Protein AF-A0A9Q9ZXE5-F1 (afdb_monomer)

pLDDT: mean 82.43, std 14.47, range [31.45, 98.19]

Solvent-accessible surface area (backbone atoms only — not comparable to full-atom values): 49680 Å² total; per-residue (Å²): 136,68,81,73,70,70,70,54,80,76,42,79,86,39,72,67,42,60,56,42,68,78,73,46,86,81,64,57,69,62,52,56,58,57,71,48,59,97,58,80,92,69,72,46,73,45,86,45,77,58,86,71,57,56,64,58,52,36,75,72,71,39,88,89,54,56,67,43,55,41,29,36,82,100,36,43,68,63,29,39,52,48,44,54,52,50,42,42,75,73,67,47,88,72,63,61,68,69,73,52,61,86,56,96,65,78,87,74,87,69,78,90,69,78,78,80,84,70,82,73,69,74,68,62,62,74,75,66,59,88,74,74,93,48,87,41,88,39,51,43,72,55,58,92,89,50,54,37,29,41,45,55,81,84,42,77,90,53,57,68,48,67,30,36,24,49,75,91,40,27,30,60,56,73,37,45,57,54,33,53,52,52,53,51,48,65,57,64,47,81,74,82,74,62,64,39,24,35,37,36,27,41,37,52,70,43,84,47,66,62,54,100,82,49,73,67,39,34,38,40,53,45,72,61,97,52,94,67,90,41,48,35,34,37,38,33,29,39,96,85,48,64,32,34,38,35,38,41,36,60,40,85,85,55,71,66,98,54,65,50,42,47,60,67,65,47,53,71,55,23,68,49,79,43,49,41,69,57,52,53,51,52,41,43,73,46,33,38,46,67,31,80,86,61,48,64,83,43,48,38,24,32,16,80,91,61,20,24,34,41,32,54,41,63,60,53,78,89,47,58,88,54,46,78,55,38,96,52,38,35,60,66,51,37,50,54,63,68,48,54,71,60,35,47,60,96,68,68,66,94,44,35,72,40,78,37,29,36,57,33,39,34,44,66,45,82,88,62,64,57,31,30,39,39,39,30,50,23,41,82,58,96,51,36,33,25,28,33,34,35,38,17,39,93,81,18,39,53,23,32,44,38,36,50,36,27,34,36,44,50,82,74,96,52,95,64,63,79,83,76,44,69,41,75,44,77,44,83,59,86,79,86,76,72,87,85,79,66,52,34,30,43,32,34,29,40,74,87,45,56,54,67,69,45,55,85,66,39,30,88,87,37,46,79,43,59,62,92,48,48,64,52,43,72,73,66,30,66,67,57,52,34,52,78,66,73,53,90,48,67,71,82,66,34,52,34,35,38,40,27,64,36,65,68,80,37,68,87,53,58,71,68,60,42,48,52,50,35,52,50,48,52,50,53,51,50,54,50,52,53,54,40,56,75,66,58,36,89,41,47,38,37,37,43,32,64,56,60,84,58,97,69,83,88,64,41,51,40,29,59,61,47,60,60,51,50,53,51,48,44,72,75,38,75,82,47,49,43,24,42,36,32,28,62,56,81,45,74,51,24,51,53,36,48,54,46,42,77,67,60,53,55,37,95,82,44,44,50,38,34,31,44,95,44,37,46,27,36,71,40,86,38,73,54,80,73,79,69,87,67,76,75,87,68,86,72,90,76,93,70,97,72,47,37,33,42,29,14,59,37,48,64,47,94,35,77,75,44,75,45,84,47,82,89,76,79,67,84,88,47,46,53,27,30,31,28,38,52,75,47,72,31,75,54,57,78,51,74,56,39,34,65,79,66,78,46,54,63,71,41,73,52,72,68,57,94,64,35,76,62,61,38,38,51,53,30,37,16,32,21,25,35,28,70,41,71,21,87,70,46,83,92,65,54,69,68,41,49,36,30,31,49,54,92,46,58,49,31,48,64,41,77,42,57,50,86,57,50,42,65,26,87,84,47,58,67,35,70,79,54,24,58,51,49,56,56,51,51,42,43,46,50,58,64,69,71,33,76,79,56,56,84,77,40,30,32,37,40,35,29,77,53,71,88,36,72,58,44,54,52,41,48,54,51,40,45,75,55,28,32,43,77,45,77,44,76,58,67,87,67,51,90,71,81,47,62,75,20,42,32,37,38,40,30,30,68,48,50,71,66,50,54,54,50,60,70,65,41,87,38,46,77,43,78,45,75,59,56,73,135

Organism: Cyprinus carpio (NCBI:txid7962)

Foldseek 3Di:
DDPPVVVPPPPPVDPVNVVCVVVPDDPVLVVLVVVCPPDDQDAAEAPDADPDCVVVSCVSPNPPYHYAYCHYPPCNPVSVVVVLVVCVVSPHDDPVCVVCPPPPDDPDDDPPDDDPPPPDPVPPVVVPPPDDPALFQFWTDDDDLAQKIWGDPVGPLNVQQQQKFFQNFRWGAPLVVQLRVLRSCQSNDPPHDDLQQKKKKKFFDDIFTDDPPGFIKMKGKDQPPDPPRFKIKIWIDGPPGTGMIIMMGGGPPDDPLDFFADPVLLQVQQADKAALVNLQVLLVLLGIGGDPQLRFHWIKTAHPQFLKIKTKGAHDPVCVVCQPSIPHPSSSVVNLVSCVVVSCVVPDDSFRKGFGIFRIKGFNARDDRMWMKMKTWFADDQFKTFMWIATGHPRGGGGMTTGGRMMGTDDHPDPDDLQPAKDWDKDFDDDDFDDDDAFAEAEADEPQCLVVLCCVRHDVLHHYHYPVCLVVCVPVNDVVVCVVVVNPDPQVRGQEYEAAYKDDFCVPPDPVVLVVQLVSSLVSVVRVLVVCLVVLRQHAYEYEAEPQRDPDPPTRISRVSVVVSQVVCVVVPVSHFAAYEYEDHSDPLQSVLVSRCVRPPGCVRQRYWYGDPNTIIGIDIDRDDDDDPPDPPPPDPDDDDFKWFWWAQALADRHPIDIDGDDPPPPPPDQQKFKWQFDDFAAFDSQQDTSDDADEDVCRSDPPSVSHRDTRFFGGQKTWGFTCGHGNNDDPDDGGFIKIFGHGDGHMSMDMGGPVRIDGCVVVVVCNVPVPVRLVVVLCCVAPPQDPQDDAEAEEEEEDCCCVTPSNVSNCVSCVVSRYDYDYDDDLVVCPPDCLRHAAYEYTPPDHPVSVVSLVVRPNYDGYHYDHDD

Secondary structure (DSSP, 8-state):
--HHHHSSTTTTTSHHHHHHHHHS---HHHHHHHHHTT-SS-EEEE-SSS--SHHHHHHHH-TTSEEEES--TT-HHHHHHHHHHHHHHTT----HHHHSTT-SS------S---------TTTSTTT----S---SSEEESSTT-SEEEE-SSSGGGGGGGGEEETTEEB--HHHHHHHHHHHHHHH-SS---GGGEEEEEEE-SPPB--TTPPPEEEEEEE--SS-TTEEEEEEE-SS-EEEEEEEEE-TT---S-SB--HHHHHHH--EEE-HHHHHHHHHHTTEEE-GGG---S-EEEETTTTEEEEEEE--TTTGGGTTTSSS-HHHHHHHHHHGGGGGGGG--SS-EEEEEEEEEEE-S---SEEEEEEEEEEE-SSEEEEEEEEE-TT-BEEEEEEEEEEEE-S-S-SS-GGG-EEEEEEE--PPPP------EEEE--SSSHHHHHTTTS-TT-EEE-GGGHHHHHHH-HHHHHHHTT-S-HHHH-SEEEE----S--TTS-HHHHHHHHHHHHHHHHHHHHHHHHHT--SEEEEEEES-S-SS-----THHHHHHHHHHHHHH-TTSEEEEEEES---HHHHHHHHHHHHH--TTT-SEEEEETTEEEEEEEEE-PPPP-S---------S---EEEEBS-SSS--S-EEEE--S-----STTEEEEEEEEEEPPPTTT--SS--SSSGGGTSTTGGG--PPB----SEEEEEEEEE-TT--S--TT-EEEEE-----BSEEEEEGGGEEEGGGSGGGGTS--HHHHHHHHIIIIIISPPPPTTEEEEEE-S-TTSHHHHHHHHHHHHTTEEEEEES-GGGHHHHTTTEEEEEEPSS--HHHHHHHHH-TT--EEEE----

Mean predicted aligned error: 19.28 Å

Sequence (870 aa):
MDPIVSKVKENFITGEYWARNIREPVEFEQAVKSAVKNKRNVIFVEIGPRRSLQRYITETLGNDFTVIPSVQPDKDHETMLAVVSKLFEFGLRVDWEMLYKGFETEPIPYPRYQFDDVKSDVFASHLQSNGPTSNHPVVTQIGTGSSMFSCDLSSESVAFLQDHKHGGVAIIPGAFYAELGLAAYMAYAKPKVPLSSLQLSVTFQSPYIFTQKAPEINIQLDHSDHLDDNTCNFKIQSTSAVYAFGTVETKPGRMPEEQFISLDCISKRCTFHVTTEELYKHLSQTGFEYGSVFRNKADIFCGEEFREVISVVKVPKELLPQLHDYHVHPVVLDYVMQIVPVTIVNDVSSRPQFPAQIGSLTVFEPLQEEMVVYLRAVHVGEDDFDICGCLANKQGRVLVELSYVKIRMLGSRSQVVKEYFFHNNLSIISEVAQFDTQMKALVFSDQVGISKALQQYLDPKSRYVSPSKANTLLEDGVELLLSKLNISSVKKNFQEILFIWSDADLTSLESEKVLDSMAGCCEVFRKIVRYLKTLRFPGDIRVITYRCSETLVDCINPGFVLSGMTRACAAELPQLSFQMIDMGSASFEDIRALVQVLRSYPCHKYPELVVKEGKILKPEITHTPLPTMAISSTNIHMLHDQVFMLQTSDPHIMTNLSATQVDNSVELKQGKNIELHLKKICVHSSDYFPVSISDLNYGQTLYWNKHTNENHKLLALDFSGTVTAVGKDVSKFKVGDHVVSCYPVAATTKVVLPAAVCCKAKRLSFLNEIPCVSYMVLAWEILHEALPRAKQQRKLGIFSTVPDSALMTVLIAIANRSGWNVRVSMQADQLSGDFSEVVGAVLLPPYNVKTAEIASSVTGIKYIVFVCDN

Nearest PDB structures (foldseek):
  7zmf-assembly1_B  TM=8.431E-01  e=5.296E-20  Brevibacillus brevis NBRC 100599
  3kg6-assembly4_B  TM=8.398E-01  e=8.004E-19  Lyngbya majuscula
  4kc5-assembly1_B  TM=6.260E-01  e=1.371E-12  Mycetohabitans rhizoxinica
  8oii-assembly1_B  TM=6.246E-01  e=2.818E-12  Mycetohabitans rhizoxinica
  4kc5-assembly2_C  TM=6.304E-01  e=7.641E-12  Mycetohabitans rhizoxinica

Radius of gyration: 43.32 Å; Cα contacts (8 Å, |Δi|>4): 1562; chains: 1; bounding box: 127×80×112 Å

Structure (mmCIF, N/CA/C/O backbone):
data_AF-A0A9Q9ZXE5-F1
#
_entry.id   AF-A0A9Q9ZXE5-F1
#
loop_
_atom_site.group_PDB
_atom_site.id
_atom_site.type_symbol
_atom_site.label_atom_id
_atom_site.label_alt_id
_atom_site.label_comp_id
_atom_site.label_asym_id
_atom_site.label_entity_id
_atom_site.label_seq_id
_atom_site.pdbx_PDB_ins_code
_atom_site.Cartn_x
_atom_site.Cartn_y
_atom_site.Cartn_z
_atom_site.occupancy
_atom_site.B_iso_or_equiv
_atom_site.auth_seq_id
_atom_site.auth_comp_id
_atom_site.auth_asym_id
_atom_site.auth_atom_id
_atom_site.pdbx_PDB_model_num
ATOM 1 N N . MET A 1 1 ? -46.598 -31.508 -22.654 1.00 33.09 1 MET A N 1
ATOM 2 C CA . MET A 1 1 ? -47.988 -31.000 -22.610 1.00 33.09 1 MET A CA 1
ATOM 3 C C . MET A 1 1 ? -48.581 -31.420 -21.273 1.00 33.09 1 MET A C 1
ATOM 5 O O . MET A 1 1 ? -48.660 -32.614 -21.028 1.00 33.09 1 MET A O 1
ATOM 9 N N . ASP A 1 2 ? -48.876 -30.463 -20.386 1.00 31.45 2 ASP A N 1
ATOM 10 C CA . ASP A 1 2 ? -49.414 -30.707 -19.035 1.00 31.45 2 ASP A CA 1
ATOM 11 C C . ASP A 1 2 ? -50.923 -31.075 -19.084 1.00 31.45 2 ASP A C 1
ATOM 13 O O . ASP A 1 2 ? -51.650 -30.513 -19.911 1.00 31.45 2 ASP A O 1
ATOM 17 N N . PRO A 1 3 ? -51.439 -31.945 -18.188 1.00 33.94 3 PRO A N 1
ATOM 18 C CA . PRO A 1 3 ? -52.787 -32.537 -18.281 1.00 33.94 3 PRO A CA 1
ATOM 19 C C . PRO A 1 3 ? -53.953 -31.582 -17.969 1.00 33.94 3 PRO A C 1
ATOM 21 O O . PRO A 1 3 ? -55.114 -31.952 -18.130 1.00 33.94 3 PRO A O 1
ATOM 24 N N . ILE A 1 4 ? -53.667 -30.363 -17.499 1.00 42.75 4 ILE A N 1
ATOM 25 C CA . ILE A 1 4 ? -54.690 -29.395 -17.067 1.00 42.75 4 ILE A CA 1
ATOM 26 C C . ILE A 1 4 ? -55.242 -28.604 -18.264 1.00 42.75 4 ILE A C 1
ATOM 28 O O . ILE A 1 4 ? -56.433 -28.318 -18.326 1.00 42.75 4 ILE A O 1
ATOM 32 N N . VAL A 1 5 ? -54.415 -28.321 -19.277 1.00 42.66 5 VAL A N 1
ATOM 33 C CA . VAL A 1 5 ? -54.831 -27.511 -20.438 1.00 42.66 5 VAL A CA 1
ATOM 34 C C . VAL A 1 5 ? -55.571 -28.347 -21.495 1.00 42.66 5 VAL A C 1
ATOM 36 O O . VAL A 1 5 ? -56.360 -27.803 -22.266 1.00 42.66 5 VAL A O 1
ATOM 39 N N . SER A 1 6 ? -55.389 -29.675 -21.526 1.00 36.38 6 SER A N 1
ATOM 40 C CA . SER A 1 6 ? -56.103 -30.549 -22.473 1.00 36.38 6 SER A CA 1
ATOM 41 C C . SER A 1 6 ? -57.541 -30.882 -22.052 1.00 36.38 6 SER A C 1
ATOM 43 O O . SER A 1 6 ? -58.350 -31.187 -22.922 1.00 36.38 6 SER A O 1
ATOM 45 N N . LYS A 1 7 ? -57.901 -30.762 -20.764 1.00 42.56 7 LYS A N 1
ATOM 46 C CA . LYS A 1 7 ? -59.265 -31.042 -20.263 1.00 42.56 7 LYS A CA 1
ATOM 47 C C . LYS A 1 7 ? -60.269 -29.892 -20.431 1.00 42.56 7 LYS A C 1
ATOM 49 O O . LYS A 1 7 ? -61.467 -30.117 -20.290 1.00 42.56 7 LYS A O 1
ATOM 54 N N . VAL A 1 8 ? -59.814 -28.672 -20.732 1.00 50.28 8 VAL A N 1
ATOM 55 C CA . VAL A 1 8 ? -60.687 -27.480 -20.824 1.00 50.28 8 VAL A CA 1
ATOM 56 C C . VAL A 1 8 ? -61.149 -27.193 -22.258 1.00 50.28 8 VAL A C 1
ATOM 58 O O . VAL A 1 8 ? -62.149 -26.507 -22.449 1.00 50.28 8 VAL A O 1
ATOM 61 N N . LYS A 1 9 ? -60.486 -27.751 -23.282 1.00 48.44 9 LYS A N 1
ATOM 62 C CA . LYS A 1 9 ? -60.757 -27.396 -24.687 1.00 48.44 9 LYS A CA 1
ATOM 63 C C . LYS A 1 9 ? -62.158 -27.760 -25.209 1.00 48.44 9 LYS A C 1
ATOM 65 O O . LYS A 1 9 ? -62.557 -27.177 -26.207 1.00 48.44 9 LYS A O 1
ATOM 70 N N . GLU A 1 10 ? -62.914 -28.631 -24.537 1.00 49.69 10 GLU A N 1
ATOM 71 C CA . GLU A 1 10 ? -64.262 -29.040 -24.981 1.00 49.69 10 GLU A CA 1
ATOM 72 C C . GLU A 1 10 ? -65.414 -28.545 -24.085 1.00 49.69 10 GLU A C 1
ATOM 74 O O . GLU A 1 10 ? -66.576 -28.719 -24.438 1.00 49.69 10 GLU A O 1
ATOM 79 N N . ASN A 1 11 ? -65.144 -27.905 -22.939 1.00 60.75 11 ASN A N 1
ATOM 80 C CA . ASN A 1 11 ? -66.183 -27.722 -21.911 1.00 60.75 11 ASN A CA 1
ATOM 81 C C . ASN A 1 11 ? -66.853 -26.331 -21.909 1.00 60.75 11 ASN A C 1
ATOM 83 O O . ASN A 1 11 ? -68.005 -26.230 -21.506 1.00 60.75 11 ASN A O 1
ATOM 87 N N . PHE A 1 12 ? -66.207 -25.263 -22.397 1.00 72.75 12 PHE A N 1
ATOM 88 C CA . PHE A 1 12 ? -66.756 -23.889 -22.328 1.00 72.75 12 PHE A CA 1
ATOM 89 C C . PHE A 1 12 ? -67.887 -23.587 -23.328 1.00 72.75 12 PHE A C 1
ATOM 91 O O . PHE A 1 12 ? -68.557 -22.561 -23.216 1.00 72.75 12 PHE A O 1
ATOM 98 N N . ILE A 1 13 ? -68.115 -24.474 -24.301 1.00 80.62 13 ILE A N 1
ATOM 99 C CA . ILE A 1 13 ? -69.221 -24.371 -25.267 1.00 80.62 13 ILE A CA 1
ATOM 100 C C . ILE A 1 13 ? -70.521 -25.020 -24.762 1.00 80.62 13 ILE A C 1
ATOM 102 O O . ILE A 1 13 ? -71.544 -24.938 -25.436 1.00 80.62 13 ILE A O 1
ATOM 106 N N . THR A 1 14 ? -70.497 -25.664 -23.589 1.00 84.31 14 THR A N 1
ATOM 107 C CA . THR A 1 14 ? -71.657 -26.363 -23.013 1.00 84.31 14 THR A CA 1
ATOM 108 C C . THR A 1 14 ? -72.406 -25.491 -22.008 1.00 84.31 14 THR A C 1
ATOM 110 O O . THR A 1 14 ? -71.808 -24.693 -21.283 1.00 84.31 14 THR A O 1
ATOM 113 N N . GLY A 1 15 ? -73.727 -25.671 -21.919 1.00 87.44 15 GLY A N 1
ATOM 114 C CA . GLY A 1 15 ? -74.544 -25.007 -20.900 1.00 87.44 15 GLY A CA 1
ATOM 115 C C . GLY A 1 15 ? -74.170 -25.426 -19.473 1.00 87.44 15 GLY A C 1
ATOM 116 O O . GLY A 1 15 ? -74.233 -24.599 -18.561 1.00 87.44 15 GLY A O 1
ATOM 117 N N . GLU A 1 16 ? -73.715 -26.671 -19.266 1.00 85.81 16 GLU A N 1
ATOM 118 C CA . GLU A 1 16 ? -73.320 -27.139 -17.934 1.00 85.81 16 GLU A CA 1
ATOM 119 C C . GLU A 1 16 ? -72.096 -26.399 -17.384 1.00 85.81 16 GLU A C 1
ATOM 121 O O . GLU A 1 16 ? -72.039 -26.135 -16.183 1.00 85.81 16 GLU A O 1
ATOM 126 N N . TYR A 1 17 ? -71.125 -26.034 -18.227 1.00 84.62 17 TYR A N 1
ATOM 127 C CA . TYR A 1 17 ? -69.967 -25.259 -17.775 1.00 84.62 17 TYR A CA 1
ATOM 128 C C . TYR A 1 17 ? -70.365 -23.874 -17.268 1.00 84.62 17 TYR A C 1
ATOM 130 O O . TYR A 1 17 ? -69.945 -23.490 -16.180 1.00 84.62 17 TYR A O 1
ATOM 138 N N . TRP A 1 18 ? -71.212 -23.148 -18.003 1.00 87.25 18 TRP A N 1
ATOM 139 C CA . TRP A 1 18 ? -71.676 -21.824 -17.575 1.00 87.25 18 TRP A CA 1
ATOM 140 C C . TRP A 1 18 ? -72.516 -21.900 -16.297 1.00 87.25 18 TRP A C 1
ATOM 142 O O . TRP A 1 18 ? -72.371 -21.048 -15.419 1.00 87.25 18 TRP A O 1
ATOM 152 N N . ALA A 1 19 ? -73.327 -22.954 -16.146 1.00 88.06 19 ALA A N 1
ATOM 153 C CA . ALA A 1 19 ? -74.060 -23.213 -14.911 1.00 88.06 19 ALA A CA 1
ATOM 154 C C . ALA A 1 19 ? -73.120 -23.474 -13.719 1.00 88.06 19 ALA A C 1
ATOM 156 O O . ALA A 1 19 ? -73.366 -22.947 -12.634 1.00 88.06 19 ALA A O 1
ATOM 157 N N . ARG A 1 20 ? -72.031 -24.236 -13.908 1.00 86.56 20 ARG A N 1
ATOM 158 C CA . ARG A 1 20 ? -71.006 -24.449 -12.869 1.00 86.56 20 ARG A CA 1
ATOM 159 C C . ARG A 1 20 ? -70.218 -23.179 -12.565 1.00 86.56 20 ARG A C 1
ATOM 161 O O . ARG A 1 20 ? -70.077 -22.843 -11.400 1.00 86.56 20 ARG A O 1
ATOM 168 N N . ASN A 1 21 ? -69.798 -22.420 -13.575 1.00 84.62 21 ASN A N 1
ATOM 169 C CA . ASN A 1 21 ? -68.997 -21.202 -13.406 1.00 84.62 21 ASN A CA 1
ATOM 170 C C . ASN A 1 21 ? -69.673 -20.137 -12.516 1.00 84.62 21 ASN A C 1
ATOM 172 O O . ASN A 1 21 ? -68.991 -19.351 -11.871 1.00 84.62 21 ASN A O 1
ATOM 176 N N . ILE A 1 22 ? -71.011 -20.112 -12.471 1.00 89.31 22 ILE A N 1
ATOM 177 C CA . ILE A 1 22 ? -71.782 -19.189 -11.617 1.00 89.31 22 ILE A CA 1
ATOM 178 C C . ILE A 1 22 ? -72.084 -19.799 -10.229 1.00 89.31 22 ILE A C 1
ATOM 180 O O . ILE A 1 22 ? -72.371 -19.064 -9.286 1.00 89.31 22 ILE A O 1
ATOM 184 N N . ARG A 1 23 ? -72.052 -21.133 -10.087 1.00 88.50 23 ARG A N 1
ATOM 185 C CA . ARG A 1 23 ? -72.486 -21.858 -8.873 1.00 88.50 23 ARG A CA 1
ATOM 186 C C . ARG A 1 23 ? -71.346 -22.423 -8.027 1.00 88.50 23 ARG A C 1
ATOM 188 O O . ARG A 1 23 ? -71.547 -22.652 -6.838 1.00 88.50 23 ARG A O 1
ATOM 195 N N . GLU A 1 24 ? -70.199 -22.693 -8.630 1.00 87.81 24 GLU A N 1
ATOM 196 C CA . GLU A 1 24 ? -69.025 -23.289 -7.993 1.00 87.81 24 GLU A CA 1
ATOM 197 C C . GLU A 1 24 ? -67.961 -22.214 -7.708 1.00 87.81 24 GLU A C 1
ATOM 199 O O . GLU A 1 24 ? -67.920 -21.188 -8.393 1.00 87.81 24 GLU A O 1
ATOM 204 N N . PRO A 1 25 ? -67.104 -22.403 -6.686 1.00 88.62 25 PRO A N 1
ATOM 205 C CA . PRO A 1 25 ? -66.042 -21.451 -6.378 1.00 88.62 25 PRO A CA 1
ATOM 206 C C . PRO A 1 25 ? -65.030 -21.350 -7.528 1.00 88.62 25 PRO A C 1
ATOM 208 O O . PRO A 1 25 ? -64.554 -22.355 -8.051 1.00 88.62 25 PRO A O 1
ATOM 211 N N . VAL A 1 26 ? -64.663 -20.119 -7.897 1.00 86.69 26 VAL A N 1
ATOM 212 C CA . VAL A 1 26 ? -63.671 -19.857 -8.949 1.00 86.69 26 VAL A CA 1
ATOM 213 C C . VAL A 1 26 ? -62.266 -20.134 -8.411 1.00 86.69 26 VAL A C 1
ATOM 215 O O . VAL A 1 26 ? -61.751 -19.393 -7.574 1.00 86.69 26 VAL A O 1
ATOM 218 N N . GLU A 1 27 ? -61.608 -21.171 -8.929 1.00 87.81 27 GLU A N 1
ATOM 219 C CA . GLU A 1 27 ? -60.242 -21.568 -8.546 1.00 87.81 27 GLU A CA 1
ATOM 220 C C . GLU A 1 27 ? -59.155 -20.681 -9.200 1.00 87.81 27 GLU A C 1
ATOM 222 O O . GLU A 1 27 ? -58.258 -21.152 -9.905 1.00 87.81 27 GLU A O 1
ATOM 227 N N . PHE A 1 28 ? -59.231 -19.364 -8.982 1.00 89.31 28 PHE A N 1
ATOM 228 C CA . PHE A 1 28 ? -58.381 -18.370 -9.654 1.00 89.31 28 PHE A CA 1
ATOM 229 C C . PHE A 1 28 ? -56.881 -18.556 -9.368 1.00 89.31 28 PHE A C 1
ATOM 231 O O . PHE A 1 28 ? -56.061 -18.500 -10.284 1.00 89.31 28 PHE A O 1
ATOM 238 N N . GLU A 1 29 ? -56.511 -18.842 -8.118 1.00 90.69 29 GLU A N 1
ATOM 239 C CA . GLU A 1 29 ? -55.112 -19.036 -7.712 1.00 90.69 29 GLU A CA 1
ATOM 240 C C . GLU A 1 29 ? -54.445 -20.194 -8.476 1.00 90.69 29 GLU A C 1
ATOM 242 O O . GLU A 1 29 ? -53.336 -20.059 -9.004 1.00 90.69 29 GLU A O 1
ATOM 247 N N . GLN A 1 30 ? -55.140 -21.333 -8.587 1.00 87.44 30 GLN A N 1
ATOM 248 C CA . GLN A 1 30 ? -54.637 -22.502 -9.310 1.00 87.44 30 GLN A CA 1
ATOM 249 C C . GLN A 1 30 ? -54.483 -22.212 -10.807 1.00 87.44 30 GLN A C 1
ATOM 251 O O . GLN A 1 30 ? -53.506 -22.652 -11.426 1.00 87.44 30 GLN A O 1
ATOM 256 N N . ALA A 1 31 ? -55.408 -21.438 -11.383 1.00 87.56 31 ALA A N 1
ATOM 257 C CA . ALA A 1 31 ? -55.345 -21.022 -12.779 1.00 87.56 31 ALA A CA 1
ATOM 258 C C . ALA A 1 31 ? -54.115 -20.138 -13.056 1.00 87.56 31 ALA A C 1
ATOM 260 O O . ALA A 1 31 ? -53.375 -20.397 -14.008 1.00 87.56 31 ALA A O 1
ATOM 261 N N . VAL A 1 32 ? -53.842 -19.153 -12.192 1.00 90.00 32 VAL A N 1
ATOM 262 C CA . VAL A 1 32 ? -52.690 -18.241 -12.320 1.00 90.00 32 VAL A CA 1
ATOM 263 C C . VAL A 1 32 ? -51.359 -18.989 -12.166 1.00 90.00 32 VAL A C 1
ATOM 265 O O . VAL A 1 32 ? -50.478 -18.845 -13.017 1.00 90.00 32 VAL A O 1
ATOM 268 N N . LYS A 1 33 ? -51.224 -19.867 -11.160 1.00 89.19 33 LYS A N 1
ATOM 269 C CA . LYS A 1 33 ? -50.019 -20.710 -10.987 1.00 89.19 33 LYS A CA 1
ATOM 270 C C . LYS A 1 33 ? -49.794 -21.648 -12.175 1.00 89.19 33 LYS A C 1
ATOM 272 O O . LYS A 1 33 ? -48.662 -21.843 -12.618 1.00 89.19 33 LYS A O 1
ATOM 277 N N . SER A 1 34 ? -50.870 -22.200 -12.733 1.00 87.25 34 SER A N 1
ATOM 278 C CA . SER A 1 34 ? -50.792 -23.058 -13.920 1.00 87.25 34 SER A CA 1
ATOM 279 C C . SER A 1 34 ? -50.385 -22.285 -15.178 1.00 87.25 34 SER A C 1
ATOM 281 O O . SER A 1 34 ? -49.695 -22.839 -16.032 1.00 87.25 34 SER A O 1
ATOM 283 N N . ALA A 1 35 ? -50.768 -21.008 -15.295 1.00 85.50 35 ALA A N 1
ATOM 284 C CA . ALA A 1 35 ? -50.476 -20.180 -16.465 1.00 85.50 35 ALA A CA 1
ATOM 285 C C . ALA A 1 35 ? -48.979 -19.865 -16.639 1.00 85.50 35 ALA A C 1
ATOM 287 O O . ALA A 1 35 ? -48.522 -19.740 -17.783 1.00 85.50 35 ALA A O 1
ATOM 288 N N . VAL A 1 36 ? -48.232 -19.774 -15.530 1.00 89.62 36 VAL A N 1
ATOM 289 C CA . VAL A 1 36 ? -46.780 -19.493 -15.509 1.00 89.62 36 VAL A CA 1
ATOM 290 C C . VAL A 1 36 ? -45.910 -20.745 -15.493 1.00 89.62 36 VAL A C 1
ATOM 292 O O . VAL A 1 36 ? -44.723 -20.677 -15.816 1.00 89.62 36 VAL A O 1
ATOM 295 N N . LYS A 1 37 ? -46.482 -21.903 -15.146 1.00 86.38 37 LYS A N 1
ATOM 296 C CA . LYS A 1 37 ? -45.751 -23.169 -15.071 1.00 86.38 37 LYS A CA 1
ATOM 297 C C . LYS A 1 37 ? -45.037 -23.450 -16.402 1.00 86.38 37 LYS A C 1
ATOM 299 O O . LYS A 1 37 ? -45.661 -23.474 -17.461 1.00 86.38 37 LYS A O 1
ATOM 304 N N . ASN A 1 38 ? -43.725 -23.682 -16.338 1.00 81.69 38 ASN A N 1
ATOM 305 C CA . ASN A 1 38 ? -42.853 -23.973 -17.487 1.00 81.69 38 ASN A CA 1
ATOM 306 C C . ASN A 1 38 ? -42.732 -22.850 -18.545 1.00 81.69 38 ASN A C 1
ATOM 308 O O . ASN A 1 38 ? -42.303 -23.126 -19.667 1.00 81.69 38 ASN A O 1
ATOM 312 N N . LYS A 1 39 ? -43.066 -21.591 -18.218 1.00 80.75 39 LYS A N 1
ATOM 313 C CA . LYS A 1 39 ? -42.867 -20.426 -19.103 1.00 80.75 39 LYS A CA 1
ATOM 314 C C . LYS A 1 39 ? -41.925 -19.405 -18.459 1.00 80.75 39 LYS A C 1
ATOM 316 O O . LYS A 1 39 ? -42.026 -19.138 -17.268 1.00 80.75 39 LYS A O 1
ATOM 321 N N . ARG A 1 40 ? -41.016 -18.824 -19.248 1.00 74.25 40 ARG A N 1
ATOM 322 C CA . ARG A 1 40 ? -40.158 -17.693 -18.841 1.00 74.25 40 ARG A CA 1
ATOM 323 C C . ARG A 1 40 ? -40.720 -16.395 -19.435 1.00 74.25 40 ARG A C 1
ATOM 325 O O . ARG A 1 40 ? -41.280 -16.444 -20.525 1.00 74.25 40 ARG A O 1
ATOM 332 N N . ASN A 1 41 ? -40.563 -15.272 -18.729 1.00 78.19 41 ASN A N 1
ATOM 333 C CA . ASN A 1 41 ? -40.989 -13.926 -19.150 1.00 78.19 41 ASN A CA 1
ATOM 334 C C . ASN A 1 41 ? -42.498 -13.813 -19.446 1.00 78.19 41 ASN A C 1
ATOM 336 O O . ASN A 1 41 ? -42.910 -13.446 -20.545 1.00 78.19 41 ASN A O 1
ATOM 340 N N . VAL A 1 42 ? -43.336 -14.164 -18.464 1.00 86.75 42 VAL A N 1
ATOM 341 C CA . VAL A 1 42 ? -44.799 -14.055 -18.579 1.00 86.75 42 VAL A CA 1
ATOM 342 C C . VAL A 1 42 ? -45.257 -12.663 -18.149 1.00 86.75 42 VAL A C 1
ATOM 344 O O . VAL A 1 42 ? -44.939 -12.221 -17.049 1.00 86.75 42 VAL A O 1
ATOM 347 N N . ILE A 1 43 ? -46.042 -12.004 -19.001 1.00 88.69 43 ILE A N 1
ATOM 348 C CA . ILE A 1 43 ? -46.709 -10.733 -18.701 1.00 88.69 43 ILE A CA 1
ATOM 349 C C . ILE A 1 43 ? -48.210 -10.989 -18.623 1.00 88.69 43 ILE A C 1
ATOM 351 O O . ILE A 1 43 ? -48.778 -11.653 -19.493 1.00 88.69 43 ILE A O 1
ATOM 355 N N . PHE A 1 44 ? -48.852 -10.459 -17.585 1.00 91.00 44 PHE A N 1
ATOM 356 C CA . PHE A 1 44 ? -50.298 -10.541 -17.419 1.00 91.00 44 PHE A CA 1
ATOM 357 C C . PHE A 1 44 ? -50.958 -9.260 -17.915 1.00 91.00 44 PHE A C 1
ATOM 359 O O . PHE A 1 44 ? -50.585 -8.166 -17.500 1.00 91.00 44 PHE A O 1
ATOM 366 N N . VAL A 1 45 ? -51.973 -9.400 -18.766 1.00 91.12 45 VAL A N 1
ATOM 367 C CA . VAL A 1 45 ? -52.846 -8.292 -19.163 1.00 91.12 45 VAL A CA 1
ATOM 368 C C . VAL A 1 45 ? -54.219 -8.529 -18.550 1.00 91.12 45 VAL A C 1
ATOM 370 O O . VAL A 1 45 ? -54.883 -9.517 -18.860 1.00 91.12 45 VAL A O 1
ATOM 373 N N . GLU A 1 46 ? -54.637 -7.640 -17.654 1.00 91.44 46 GLU A N 1
ATOM 374 C CA . GLU A 1 46 ? -55.954 -7.697 -17.027 1.00 91.44 46 GLU A CA 1
ATOM 375 C C . GLU A 1 46 ? -57.000 -7.097 -17.973 1.00 91.44 46 GLU A C 1
ATOM 377 O O . GLU A 1 46 ? -57.020 -5.888 -18.226 1.00 91.44 46 GLU A O 1
ATOM 382 N N . ILE A 1 47 ? -57.868 -7.957 -18.510 1.00 90.19 47 ILE A N 1
ATOM 383 C CA . ILE A 1 47 ? -58.944 -7.577 -19.429 1.00 90.19 47 ILE A CA 1
ATOM 384 C C . ILE A 1 47 ? -60.220 -7.303 -18.637 1.00 90.19 47 ILE A C 1
ATOM 386 O O . ILE A 1 47 ? -60.899 -8.232 -18.206 1.00 90.19 47 ILE A O 1
ATOM 390 N N . GLY A 1 48 ? -60.550 -6.027 -18.445 1.00 85.06 48 GLY A N 1
ATOM 391 C CA . GLY A 1 48 ? -61.760 -5.628 -17.733 1.00 85.06 48 GLY A CA 1
ATOM 392 C C . GLY A 1 48 ? -61.789 -4.141 -17.371 1.00 85.06 48 GLY A C 1
ATOM 393 O O . GLY A 1 48 ? -60.744 -3.500 -17.335 1.00 85.06 48 GLY A O 1
ATOM 394 N N . PRO A 1 49 ? -62.976 -3.584 -17.066 1.00 78.06 49 PRO A N 1
ATOM 395 C CA . PRO A 1 49 ? -63.175 -2.147 -16.840 1.00 78.06 49 PRO A CA 1
ATOM 396 C C . PRO A 1 49 ? -62.617 -1.636 -15.498 1.00 78.06 49 PRO A C 1
ATOM 398 O O . PRO A 1 49 ? -62.760 -0.459 -15.175 1.00 78.06 49 PRO A O 1
ATOM 401 N N . ARG A 1 50 ? -62.047 -2.511 -14.661 1.00 76.00 50 ARG A N 1
ATOM 402 C CA . ARG A 1 50 ? -61.497 -2.189 -13.337 1.00 76.00 50 ARG A CA 1
ATOM 403 C C . ARG A 1 50 ? -60.224 -2.996 -13.105 1.00 76.00 50 ARG A C 1
ATOM 405 O O . ARG A 1 50 ? -60.087 -4.080 -13.653 1.00 76.00 50 ARG A O 1
ATOM 412 N N . ARG A 1 51 ? -59.334 -2.472 -12.257 1.00 80.62 51 ARG A N 1
ATOM 413 C CA . ARG A 1 51 ? -58.069 -3.106 -11.843 1.00 80.62 51 ARG A CA 1
ATOM 414 C C . ARG A 1 51 ? -58.288 -3.947 -10.588 1.00 80.62 51 ARG A C 1
ATOM 416 O O . ARG A 1 51 ? -57.928 -3.539 -9.484 1.00 80.62 51 ARG A O 1
ATOM 423 N N . SER A 1 52 ? -58.997 -5.054 -10.733 1.00 83.31 52 SER A N 1
ATOM 424 C CA . SER A 1 52 ? -59.414 -5.901 -9.615 1.00 83.31 52 SER A CA 1
ATOM 425 C C . SER A 1 52 ? -58.530 -7.134 -9.442 1.00 83.31 52 SER A C 1
ATOM 427 O O . SER A 1 52 ? -58.425 -7.629 -8.325 1.00 83.31 52 SER A O 1
ATOM 429 N N . LEU A 1 53 ? -57.872 -7.616 -10.499 1.00 88.50 53 LEU A N 1
ATOM 430 C CA . LEU A 1 53 ? -57.099 -8.862 -10.500 1.00 88.50 53 LEU A CA 1
ATOM 431 C C . LEU A 1 53 ? -55.609 -8.657 -10.243 1.00 88.50 53 LEU A C 1
ATOM 433 O O . LEU A 1 53 ? -54.969 -9.568 -9.721 1.00 88.50 53 LEU A O 1
ATOM 437 N N . GLN A 1 54 ? -55.068 -7.474 -10.549 1.00 87.88 54 GLN A N 1
ATOM 438 C CA . GLN A 1 54 ? -53.654 -7.154 -10.337 1.00 87.88 54 GLN A CA 1
ATOM 439 C C . GLN A 1 54 ? -53.160 -7.543 -8.942 1.00 87.88 54 GLN A C 1
ATOM 441 O O . GLN A 1 54 ? -52.186 -8.282 -8.820 1.00 87.88 54 GLN A O 1
ATOM 446 N N . ARG A 1 55 ? -53.868 -7.108 -7.894 1.00 88.12 55 ARG A N 1
ATOM 447 C CA . ARG A 1 55 ? -53.504 -7.418 -6.508 1.00 88.12 55 ARG A CA 1
ATOM 448 C C . ARG A 1 55 ? -53.448 -8.927 -6.252 1.00 88.12 55 ARG A C 1
ATOM 450 O O . ARG A 1 55 ? -52.476 -9.398 -5.677 1.00 88.12 55 ARG A O 1
ATOM 457 N N . TYR A 1 56 ? -54.455 -9.677 -6.699 1.00 90.00 56 TYR A N 1
ATOM 458 C CA . TYR A 1 56 ? -54.524 -11.124 -6.477 1.00 90.00 56 TYR A CA 1
ATOM 459 C C . TYR A 1 56 ? -53.427 -11.883 -7.231 1.00 90.00 56 TYR A C 1
ATOM 461 O O . TYR A 1 56 ? -52.887 -12.858 -6.712 1.00 90.00 56 TYR A O 1
ATOM 469 N N . ILE A 1 57 ? -53.061 -11.431 -8.436 1.00 89.50 57 ILE A N 1
ATOM 470 C CA . ILE A 1 57 ? -51.955 -12.015 -9.207 1.00 89.50 57 ILE A CA 1
ATOM 471 C C . ILE A 1 57 ? -50.622 -11.758 -8.493 1.00 89.50 57 ILE A C 1
ATOM 473 O O . ILE A 1 57 ? -49.841 -12.694 -8.321 1.00 89.50 57 ILE A O 1
ATOM 477 N N . THR A 1 58 ? -50.391 -10.531 -8.016 1.00 87.94 58 THR A N 1
ATOM 478 C CA . THR A 1 58 ? -49.186 -10.172 -7.253 1.00 87.94 58 THR A CA 1
ATOM 479 C C . THR A 1 58 ? -49.097 -10.927 -5.923 1.00 87.94 58 THR A C 1
ATOM 481 O O . THR A 1 58 ? -48.035 -11.446 -5.596 1.00 87.94 58 THR A O 1
ATOM 484 N N . GLU A 1 59 ? -50.199 -11.069 -5.180 1.00 89.31 59 GLU A N 1
ATOM 485 C CA . GLU A 1 59 ? -50.238 -11.875 -3.947 1.00 89.31 59 GLU A CA 1
ATOM 486 C C . GLU A 1 59 ? -49.974 -13.370 -4.224 1.00 89.31 59 GLU A C 1
ATOM 488 O O . GLU A 1 59 ? -49.355 -14.048 -3.407 1.00 89.31 59 GLU A O 1
ATOM 493 N N . THR A 1 60 ? -50.394 -13.885 -5.387 1.00 89.31 60 THR A N 1
ATOM 494 C CA . THR A 1 60 ? -50.225 -15.303 -5.758 1.00 89.31 60 THR A CA 1
ATOM 495 C C . THR A 1 60 ? -48.817 -15.636 -6.263 1.00 89.31 60 THR A C 1
ATOM 497 O O . THR A 1 60 ? -48.332 -16.745 -6.027 1.00 89.31 60 THR A O 1
ATOM 500 N N . LEU A 1 61 ? -48.181 -14.722 -7.007 1.00 87.44 61 LEU A N 1
ATOM 501 C CA . LEU A 1 61 ? -46.934 -14.981 -7.744 1.00 87.44 61 LEU A CA 1
ATOM 502 C C . LEU A 1 61 ? -45.721 -14.155 -7.282 1.00 87.44 61 LEU A C 1
ATOM 504 O O . LEU A 1 61 ? -44.606 -14.474 -7.686 1.00 87.44 61 LEU A O 1
ATOM 508 N N . GLY A 1 62 ? -45.912 -13.122 -6.456 1.00 83.19 62 GLY A N 1
ATOM 509 C CA . GLY A 1 62 ? -44.868 -12.177 -6.045 1.00 83.19 62 GLY A CA 1
ATOM 510 C C . GLY A 1 62 ? -44.726 -10.957 -6.969 1.00 83.19 62 GLY A C 1
ATOM 511 O O . GLY A 1 62 ? -45.412 -10.832 -7.985 1.00 83.19 62 GLY A O 1
ATOM 512 N N . ASN A 1 63 ? -43.820 -10.040 -6.609 1.00 78.56 63 ASN A N 1
ATOM 513 C CA . ASN A 1 63 ? -43.587 -8.771 -7.325 1.00 78.56 63 ASN A CA 1
ATOM 514 C C . ASN A 1 63 ? -42.755 -8.917 -8.613 1.00 78.56 63 ASN A C 1
ATOM 516 O O . ASN A 1 63 ? -42.575 -7.940 -9.336 1.00 78.56 63 ASN A O 1
ATOM 520 N N . ASP A 1 64 ? -42.270 -10.121 -8.914 1.00 79.50 64 ASP A N 1
ATOM 521 C CA . ASP A 1 64 ? -41.382 -10.383 -10.053 1.00 79.50 64 ASP A CA 1
ATOM 522 C C . ASP A 1 64 ? -42.129 -10.461 -11.400 1.00 79.50 64 ASP A C 1
ATOM 524 O O . ASP A 1 64 ? -41.509 -10.524 -12.462 1.00 79.50 64 ASP A O 1
ATOM 528 N N . PHE A 1 65 ? -43.468 -10.447 -11.381 1.00 83.94 65 PHE A N 1
ATOM 529 C CA . PHE A 1 65 ? -44.311 -10.501 -12.577 1.00 83.94 65 PHE A CA 1
ATOM 530 C C . PHE A 1 65 ? -44.970 -9.153 -12.870 1.00 83.94 65 PHE A C 1
ATOM 532 O O . PHE A 1 65 ? -45.573 -8.523 -12.002 1.00 83.94 65 PHE A O 1
ATOM 539 N N . THR A 1 66 ? -44.923 -8.738 -14.138 1.00 87.75 66 THR A N 1
ATOM 540 C CA . THR A 1 66 ? -45.596 -7.516 -14.592 1.00 87.75 66 THR A CA 1
ATOM 541 C C . THR A 1 66 ? -47.068 -7.796 -14.895 1.00 87.75 66 THR A C 1
ATOM 543 O O . THR A 1 66 ? -47.388 -8.687 -15.687 1.00 87.75 66 THR A O 1
ATOM 546 N N . VAL A 1 67 ? -47.960 -6.999 -14.298 1.00 89.69 67 VAL A N 1
ATOM 547 C CA . VAL A 1 67 ? -49.406 -7.032 -14.552 1.00 89.69 67 VAL A CA 1
ATOM 548 C C . VAL A 1 67 ? -49.867 -5.667 -15.055 1.00 89.69 67 VAL A C 1
ATOM 550 O O . VAL A 1 67 ? -49.653 -4.655 -14.387 1.00 89.69 67 VAL A O 1
ATOM 553 N N . ILE A 1 68 ? -50.493 -5.639 -16.230 1.00 90.56 68 ILE A N 1
ATOM 554 C CA . ILE A 1 68 ? -50.893 -4.415 -16.931 1.00 90.56 68 ILE A CA 1
ATOM 555 C C . ILE A 1 68 ? -52.419 -4.399 -17.091 1.00 90.56 68 ILE A C 1
ATOM 557 O O . ILE A 1 68 ? -52.981 -5.349 -17.635 1.00 90.56 68 ILE A O 1
ATOM 561 N N . PRO A 1 69 ? -53.116 -3.340 -16.659 1.00 89.69 69 PRO A N 1
ATOM 562 C CA . PRO A 1 69 ? -54.543 -3.196 -16.905 1.00 89.69 69 PRO A CA 1
ATOM 563 C C . PRO A 1 69 ? -54.799 -2.761 -18.349 1.00 89.69 69 PRO A C 1
ATOM 565 O O . PRO A 1 69 ? -54.138 -1.855 -18.844 1.00 89.69 69 PRO A O 1
ATOM 568 N N . SER A 1 70 ? -55.775 -3.377 -19.012 1.00 88.50 70 SER A N 1
ATOM 569 C CA . SER A 1 70 ? -56.153 -3.018 -20.391 1.00 88.50 70 SER A CA 1
ATOM 570 C C . SER A 1 70 ? -57.058 -1.788 -20.489 1.00 88.50 70 SER A C 1
ATOM 572 O O . SER A 1 70 ? -57.082 -1.135 -21.529 1.00 88.50 70 SER A O 1
ATOM 574 N N . VAL A 1 71 ? -57.802 -1.473 -19.423 1.00 87.00 71 VAL A N 1
ATOM 575 C CA . VAL A 1 71 ? -58.817 -0.414 -19.397 1.00 87.00 71 VAL A CA 1
ATOM 576 C C . VAL A 1 71 ? -58.761 0.318 -18.055 1.00 87.00 71 VAL A C 1
ATOM 578 O O . VAL A 1 71 ? -58.522 -0.280 -17.000 1.00 87.00 71 VAL A O 1
ATOM 581 N N . GLN A 1 72 ? -58.971 1.630 -18.088 1.00 83.94 72 GLN A N 1
ATOM 582 C CA . GLN A 1 72 ? -59.150 2.464 -16.907 1.00 83.94 72 GLN A CA 1
ATOM 583 C C . GLN A 1 72 ? -60.302 3.427 -17.193 1.00 83.94 72 GLN A C 1
ATOM 585 O O . GLN A 1 72 ? -60.173 4.182 -18.155 1.00 83.94 72 GLN A O 1
ATOM 590 N N . PRO A 1 73 ? -61.349 3.468 -16.343 1.00 82.69 73 PRO A N 1
ATOM 591 C CA . PRO A 1 73 ? -62.468 4.381 -16.532 1.00 82.69 73 PRO A CA 1
ATOM 592 C C . PRO A 1 73 ? -61.992 5.811 -16.794 1.00 82.69 73 PRO A C 1
ATOM 594 O O . PRO A 1 73 ? -61.034 6.271 -16.166 1.00 82.69 73 PRO A O 1
ATOM 597 N N . ASP A 1 74 ? -62.644 6.472 -17.748 1.00 84.12 74 ASP A N 1
ATOM 598 C CA . ASP A 1 74 ? -62.341 7.826 -18.233 1.00 84.12 74 ASP A CA 1
ATOM 599 C C . ASP A 1 74 ? -61.005 7.969 -18.994 1.00 84.12 74 ASP A C 1
ATOM 601 O O . ASP A 1 74 ? -60.681 9.057 -19.469 1.00 84.12 74 ASP A O 1
ATOM 605 N N . LYS A 1 75 ? -60.234 6.881 -19.149 1.00 86.56 75 LYS A N 1
ATOM 606 C CA . LYS A 1 75 ? -58.927 6.834 -19.836 1.00 86.56 75 LYS A CA 1
ATOM 607 C C . LYS A 1 75 ? -58.740 5.568 -20.675 1.00 86.56 75 LYS A C 1
ATOM 609 O O . LYS A 1 75 ? -57.616 5.088 -20.849 1.00 86.56 75 LYS A O 1
ATOM 614 N N . ASP A 1 76 ? -59.832 5.008 -21.186 1.00 84.44 76 ASP A N 1
ATOM 615 C CA . ASP A 1 76 ? -59.838 3.700 -21.850 1.00 84.44 76 ASP A CA 1
ATOM 616 C C . ASP A 1 76 ? -58.866 3.658 -23.042 1.00 84.44 76 ASP A C 1
ATOM 618 O O . ASP A 1 76 ? -58.041 2.751 -23.146 1.00 84.44 76 ASP A O 1
ATOM 622 N N . HIS A 1 77 ? -58.903 4.687 -23.893 1.00 84.19 77 HIS A N 1
ATOM 623 C CA . HIS A 1 77 ? -58.036 4.812 -25.067 1.00 84.19 77 HIS A CA 1
ATOM 624 C C . HIS A 1 77 ? -56.548 4.956 -24.698 1.00 84.19 77 HIS A C 1
ATOM 626 O O . HIS A 1 77 ? -55.701 4.244 -25.235 1.00 84.19 77 HIS A O 1
ATOM 632 N N . GLU A 1 78 ? -56.223 5.838 -23.747 1.00 88.94 78 GLU A N 1
ATOM 633 C CA . GLU A 1 78 ? -54.845 6.043 -23.271 1.00 88.94 78 GLU A CA 1
ATOM 634 C C . GLU A 1 78 ? -54.271 4.764 -22.658 1.00 88.94 78 GLU A C 1
ATOM 636 O O . GLU A 1 78 ? -53.126 4.396 -22.916 1.00 88.94 78 GLU A O 1
ATOM 641 N N . THR A 1 79 ? -55.083 4.065 -21.866 1.00 88.38 79 THR A N 1
ATOM 642 C CA . THR A 1 79 ? -54.672 2.843 -21.171 1.00 88.38 79 THR A CA 1
ATOM 643 C C . THR A 1 79 ? -54.425 1.712 -22.160 1.00 88.38 79 THR A C 1
ATOM 645 O O . THR A 1 79 ? -53.415 1.019 -22.053 1.00 88.38 79 THR A O 1
ATOM 648 N N . MET A 1 80 ? -55.291 1.569 -23.167 1.00 88.06 80 MET A N 1
ATOM 649 C CA . MET A 1 80 ? -55.124 0.570 -24.220 1.00 88.06 80 MET A CA 1
ATOM 650 C C . MET A 1 80 ? -53.841 0.806 -25.029 1.00 88.06 80 MET A C 1
ATOM 652 O O . MET A 1 80 ? -53.077 -0.135 -25.249 1.00 88.06 80 MET A O 1
ATOM 656 N N . LEU A 1 81 ? -53.547 2.055 -25.409 1.00 89.12 81 LEU A N 1
ATOM 657 C CA . LEU A 1 81 ? -52.293 2.397 -26.094 1.00 89.12 81 LEU A CA 1
ATOM 658 C C . LEU A 1 81 ? -51.064 2.200 -25.196 1.00 89.12 81 LEU A C 1
ATOM 660 O O . LEU A 1 81 ? -50.037 1.699 -25.659 1.00 89.12 81 LEU A O 1
ATOM 664 N N . ALA A 1 82 ? -51.169 2.521 -23.904 1.00 89.19 82 ALA A N 1
ATOM 665 C CA . ALA A 1 82 ? -50.100 2.282 -22.938 1.00 89.19 82 ALA A CA 1
ATOM 666 C C . ALA A 1 82 ? -49.784 0.785 -22.786 1.00 89.19 82 ALA A C 1
ATOM 668 O O . ALA A 1 82 ? -48.613 0.423 -22.660 1.00 89.19 82 ALA A O 1
ATOM 669 N N . VAL A 1 83 ? -50.793 -0.094 -22.855 1.00 91.44 83 VAL A N 1
ATOM 670 C CA . VAL A 1 83 ? -50.581 -1.552 -22.870 1.00 91.44 83 VAL A CA 1
ATOM 671 C C . VAL A 1 83 ? -49.760 -1.957 -24.089 1.00 91.44 83 VAL A C 1
ATOM 673 O O . VAL A 1 83 ? -48.773 -2.673 -23.936 1.00 91.44 83 VAL A O 1
ATOM 676 N N . VAL A 1 84 ? -50.110 -1.465 -25.280 1.00 91.06 84 VAL A N 1
ATOM 677 C CA . VAL A 1 84 ? -49.368 -1.764 -26.518 1.00 91.06 84 VAL A CA 1
ATOM 678 C C . VAL A 1 84 ? -47.917 -1.277 -26.428 1.00 91.06 84 VAL A C 1
ATOM 680 O O . VAL A 1 84 ? -47.002 -2.041 -26.735 1.00 91.06 84 VAL A O 1
ATOM 683 N N . SER A 1 85 ? -47.695 -0.055 -25.926 1.00 88.81 85 SER A N 1
ATOM 684 C CA . SER A 1 85 ? -46.349 0.498 -25.696 1.00 88.81 85 SER A CA 1
ATOM 685 C C . SER A 1 85 ? -45.533 -0.374 -24.745 1.00 88.81 85 SER A C 1
ATOM 687 O O . SER A 1 85 ? -44.400 -0.740 -25.048 1.00 88.81 85 SER A O 1
ATOM 689 N N . LYS A 1 86 ? -46.117 -0.763 -23.606 1.00 89.25 86 LYS A N 1
ATOM 690 C CA . LYS A 1 86 ? -45.427 -1.588 -22.610 1.00 89.25 86 LYS A CA 1
ATOM 691 C C . LYS A 1 86 ? -45.101 -2.974 -23.149 1.00 89.25 86 LYS A C 1
ATOM 693 O O . LYS A 1 86 ? -43.992 -3.453 -22.947 1.00 89.25 86 LYS A O 1
ATOM 698 N N . LEU A 1 87 ? -46.024 -3.609 -23.871 1.00 89.81 87 LEU A N 1
ATOM 699 C CA . LEU A 1 87 ? -45.761 -4.902 -24.507 1.00 89.81 87 LEU A CA 1
ATOM 700 C C . LEU A 1 87 ? -44.613 -4.803 -25.528 1.00 89.81 87 LEU A C 1
ATOM 702 O O . LEU A 1 87 ? -43.764 -5.694 -25.560 1.00 89.81 87 LEU A O 1
ATOM 706 N N . PHE A 1 88 ? -44.541 -3.713 -26.299 1.00 89.12 88 PHE A N 1
ATOM 707 C CA . PHE A 1 88 ? -43.418 -3.449 -27.202 1.00 89.12 88 PHE A CA 1
ATOM 708 C C . PHE A 1 88 ? -42.088 -3.248 -26.454 1.00 89.12 88 PHE A C 1
ATOM 710 O O . PHE A 1 88 ? -41.091 -3.862 -26.828 1.00 89.12 88 PHE A O 1
ATOM 717 N N . GLU A 1 89 ? -42.070 -2.463 -25.368 1.00 89.25 89 GLU A N 1
ATOM 718 C CA . GLU A 1 89 ? -40.887 -2.267 -24.506 1.00 89.25 89 GLU A CA 1
ATOM 719 C C . GLU A 1 89 ? -40.370 -3.589 -23.913 1.00 89.25 89 GLU A C 1
ATOM 721 O O . GLU A 1 89 ? -39.162 -3.792 -23.801 1.00 89.25 89 GLU A O 1
ATOM 726 N N . PHE A 1 90 ? -41.273 -4.519 -23.587 1.00 85.94 90 PHE A N 1
ATOM 727 C CA . PHE A 1 90 ? -40.922 -5.864 -23.120 1.00 85.94 90 PHE A CA 1
ATOM 728 C C . PHE A 1 90 ? -40.523 -6.837 -24.245 1.00 85.94 90 PHE A C 1
ATOM 730 O O . PHE A 1 90 ? -40.282 -8.019 -23.985 1.00 85.94 90 PHE A O 1
ATOM 737 N N . GLY A 1 91 ? -40.435 -6.365 -25.491 1.00 86.19 91 GLY A N 1
ATOM 738 C CA . GLY A 1 91 ? -39.965 -7.141 -26.636 1.00 86.19 91 GLY A CA 1
ATOM 739 C C . GLY A 1 91 ? -41.024 -8.030 -27.291 1.00 86.19 91 GLY A C 1
ATOM 740 O O . GLY A 1 91 ? -40.667 -8.895 -28.095 1.00 86.19 91 GLY A O 1
ATOM 741 N N . LEU A 1 92 ? -42.319 -7.847 -26.990 1.00 86.38 92 LEU A N 1
ATOM 742 C CA . LEU A 1 92 ? -43.370 -8.514 -27.759 1.00 86.38 92 LEU A CA 1
ATOM 743 C C . LEU A 1 92 ? -43.511 -7.871 -29.138 1.00 86.38 92 LEU A C 1
ATOM 745 O O . LEU A 1 92 ? -43.530 -6.650 -29.297 1.00 86.38 92 LEU A O 1
ATOM 749 N N . ARG A 1 93 ? -43.664 -8.720 -30.156 1.00 86.81 93 ARG A N 1
ATOM 750 C CA . ARG A 1 93 ? -43.900 -8.277 -31.528 1.00 86.81 93 ARG A CA 1
ATOM 751 C C . ARG A 1 93 ? -45.326 -7.740 -31.658 1.00 86.81 93 ARG A C 1
ATOM 753 O O . ARG A 1 93 ? -46.270 -8.518 -31.768 1.00 86.81 93 ARG A O 1
ATOM 760 N N . VAL A 1 94 ? -45.460 -6.417 -31.654 1.00 86.94 94 VAL A N 1
ATOM 761 C CA . VAL A 1 94 ? -46.715 -5.719 -31.951 1.00 86.94 94 VAL A CA 1
ATOM 762 C C . VAL A 1 94 ? -46.953 -5.721 -33.461 1.00 86.94 94 VAL A C 1
ATOM 764 O O . VAL A 1 94 ? -46.049 -5.418 -34.243 1.00 86.94 94 VAL A O 1
ATOM 767 N N . ASP A 1 95 ? -48.171 -6.074 -33.867 1.00 88.44 95 ASP A N 1
ATOM 768 C CA . ASP A 1 95 ? -48.639 -5.903 -35.240 1.00 88.44 95 ASP A CA 1
ATOM 769 C C . ASP A 1 95 ? -49.103 -4.453 -35.433 1.00 88.44 95 ASP A C 1
ATOM 771 O O . ASP A 1 95 ? -50.233 -4.078 -35.110 1.00 88.44 95 ASP A O 1
ATOM 775 N N . TRP A 1 96 ? -48.179 -3.616 -35.902 1.00 85.75 96 TRP A N 1
ATOM 776 C CA . TRP A 1 96 ? -48.439 -2.198 -36.128 1.00 85.75 96 TRP A CA 1
ATOM 777 C C . TRP A 1 96 ? -49.437 -1.966 -37.267 1.00 85.75 96 TRP A C 1
ATOM 779 O O . TRP A 1 96 ? -50.224 -1.027 -37.187 1.00 85.75 96 TRP A O 1
ATOM 789 N N . GLU A 1 97 ? -49.472 -2.830 -38.287 1.00 84.25 97 GLU A N 1
ATOM 790 C CA . GLU A 1 97 ? -50.441 -2.712 -39.386 1.00 84.25 97 GLU A CA 1
ATOM 791 C C . GLU A 1 97 ? -51.870 -2.897 -38.873 1.00 84.25 97 GLU A C 1
ATOM 793 O O . GLU A 1 97 ? -52.768 -2.138 -39.240 1.00 84.25 97 GLU A O 1
ATOM 798 N N . MET A 1 98 ? -52.082 -3.862 -37.973 1.00 86.38 98 MET A N 1
ATOM 799 C CA . MET A 1 98 ? -53.381 -4.073 -37.337 1.00 86.38 98 MET A CA 1
ATOM 800 C C . MET A 1 98 ? -53.770 -2.920 -36.400 1.00 86.38 98 MET A C 1
ATOM 802 O O . MET A 1 98 ? -54.944 -2.552 -36.372 1.00 86.38 98 MET A O 1
ATOM 806 N N . LEU A 1 99 ? -52.814 -2.337 -35.665 1.00 84.81 99 LEU A N 1
ATOM 807 C CA . LEU A 1 99 ? -53.065 -1.196 -34.774 1.00 84.81 99 LEU A CA 1
ATOM 808 C C . LEU A 1 99 ? -53.494 0.059 -35.548 1.00 84.81 99 LEU A C 1
ATOM 810 O O . LEU A 1 99 ? -54.410 0.759 -35.123 1.00 84.81 99 LEU A O 1
ATOM 814 N N . TYR A 1 100 ? -52.847 0.330 -36.684 1.00 82.06 100 TYR A N 1
ATOM 815 C CA . TYR A 1 100 ? -53.140 1.495 -37.524 1.00 82.06 100 TYR A CA 1
ATOM 816 C C . TYR A 1 100 ? -54.263 1.248 -38.547 1.00 82.06 100 TYR A C 1
ATOM 818 O O . TYR A 1 100 ? -54.636 2.153 -39.296 1.00 82.06 100 TYR A O 1
ATOM 826 N N . LYS A 1 101 ? -54.856 0.048 -38.577 1.00 83.94 101 LYS A N 1
ATOM 827 C CA . LYS A 1 101 ? -55.937 -0.298 -39.504 1.00 83.94 101 LYS A CA 1
ATOM 828 C C . LYS A 1 101 ? -57.184 0.555 -39.240 1.00 83.94 101 LYS A C 1
ATOM 830 O O . LYS A 1 101 ? -57.863 0.379 -38.234 1.00 83.94 101 LYS A O 1
ATOM 835 N N . GLY A 1 102 ? -57.524 1.425 -40.191 1.00 75.81 102 GLY A N 1
ATOM 836 C CA . GLY A 1 102 ? -58.689 2.315 -40.112 1.00 75.81 102 GLY A CA 1
ATOM 837 C C . GLY A 1 102 ? -58.371 3.748 -39.679 1.00 75.81 102 GLY A C 1
ATOM 838 O O . GLY A 1 102 ? -59.283 4.569 -39.652 1.00 75.81 102 GLY A O 1
ATOM 839 N N . PHE A 1 103 ? -57.106 4.072 -39.392 1.00 77.69 103 PHE A N 1
ATOM 840 C CA . PHE A 1 103 ? -56.664 5.465 -39.332 1.00 77.69 103 PHE A CA 1
ATOM 841 C C . PHE A 1 103 ? -56.589 6.040 -40.754 1.00 77.69 103 PHE A C 1
ATOM 843 O O . PHE A 1 103 ? -56.096 5.384 -41.669 1.00 77.69 103 PHE A O 1
ATOM 850 N N . GLU A 1 104 ? -57.086 7.265 -40.948 1.00 75.00 104 GLU A N 1
ATOM 851 C CA . GLU A 1 104 ? -57.081 7.945 -42.257 1.00 75.00 104 GLU A CA 1
ATOM 852 C C . GLU A 1 104 ? -55.683 8.443 -42.673 1.00 75.00 104 GLU A C 1
ATOM 854 O O . GLU A 1 104 ? -55.476 8.819 -43.825 1.00 75.00 104 GLU A O 1
ATOM 859 N N . THR A 1 105 ? -54.714 8.437 -41.753 1.00 69.19 105 THR A N 1
ATOM 860 C CA . THR A 1 105 ? -53.348 8.933 -41.954 1.00 69.19 105 THR A CA 1
ATOM 861 C C . THR A 1 105 ? -52.307 7.837 -41.740 1.00 69.19 105 THR A C 1
ATOM 863 O O . THR A 1 105 ? -52.321 7.129 -40.734 1.00 69.19 105 THR A O 1
ATOM 866 N N . GLU A 1 106 ? -51.361 7.720 -42.676 1.00 64.19 106 GLU A N 1
ATOM 867 C CA . GLU A 1 106 ? -50.202 6.838 -42.516 1.00 64.19 106 GLU A CA 1
ATOM 868 C C . GLU A 1 106 ? -49.250 7.367 -41.422 1.00 64.19 106 GLU A C 1
ATOM 870 O O . GLU A 1 106 ? -49.078 8.587 -41.299 1.00 64.19 106 GLU A O 1
ATOM 875 N N . PRO A 1 107 ? -48.595 6.487 -40.635 1.00 67.25 107 PRO A N 1
ATOM 876 C CA . PRO A 1 107 ? -47.566 6.896 -39.684 1.00 67.25 107 PRO A CA 1
ATOM 877 C C . PRO A 1 107 ? -46.425 7.622 -40.406 1.00 67.25 107 PRO A C 1
ATOM 879 O O . PRO A 1 107 ? -45.656 7.022 -41.156 1.00 67.25 107 PRO A O 1
ATOM 882 N N . ILE A 1 108 ? -46.299 8.928 -40.179 1.00 73.94 108 ILE A N 1
ATOM 883 C CA . ILE A 1 108 ? -45.214 9.724 -40.756 1.00 73.94 108 ILE A CA 1
ATOM 884 C C . ILE A 1 108 ? -43.903 9.304 -40.073 1.00 73.94 108 ILE A C 1
ATOM 886 O O . ILE A 1 108 ? -43.853 9.277 -38.838 1.00 73.94 108 ILE A O 1
ATOM 890 N N . PRO A 1 109 ? -42.826 8.993 -40.820 1.00 67.50 109 PRO A N 1
ATOM 891 C CA . PRO A 1 109 ? -41.532 8.711 -40.219 1.00 67.50 109 PRO A CA 1
ATOM 892 C C . PRO A 1 109 ? -41.024 9.971 -39.512 1.00 67.50 109 PRO A C 1
ATOM 894 O O . PRO A 1 109 ? -40.548 10.911 -40.146 1.00 67.50 109 PRO A O 1
ATOM 897 N N . TYR A 1 110 ? -41.130 9.999 -38.185 1.00 64.25 110 TYR A N 1
ATOM 898 C CA . TYR A 1 110 ? -40.484 11.035 -37.392 1.00 64.25 110 TYR A CA 1
ATOM 899 C C . TYR A 1 110 ? -38.974 10.758 -37.382 1.00 64.25 110 TYR A C 1
ATOM 901 O O . TYR A 1 110 ? -38.574 9.603 -37.170 1.00 64.25 110 TYR A O 1
ATOM 909 N N . PRO A 1 111 ? -38.110 11.763 -37.605 1.00 66.62 111 PRO A N 1
ATOM 910 C CA . PRO A 1 111 ? -36.679 11.591 -37.422 1.00 66.62 111 PRO A CA 1
ATOM 911 C C . PRO A 1 111 ? -36.424 11.098 -35.995 1.00 66.62 111 PRO A C 1
ATOM 913 O O . PRO A 1 111 ? -36.708 11.792 -35.025 1.00 66.62 111 PRO A O 1
ATOM 916 N N . ARG A 1 112 ? -35.889 9.881 -35.852 1.00 62.22 112 ARG A N 1
ATOM 917 C CA . ARG A 1 112 ? -35.487 9.321 -34.545 1.00 62.22 112 ARG A CA 1
ATOM 918 C C . ARG A 1 112 ? -34.219 9.977 -33.986 1.00 62.22 112 ARG A C 1
ATOM 920 O O . ARG A 1 112 ? -33.733 9.576 -32.936 1.00 62.22 112 ARG A O 1
ATOM 927 N N . TYR A 1 113 ? -33.677 10.948 -34.715 1.00 56.72 113 TYR A N 1
ATOM 928 C CA . TYR A 1 113 ? -32.470 11.678 -34.388 1.00 56.72 113 TYR A CA 1
ATOM 929 C C . TYR A 1 113 ? -32.852 13.044 -33.820 1.00 56.72 113 TYR A C 1
ATOM 931 O O . TYR A 1 113 ? -33.423 13.875 -34.526 1.00 56.72 113 TYR A O 1
ATOM 939 N N . GLN A 1 114 ? -32.542 13.267 -32.547 1.00 56.62 114 GLN A N 1
ATOM 940 C CA . GLN A 1 114 ? -32.589 14.585 -31.932 1.00 56.62 114 GLN A CA 1
ATOM 941 C C . GLN A 1 114 ? -31.181 15.172 -32.065 1.00 56.62 114 GLN A C 1
ATOM 943 O O . GLN A 1 114 ? -30.236 14.611 -31.516 1.00 56.62 114 GLN A O 1
ATOM 948 N N . PHE A 1 115 ? -31.018 16.246 -32.844 1.00 62.19 115 PHE A N 1
ATOM 949 C CA . PHE A 1 115 ? -29.784 17.028 -32.780 1.00 62.19 115 PHE A CA 1
ATOM 950 C C . PHE A 1 115 ? -29.708 17.614 -31.370 1.00 62.19 115 PHE A C 1
ATOM 952 O O . PHE A 1 115 ? -30.662 18.255 -30.925 1.00 62.19 115 PHE A O 1
ATOM 959 N N . ASP A 1 116 ? -28.616 17.348 -30.658 1.00 54.25 116 ASP A N 1
ATOM 960 C CA . ASP A 1 116 ? -28.326 18.043 -29.411 1.00 54.25 116 ASP A CA 1
ATOM 961 C C . ASP A 1 116 ? -27.986 19.485 -29.804 1.00 54.25 116 ASP A C 1
ATOM 963 O O . ASP A 1 116 ? -26.922 19.756 -30.360 1.00 54.25 116 ASP A O 1
ATOM 967 N N . ASP A 1 117 ? -28.957 20.388 -29.659 1.00 47.25 117 ASP A N 1
ATOM 968 C CA . ASP A 1 117 ? -28.911 21.770 -30.157 1.00 47.25 117 ASP A CA 1
ATOM 969 C C . ASP A 1 117 ? -28.056 22.650 -29.225 1.00 47.25 117 ASP A C 1
ATOM 971 O O . ASP A 1 117 ? -28.432 23.746 -28.798 1.00 47.25 117 ASP A O 1
ATOM 975 N N . VAL A 1 118 ? -26.879 22.136 -28.859 1.00 50.72 118 VAL A N 1
ATOM 976 C CA . VAL A 1 118 ? -25.830 22.917 -28.224 1.00 50.72 118 VAL A CA 1
ATOM 977 C C . VAL A 1 118 ? -25.281 23.821 -29.316 1.00 50.72 118 VAL A C 1
ATOM 979 O O . VAL A 1 118 ? -24.491 23.399 -30.159 1.00 50.72 118 VAL A O 1
ATOM 982 N N . LYS A 1 119 ? -25.725 25.081 -29.320 1.00 48.19 119 LYS A N 1
ATOM 983 C CA . LYS A 1 119 ? -25.058 26.145 -30.073 1.00 48.19 119 LYS A CA 1
ATOM 984 C C . LYS A 1 119 ? -23.593 26.155 -29.655 1.00 48.19 119 LYS A C 1
ATOM 986 O O . LYS A 1 119 ? -23.255 26.666 -28.591 1.00 48.19 119 LYS A O 1
ATOM 991 N N . SER A 1 120 ? -22.735 25.555 -30.467 1.00 42.19 120 SER A N 1
ATOM 992 C CA . SER A 1 120 ? -21.306 25.662 -30.265 1.00 42.19 120 SER A CA 1
ATOM 993 C C . SER A 1 120 ? -20.898 27.020 -30.839 1.00 42.19 120 SER A C 1
ATOM 995 O O . SER A 1 120 ? -20.913 27.256 -32.047 1.00 42.19 120 SER A O 1
ATOM 997 N N . ASP A 1 121 ? -20.571 27.962 -29.954 1.00 45.03 121 ASP A N 1
ATOM 998 C CA . ASP A 1 121 ? -19.933 29.240 -30.299 1.00 45.03 121 ASP A CA 1
ATOM 999 C C . ASP A 1 121 ? -18.473 29.014 -30.769 1.00 45.03 121 ASP A C 1
ATOM 1001 O O . ASP A 1 121 ? -17.572 29.810 -30.504 1.00 45.03 121 ASP A O 1
ATOM 1005 N N . VAL A 1 122 ? -18.208 27.912 -31.481 1.00 48.03 122 VAL A N 1
ATOM 1006 C CA . VAL A 1 122 ? -16.866 27.377 -31.780 1.00 48.03 122 VAL A CA 1
ATOM 1007 C C . VAL A 1 122 ? -16.098 28.219 -32.803 1.00 48.03 122 VAL A C 1
ATOM 1009 O O . VAL A 1 122 ? -14.917 27.992 -33.032 1.00 48.03 122 VAL A O 1
ATOM 1012 N N . PHE A 1 123 ? -16.693 29.274 -33.364 1.00 43.09 123 PHE A N 1
ATOM 1013 C CA . PHE A 1 123 ? -15.989 30.139 -34.319 1.00 43.09 123 PHE A CA 1
ATOM 1014 C C . PHE A 1 123 ? -15.809 31.594 -33.874 1.00 43.09 123 PHE A C 1
ATOM 1016 O O . PHE A 1 123 ? -15.066 32.322 -34.529 1.00 43.09 123 PHE A O 1
ATOM 1023 N N . ALA A 1 124 ? -16.408 32.034 -32.761 1.00 40.66 124 ALA A N 1
ATOM 1024 C CA . ALA A 1 124 ? -16.239 33.414 -32.292 1.00 40.66 124 ALA A CA 1
ATOM 1025 C C . ALA A 1 124 ? -15.047 33.579 -31.330 1.00 40.66 124 ALA A C 1
ATOM 1027 O O . ALA A 1 124 ? -14.329 34.577 -31.413 1.00 40.66 124 ALA A O 1
ATOM 1028 N N . SER A 1 125 ? -14.782 32.593 -30.466 1.00 43.56 125 SER A N 1
ATOM 1029 C CA . SER A 1 125 ? -13.679 32.639 -29.492 1.00 43.56 125 SER A CA 1
ATOM 1030 C C . SER A 1 125 ? -12.303 32.405 -30.132 1.00 43.56 125 SER A C 1
ATOM 1032 O O . SER A 1 125 ? -11.349 33.103 -29.791 1.00 43.56 125 SER A O 1
ATOM 1034 N N . HIS A 1 126 ? -12.203 31.521 -31.134 1.00 42.62 126 HIS A N 1
ATOM 1035 C CA . HIS A 1 126 ? -10.940 31.244 -31.837 1.00 42.62 126 HIS A CA 1
ATOM 1036 C C . HIS A 1 126 ? -10.426 32.405 -32.707 1.00 42.62 126 HIS A C 1
ATOM 1038 O O . HIS A 1 126 ? -9.232 32.468 -32.988 1.00 42.62 126 HIS A O 1
ATOM 1044 N N . LEU A 1 127 ? -11.291 33.341 -33.116 1.00 42.47 127 LEU A N 1
ATOM 1045 C CA . LEU A 1 127 ? -10.904 34.496 -33.941 1.00 42.47 127 LEU A CA 1
ATOM 1046 C C . LEU A 1 127 ? -10.647 35.779 -33.130 1.00 42.47 127 LEU A C 1
ATOM 1048 O O . LEU A 1 127 ? -10.193 36.769 -33.703 1.00 42.47 127 LEU A O 1
ATOM 1052 N N . GLN A 1 128 ? -10.901 35.778 -31.814 1.00 42.47 128 GLN A N 1
ATOM 1053 C CA . GLN A 1 128 ? -10.685 36.949 -30.948 1.00 42.47 128 GLN A CA 1
ATOM 1054 C C . GLN A 1 128 ? -9.498 36.823 -29.982 1.00 42.47 128 GLN A C 1
ATOM 1056 O O . GLN A 1 128 ? -9.062 37.841 -29.441 1.00 42.47 128 GLN A O 1
ATOM 1061 N N . SER A 1 129 ? -8.885 35.644 -29.823 1.00 40.78 129 SER A N 1
ATOM 1062 C CA . SER A 1 129 ? -7.589 35.538 -29.144 1.00 40.78 129 SER A CA 1
ATOM 1063 C C . SER A 1 129 ? -6.448 35.758 -30.139 1.00 40.78 129 SER A C 1
ATOM 1065 O O . SER A 1 129 ? -5.858 34.813 -30.667 1.00 40.78 129 SER A O 1
ATOM 1067 N N . ASN A 1 130 ? -6.098 37.020 -30.380 1.00 38.16 130 ASN A N 1
ATOM 1068 C CA . ASN A 1 130 ? -4.750 37.344 -30.837 1.00 38.16 130 ASN A CA 1
ATOM 1069 C C . ASN A 1 130 ? -3.751 36.945 -29.730 1.00 38.16 130 ASN A C 1
ATOM 1071 O O . ASN A 1 130 ? -3.404 37.753 -28.872 1.00 38.16 130 ASN A O 1
ATOM 1075 N N . GLY A 1 131 ? -3.335 35.671 -29.800 1.00 47.69 131 GLY A N 1
ATOM 1076 C CA . GLY A 1 131 ? -2.176 35.026 -29.177 1.00 47.69 131 GLY A CA 1
ATOM 1077 C C . GLY A 1 131 ? -2.418 34.281 -27.856 1.00 47.69 131 GLY A C 1
ATOM 1078 O O . GLY A 1 131 ? -2.718 34.918 -26.849 1.00 47.69 131 GLY A O 1
ATOM 1079 N N . PRO A 1 132 ? -2.101 32.972 -27.800 1.00 44.50 132 PRO A N 1
ATOM 1080 C CA . PRO A 1 132 ? -1.514 32.394 -26.598 1.00 44.50 132 PRO A CA 1
ATOM 1081 C C . PRO A 1 132 ? -0.145 31.764 -26.893 1.00 44.50 132 PRO A C 1
ATOM 1083 O O . PRO A 1 132 ? 0.043 30.982 -27.818 1.00 44.50 132 PRO A O 1
ATOM 1086 N N . THR A 1 133 ? 0.834 32.096 -26.058 1.00 51.28 133 THR A N 1
ATOM 1087 C CA . THR A 1 133 ? 2.199 31.546 -26.037 1.00 51.28 133 THR A CA 1
ATOM 1088 C C . THR A 1 133 ? 2.285 30.165 -25.361 1.00 51.28 133 THR A C 1
ATOM 1090 O O . THR A 1 133 ? 3.286 29.865 -24.709 1.00 51.28 133 THR A O 1
ATOM 1093 N N . SER A 1 134 ? 1.252 29.324 -25.476 1.00 53.22 134 SER A N 1
ATOM 1094 C CA . SER A 1 134 ? 1.236 27.957 -24.932 1.00 53.22 134 SER A CA 1
ATOM 1095 C C . SER A 1 134 ? 0.654 26.994 -25.965 1.00 53.22 134 SER A C 1
ATOM 1097 O O . SER A 1 134 ? -0.503 27.134 -26.344 1.00 53.22 134 SER A O 1
ATOM 1099 N N . ASN A 1 135 ? 1.460 26.026 -26.412 1.00 69.75 135 ASN A N 1
ATOM 1100 C CA . ASN A 1 135 ? 1.059 24.954 -27.334 1.00 69.75 135 ASN A CA 1
ATOM 1101 C C . ASN A 1 135 ? 0.368 23.773 -26.613 1.00 69.75 135 ASN A C 1
ATOM 1103 O O . ASN A 1 135 ? 0.162 22.735 -27.231 1.00 69.75 135 ASN A O 1
ATOM 1107 N N . HIS A 1 136 ? 0.067 23.880 -25.312 1.00 89.19 136 HIS A N 1
ATOM 1108 C CA . HIS A 1 136 ? -0.479 22.764 -24.533 1.00 89.19 136 HIS A CA 1
ATOM 1109 C C . HIS A 1 136 ? -2.001 22.599 -24.751 1.00 89.19 136 HIS A C 1
ATOM 1111 O O . HIS A 1 136 ? -2.708 23.605 -24.662 1.00 89.19 136 HIS A O 1
ATOM 1117 N N . PRO A 1 137 ? -2.538 21.370 -24.934 1.00 88.44 137 PRO A N 1
ATOM 1118 C CA . PRO A 1 137 ? -3.942 21.131 -25.308 1.00 88.44 137 PRO A CA 1
ATOM 1119 C C . PRO A 1 137 ? -5.000 21.728 -24.382 1.00 88.44 137 PRO A C 1
ATOM 1121 O O . PRO A 1 137 ? -6.096 22.051 -24.832 1.00 88.44 137 PRO A O 1
ATOM 1124 N N . VAL A 1 138 ? -4.687 21.845 -23.087 1.00 90.94 138 VAL A N 1
ATOM 1125 C CA . VAL A 1 138 ? -5.665 22.258 -22.067 1.00 90.94 138 VAL A CA 1
ATOM 1126 C C . VAL A 1 138 ? -5.187 23.349 -21.121 1.00 90.94 138 VAL A C 1
ATOM 1128 O O . VAL A 1 138 ? -5.971 23.759 -20.280 1.00 90.94 138 VAL A O 1
ATOM 1131 N N . VAL A 1 139 ? -3.940 23.832 -21.209 1.00 92.81 139 VAL A N 1
ATOM 1132 C CA . VAL A 1 139 ? -3.408 24.827 -20.249 1.00 92.81 139 VAL A CA 1
ATOM 1133 C C . VAL A 1 139 ? -3.152 26.154 -20.945 1.00 92.81 139 VAL A C 1
ATOM 1135 O O . VAL A 1 139 ? -2.281 26.255 -21.815 1.00 92.81 139 VAL A O 1
ATOM 1138 N N . THR A 1 140 ? -3.867 27.187 -20.497 1.00 91.19 140 THR A N 1
ATOM 1139 C CA . THR A 1 140 ? -3.756 28.553 -21.024 1.00 91.19 140 THR A CA 1
ATOM 1140 C C . THR A 1 140 ? -3.390 29.531 -19.914 1.00 91.19 140 THR A C 1
ATOM 1142 O O . THR A 1 140 ? -3.964 29.506 -18.830 1.00 91.19 140 THR A O 1
ATOM 1145 N N . GLN A 1 141 ? -2.425 30.414 -20.173 1.00 89.94 141 GLN A N 1
ATOM 1146 C CA . GLN A 1 141 ? -2.026 31.452 -19.220 1.00 89.94 141 GLN A CA 1
ATOM 1147 C C . GLN A 1 141 ? -3.068 32.579 -19.175 1.00 89.94 141 GLN A C 1
ATOM 1149 O O . GLN A 1 141 ? -3.408 33.157 -20.210 1.00 89.94 141 GLN A O 1
ATOM 1154 N N . ILE A 1 142 ? -3.547 32.927 -17.978 1.00 88.81 142 ILE A N 1
ATOM 1155 C CA . ILE A 1 142 ? -4.558 33.971 -17.773 1.00 88.81 142 ILE A CA 1
ATOM 1156 C C . ILE A 1 142 ? -3.855 35.323 -17.634 1.00 88.81 142 ILE A C 1
ATOM 1158 O O . ILE A 1 142 ? -3.462 35.732 -16.543 1.00 88.81 142 ILE A O 1
ATOM 1162 N N . GLY A 1 143 ? -3.695 36.031 -18.749 1.00 79.81 143 GLY A N 1
ATOM 1163 C CA . GLY A 1 143 ? -3.010 37.324 -18.790 1.00 79.81 143 GLY A CA 1
ATOM 1164 C C . GLY A 1 143 ? -1.492 37.200 -18.952 1.00 79.81 143 GLY A C 1
ATOM 1165 O O . GLY A 1 143 ? -0.853 36.235 -18.542 1.00 79.81 143 GLY A O 1
ATOM 1166 N N . THR A 1 144 ? -0.882 38.193 -19.592 1.00 75.19 144 THR A N 1
ATOM 1167 C CA . THR A 1 144 ? 0.543 38.158 -19.943 1.00 75.19 144 THR A CA 1
ATOM 1168 C C . THR A 1 144 ? 1.437 38.285 -18.711 1.00 75.19 144 THR A C 1
ATOM 1170 O O . THR A 1 144 ? 1.431 39.322 -18.051 1.00 75.19 144 THR A O 1
ATOM 1173 N N . GLY A 1 145 ? 2.254 37.263 -18.436 1.00 70.50 145 GLY A N 1
ATOM 1174 C CA . GLY A 1 145 ? 3.216 37.275 -17.326 1.00 70.50 145 GLY A CA 1
ATOM 1175 C C . GLY A 1 145 ? 2.609 36.990 -15.951 1.00 70.50 145 GLY A C 1
ATOM 1176 O O . GLY A 1 145 ? 3.317 37.108 -14.955 1.00 70.50 145 GLY A O 1
ATOM 1177 N N . SER A 1 146 ? 1.331 36.608 -15.885 1.00 83.75 146 SER A N 1
ATOM 1178 C CA . SER A 1 146 ? 0.708 36.160 -14.641 1.00 83.75 146 SER A CA 1
ATOM 1179 C C . SER A 1 146 ? 1.220 34.775 -14.232 1.00 83.75 146 SER A C 1
ATOM 1181 O O . SER A 1 146 ? 1.679 33.988 -15.064 1.00 83.75 146 SER A O 1
ATOM 1183 N N . SER A 1 147 ? 1.100 34.450 -12.949 1.00 90.75 147 SER A N 1
ATOM 1184 C CA . SER A 1 147 ? 1.328 33.099 -12.433 1.00 90.75 147 SER A CA 1
ATOM 1185 C C . SER A 1 147 ? 0.046 32.250 -12.400 1.00 90.75 147 SER A C 1
ATOM 1187 O O . SER A 1 147 ? 0.009 31.213 -11.745 1.00 90.75 147 SER A O 1
ATOM 1189 N N . MET A 1 148 ? -1.011 32.685 -13.095 1.00 93.94 148 MET A N 1
ATOM 1190 C CA . MET A 1 148 ? -2.327 32.041 -13.105 1.00 93.94 148 MET A CA 1
ATOM 1191 C C . MET A 1 148 ? -2.625 31.419 -14.467 1.00 93.94 148 MET A C 1
ATOM 1193 O O . MET A 1 148 ? -2.432 32.051 -15.507 1.00 93.94 148 MET A O 1
ATOM 1197 N N . PHE A 1 149 ? -3.154 30.201 -14.453 1.00 94.81 149 PHE A N 1
ATOM 1198 C CA . PHE A 1 149 ? -3.484 29.424 -15.643 1.00 94.81 149 PHE A CA 1
ATOM 1199 C C . PHE A 1 149 ? -4.876 28.808 -15.505 1.00 94.81 149 PHE A C 1
ATOM 1201 O O . PHE A 1 149 ? -5.244 28.386 -14.409 1.00 94.81 149 PHE A O 1
ATOM 1208 N N . SER A 1 150 ? -5.624 28.728 -16.603 1.00 93.69 150 SER A N 1
ATOM 1209 C CA . SER A 1 150 ? -6.883 27.983 -16.680 1.00 93.69 150 SER A CA 1
ATOM 1210 C C . SER A 1 150 ? -6.658 26.625 -17.338 1.00 93.69 150 SER A C 1
ATOM 1212 O O . SER A 1 150 ? -5.765 26.462 -18.181 1.00 93.69 150 SER A O 1
ATOM 1214 N N . CYS A 1 151 ? -7.471 25.649 -16.936 1.00 93.19 151 CYS A N 1
ATOM 1215 C CA . CYS A 1 151 ? -7.541 24.335 -17.555 1.00 93.19 151 CYS A CA 1
ATOM 1216 C C . CYS A 1 151 ? -8.870 24.159 -18.301 1.00 93.19 151 CYS A C 1
ATOM 1218 O O . CYS A 1 151 ? -9.936 24.174 -17.685 1.00 93.19 151 CYS A O 1
ATOM 1220 N N . ASP A 1 152 ? -8.798 23.964 -19.619 1.00 89.25 152 ASP A N 1
ATOM 1221 C CA . ASP A 1 152 ? -9.968 23.704 -20.456 1.00 89.25 152 ASP A CA 1
ATOM 1222 C C . ASP A 1 152 ? -10.320 22.210 -20.466 1.00 89.25 152 ASP A C 1
ATOM 1224 O O . ASP A 1 152 ? -9.723 21.406 -21.182 1.00 89.25 152 ASP A O 1
ATOM 1228 N N . LEU A 1 153 ? -11.323 21.846 -19.668 1.00 87.50 153 LEU A N 1
ATOM 1229 C CA . LEU A 1 153 ? -11.871 20.490 -19.623 1.00 87.50 153 LEU A CA 1
ATOM 1230 C C . LEU A 1 153 ? -12.973 20.227 -20.666 1.00 87.50 153 LEU A C 1
ATOM 1232 O O . LEU A 1 153 ? -13.496 19.114 -20.723 1.00 87.50 153 LEU A O 1
ATOM 1236 N N . SER A 1 154 ? -13.355 21.234 -21.459 1.00 81.88 154 SER A N 1
ATOM 1237 C CA . SER A 1 154 ? -14.346 21.095 -22.539 1.00 81.88 154 SER A CA 1
ATOM 1238 C C . SER A 1 154 ? -13.730 20.630 -23.863 1.00 81.88 154 SER A C 1
ATOM 1240 O O . SER A 1 154 ? -14.452 20.238 -24.779 1.00 81.88 154 SER A O 1
ATOM 1242 N N . SER A 1 155 ? -12.397 20.628 -23.945 1.00 77.81 155 SER A N 1
ATOM 1243 C CA . SER A 1 155 ? -11.624 20.181 -25.100 1.00 77.81 155 SER A CA 1
ATOM 1244 C C . SER A 1 155 ? -11.828 18.691 -25.409 1.00 77.81 155 SER A C 1
ATOM 1246 O O . SER A 1 155 ? -11.781 17.840 -24.519 1.00 77.81 155 SER A O 1
ATOM 1248 N N . GLU A 1 156 ? -11.951 18.344 -26.695 1.00 78.81 156 GLU A N 1
ATOM 1249 C CA . GLU A 1 156 ? -11.976 16.941 -27.144 1.00 78.81 156 GLU A CA 1
ATOM 1250 C C . GLU A 1 156 ? -10.682 16.188 -26.783 1.00 78.81 156 GLU A C 1
ATOM 1252 O O . GLU A 1 156 ? -10.710 14.968 -26.610 1.00 78.81 156 GLU A O 1
ATOM 1257 N N . SER A 1 157 ? -9.566 16.905 -26.584 1.00 80.69 157 SER A N 1
ATOM 1258 C CA . SER A 1 157 ? -8.273 16.322 -26.184 1.00 80.69 157 SER A CA 1
ATOM 1259 C C . SER A 1 157 ? -8.320 15.582 -24.843 1.00 80.69 157 SER A C 1
ATOM 1261 O O . SER A 1 157 ? -7.523 14.678 -24.612 1.00 80.69 157 SER A O 1
ATOM 1263 N N . VAL A 1 158 ? -9.294 15.889 -23.976 1.00 87.31 158 VAL A N 1
ATOM 1264 C CA . VAL A 1 158 ? -9.483 15.228 -22.672 1.00 87.31 158 VAL A CA 1
ATOM 1265 C C . VAL A 1 158 ? -10.715 14.327 -22.611 1.00 87.31 158 VAL A C 1
ATOM 1267 O O . VAL A 1 158 ? -11.119 13.905 -21.527 1.00 87.31 158 VAL A O 1
ATOM 1270 N N . ALA A 1 159 ? -11.295 13.957 -23.759 1.00 88.38 159 ALA A N 1
ATOM 1271 C CA . ALA A 1 159 ? -12.451 13.057 -23.817 1.00 88.38 159 ALA A CA 1
ATOM 1272 C C . ALA A 1 159 ? -12.205 11.719 -23.092 1.00 88.38 159 ALA A C 1
ATOM 1274 O O . ALA A 1 159 ? -13.130 11.150 -22.507 1.00 88.38 159 ALA A O 1
ATOM 1275 N N . PHE A 1 160 ? -10.948 11.255 -23.053 1.00 91.38 160 PHE A N 1
ATOM 1276 C CA . PHE A 1 160 ? -10.558 10.052 -22.319 1.00 91.38 160 PHE A CA 1
ATOM 1277 C C . PHE A 1 160 ? -10.887 10.128 -20.821 1.00 91.38 160 PHE A C 1
ATOM 1279 O O . PHE A 1 160 ? -11.143 9.092 -20.224 1.00 91.38 160 PHE A O 1
ATOM 1286 N N . LEU A 1 161 ? -10.947 11.311 -20.195 1.00 93.00 161 LEU A N 1
ATOM 1287 C CA . LEU A 1 161 ? -11.207 11.445 -18.752 1.00 93.00 161 LEU A CA 1
ATOM 1288 C C . LEU A 1 161 ? -12.556 10.847 -18.310 1.00 93.00 161 LEU A C 1
ATOM 1290 O O . LEU A 1 161 ? -12.701 10.481 -17.146 1.00 93.00 161 LEU A O 1
ATOM 1294 N N . GLN A 1 162 ? -13.525 10.691 -19.222 1.00 92.19 162 GLN A N 1
ATOM 1295 C CA . GLN A 1 162 ? -14.794 10.002 -18.935 1.00 92.19 162 GLN A CA 1
ATOM 1296 C C . GLN A 1 162 ? -14.617 8.511 -18.613 1.00 92.19 162 GLN A C 1
ATOM 1298 O O . GLN A 1 162 ? -15.464 7.919 -17.940 1.00 92.19 162 GLN A O 1
ATOM 1303 N N . ASP A 1 163 ? -13.528 7.906 -19.085 1.00 93.75 163 ASP A N 1
ATOM 1304 C CA . ASP A 1 163 ? -13.221 6.488 -18.914 1.00 93.75 163 ASP A CA 1
ATOM 1305 C C . ASP A 1 163 ? -12.511 6.187 -17.587 1.00 93.75 163 ASP A C 1
ATOM 1307 O O . ASP A 1 163 ? -12.274 5.020 -17.288 1.00 93.75 163 ASP A O 1
ATOM 1311 N N . HIS A 1 164 ? -12.185 7.196 -16.778 1.00 95.75 164 HIS A N 1
ATOM 1312 C CA . HIS A 1 164 ? -11.592 7.013 -15.455 1.00 95.75 164 HIS A CA 1
ATOM 1313 C C . HIS A 1 164 ? -12.657 7.227 -14.368 1.00 95.75 164 HIS A C 1
ATOM 1315 O O . HIS A 1 164 ? -13.018 8.362 -14.040 1.00 95.75 164 HIS A O 1
ATOM 1321 N N . LYS A 1 165 ? -13.201 6.134 -13.817 1.00 95.50 165 LYS A N 1
ATOM 1322 C CA . LYS A 1 165 ? -14.334 6.179 -12.882 1.00 95.50 165 LYS A CA 1
ATOM 1323 C C . LYS A 1 165 ? -14.026 5.509 -11.551 1.00 95.50 165 LYS A C 1
ATOM 1325 O O . LYS A 1 165 ? -13.260 4.553 -11.475 1.00 95.50 165 LYS A O 1
ATOM 1330 N N . HIS A 1 166 ? -14.699 5.982 -10.509 1.00 93.06 166 HIS A N 1
ATOM 1331 C CA . HIS A 1 166 ? -14.752 5.320 -9.215 1.00 93.06 166 HIS A CA 1
ATOM 1332 C C . HIS A 1 166 ? -16.201 5.267 -8.711 1.00 93.06 166 HIS A C 1
ATOM 1334 O O . HIS A 1 166 ? -16.855 6.304 -8.587 1.00 93.06 166 HIS A O 1
ATOM 1340 N N . GLY A 1 167 ? -16.716 4.069 -8.426 1.00 90.62 167 GLY A N 1
ATOM 1341 C CA . GLY A 1 167 ? -18.104 3.850 -8.006 1.00 90.62 167 GLY A CA 1
ATOM 1342 C C . GLY A 1 167 ? -19.124 4.362 -9.030 1.00 90.62 167 GLY A C 1
ATOM 1343 O O . GLY A 1 167 ? -20.082 5.039 -8.658 1.00 90.62 167 GLY A O 1
ATOM 1344 N N . GLY A 1 168 ? -18.879 4.115 -10.320 1.00 91.56 168 GLY A N 1
ATOM 1345 C CA . GLY A 1 168 ? -19.701 4.584 -11.440 1.00 91.56 168 GLY A CA 1
ATOM 1346 C C . GLY A 1 168 ? -19.578 6.074 -11.795 1.00 91.56 168 GLY A C 1
ATOM 1347 O O . GLY A 1 168 ? -20.198 6.514 -12.765 1.00 91.56 168 GLY A O 1
ATOM 1348 N N . VAL A 1 169 ? -18.785 6.860 -11.059 1.00 93.75 169 VAL A N 1
ATOM 1349 C CA . VAL A 1 169 ? -18.652 8.315 -11.251 1.00 93.75 169 VAL A CA 1
ATOM 1350 C C . VAL A 1 169 ? -17.303 8.660 -11.880 1.00 93.75 169 VAL A C 1
ATOM 1352 O O . VAL A 1 169 ? -16.268 8.238 -11.371 1.00 93.75 169 VAL A O 1
ATOM 1355 N N . ALA A 1 170 ? -17.301 9.448 -12.961 1.00 94.81 170 ALA A N 1
ATOM 1356 C CA . ALA A 1 170 ? -16.070 9.915 -13.601 1.00 94.81 170 ALA A CA 1
ATOM 1357 C C . ALA A 1 170 ? -15.315 10.890 -12.690 1.00 94.81 170 ALA A C 1
ATOM 1359 O O . ALA A 1 170 ? -15.877 11.882 -12.215 1.00 94.81 170 ALA A O 1
ATOM 1360 N N . ILE A 1 171 ? -14.038 10.602 -12.447 1.00 94.38 171 ILE A N 1
ATOM 1361 C CA . ILE A 1 171 ? -13.147 11.423 -11.625 1.00 94.38 171 ILE A CA 1
ATOM 1362 C C . ILE A 1 171 ? -11.835 11.667 -12.366 1.00 94.38 171 ILE A C 1
ATOM 1364 O O . ILE A 1 171 ? -11.346 10.789 -13.071 1.00 94.38 171 ILE A O 1
ATOM 1368 N N . ILE A 1 172 ? -11.236 12.843 -12.192 1.00 94.06 172 ILE A N 1
ATOM 1369 C CA . ILE A 1 172 ? -9.935 13.146 -12.804 1.00 94.06 172 ILE A CA 1
ATOM 1370 C C . ILE A 1 172 ? -8.828 12.340 -12.094 1.00 94.06 172 ILE A C 1
ATOM 1372 O O . ILE A 1 172 ? -8.759 12.383 -10.860 1.00 94.06 172 ILE A O 1
ATOM 1376 N N . PRO A 1 173 ? -7.954 11.624 -12.832 1.00 95.31 173 PRO A N 1
ATOM 1377 C CA . PRO A 1 173 ? -6.860 10.855 -12.247 1.00 95.31 173 PRO A CA 1
ATOM 1378 C C . PRO A 1 173 ? -5.771 11.768 -11.677 1.00 95.31 173 PRO A C 1
ATOM 1380 O O . PRO A 1 173 ? -5.498 12.845 -12.210 1.00 95.31 173 PRO A O 1
ATOM 1383 N N . GLY A 1 174 ? -5.066 11.296 -10.643 1.00 94.69 174 GLY A N 1
ATOM 1384 C CA . GLY A 1 174 ? -3.931 12.019 -10.053 1.00 94.69 174 GLY A CA 1
ATOM 1385 C C . GLY A 1 174 ? -2.838 12.363 -11.076 1.00 94.69 174 GLY A C 1
ATOM 1386 O O . GLY A 1 174 ? -2.258 13.448 -11.038 1.00 94.69 174 GLY A O 1
ATOM 1387 N N . ALA A 1 175 ? -2.632 11.479 -12.056 1.00 96.31 175 ALA A N 1
ATOM 1388 C CA . ALA A 1 175 ? -1.720 11.677 -13.179 1.00 96.31 175 ALA A CA 1
ATOM 1389 C C . ALA A 1 175 ? -2.009 12.951 -13.997 1.00 96.31 175 ALA A C 1
ATOM 1391 O O . ALA A 1 175 ? -1.080 13.591 -14.487 1.00 96.31 175 ALA A O 1
ATOM 1392 N N . PHE A 1 176 ? -3.277 13.362 -14.112 1.00 97.06 176 PHE A N 1
ATOM 1393 C CA . PHE A 1 176 ? -3.645 14.589 -14.822 1.00 97.06 176 PHE A CA 1
ATOM 1394 C C . PHE A 1 176 ? -3.173 15.837 -14.070 1.00 97.06 176 PHE A C 1
ATOM 1396 O O . PHE A 1 176 ? -2.664 16.768 -14.684 1.00 97.06 176 PHE A O 1
ATOM 1403 N N . TYR A 1 177 ? -3.258 15.850 -12.736 1.00 97.56 177 TYR A N 1
ATOM 1404 C CA . TYR A 1 177 ? -2.748 16.969 -11.938 1.00 97.56 177 TYR A CA 1
ATOM 1405 C C . TYR A 1 177 ? -1.227 17.119 -12.042 1.00 97.56 177 TYR A C 1
ATOM 1407 O O . TYR A 1 177 ? -0.728 18.243 -12.020 1.00 97.56 177 TYR A O 1
ATOM 1415 N N . ALA A 1 178 ? -0.497 16.007 -12.176 1.00 97.69 178 ALA A N 1
ATOM 1416 C CA . ALA A 1 178 ? 0.944 16.044 -12.398 1.00 97.69 178 ALA A CA 1
ATOM 1417 C C . ALA A 1 178 ? 1.295 16.730 -13.731 1.00 97.69 178 ALA A C 1
ATOM 1419 O O . ALA A 1 178 ? 2.154 17.612 -13.760 1.00 97.69 178 ALA A O 1
ATOM 1420 N N . GLU A 1 179 ? 0.569 16.396 -14.804 1.00 97.00 179 GLU A N 1
ATOM 1421 C CA . GLU A 1 179 ? 0.711 17.061 -16.105 1.00 97.00 179 GLU A CA 1
ATOM 1422 C C . GLU A 1 179 ? 0.363 18.551 -16.031 1.00 97.00 179 GLU A C 1
ATOM 1424 O O . GLU A 1 179 ? 1.122 19.378 -16.526 1.00 97.00 179 GLU A O 1
ATOM 1429 N N . LEU A 1 180 ? -0.736 18.925 -15.362 1.00 97.12 180 LEU A N 1
ATOM 1430 C CA . LEU A 1 180 ? -1.115 20.336 -15.217 1.00 97.12 180 LEU A CA 1
ATOM 1431 C C . LEU A 1 180 ? -0.035 21.163 -14.503 1.00 97.12 180 LEU A C 1
ATOM 1433 O O . LEU A 1 180 ? 0.227 22.298 -14.906 1.00 97.12 180 LEU A O 1
ATOM 1437 N N . GLY A 1 181 ? 0.601 20.604 -13.467 1.00 96.50 181 GLY A N 1
ATOM 1438 C CA . GLY A 1 181 ? 1.711 21.253 -12.763 1.00 96.50 181 GLY A CA 1
ATOM 1439 C C . GLY A 1 181 ? 2.925 21.480 -13.670 1.00 96.50 181 GLY A C 1
ATOM 1440 O O . GLY A 1 181 ? 3.447 22.597 -13.733 1.00 96.50 181 GLY A O 1
ATOM 1441 N N . LEU A 1 182 ? 3.332 20.451 -14.425 1.00 96.06 182 LEU A N 1
ATOM 1442 C CA . LEU A 1 182 ? 4.434 20.541 -15.392 1.00 96.06 182 LEU A CA 1
ATOM 1443 C C . LEU A 1 182 ? 4.127 21.533 -16.520 1.00 96.06 182 LEU A C 1
ATOM 1445 O O . LEU A 1 182 ? 4.942 22.414 -16.797 1.00 96.06 182 LEU A O 1
ATOM 1449 N N . ALA A 1 183 ? 2.948 21.432 -17.135 1.00 95.69 183 ALA A N 1
ATOM 1450 C CA . ALA A 1 183 ? 2.528 22.284 -18.242 1.00 95.69 183 ALA A CA 1
ATOM 1451 C C . ALA A 1 183 ? 2.438 23.763 -17.831 1.00 95.69 183 ALA A C 1
ATOM 1453 O O . ALA A 1 183 ? 2.927 24.634 -18.557 1.00 95.69 183 ALA A O 1
ATOM 1454 N N . ALA A 1 184 ? 1.877 24.058 -16.651 1.00 95.00 184 ALA A N 1
ATOM 1455 C CA . ALA A 1 184 ? 1.820 25.422 -16.126 1.00 95.00 184 ALA A CA 1
ATOM 1456 C C . ALA A 1 184 ? 3.229 25.994 -15.897 1.00 95.00 184 ALA A C 1
ATOM 1458 O O . ALA A 1 184 ? 3.521 27.104 -16.349 1.00 95.00 184 ALA A O 1
ATOM 1459 N N . TYR A 1 185 ? 4.130 25.230 -15.267 1.00 94.25 185 TYR A N 1
ATOM 1460 C CA . TYR A 1 185 ? 5.508 25.675 -15.046 1.00 94.25 185 TYR A CA 1
ATOM 1461 C C . TYR A 1 185 ? 6.274 25.876 -16.361 1.00 94.25 185 TYR A C 1
ATOM 1463 O O . TYR A 1 185 ? 6.929 26.901 -16.551 1.00 94.25 185 TYR A O 1
ATOM 1471 N N . MET A 1 186 ? 6.149 24.950 -17.312 1.00 92.81 186 MET A N 1
ATOM 1472 C CA . MET A 1 186 ? 6.790 25.038 -18.629 1.00 92.81 186 MET A CA 1
ATOM 1473 C C . MET A 1 186 ? 6.293 26.236 -19.444 1.00 92.81 186 MET A C 1
ATOM 1475 O O . MET A 1 186 ? 7.075 26.875 -20.161 1.00 92.81 186 MET A O 1
ATOM 1479 N N . ALA A 1 187 ? 5.012 26.591 -19.321 1.00 90.94 187 ALA A N 1
ATOM 1480 C CA . ALA A 1 187 ? 4.462 27.809 -19.906 1.00 90.94 187 ALA A CA 1
ATOM 1481 C C . ALA A 1 187 ? 5.016 29.070 -19.213 1.00 90.94 187 ALA A C 1
ATOM 1483 O O . ALA A 1 187 ? 5.417 30.014 -19.905 1.00 90.94 187 ALA A O 1
ATOM 1484 N N . TYR A 1 188 ? 5.119 29.050 -17.880 1.00 90.19 188 TYR A N 1
ATOM 1485 C CA . TYR A 1 188 ? 5.587 30.157 -17.040 1.00 90.19 188 TYR A CA 1
ATOM 1486 C C . TYR A 1 188 ? 7.088 30.472 -17.176 1.00 90.19 188 TYR A C 1
ATOM 1488 O O . TYR A 1 188 ? 7.452 31.644 -17.299 1.00 90.19 188 TYR A O 1
ATOM 1496 N N . ALA A 1 189 ? 7.953 29.452 -17.173 1.00 88.19 189 ALA A N 1
ATOM 1497 C CA . ALA A 1 189 ? 9.401 29.595 -17.028 1.00 88.19 189 ALA A CA 1
ATOM 1498 C C . ALA A 1 189 ? 10.042 30.478 -18.118 1.00 88.19 189 ALA A C 1
ATOM 1500 O O . ALA A 1 189 ? 9.806 30.305 -19.324 1.00 88.19 189 ALA A O 1
ATOM 1501 N N . LYS A 1 190 ? 10.881 31.426 -17.675 1.00 85.50 190 LYS A N 1
ATOM 1502 C CA . LYS A 1 190 ? 11.686 32.328 -18.513 1.00 85.50 190 LYS A CA 1
ATOM 1503 C C . LYS A 1 190 ? 13.089 32.478 -17.895 1.00 85.50 190 LYS A C 1
ATOM 1505 O O . LYS A 1 190 ? 13.175 33.015 -16.796 1.00 85.50 190 LYS A O 1
ATOM 1510 N N . PRO A 1 191 ? 14.181 32.079 -18.580 1.00 85.81 191 PRO A N 1
ATOM 1511 C CA . PRO A 1 191 ? 14.230 31.461 -19.908 1.00 85.81 191 PRO A CA 1
ATOM 1512 C C . PRO A 1 191 ? 13.566 30.077 -19.945 1.00 85.81 191 PRO A C 1
ATOM 1514 O O . PRO A 1 191 ? 13.312 29.470 -18.908 1.00 85.81 191 PRO A O 1
ATOM 1517 N N . LYS A 1 192 ? 13.266 29.581 -21.152 1.00 87.88 192 LYS A N 1
ATOM 1518 C CA . LYS A 1 192 ? 12.752 28.216 -21.320 1.00 87.88 192 LYS A CA 1
ATOM 1519 C C . LYS A 1 192 ? 13.801 27.206 -20.855 1.00 87.88 192 LYS A C 1
ATOM 1521 O O . LYS A 1 192 ? 14.977 27.335 -21.193 1.00 87.88 192 LYS A O 1
ATOM 1526 N N . VAL A 1 193 ? 13.348 26.206 -20.109 1.00 89.62 193 VAL A N 1
ATOM 1527 C CA . VAL A 1 193 ? 14.159 25.114 -19.562 1.00 89.62 193 VAL A CA 1
ATOM 1528 C C . VAL A 1 193 ? 13.706 23.784 -20.168 1.00 89.62 193 VAL A C 1
ATOM 1530 O O . VAL A 1 193 ? 12.531 23.646 -20.512 1.00 89.62 193 VAL A O 1
ATOM 1533 N N . PRO A 1 194 ? 14.609 22.808 -20.362 1.00 92.69 194 PRO A N 1
ATOM 1534 C CA . PRO A 1 194 ? 14.222 21.494 -20.859 1.00 92.69 194 PRO A CA 1
ATOM 1535 C C . PRO A 1 194 ? 13.435 20.722 -19.793 1.00 92.69 194 PRO A C 1
ATOM 1537 O O . PRO A 1 194 ? 13.783 20.773 -18.612 1.00 92.69 194 PRO A O 1
ATOM 1540 N N . LEU A 1 195 ? 12.432 19.947 -20.214 1.00 94.06 195 LEU A N 1
ATOM 1541 C CA . LEU A 1 195 ? 11.618 19.112 -19.321 1.00 94.06 195 LEU A CA 1
ATOM 1542 C C . LEU A 1 195 ? 12.472 18.161 -18.462 1.00 94.06 195 LEU A C 1
ATOM 1544 O O . LEU A 1 195 ? 12.205 17.996 -17.278 1.00 94.06 195 LEU A O 1
ATOM 1548 N N . SER A 1 196 ? 13.564 17.632 -19.020 1.00 95.00 196 SER A N 1
ATOM 1549 C CA . SER A 1 196 ? 14.507 16.747 -18.321 1.00 95.00 196 SER A CA 1
ATOM 1550 C C . SER A 1 196 ? 15.282 17.398 -17.174 1.00 95.00 196 SER A C 1
ATOM 1552 O O . SER A 1 196 ? 15.936 16.701 -16.403 1.00 95.00 196 SER A O 1
ATOM 1554 N N . SER A 1 197 ? 15.213 18.725 -17.028 1.00 94.56 197 SER A N 1
ATOM 1555 C CA . SER A 1 197 ? 15.769 19.433 -15.868 1.00 94.56 197 SER A CA 1
ATOM 1556 C C . SER A 1 197 ? 14.783 19.577 -14.705 1.00 94.56 197 SER A C 1
ATOM 1558 O O . SER A 1 197 ? 15.195 19.990 -13.620 1.00 94.56 197 SER A O 1
ATOM 1560 N N . LEU A 1 198 ? 13.508 19.236 -14.908 1.00 95.81 198 LEU A N 1
ATOM 1561 C CA . LEU A 1 198 ? 12.439 19.448 -13.936 1.00 95.81 198 LEU A CA 1
ATOM 1562 C C . LEU A 1 198 ? 12.185 18.199 -13.097 1.00 95.81 198 LEU A C 1
ATOM 1564 O O . LEU A 1 198 ? 12.094 17.097 -13.630 1.00 95.81 198 LEU A O 1
ATOM 1568 N N . GLN A 1 199 ? 12.000 18.390 -11.795 1.00 96.94 199 GLN A N 1
ATOM 1569 C CA . GLN A 1 199 ? 11.450 17.382 -10.893 1.00 96.94 199 GLN A CA 1
ATOM 1570 C C . GLN A 1 199 ? 10.167 17.922 -10.270 1.00 96.94 199 GLN A C 1
ATOM 1572 O O . GLN A 1 199 ? 10.176 18.969 -9.626 1.00 96.94 199 GLN A O 1
ATOM 1577 N N . LEU A 1 200 ? 9.066 17.204 -10.466 1.00 97.94 200 LEU A N 1
ATOM 1578 C CA . LEU A 1 200 ? 7.763 17.539 -9.904 1.00 97.94 200 LEU A CA 1
ATOM 1579 C C . LEU A 1 200 ? 7.509 16.720 -8.634 1.00 97.94 200 LEU A C 1
ATOM 1581 O O . LEU A 1 200 ? 7.665 15.501 -8.645 1.00 97.94 200 LEU A O 1
ATOM 1585 N N . SER A 1 201 ? 7.031 17.370 -7.579 1.00 98.00 201 SER A N 1
ATOM 1586 C CA . SER A 1 201 ? 6.367 16.730 -6.441 1.00 98.00 201 SER A CA 1
ATOM 1587 C C . SER A 1 201 ? 4.903 17.154 -6.419 1.00 98.00 201 SER A C 1
ATOM 1589 O O . SER A 1 201 ? 4.614 18.332 -6.622 1.00 98.00 201 SER A O 1
ATOM 1591 N N . VAL A 1 202 ? 3.963 16.238 -6.179 1.00 98.06 202 VAL A N 1
ATOM 1592 C CA . VAL A 1 202 ? 2.528 16.562 -6.108 1.00 98.06 202 VAL A CA 1
ATOM 1593 C C . VAL A 1 202 ? 1.822 15.754 -5.027 1.00 98.06 202 VAL A C 1
ATOM 1595 O O . VAL A 1 202 ? 2.019 14.550 -4.906 1.00 98.06 202 VAL A O 1
ATOM 1598 N N . THR A 1 203 ? 0.976 16.420 -4.245 1.00 98.12 203 THR A N 1
ATOM 1599 C CA . THR A 1 203 ? 0.089 15.821 -3.240 1.00 98.12 203 THR A CA 1
ATOM 1600 C C . THR A 1 203 ? -1.361 15.984 -3.681 1.00 98.12 203 THR A C 1
ATOM 1602 O O . THR A 1 203 ? -1.780 17.077 -4.070 1.00 98.12 203 THR A O 1
ATOM 1605 N N . PHE A 1 204 ? -2.135 14.903 -3.600 1.00 96.12 204 PHE A N 1
ATOM 1606 C CA . PHE A 1 204 ? -3.547 14.865 -3.972 1.00 96.12 204 PHE A CA 1
ATOM 1607 C C . PHE A 1 204 ? -4.416 15.052 -2.727 1.00 9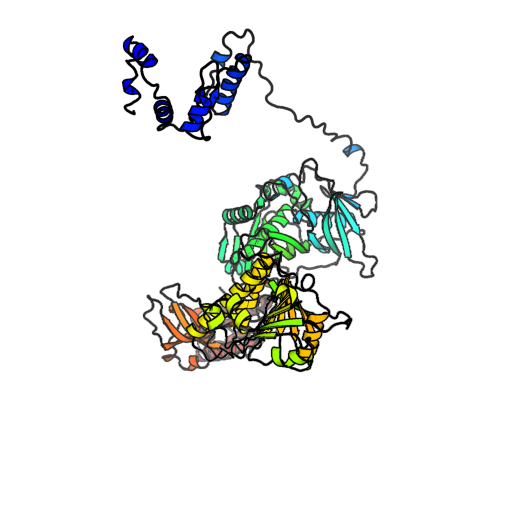6.12 204 PHE A C 1
ATOM 1609 O O . PHE A 1 204 ? -4.304 14.310 -1.752 1.00 96.12 204 PHE A O 1
ATOM 1616 N N . GLN A 1 205 ? -5.279 16.066 -2.748 1.00 91.69 205 GLN A N 1
ATOM 1617 C CA . GLN A 1 205 ? -6.074 16.474 -1.590 1.00 91.69 205 GLN A CA 1
ATOM 1618 C C . GLN A 1 205 ? -7.538 16.052 -1.702 1.00 91.69 205 GLN A C 1
ATOM 1620 O O . GLN A 1 205 ? -8.131 15.625 -0.711 1.00 91.69 205 GLN A O 1
ATOM 1625 N N . SER A 1 206 ? -8.135 16.175 -2.887 1.00 89.81 206 SER A N 1
ATOM 1626 C CA . SER A 1 206 ? -9.525 15.782 -3.116 1.00 89.81 206 SER A CA 1
ATOM 1627 C C . SER A 1 206 ? -9.754 15.332 -4.565 1.00 89.81 206 SER A C 1
ATOM 1629 O O . SER A 1 206 ? -9.110 15.858 -5.478 1.00 89.81 206 SER A O 1
ATOM 1631 N N . PRO A 1 207 ? -10.647 14.354 -4.808 1.00 90.69 207 PRO A N 1
ATOM 1632 C CA . PRO A 1 207 ? -11.006 13.960 -6.163 1.00 90.69 207 PRO A CA 1
ATOM 1633 C C . PRO A 1 207 ? -11.849 15.053 -6.832 1.00 90.69 207 PRO A C 1
ATOM 1635 O O . PRO A 1 207 ? -12.762 15.615 -6.224 1.00 90.69 207 PRO A O 1
ATOM 1638 N N . TYR A 1 208 ? -11.577 15.325 -8.107 1.00 93.50 208 TYR A N 1
ATOM 1639 C CA . TYR A 1 208 ? -12.420 16.183 -8.935 1.00 93.50 208 TYR A CA 1
ATOM 1640 C C . TYR A 1 208 ? -13.423 15.314 -9.684 1.00 93.50 208 TYR A C 1
ATOM 1642 O O . TYR A 1 208 ? -13.025 14.409 -10.416 1.00 93.50 208 TYR A O 1
ATOM 1650 N N . ILE A 1 209 ? -14.714 15.600 -9.523 1.00 93.06 209 ILE A N 1
ATOM 1651 C CA . ILE A 1 209 ? -15.786 14.885 -10.218 1.00 93.06 209 ILE A CA 1
ATOM 1652 C C . ILE A 1 209 ? -15.965 15.489 -11.611 1.00 93.06 209 ILE A C 1
ATOM 1654 O O . ILE A 1 209 ? -16.353 16.651 -11.751 1.00 93.06 209 ILE A O 1
ATOM 1658 N N . PHE A 1 210 ? -15.712 14.688 -12.641 1.00 89.31 210 PHE A N 1
ATOM 1659 C CA . PHE A 1 210 ? -15.804 15.120 -14.026 1.00 89.31 210 PHE A CA 1
ATOM 1660 C C . PHE A 1 210 ? -17.247 15.002 -14.533 1.00 89.31 210 PHE A C 1
ATOM 1662 O O . PHE A 1 210 ? -17.776 13.913 -14.738 1.00 89.31 210 PHE A O 1
ATOM 1669 N N . THR A 1 211 ? -17.911 16.147 -14.708 1.00 84.38 211 THR A N 1
ATOM 1670 C CA . THR A 1 211 ? -19.295 16.248 -15.203 1.00 84.38 211 THR A CA 1
ATOM 1671 C C . THR A 1 211 ? -19.434 17.413 -16.181 1.00 84.38 211 THR A C 1
ATOM 1673 O O . THR A 1 211 ? -18.598 18.309 -16.210 1.00 84.38 211 THR A O 1
ATOM 1676 N N . GLN A 1 212 ? -20.537 17.461 -16.932 1.00 72.25 212 GLN A N 1
ATOM 1677 C CA . GLN A 1 212 ? -20.825 18.559 -17.869 1.00 72.25 212 GLN A CA 1
ATOM 1678 C C . GLN A 1 212 ? -20.959 19.945 -17.202 1.00 72.25 212 GLN A C 1
ATOM 1680 O O . GLN A 1 212 ? -20.870 20.958 -17.883 1.00 72.25 212 GLN A O 1
ATOM 1685 N N . LYS A 1 213 ? -21.194 20.009 -15.882 1.00 73.69 213 LYS A N 1
ATOM 1686 C CA . LYS A 1 213 ? -21.311 21.259 -15.102 1.00 73.69 213 LYS A CA 1
ATOM 1687 C C . LYS A 1 213 ? -20.170 21.425 -14.096 1.00 73.69 213 LYS A C 1
ATOM 1689 O O . LYS A 1 213 ? -20.350 22.063 -13.059 1.00 73.69 213 LYS A O 1
ATOM 1694 N N . ALA A 1 214 ? -19.037 20.778 -14.343 1.00 76.62 214 ALA A N 1
ATOM 1695 C CA . ALA A 1 214 ? -17.939 20.784 -13.396 1.00 76.62 214 ALA A CA 1
ATOM 1696 C C . ALA A 1 214 ? -17.281 22.182 -13.316 1.00 76.62 214 ALA A C 1
ATOM 1698 O O . ALA A 1 214 ? -17.253 22.911 -14.310 1.00 76.62 214 ALA A O 1
ATOM 1699 N N . PRO A 1 215 ? -16.813 22.603 -12.127 1.00 81.31 215 PRO A N 1
ATOM 1700 C CA . PRO A 1 215 ? -16.283 23.947 -11.920 1.00 81.31 215 PRO A CA 1
ATOM 1701 C C . PRO A 1 215 ? -14.930 24.126 -12.618 1.00 81.31 215 PRO A C 1
ATOM 1703 O O . PRO A 1 215 ? -14.101 23.220 -12.598 1.00 81.31 215 PRO A O 1
ATOM 1706 N N . GLU A 1 216 ? -14.678 25.304 -13.187 1.00 87.50 216 GLU A N 1
ATOM 1707 C CA . GLU A 1 216 ? -13.417 25.593 -13.882 1.00 87.50 216 GLU A CA 1
ATOM 1708 C C . GLU A 1 216 ? -12.199 25.357 -12.971 1.00 87.50 216 GLU A C 1
ATOM 1710 O O . GLU A 1 216 ? -12.178 25.772 -11.804 1.00 87.50 216 GLU A O 1
ATOM 1715 N N . ILE A 1 217 ? -11.191 24.666 -13.508 1.00 94.06 217 ILE A N 1
ATOM 1716 C CA . ILE A 1 217 ? -9.932 24.401 -12.814 1.00 94.06 217 ILE A CA 1
ATOM 1717 C C . ILE A 1 217 ? -8.942 25.513 -13.152 1.00 94.06 217 ILE A C 1
ATOM 1719 O O . ILE A 1 217 ? -8.674 25.789 -14.319 1.00 94.06 217 ILE A O 1
ATOM 1723 N N . ASN A 1 218 ? -8.341 26.087 -12.115 1.00 95.12 218 ASN A N 1
ATOM 1724 C CA . ASN A 1 218 ? -7.250 27.040 -12.220 1.00 95.12 218 ASN A CA 1
ATOM 1725 C C . ASN A 1 218 ? -5.986 26.487 -11.556 1.00 95.12 218 ASN A C 1
ATOM 1727 O O . ASN A 1 218 ? -6.044 25.848 -10.500 1.00 95.12 218 ASN A O 1
ATOM 1731 N N . ILE A 1 219 ? -4.838 26.780 -12.160 1.00 97.25 219 ILE A N 1
ATOM 1732 C CA . ILE A 1 219 ? -3.510 26.483 -11.632 1.00 97.25 219 ILE A CA 1
ATOM 1733 C C . ILE A 1 219 ? -2.848 27.802 -11.249 1.00 97.25 219 ILE A C 1
ATOM 1735 O O . ILE A 1 219 ? -2.684 28.694 -12.081 1.00 97.25 219 ILE A O 1
ATOM 1739 N N . GLN A 1 220 ? -2.476 27.923 -9.982 1.00 96.06 220 GLN A N 1
ATOM 1740 C CA . GLN A 1 220 ? -1.724 29.052 -9.451 1.00 96.06 220 GLN A CA 1
ATOM 1741 C C . GLN A 1 220 ? -0.286 28.614 -9.205 1.00 96.06 220 GLN A C 1
ATOM 1743 O O . GLN A 1 220 ? -0.070 27.641 -8.485 1.00 96.06 220 GLN A O 1
ATOM 1748 N N . LEU A 1 221 ? 0.674 29.349 -9.757 1.00 94.81 221 LEU A N 1
ATOM 1749 C CA . LEU A 1 221 ? 2.088 29.227 -9.426 1.00 94.81 221 LEU A CA 1
ATOM 1750 C C . LEU A 1 221 ? 2.476 30.295 -8.400 1.00 94.81 221 LEU A C 1
ATOM 1752 O O . LEU A 1 221 ? 2.026 31.443 -8.478 1.00 94.81 221 LEU A O 1
ATOM 1756 N N . ASP A 1 222 ? 3.314 29.909 -7.448 1.00 90.06 222 ASP A N 1
ATOM 1757 C CA . ASP A 1 222 ? 3.848 30.783 -6.410 1.00 90.06 222 ASP A CA 1
ATOM 1758 C C . ASP A 1 222 ? 5.354 30.534 -6.275 1.00 90.06 222 ASP A C 1
ATOM 1760 O O . ASP A 1 222 ? 5.796 29.424 -5.960 1.00 90.06 222 ASP A O 1
ATOM 1764 N N . HIS A 1 223 ? 6.154 31.549 -6.588 1.00 79.38 223 HIS A N 1
ATOM 1765 C CA . HIS A 1 223 ? 7.604 31.465 -6.454 1.00 79.38 223 HIS A CA 1
ATOM 1766 C C . HIS A 1 223 ? 7.965 31.727 -4.996 1.00 79.38 223 HIS A C 1
ATOM 1768 O O . HIS A 1 223 ? 7.548 32.730 -4.427 1.00 79.38 223 HIS A O 1
ATOM 1774 N N . SER A 1 224 ? 8.739 30.838 -4.373 1.00 63.41 224 SER A N 1
ATOM 1775 C CA . SER A 1 224 ? 9.209 31.102 -3.016 1.00 63.41 224 SER A CA 1
ATOM 1776 C C . SER A 1 224 ? 10.196 32.270 -3.029 1.00 63.41 224 SER A C 1
ATOM 1778 O O . SER A 1 224 ? 11.262 32.148 -3.621 1.00 63.41 224 SER A O 1
ATOM 1780 N N . ASP A 1 225 ? 9.893 33.350 -2.304 1.00 51.19 225 ASP A N 1
ATOM 1781 C CA . ASP A 1 225 ? 10.785 34.507 -2.075 1.00 51.19 225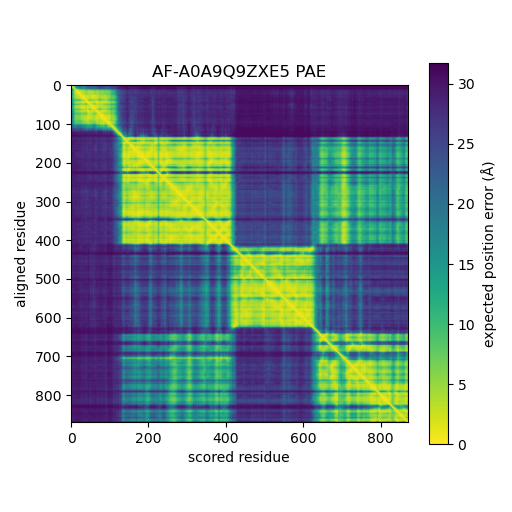 ASP A CA 1
ATOM 1782 C C . ASP A 1 225 ? 12.036 34.170 -1.215 1.00 51.19 225 ASP A C 1
ATOM 1784 O O . ASP A 1 225 ? 12.743 35.055 -0.726 1.00 51.19 225 ASP A O 1
ATOM 1788 N N . HIS A 1 226 ? 12.308 32.884 -0.967 1.00 50.41 226 HIS A N 1
ATOM 1789 C CA . HIS A 1 226 ? 13.441 32.401 -0.178 1.00 50.41 226 HIS A CA 1
ATOM 1790 C C . HIS A 1 226 ? 14.607 31.993 -1.092 1.00 50.41 226 HIS A C 1
ATOM 1792 O O . HIS A 1 226 ? 14.391 31.446 -2.164 1.00 50.41 226 HIS A O 1
ATOM 1798 N N . LEU A 1 227 ? 15.838 32.247 -0.633 1.00 42.75 227 LEU A N 1
ATOM 1799 C CA . LEU A 1 227 ? 17.112 32.266 -1.380 1.00 42.75 227 LEU A CA 1
ATOM 1800 C C . LEU A 1 227 ? 17.538 30.991 -2.158 1.00 42.75 227 LEU A C 1
ATOM 1802 O O . LEU A 1 227 ? 18.611 31.009 -2.758 1.00 42.75 227 LEU A O 1
ATOM 1806 N N . ASP A 1 228 ? 16.738 29.922 -2.194 1.00 51.44 228 ASP A N 1
ATOM 1807 C CA . ASP A 1 228 ? 16.984 28.750 -3.048 1.00 51.44 228 ASP A CA 1
ATOM 1808 C C . ASP A 1 228 ? 16.183 28.888 -4.361 1.00 51.44 228 ASP A C 1
ATOM 1810 O O . ASP A 1 228 ? 15.095 28.335 -4.524 1.00 51.44 228 ASP A O 1
ATOM 1814 N N . ASP A 1 229 ? 16.751 29.651 -5.302 1.00 66.31 229 ASP A N 1
ATOM 1815 C CA . ASP A 1 229 ? 16.177 30.210 -6.552 1.00 66.31 229 ASP A CA 1
ATOM 1816 C C . ASP A 1 229 ? 15.523 29.222 -7.558 1.00 66.31 229 ASP A C 1
ATOM 1818 O O . ASP A 1 229 ? 15.065 29.627 -8.628 1.00 66.31 229 ASP A O 1
ATOM 1822 N N . ASN A 1 230 ? 15.455 27.921 -7.257 1.00 83.94 230 ASN A N 1
ATOM 1823 C CA . ASN A 1 230 ? 15.134 26.876 -8.238 1.00 83.94 230 ASN A CA 1
ATOM 1824 C C . ASN A 1 230 ? 13.810 26.136 -8.009 1.00 83.94 230 ASN A C 1
ATOM 1826 O O . ASN A 1 230 ? 13.508 25.214 -8.770 1.00 83.94 230 ASN A O 1
ATOM 1830 N N . THR A 1 231 ? 13.017 26.511 -7.002 1.00 89.88 231 THR A N 1
ATOM 1831 C CA . THR A 1 231 ? 11.746 25.831 -6.691 1.00 89.88 231 THR A CA 1
ATOM 1832 C C . THR A 1 231 ? 10.546 26.749 -6.907 1.00 89.88 231 THR A C 1
ATOM 1834 O O . THR A 1 231 ? 10.543 27.907 -6.492 1.00 89.88 231 THR A O 1
ATOM 1837 N N . CYS A 1 232 ? 9.498 26.223 -7.538 1.00 92.44 232 CYS A N 1
ATOM 1838 C CA . CYS A 1 232 ? 8.221 26.907 -7.717 1.00 92.44 232 CYS A CA 1
ATOM 1839 C C . CYS A 1 232 ? 7.086 26.044 -7.167 1.00 92.44 232 CYS A C 1
ATOM 1841 O O . CYS A 1 232 ? 6.963 24.871 -7.522 1.00 92.44 232 CYS A O 1
ATOM 1843 N N . ASN A 1 233 ? 6.252 26.618 -6.304 1.00 95.50 233 ASN A N 1
ATOM 1844 C CA . ASN A 1 233 ? 5.069 25.946 -5.787 1.00 95.50 233 ASN A CA 1
ATOM 1845 C C . ASN A 1 233 ? 3.922 26.085 -6.789 1.00 95.50 233 ASN A C 1
ATOM 1847 O O . ASN A 1 233 ? 3.778 27.118 -7.442 1.00 95.50 233 ASN A O 1
ATOM 1851 N N . PHE A 1 234 ? 3.057 25.081 -6.866 1.00 96.38 234 PHE A N 1
ATOM 1852 C CA . PHE A 1 234 ? 1.816 25.168 -7.624 1.00 96.38 234 PHE A CA 1
ATOM 1853 C C . PHE A 1 234 ? 0.628 24.651 -6.819 1.00 96.38 234 PHE A C 1
ATOM 1855 O O . PHE A 1 234 ? 0.748 23.770 -5.964 1.00 96.38 234 PHE A O 1
ATOM 1862 N N . LYS A 1 235 ? -0.549 25.196 -7.117 1.00 97.69 235 LYS A N 1
ATOM 1863 C CA . LYS A 1 235 ? -1.826 24.790 -6.531 1.00 97.69 235 LYS A CA 1
ATOM 1864 C C . LYS A 1 235 ? -2.886 24.685 -7.618 1.00 97.69 235 LYS A C 1
ATOM 1866 O O . LYS A 1 235 ? -3.090 25.632 -8.372 1.00 97.69 235 LYS A O 1
ATOM 1871 N N . ILE A 1 236 ? -3.568 23.546 -7.667 1.00 97.75 236 ILE A N 1
ATOM 1872 C CA . ILE A 1 236 ? -4.650 23.238 -8.604 1.00 97.75 236 ILE A CA 1
ATOM 1873 C C . ILE A 1 236 ? -5.961 23.258 -7.827 1.00 97.75 236 ILE A C 1
ATOM 1875 O O . ILE A 1 236 ? -6.175 22.461 -6.907 1.00 97.75 236 ILE A O 1
ATOM 1879 N N . GLN A 1 237 ? -6.837 24.188 -8.184 1.00 95.81 237 GLN A N 1
ATOM 1880 C CA . GLN A 1 237 ? -8.050 24.477 -7.427 1.00 95.81 237 GLN A CA 1
ATOM 1881 C C . GLN A 1 237 ? -9.187 24.938 -8.335 1.00 95.81 237 GLN A C 1
ATOM 1883 O O . GLN A 1 237 ? -8.968 25.411 -9.447 1.00 95.81 237 GLN A O 1
ATOM 1888 N N . SER A 1 238 ? -10.409 24.835 -7.832 1.00 93.25 238 SER A N 1
ATOM 1889 C CA . SER A 1 238 ? -11.576 25.524 -8.382 1.00 93.25 238 SER A CA 1
ATOM 1890 C C . SER A 1 238 ? -12.176 26.437 -7.316 1.00 93.25 238 SER A C 1
ATOM 1892 O O . SER A 1 238 ? -11.657 26.561 -6.206 1.00 93.25 238 SER A O 1
ATOM 1894 N N . THR A 1 239 ? -13.324 27.035 -7.618 1.00 88.44 239 THR A N 1
ATOM 1895 C CA . THR A 1 239 ? -14.146 27.731 -6.619 1.00 88.44 239 THR A CA 1
ATOM 1896 C C . THR A 1 239 ? -14.632 26.823 -5.486 1.00 88.44 239 THR A C 1
ATOM 1898 O O . THR A 1 239 ? -15.050 27.329 -4.448 1.00 88.44 239 THR A O 1
ATOM 1901 N N . SER A 1 240 ? -14.607 25.499 -5.673 1.00 87.19 240 SER A N 1
ATOM 1902 C CA . SER A 1 240 ? -15.187 24.533 -4.732 1.00 87.19 240 SER A CA 1
ATOM 1903 C C . SER A 1 240 ? -14.164 23.900 -3.789 1.00 87.19 240 SER A C 1
ATOM 1905 O O . SER A 1 240 ? -14.504 23.596 -2.649 1.00 87.19 240 SER A O 1
ATOM 1907 N N . ALA A 1 241 ? -12.934 23.660 -4.250 1.00 92.81 241 ALA A N 1
ATOM 1908 C CA . ALA A 1 241 ? -11.915 22.962 -3.469 1.00 92.81 241 ALA A CA 1
ATOM 1909 C C . ALA A 1 241 ? -10.508 23.130 -4.060 1.00 92.81 241 ALA A C 1
ATOM 1911 O O . ALA A 1 241 ? -10.339 23.497 -5.224 1.00 92.81 241 ALA A O 1
ATOM 1912 N N . VAL A 1 242 ? -9.504 22.778 -3.254 1.00 95.19 242 VAL A N 1
ATOM 1913 C CA . VAL A 1 242 ? -8.144 22.477 -3.717 1.00 95.19 242 VAL A CA 1
ATOM 1914 C C . VAL A 1 242 ? -8.057 20.976 -3.994 1.00 95.19 242 VAL A C 1
ATOM 1916 O O . VAL A 1 242 ? -8.389 20.157 -3.131 1.00 95.19 242 VAL A O 1
ATOM 1919 N N . TYR A 1 243 ? -7.623 20.615 -5.199 1.00 96.56 243 TYR A N 1
ATOM 1920 C CA . TYR A 1 243 ? -7.556 19.222 -5.650 1.00 96.56 243 TYR A CA 1
ATOM 1921 C C . TYR A 1 243 ? -6.156 18.645 -5.503 1.00 96.56 243 TYR A C 1
ATOM 1923 O O . TYR A 1 243 ? -5.998 17.514 -5.046 1.00 96.56 243 TYR A O 1
ATOM 1931 N N . ALA A 1 244 ? -5.143 19.439 -5.842 1.00 97.81 244 ALA A N 1
ATOM 1932 C CA . ALA A 1 244 ? -3.748 19.055 -5.720 1.00 97.81 244 ALA A CA 1
ATOM 1933 C C . ALA A 1 244 ? -2.861 20.284 -5.509 1.00 97.81 244 ALA A C 1
ATOM 1935 O O . ALA A 1 244 ? -3.202 21.400 -5.904 1.00 97.81 244 ALA A O 1
ATOM 1936 N N . PHE A 1 245 ? -1.706 20.075 -4.899 1.00 97.88 245 PHE A N 1
ATOM 1937 C CA . PHE A 1 245 ? -0.661 21.085 -4.775 1.00 97.88 245 PHE A CA 1
ATOM 1938 C C . PHE A 1 245 ? 0.700 20.402 -4.771 1.00 97.88 245 PHE A C 1
ATOM 1940 O O . PHE A 1 245 ? 0.801 19.205 -4.495 1.00 97.88 245 PHE A O 1
ATOM 1947 N N . GLY A 1 246 ? 1.747 21.149 -5.079 1.00 96.62 246 GLY A N 1
ATOM 1948 C CA . GLY A 1 246 ? 3.062 20.561 -5.239 1.00 96.62 246 GLY A CA 1
ATOM 1949 C C . GLY A 1 246 ? 4.142 21.576 -5.543 1.00 96.62 246 GLY A C 1
ATOM 1950 O O . GLY A 1 246 ? 3.924 22.784 -5.441 1.00 96.62 246 GLY A O 1
ATOM 1951 N N . THR A 1 247 ? 5.304 21.066 -5.926 1.00 96.62 247 THR A N 1
ATOM 1952 C CA . THR A 1 247 ? 6.471 21.864 -6.292 1.00 96.62 247 THR A CA 1
ATOM 1953 C C . THR A 1 247 ? 7.074 21.377 -7.603 1.00 96.62 247 THR A C 1
ATOM 1955 O O . THR A 1 247 ? 6.981 20.199 -7.947 1.00 96.62 247 THR A O 1
ATOM 1958 N N . VAL A 1 248 ? 7.692 22.293 -8.341 1.00 96.19 248 VAL A N 1
ATOM 1959 C CA . VAL A 1 248 ? 8.573 22.000 -9.472 1.00 96.19 248 VAL A CA 1
ATOM 1960 C C . VAL A 1 248 ? 9.953 22.547 -9.132 1.00 96.19 248 VAL A C 1
ATOM 1962 O O . VAL A 1 248 ? 10.105 23.750 -8.919 1.00 96.19 248 VAL A O 1
ATOM 1965 N N . GLU A 1 249 ? 10.945 21.665 -9.070 1.00 94.62 249 GLU A N 1
ATOM 1966 C CA . GLU A 1 249 ? 12.353 22.011 -8.872 1.00 94.62 249 GLU A CA 1
ATOM 1967 C C . GLU A 1 249 ? 13.106 21.941 -10.208 1.00 94.62 249 GLU A C 1
ATOM 1969 O O . GLU A 1 249 ? 13.061 20.925 -10.909 1.00 94.62 249 GLU A O 1
ATOM 1974 N N . THR A 1 250 ? 13.864 22.988 -10.532 1.00 93.31 250 THR A N 1
ATOM 1975 C CA . THR A 1 250 ? 14.700 23.055 -11.737 1.00 93.31 250 THR A CA 1
ATOM 1976 C C . THR A 1 250 ? 16.165 22.777 -11.414 1.00 93.31 250 THR A C 1
ATOM 1978 O O . THR A 1 250 ? 16.811 23.502 -10.659 1.00 93.31 250 THR A O 1
ATOM 1981 N N . LYS A 1 251 ? 16.735 21.748 -12.047 1.00 92.19 251 LYS A N 1
ATOM 1982 C CA . LYS A 1 251 ? 18.153 21.387 -11.936 1.00 92.19 251 LYS A CA 1
ATOM 1983 C C . LYS A 1 251 ? 18.729 21.001 -13.305 1.00 92.19 251 LYS A C 1
ATOM 1985 O O . LYS A 1 251 ? 18.419 19.924 -13.819 1.00 92.19 251 LYS A O 1
ATOM 1990 N N . PRO A 1 252 ? 19.595 21.835 -13.909 1.00 87.25 252 PRO A N 1
ATOM 1991 C CA . PRO A 1 252 ? 20.255 21.503 -15.170 1.00 87.25 252 PRO A CA 1
ATOM 1992 C C . PRO A 1 252 ? 21.090 20.220 -15.067 1.00 87.25 252 PRO A C 1
ATOM 1994 O O . PRO A 1 252 ? 21.759 19.988 -14.062 1.00 87.25 252 PRO A O 1
ATOM 1997 N N . GLY A 1 253 ? 21.074 19.398 -16.121 1.00 85.25 253 GLY A N 1
ATOM 1998 C CA . GLY A 1 253 ? 21.868 18.164 -16.180 1.00 85.25 253 GLY A CA 1
ATOM 1999 C C . GLY A 1 253 ? 21.422 17.074 -15.201 1.00 85.25 253 GLY A C 1
ATOM 2000 O O . GLY A 1 253 ? 22.228 16.213 -14.853 1.00 85.25 253 GLY A O 1
ATOM 2001 N N . ARG A 1 254 ? 20.164 17.107 -14.735 1.00 90.19 254 ARG A N 1
ATOM 2002 C CA . ARG A 1 254 ? 19.578 16.030 -13.928 1.00 90.19 254 ARG A CA 1
ATOM 2003 C C . ARG A 1 254 ? 19.635 14.720 -14.716 1.00 90.19 254 ARG A C 1
ATOM 2005 O O . ARG A 1 254 ? 19.222 14.675 -15.870 1.00 90.19 254 ARG A O 1
ATOM 2012 N N . MET A 1 255 ? 20.156 13.677 -14.083 1.00 89.06 255 MET A N 1
ATOM 2013 C CA . MET A 1 255 ? 20.214 12.315 -14.613 1.00 89.06 255 MET A CA 1
ATOM 2014 C C . MET A 1 255 ? 19.286 11.424 -13.779 1.00 89.06 255 MET A C 1
ATOM 2016 O O . MET A 1 255 ? 19.095 11.740 -12.598 1.00 89.06 255 MET A O 1
ATOM 2020 N N . PRO A 1 256 ? 18.721 10.349 -14.360 1.00 89.06 256 PRO A N 1
ATOM 2021 C CA . PRO A 1 256 ? 18.011 9.343 -13.575 1.00 89.06 256 PRO A CA 1
ATOM 2022 C C . PRO A 1 256 ? 18.953 8.730 -12.544 1.00 89.06 256 PRO A C 1
ATOM 2024 O O . PRO A 1 256 ? 20.176 8.764 -12.724 1.00 89.06 256 PRO A O 1
ATOM 2027 N N . GLU A 1 257 ? 18.389 8.147 -11.485 1.00 86.25 257 GLU A N 1
ATOM 2028 C CA . GLU A 1 257 ? 19.178 7.374 -10.524 1.00 86.25 257 GLU A CA 1
ATOM 2029 C C . GLU A 1 257 ? 19.993 6.299 -11.237 1.00 86.25 257 GLU A C 1
ATOM 2031 O O . GLU A 1 257 ? 21.180 6.136 -10.966 1.00 86.25 257 GLU A O 1
ATOM 2036 N N . GLU A 1 258 ? 19.361 5.644 -12.208 1.00 85.00 258 GLU A N 1
ATOM 2037 C CA . GLU A 1 258 ? 20.003 4.689 -13.088 1.00 85.00 258 GLU A CA 1
ATOM 2038 C C . GLU A 1 258 ? 19.549 4.887 -14.530 1.00 85.00 258 GLU A C 1
ATOM 2040 O O . GLU A 1 258 ? 18.365 5.024 -14.834 1.00 85.00 258 GLU A O 1
ATOM 2045 N N . GLN A 1 259 ? 20.505 4.869 -15.455 1.00 86.56 259 GLN A N 1
ATOM 2046 C CA . GLN A 1 259 ? 20.221 5.166 -16.858 1.00 86.56 259 GLN A CA 1
ATOM 2047 C C . GLN A 1 259 ? 19.566 3.992 -17.604 1.00 86.56 259 GLN A C 1
ATOM 2049 O O . GLN A 1 259 ? 18.797 4.210 -18.544 1.00 86.56 259 GLN A O 1
ATOM 2054 N N . PHE A 1 260 ? 19.869 2.757 -17.199 1.00 85.69 260 PHE A N 1
ATOM 2055 C CA . PHE A 1 260 ? 19.390 1.530 -17.836 1.00 85.69 260 PHE A CA 1
ATOM 2056 C C . PHE A 1 260 ? 18.938 0.520 -16.791 1.00 85.69 260 PHE A C 1
ATOM 2058 O O . PHE A 1 260 ? 19.634 0.367 -15.792 1.00 85.69 260 PHE A O 1
ATOM 2065 N N . ILE A 1 261 ? 17.826 -0.172 -17.072 1.00 84.94 261 ILE A N 1
ATOM 2066 C CA . ILE A 1 261 ? 17.249 -1.308 -16.349 1.00 84.94 261 ILE A CA 1
ATOM 2067 C C . ILE A 1 261 ? 17.493 -2.655 -17.027 1.00 84.94 261 ILE A C 1
ATOM 2069 O O . ILE A 1 261 ? 17.224 -2.808 -18.216 1.00 84.94 261 ILE A O 1
ATOM 2073 N N . SER A 1 262 ? 17.990 -3.652 -16.282 1.00 82.75 262 SER A N 1
ATOM 2074 C CA . SER A 1 262 ? 18.149 -5.013 -16.811 1.00 82.75 262 SER A CA 1
ATOM 2075 C C . SER A 1 262 ? 16.809 -5.753 -16.839 1.00 82.75 262 SER A C 1
ATOM 2077 O O . SER A 1 262 ? 16.404 -6.399 -15.870 1.00 82.75 262 SER A O 1
ATOM 2079 N N . LEU A 1 263 ? 16.110 -5.654 -17.972 1.00 85.19 263 LEU A N 1
ATOM 2080 C CA . LEU A 1 263 ? 14.801 -6.285 -18.169 1.00 85.19 263 LEU A CA 1
ATOM 2081 C C . LEU A 1 263 ? 14.849 -7.816 -18.051 1.00 85.19 263 LEU A C 1
ATOM 2083 O O . LEU A 1 263 ? 13.903 -8.405 -17.535 1.00 85.19 263 LEU A O 1
ATOM 2087 N N . ASP A 1 264 ? 15.940 -8.452 -18.489 1.00 80.38 264 ASP A N 1
ATOM 2088 C CA . ASP A 1 264 ? 16.131 -9.908 -18.384 1.00 80.38 264 ASP A CA 1
ATOM 2089 C C . ASP A 1 264 ? 16.195 -10.354 -16.916 1.00 80.38 264 ASP A C 1
ATOM 2091 O O . ASP A 1 264 ? 15.414 -11.204 -16.487 1.00 80.38 264 ASP A O 1
ATOM 2095 N N . CYS A 1 265 ? 17.040 -9.694 -16.115 1.00 75.50 265 CYS A N 1
ATOM 2096 C CA . CYS A 1 265 ? 17.179 -9.992 -14.690 1.00 75.50 265 CYS A CA 1
ATOM 2097 C C . CYS A 1 265 ? 15.865 -9.769 -13.929 1.00 75.50 265 CYS A C 1
ATOM 2099 O O . CYS A 1 265 ? 15.496 -10.592 -13.096 1.00 75.50 265 CYS A O 1
ATOM 2101 N N . ILE A 1 266 ? 15.150 -8.673 -14.209 1.00 83.00 266 ILE A N 1
ATOM 2102 C CA . ILE A 1 266 ? 13.854 -8.389 -13.572 1.00 83.00 266 ILE A CA 1
ATOM 2103 C C . ILE A 1 266 ? 12.827 -9.465 -13.950 1.00 83.00 266 ILE A C 1
ATOM 2105 O O . ILE A 1 266 ? 12.143 -9.999 -13.081 1.00 83.00 266 ILE A O 1
ATOM 2109 N N . SER A 1 267 ? 12.748 -9.836 -15.231 1.00 84.00 267 SER A N 1
ATOM 2110 C CA . SER A 1 267 ? 11.777 -10.829 -15.718 1.00 84.00 267 SER A CA 1
ATOM 2111 C C . SER A 1 267 ? 11.990 -12.217 -15.106 1.00 84.00 267 SER A C 1
ATOM 2113 O O . SER A 1 267 ? 11.022 -12.934 -14.869 1.00 84.00 267 SER A O 1
ATOM 2115 N N . LYS A 1 268 ? 13.239 -12.592 -14.806 1.00 80.94 268 LYS A N 1
ATOM 2116 C CA . LYS A 1 268 ? 13.567 -13.857 -14.129 1.00 80.94 268 LYS A CA 1
ATOM 2117 C C . LYS A 1 268 ? 13.090 -13.913 -12.677 1.00 80.94 268 LYS A C 1
ATOM 2119 O O . LYS A 1 268 ? 12.748 -14.990 -12.197 1.00 80.94 268 LYS A O 1
ATOM 2124 N N . ARG A 1 269 ? 13.046 -12.772 -11.981 1.00 80.94 269 ARG A N 1
ATOM 2125 C CA . ARG A 1 269 ? 12.567 -12.678 -10.588 1.00 80.94 269 ARG A CA 1
ATOM 2126 C C . ARG A 1 269 ? 11.059 -12.504 -10.502 1.00 80.94 269 ARG A C 1
ATOM 2128 O O . ARG A 1 269 ? 10.411 -13.063 -9.615 1.00 80.94 269 ARG A O 1
ATOM 2135 N N . CYS A 1 270 ? 10.496 -11.770 -11.456 1.00 86.50 270 CYS A N 1
ATOM 2136 C CA . CYS A 1 270 ? 9.067 -11.561 -11.603 1.00 86.50 270 CYS A CA 1
ATOM 2137 C C . CYS A 1 270 ? 8.375 -12.805 -12.182 1.00 86.50 270 CYS A C 1
ATOM 2139 O O . CYS A 1 270 ? 7.976 -12.835 -13.341 1.00 86.50 270 CYS A O 1
ATOM 2141 N N . THR A 1 271 ? 8.249 -13.857 -11.377 1.00 85.62 271 THR A N 1
ATOM 2142 C CA . THR A 1 271 ? 7.701 -15.152 -11.821 1.00 85.62 271 THR A CA 1
ATOM 2143 C C . THR A 1 271 ? 6.200 -15.298 -11.590 1.00 85.62 271 THR A C 1
ATOM 2145 O O . THR A 1 271 ? 5.564 -16.142 -12.225 1.00 85.62 271 THR A O 1
ATOM 2148 N N . PHE A 1 272 ? 5.612 -14.494 -10.699 1.00 88.12 272 PHE A N 1
ATOM 2149 C CA . PHE A 1 272 ? 4.181 -14.547 -10.426 1.00 88.12 272 PHE A CA 1
ATOM 2150 C C . PHE A 1 272 ? 3.414 -13.803 -11.518 1.00 88.12 272 PHE A C 1
ATOM 2152 O O . PHE A 1 272 ? 3.621 -12.612 -11.732 1.00 88.12 272 PHE A O 1
ATOM 2159 N N . HIS A 1 273 ? 2.541 -14.512 -12.224 1.00 91.12 273 HIS A N 1
ATOM 2160 C CA . HIS A 1 273 ? 1.795 -13.983 -13.363 1.00 91.12 273 HIS A CA 1
ATOM 2161 C C . HIS A 1 273 ? 0.409 -13.507 -12.928 1.00 91.12 273 HIS A C 1
ATOM 2163 O O . HIS A 1 273 ? -0.335 -14.257 -12.298 1.00 91.12 273 HIS A O 1
ATOM 2169 N N . VAL A 1 274 ? 0.074 -12.267 -13.287 1.00 90.88 274 VAL A N 1
ATOM 2170 C CA . VAL A 1 274 ? -1.249 -11.661 -13.118 1.00 90.88 274 VAL A CA 1
ATOM 2171 C C . VAL A 1 274 ? -1.741 -11.218 -14.487 1.00 90.88 274 VAL A C 1
ATOM 2173 O O . VAL A 1 274 ? -1.124 -10.377 -15.146 1.00 90.88 274 VAL A O 1
ATOM 2176 N N . THR A 1 275 ? -2.864 -11.776 -14.923 1.00 93.69 275 THR A N 1
ATOM 2177 C CA . THR A 1 275 ? -3.469 -11.402 -16.206 1.00 93.69 275 THR A CA 1
ATOM 2178 C C . THR A 1 275 ? -4.062 -9.994 -16.155 1.00 93.69 275 THR A C 1
ATOM 2180 O O . THR A 1 275 ? -4.490 -9.513 -15.098 1.00 93.69 275 THR A O 1
ATOM 2183 N N . THR A 1 276 ? -4.148 -9.325 -17.307 1.00 92.69 276 THR A N 1
ATOM 2184 C CA . THR A 1 276 ? -4.837 -8.022 -17.398 1.00 92.69 276 THR A CA 1
ATOM 2185 C C . THR A 1 276 ? -6.292 -8.098 -16.902 1.00 92.69 276 THR A C 1
ATOM 2187 O O . THR A 1 276 ? -6.779 -7.198 -16.211 1.00 92.69 276 THR A O 1
ATOM 2190 N N . GLU A 1 277 ? -7.005 -9.198 -17.159 1.00 92.62 277 GLU A N 1
ATOM 2191 C CA . GLU A 1 277 ? -8.366 -9.405 -16.658 1.00 92.62 277 GLU A CA 1
ATOM 2192 C C . GLU A 1 277 ? -8.425 -9.491 -15.129 1.00 92.62 277 GLU A C 1
ATOM 2194 O O . GLU A 1 277 ? -9.342 -8.928 -14.526 1.00 92.62 277 GLU A O 1
ATOM 2199 N N . GLU A 1 278 ? -7.462 -10.163 -14.495 1.00 91.00 278 GLU A N 1
ATOM 2200 C CA . GLU A 1 278 ? -7.369 -10.253 -13.034 1.00 91.00 278 GLU A CA 1
ATOM 2201 C C . GLU A 1 278 ? -7.077 -8.895 -12.398 1.00 91.00 278 GLU A C 1
ATOM 2203 O O . GLU A 1 278 ? -7.745 -8.540 -11.422 1.00 91.00 278 GLU A O 1
ATOM 2208 N N . LEU A 1 279 ? -6.168 -8.108 -12.986 1.00 90.38 279 LEU A N 1
ATOM 2209 C CA . LEU A 1 279 ? -5.881 -6.740 -12.548 1.00 90.38 279 LEU A CA 1
ATOM 2210 C C . LEU A 1 279 ? -7.154 -5.894 -12.507 1.00 90.38 279 LEU A C 1
ATOM 2212 O O . LEU A 1 279 ? -7.525 -5.354 -11.465 1.00 90.38 279 LEU A O 1
ATOM 2216 N N . TYR A 1 280 ? -7.843 -5.778 -13.643 1.00 92.25 280 TYR A N 1
ATOM 2217 C CA . TYR A 1 280 ? -9.007 -4.897 -13.732 1.00 92.25 280 TYR A CA 1
ATOM 2218 C C . TYR A 1 280 ? -10.209 -5.440 -12.963 1.00 92.25 280 TYR A C 1
ATOM 2220 O O . TYR A 1 280 ? -11.024 -4.658 -12.473 1.00 92.25 280 TYR A O 1
ATOM 2228 N N . LYS A 1 281 ? -10.303 -6.762 -12.779 1.00 89.56 281 LYS A N 1
ATOM 2229 C CA . LYS A 1 281 ? -11.260 -7.351 -11.839 1.00 89.56 281 LYS A CA 1
ATOM 2230 C C . LYS A 1 281 ? -10.953 -6.912 -10.407 1.00 89.56 281 LYS A C 1
ATOM 2232 O O . LYS A 1 281 ? -11.879 -6.506 -9.708 1.00 89.56 281 LYS A O 1
ATOM 2237 N N . HIS A 1 282 ? -9.692 -6.943 -9.983 1.00 86.62 282 HIS A N 1
ATOM 2238 C CA . HIS A 1 282 ? -9.292 -6.496 -8.650 1.00 86.62 282 HIS A CA 1
ATOM 2239 C C . HIS A 1 282 ? -9.566 -4.999 -8.434 1.00 86.62 282 HIS A C 1
ATOM 2241 O O . HIS A 1 282 ? -10.208 -4.631 -7.452 1.00 86.62 282 HIS A O 1
ATOM 2247 N N . LEU A 1 283 ? -9.183 -4.149 -9.391 1.00 89.19 283 LEU A N 1
ATOM 2248 C CA . LEU A 1 283 ? -9.453 -2.706 -9.341 1.00 89.19 283 LEU A CA 1
ATOM 2249 C C . LEU A 1 283 ? -10.963 -2.401 -9.298 1.00 89.19 283 LEU A C 1
ATOM 2251 O O . LEU A 1 283 ? -11.402 -1.548 -8.530 1.00 89.19 283 LEU A O 1
ATOM 2255 N N . SER A 1 284 ? -11.789 -3.164 -10.025 1.00 90.19 284 SER A N 1
ATOM 2256 C CA . SER A 1 284 ? -13.252 -3.006 -9.965 1.00 90.19 284 SER A CA 1
ATOM 2257 C C . SER A 1 284 ? -13.849 -3.366 -8.603 1.00 90.19 284 SER A C 1
ATOM 2259 O O . SER A 1 284 ? -14.808 -2.736 -8.162 1.00 90.19 284 SER A O 1
ATOM 2261 N N . GLN A 1 285 ? -13.263 -4.337 -7.892 1.00 86.56 285 GLN A N 1
ATOM 2262 C CA . GLN A 1 285 ? -13.709 -4.723 -6.548 1.00 86.56 285 GLN A CA 1
ATOM 2263 C C . GLN A 1 285 ? -13.408 -3.646 -5.503 1.00 86.56 285 GLN A C 1
ATOM 2265 O O . GLN A 1 285 ? -14.128 -3.550 -4.510 1.00 86.56 285 GLN A O 1
ATOM 2270 N N . THR A 1 286 ? -12.372 -2.834 -5.722 1.00 83.50 286 THR A N 1
ATOM 2271 C CA . THR A 1 286 ? -12.023 -1.696 -4.860 1.00 83.50 286 THR A CA 1
ATOM 2272 C C . THR A 1 286 ? -12.713 -0.394 -5.275 1.00 83.50 286 THR A C 1
ATOM 2274 O O . THR A 1 286 ? -12.568 0.608 -4.579 1.00 83.50 286 THR A O 1
ATOM 2277 N N . GLY A 1 287 ? -13.515 -0.428 -6.347 1.00 88.44 287 GLY A N 1
ATOM 2278 C CA . GLY A 1 287 ? -14.369 0.666 -6.804 1.00 88.44 287 GLY A CA 1
ATOM 2279 C C . GLY A 1 287 ? -13.908 1.348 -8.090 1.00 88.44 287 GLY A C 1
ATOM 2280 O O . GLY A 1 287 ? -14.664 2.164 -8.607 1.00 88.44 287 GLY A O 1
ATOM 2281 N N . PHE A 1 288 ? -12.727 1.034 -8.631 1.00 92.00 288 PHE A N 1
ATOM 2282 C CA . PHE A 1 288 ? -12.212 1.664 -9.849 1.00 92.00 288 PHE A CA 1
ATOM 2283 C C . PHE A 1 288 ? -12.696 0.973 -11.127 1.00 92.00 288 PHE A C 1
ATOM 2285 O O . PHE A 1 288 ? -12.506 -0.224 -11.339 1.00 92.00 288 PHE A O 1
ATOM 2292 N N . GLU A 1 289 ? -13.267 1.761 -12.029 1.00 94.81 289 GLU A N 1
ATOM 2293 C CA . GLU A 1 289 ? -13.796 1.320 -13.313 1.00 94.81 289 GLU A CA 1
ATOM 2294 C C . GLU A 1 289 ? -13.078 2.076 -14.436 1.00 94.81 289 GLU A C 1
ATOM 2296 O O . GLU A 1 289 ? -13.224 3.289 -14.579 1.00 94.81 289 GLU A O 1
ATOM 2301 N N . TYR A 1 290 ? -12.311 1.343 -15.244 1.00 95.75 290 TYR A N 1
ATOM 2302 C CA . TYR A 1 290 ? -11.526 1.902 -16.342 1.00 95.75 290 TYR A CA 1
ATOM 2303 C C . TYR A 1 290 ? -12.133 1.536 -17.701 1.00 95.75 290 TYR A C 1
ATOM 2305 O O . TYR A 1 290 ? -12.395 0.361 -17.985 1.00 95.75 290 TYR A O 1
ATOM 2313 N N . GLY A 1 291 ? -12.332 2.538 -18.557 1.00 94.25 291 GLY A N 1
ATOM 2314 C CA . GLY A 1 291 ? -12.703 2.364 -19.961 1.00 94.25 291 GLY A CA 1
ATOM 2315 C C . GLY A 1 291 ? -11.525 1.909 -20.824 1.00 94.25 291 GLY A C 1
ATOM 2316 O O . GLY A 1 291 ? -10.398 1.760 -20.355 1.00 94.25 291 GLY A O 1
ATOM 2317 N N . SER A 1 292 ? -11.774 1.644 -22.108 1.00 92.06 292 SER A N 1
ATOM 2318 C CA . SER A 1 292 ? -10.820 0.920 -22.965 1.00 92.06 292 SER A CA 1
ATOM 2319 C C . SER A 1 292 ? -9.476 1.619 -23.140 1.00 92.06 292 SER A C 1
ATOM 2321 O O . SER A 1 292 ? -8.464 0.940 -23.295 1.00 92.06 292 SER A O 1
ATOM 2323 N N . VAL A 1 293 ? -9.468 2.954 -23.128 1.00 93.19 293 VAL A N 1
ATOM 2324 C CA . VAL A 1 293 ? -8.249 3.754 -23.299 1.00 93.19 293 VAL A CA 1
ATOM 2325 C C . VAL A 1 293 ? -7.397 3.757 -22.030 1.00 93.19 293 VAL A C 1
ATOM 2327 O O . VAL A 1 293 ? -6.183 3.841 -22.134 1.00 93.19 293 VAL A O 1
ATOM 2330 N N . PHE A 1 294 ? -8.009 3.602 -20.852 1.00 94.81 294 PHE A N 1
ATOM 2331 C CA . PHE A 1 294 ? -7.316 3.505 -19.564 1.00 94.81 294 PHE A CA 1
ATOM 2332 C C . PHE A 1 294 ? -6.921 2.077 -19.185 1.00 94.81 294 PHE A C 1
ATOM 2334 O O . PHE A 1 294 ? -6.353 1.876 -18.114 1.00 94.81 294 PHE A O 1
ATOM 2341 N N . ARG A 1 295 ? -7.185 1.081 -20.039 1.00 94.44 295 ARG A N 1
ATOM 2342 C CA . ARG A 1 295 ? -6.831 -0.314 -19.766 1.00 94.44 295 ARG A CA 1
ATOM 2343 C C . ARG A 1 295 ? -5.569 -0.747 -20.505 1.00 94.44 295 ARG A C 1
ATOM 2345 O O . ARG A 1 295 ? -5.598 -0.942 -21.721 1.00 94.44 295 ARG A O 1
ATOM 2352 N N . ASN A 1 296 ? -4.487 -0.975 -19.762 1.00 92.56 296 ASN A N 1
ATOM 2353 C CA . ASN A 1 296 ? -3.294 -1.617 -20.292 1.00 92.56 296 ASN A CA 1
ATOM 2354 C C . ASN A 1 296 ? -3.613 -3.071 -20.668 1.00 92.56 296 ASN A C 1
ATOM 2356 O O . ASN A 1 296 ? -4.220 -3.820 -19.902 1.00 92.56 296 ASN A O 1
ATOM 2360 N N . LYS A 1 297 ? -3.206 -3.474 -21.871 1.00 90.31 297 LYS A N 1
ATOM 2361 C CA . LYS A 1 297 ? -3.566 -4.777 -22.453 1.00 90.31 297 LYS A CA 1
ATOM 2362 C C . LYS A 1 297 ? -2.523 -5.864 -22.213 1.00 90.31 297 LYS A C 1
ATOM 2364 O O . LYS A 1 297 ? -2.740 -6.991 -22.641 1.00 90.31 297 LYS A O 1
ATOM 2369 N N . ALA A 1 298 ? -1.390 -5.523 -21.607 1.00 93.44 298 ALA A N 1
ATOM 2370 C CA . ALA A 1 298 ? -0.372 -6.499 -21.267 1.00 93.44 298 ALA A CA 1
ATOM 2371 C C . ALA A 1 298 ? -0.611 -7.078 -19.875 1.00 93.44 298 ALA A C 1
ATOM 2373 O O . ALA A 1 298 ? -1.127 -6.403 -18.982 1.00 93.44 298 ALA A O 1
ATOM 2374 N N . ASP A 1 299 ? -0.168 -8.316 -19.705 1.00 94.38 299 ASP A N 1
ATOM 2375 C CA . ASP A 1 299 ? -0.112 -8.962 -18.405 1.00 94.38 299 ASP A CA 1
ATOM 2376 C C . ASP A 1 299 ? 0.976 -8.348 -17.522 1.00 94.38 299 ASP A C 1
ATOM 2378 O O . ASP A 1 299 ? 1.864 -7.606 -17.968 1.00 94.38 299 ASP A O 1
ATOM 2382 N N . ILE A 1 300 ? 0.882 -8.667 -16.239 1.00 94.00 300 ILE A N 1
ATOM 2383 C CA . ILE A 1 300 ? 1.776 -8.197 -15.200 1.00 94.00 300 ILE A CA 1
ATOM 2384 C C . ILE A 1 300 ? 2.539 -9.391 -14.633 1.00 94.00 300 ILE A C 1
ATOM 2386 O O . ILE A 1 300 ? 1.981 -10.466 -14.410 1.00 94.00 300 ILE A O 1
ATOM 2390 N N . PHE A 1 301 ? 3.823 -9.178 -14.380 1.00 93.56 301 PHE A N 1
ATOM 2391 C CA . PHE A 1 301 ? 4.697 -10.150 -13.746 1.00 93.56 301 PHE A CA 1
ATOM 2392 C C . PHE A 1 301 ? 5.243 -9.556 -12.447 1.00 93.56 301 PHE A C 1
ATOM 2394 O O . PHE A 1 301 ? 5.741 -8.429 -12.443 1.00 93.56 301 PHE A O 1
ATOM 2401 N N . CYS A 1 302 ? 5.142 -10.297 -11.346 1.00 90.31 302 CYS A N 1
ATOM 2402 C CA . CYS A 1 302 ? 5.471 -9.826 -10.002 1.00 90.31 302 CYS A CA 1
ATOM 2403 C C . CYS A 1 302 ? 6.572 -10.676 -9.364 1.00 90.31 302 CYS A C 1
ATOM 2405 O O . CYS A 1 302 ? 6.570 -11.906 -9.477 1.00 90.31 302 CYS A O 1
ATOM 2407 N N . GLY A 1 303 ? 7.501 -10.018 -8.674 1.00 84.81 303 GLY A N 1
ATOM 2408 C CA . GLY A 1 303 ? 8.548 -10.633 -7.865 1.00 84.81 303 GLY A CA 1
ATOM 2409 C C . GLY A 1 303 ? 8.214 -10.505 -6.382 1.00 84.81 303 GLY A C 1
ATOM 2410 O O . GLY A 1 303 ? 8.119 -9.398 -5.854 1.00 84.81 303 GLY A O 1
ATOM 2411 N N . GLU A 1 304 ? 8.032 -11.639 -5.703 1.00 76.62 304 GLU A N 1
ATOM 2412 C CA . GLU A 1 304 ? 7.601 -11.671 -4.298 1.00 76.62 304 GLU A CA 1
ATOM 2413 C C . GLU A 1 304 ? 8.684 -11.160 -3.336 1.00 76.62 304 GLU A C 1
ATOM 2415 O O . GLU A 1 304 ? 8.375 -10.433 -2.396 1.00 76.62 304 GLU A O 1
ATOM 2420 N N . GLU A 1 305 ? 9.953 -11.498 -3.580 1.00 73.12 305 GLU A N 1
ATOM 2421 C CA . GLU A 1 305 ? 11.054 -11.186 -2.658 1.00 73.12 305 GLU A CA 1
ATOM 2422 C C . GLU A 1 305 ? 11.286 -9.677 -2.496 1.00 73.12 305 GLU A C 1
ATOM 2424 O O . GLU A 1 305 ? 11.518 -9.208 -1.382 1.00 73.12 305 GLU A O 1
ATOM 2429 N N . PHE A 1 306 ? 11.178 -8.916 -3.589 1.00 76.50 306 PHE A N 1
ATOM 2430 C CA . PHE A 1 306 ? 11.428 -7.470 -3.601 1.00 76.50 306 PHE A CA 1
ATOM 2431 C C . PHE A 1 306 ? 10.166 -6.634 -3.763 1.00 76.50 306 PHE A C 1
ATOM 2433 O O . PHE A 1 306 ? 10.282 -5.414 -3.884 1.00 76.50 306 PHE A O 1
ATOM 2440 N N . ARG A 1 307 ? 8.984 -7.272 -3.777 1.00 84.12 307 ARG A N 1
ATOM 2441 C CA . ARG A 1 307 ? 7.694 -6.616 -4.053 1.00 84.12 307 ARG A CA 1
ATOM 2442 C C . ARG A 1 307 ? 7.765 -5.760 -5.317 1.00 84.12 307 ARG A C 1
ATOM 2444 O O . ARG A 1 307 ? 7.402 -4.581 -5.339 1.00 84.12 307 ARG A O 1
ATOM 2451 N N . GLU A 1 308 ? 8.331 -6.362 -6.351 1.00 87.06 308 GLU A N 1
ATOM 2452 C CA . GLU A 1 308 ? 8.616 -5.719 -7.625 1.00 87.06 308 GLU A CA 1
ATOM 2453 C C . GLU A 1 308 ? 7.615 -6.166 -8.687 1.00 87.06 308 GLU A C 1
ATOM 2455 O O . GLU A 1 308 ? 7.036 -7.251 -8.609 1.00 87.06 308 GLU A O 1
ATOM 2460 N N . VAL A 1 309 ? 7.377 -5.311 -9.672 1.00 92.56 309 VAL A N 1
ATOM 2461 C CA . VAL A 1 309 ? 6.414 -5.557 -10.738 1.00 92.56 309 VAL A CA 1
ATOM 2462 C C . VAL A 1 309 ? 6.967 -5.048 -12.055 1.00 92.56 309 VAL A C 1
ATOM 2464 O O . VAL A 1 309 ? 7.497 -3.941 -12.123 1.00 92.56 309 VAL A O 1
ATOM 2467 N N . ILE A 1 310 ? 6.796 -5.841 -13.109 1.00 94.19 310 ILE A N 1
ATOM 2468 C CA . ILE A 1 310 ? 7.121 -5.475 -14.483 1.00 94.19 310 ILE A CA 1
ATOM 2469 C C . ILE A 1 310 ? 5.927 -5.740 -15.405 1.00 94.19 310 ILE A C 1
ATOM 2471 O O . ILE A 1 310 ? 5.237 -6.755 -15.290 1.00 94.19 310 ILE A O 1
ATOM 2475 N N . SER A 1 311 ? 5.665 -4.817 -16.328 1.00 95.69 311 SER A N 1
ATOM 2476 C CA . SER A 1 311 ? 4.645 -4.986 -17.368 1.00 95.69 311 SER A CA 1
ATOM 2477 C C . SER A 1 311 ? 4.985 -4.159 -18.604 1.00 95.69 311 SER A C 1
ATOM 2479 O O . SER A 1 311 ? 5.594 -3.092 -18.512 1.00 95.69 311 SER A O 1
ATOM 2481 N N . VAL A 1 312 ? 4.581 -4.639 -19.778 1.00 96.25 312 VAL A N 1
ATOM 2482 C CA . VAL A 1 312 ? 4.684 -3.868 -21.021 1.00 96.25 312 VAL A CA 1
ATOM 2483 C C . VAL A 1 312 ? 3.530 -2.870 -21.074 1.00 96.25 312 VAL A C 1
ATOM 2485 O O . VAL A 1 312 ? 2.379 -3.220 -20.846 1.00 96.25 312 VAL A O 1
ATOM 2488 N N . VAL A 1 313 ? 3.816 -1.622 -21.417 1.00 94.88 313 VAL A N 1
ATOM 2489 C CA . VAL A 1 313 ? 2.802 -0.600 -21.678 1.00 94.88 313 VAL A CA 1
ATOM 2490 C C . VAL A 1 313 ? 2.801 -0.295 -23.161 1.00 94.88 313 VAL A C 1
ATOM 2492 O O . VAL A 1 313 ? 3.810 0.142 -23.714 1.00 94.88 313 VAL A O 1
ATOM 2495 N N . LYS A 1 314 ? 1.651 -0.502 -23.805 1.00 94.62 314 LYS A N 1
ATOM 2496 C CA . LYS A 1 314 ? 1.439 -0.120 -25.201 1.00 94.62 314 LYS A CA 1
ATOM 2497 C C . LYS A 1 314 ? 0.401 0.988 -25.291 1.00 94.62 314 LYS A C 1
ATOM 2499 O O . LYS A 1 314 ? -0.745 0.801 -24.883 1.00 94.62 314 LYS A O 1
ATOM 2504 N N . VAL A 1 315 ? 0.798 2.123 -25.856 1.00 94.44 315 VAL A N 1
ATOM 2505 C CA . VAL A 1 315 ? -0.081 3.278 -26.043 1.00 94.44 315 VAL A CA 1
ATOM 2506 C C . VAL A 1 315 ? -1.167 2.929 -27.077 1.00 94.44 315 VAL A C 1
ATOM 2508 O O . VAL A 1 315 ? -0.839 2.486 -28.183 1.00 94.44 315 VAL A O 1
ATOM 2511 N N . PRO A 1 316 ? -2.464 3.089 -26.746 1.00 92.50 316 PRO A N 1
ATOM 2512 C CA . PRO A 1 316 ? -3.562 2.910 -27.693 1.00 92.50 316 PRO A CA 1
ATOM 2513 C C . PRO A 1 316 ? -3.419 3.817 -28.920 1.00 92.50 316 PRO A C 1
ATOM 2515 O O . PRO A 1 316 ? -2.967 4.957 -28.809 1.00 92.50 316 PRO A O 1
ATOM 2518 N N . LYS A 1 317 ? -3.848 3.338 -30.094 1.00 91.94 317 LYS A N 1
ATOM 2519 C CA . LYS A 1 317 ? -3.724 4.087 -31.361 1.00 91.94 317 LYS A CA 1
ATOM 2520 C C . LYS A 1 317 ? -4.460 5.424 -31.321 1.00 91.94 317 LYS A C 1
ATOM 2522 O O . LYS A 1 317 ? -4.036 6.370 -31.972 1.00 91.94 317 LYS A O 1
ATOM 2527 N N . GLU A 1 318 ? -5.536 5.479 -30.549 1.00 91.25 318 GLU A N 1
ATOM 2528 C CA . GLU A 1 318 ? -6.376 6.643 -30.300 1.00 91.25 318 GLU A CA 1
ATOM 2529 C C . GLU A 1 318 ? -5.608 7.769 -29.587 1.00 91.25 318 GLU A C 1
ATOM 2531 O O . GLU A 1 318 ? -5.904 8.937 -29.811 1.00 91.25 318 GLU A O 1
ATOM 2536 N N . LEU A 1 319 ? -4.603 7.430 -28.768 1.00 91.56 319 LEU A N 1
ATOM 2537 C CA . LEU A 1 319 ? -3.794 8.398 -28.020 1.00 91.56 319 LEU A CA 1
ATOM 2538 C C . LEU A 1 319 ? -2.498 8.797 -28.731 1.00 91.56 319 LEU A C 1
ATOM 2540 O O . LEU A 1 319 ? -1.926 9.831 -28.398 1.00 91.56 319 LEU A O 1
ATOM 2544 N N . LEU A 1 320 ? -2.024 8.009 -29.704 1.00 92.25 320 LEU A N 1
ATOM 2545 C CA . LEU A 1 320 ? -0.759 8.278 -30.400 1.00 92.25 320 LEU A CA 1
ATOM 2546 C C . LEU A 1 320 ? -0.663 9.689 -31.007 1.00 92.25 320 LEU A C 1
ATOM 2548 O O . LEU A 1 320 ? 0.401 10.290 -30.856 1.00 92.25 320 LEU A O 1
ATOM 2552 N N . PRO A 1 321 ? -1.714 10.253 -31.644 1.00 91.19 321 PRO A N 1
ATOM 2553 C CA . PRO A 1 321 ? -1.633 11.597 -32.216 1.00 91.19 321 PRO A CA 1
ATOM 2554 C C . PRO A 1 321 ? -1.355 12.695 -31.184 1.00 91.19 321 PRO A C 1
ATOM 2556 O O . PRO A 1 321 ? -0.708 13.672 -31.532 1.00 91.19 321 PRO A O 1
ATOM 2559 N N . GLN A 1 322 ? -1.807 12.510 -29.939 1.00 90.50 322 GLN A N 1
ATOM 2560 C CA . GLN A 1 322 ? -1.687 13.494 -28.857 1.00 90.50 322 GLN A CA 1
ATOM 2561 C C . GLN A 1 322 ? -0.656 13.110 -27.785 1.00 90.50 322 GLN A C 1
ATOM 2563 O O . GLN A 1 322 ? -0.521 13.794 -26.773 1.00 90.50 322 GLN A O 1
ATOM 2568 N N . LEU A 1 323 ? 0.094 12.016 -27.974 1.00 92.62 323 LEU A N 1
ATOM 2569 C CA . LEU A 1 323 ? 1.032 11.490 -26.973 1.00 92.62 323 LEU A CA 1
ATOM 2570 C C . LEU A 1 323 ? 2.090 12.523 -26.550 1.00 92.62 323 LEU A C 1
ATOM 2572 O O . LEU A 1 323 ? 2.502 12.534 -25.393 1.00 92.62 323 LEU A O 1
ATOM 2576 N N . HIS A 1 324 ? 2.511 13.373 -27.489 1.00 93.50 324 HIS A N 1
ATOM 2577 C CA . HIS A 1 324 ? 3.563 14.377 -27.309 1.00 93.50 324 HIS A CA 1
ATOM 2578 C C . HIS A 1 324 ? 3.043 15.810 -27.162 1.00 93.50 324 HIS A C 1
ATOM 2580 O O . HIS A 1 324 ? 3.849 16.727 -27.007 1.00 93.50 324 HIS A O 1
ATOM 2586 N N . ASP A 1 325 ? 1.724 16.006 -27.201 1.00 92.69 325 ASP A N 1
ATOM 2587 C CA . ASP A 1 325 ? 1.125 17.310 -26.906 1.00 92.69 325 ASP A CA 1
ATOM 2588 C C . ASP A 1 325 ? 1.118 17.585 -25.389 1.00 92.69 325 ASP A C 1
ATOM 2590 O O . ASP A 1 325 ? 1.079 18.735 -24.948 1.00 92.69 325 ASP A O 1
ATOM 2594 N N . TYR A 1 326 ? 1.213 16.513 -24.598 1.00 93.88 326 TYR A N 1
ATOM 2595 C CA . TYR A 1 326 ? 1.435 16.521 -23.156 1.00 93.88 326 TYR A CA 1
ATOM 2596 C C . TYR A 1 326 ? 2.918 16.292 -22.830 1.00 93.88 326 TYR A C 1
ATOM 2598 O O . TYR A 1 326 ? 3.638 15.615 -23.570 1.00 93.88 326 TYR A O 1
ATOM 2606 N N . HIS A 1 327 ? 3.372 16.801 -21.685 1.00 95.06 327 HIS A N 1
ATOM 2607 C CA . HIS A 1 327 ? 4.743 16.598 -21.197 1.00 95.06 327 HIS A CA 1
ATOM 2608 C C . HIS A 1 327 ? 4.922 15.168 -20.670 1.00 95.06 327 HIS A C 1
ATOM 2610 O O . HIS A 1 327 ? 5.948 14.527 -20.903 1.00 95.06 327 HIS A O 1
ATOM 2616 N N . VAL A 1 328 ? 3.887 14.648 -20.012 1.00 95.56 328 VAL A N 1
ATOM 2617 C CA . VAL A 1 328 ? 3.675 13.241 -19.693 1.00 95.56 328 VAL A CA 1
ATOM 2618 C C . VAL A 1 328 ? 2.190 12.927 -19.868 1.00 95.56 328 VAL A C 1
ATOM 2620 O O . VAL A 1 328 ? 1.330 13.436 -19.156 1.00 95.56 328 VAL A O 1
ATOM 2623 N N . HIS A 1 329 ? 1.856 12.075 -20.838 1.00 96.62 329 HIS A N 1
ATOM 2624 C CA . HIS A 1 329 ? 0.452 11.804 -21.137 1.00 96.62 329 HIS A CA 1
ATOM 2625 C C . HIS A 1 329 ? -0.271 11.191 -19.912 1.00 96.62 329 HIS A C 1
ATOM 2627 O O . HIS A 1 329 ? 0.141 10.121 -19.445 1.00 96.62 329 HIS A O 1
ATOM 2633 N N . PRO A 1 330 ? -1.384 11.785 -19.426 1.00 96.31 330 PRO A N 1
ATOM 2634 C CA . PRO A 1 330 ? -2.044 11.388 -18.178 1.00 96.31 330 PRO A CA 1
ATOM 2635 C C . PRO A 1 330 ? -2.421 9.905 -18.109 1.00 96.31 330 PRO A C 1
ATOM 2637 O O . PRO A 1 330 ? -2.171 9.258 -17.102 1.00 96.31 330 PRO A O 1
ATOM 2640 N N . VAL A 1 331 ? -2.953 9.340 -19.197 1.00 96.50 331 VAL A N 1
ATOM 2641 C CA . VAL A 1 331 ? -3.294 7.905 -19.278 1.00 96.50 331 VAL A CA 1
ATOM 2642 C C . VAL A 1 331 ? -2.066 7.001 -19.113 1.00 96.50 331 VAL A C 1
ATOM 2644 O O . VAL A 1 331 ? -2.140 5.976 -18.446 1.00 96.50 331 VAL A O 1
ATOM 2647 N N . VAL A 1 332 ? -0.922 7.377 -19.698 1.00 96.50 332 VAL A N 1
ATOM 2648 C CA . VAL A 1 332 ? 0.302 6.563 -19.638 1.00 96.50 332 VAL A CA 1
ATOM 2649 C C . VAL A 1 332 ? 0.875 6.567 -18.227 1.00 96.50 332 VAL A C 1
ATOM 2651 O O . VAL A 1 332 ? 1.276 5.522 -17.720 1.00 96.50 332 VAL A O 1
ATOM 2654 N N . LEU A 1 333 ? 0.876 7.731 -17.577 1.00 96.44 333 LEU A N 1
ATOM 2655 C CA . LEU A 1 333 ? 1.260 7.847 -16.175 1.00 96.44 333 LEU A CA 1
ATOM 2656 C C . LEU A 1 333 ? 0.267 7.115 -15.258 1.00 96.44 333 LEU A C 1
ATOM 2658 O O . LEU A 1 333 ? 0.682 6.493 -14.285 1.00 96.44 333 LEU A O 1
ATOM 2662 N N . ASP A 1 334 ? -1.026 7.119 -15.586 1.00 95.88 334 ASP A N 1
ATOM 2663 C CA . ASP A 1 334 ? -2.040 6.390 -14.822 1.00 95.88 334 ASP A CA 1
ATOM 2664 C C . ASP A 1 334 ? -1.884 4.866 -14.931 1.00 95.88 334 ASP A C 1
ATOM 2666 O O . ASP A 1 334 ? -2.108 4.177 -13.943 1.00 95.88 334 ASP A O 1
ATOM 2670 N N . TYR A 1 335 ? -1.383 4.317 -16.047 1.00 94.88 335 TYR A N 1
ATOM 2671 C CA . TYR A 1 335 ? -1.019 2.891 -16.102 1.00 94.88 335 TYR A CA 1
ATOM 2672 C C . TYR A 1 335 ? -0.017 2.503 -15.013 1.00 94.88 335 TYR A C 1
ATOM 2674 O O . TYR A 1 335 ? -0.129 1.425 -14.433 1.00 94.88 335 TYR A O 1
ATOM 2682 N N . VAL A 1 336 ? 0.931 3.388 -14.693 1.00 92.94 336 VAL A N 1
ATOM 2683 C CA . VAL A 1 336 ? 1.852 3.177 -13.569 1.00 92.94 336 VAL A CA 1
ATOM 2684 C C . VAL A 1 336 ? 1.064 3.132 -12.255 1.00 92.94 336 VAL A C 1
ATOM 2686 O O . VAL A 1 336 ? 1.229 2.198 -11.472 1.00 92.94 336 VAL A O 1
ATOM 2689 N N . MET A 1 337 ? 0.150 4.084 -12.046 1.00 91.00 337 MET A N 1
ATOM 2690 C CA . MET A 1 337 ? -0.689 4.176 -10.838 1.00 91.00 337 MET A CA 1
ATOM 2691 C C . MET A 1 337 ? -1.638 2.981 -10.665 1.00 91.00 337 MET A C 1
ATOM 2693 O O . MET A 1 337 ? -1.923 2.583 -9.539 1.00 91.00 337 MET A O 1
ATOM 2697 N N . GLN A 1 338 ? -2.103 2.380 -11.760 1.00 91.50 338 GLN A N 1
ATOM 2698 C CA . GLN A 1 338 ? -2.982 1.206 -11.753 1.00 91.50 338 GLN A CA 1
ATOM 2699 C C . GLN A 1 338 ? -2.256 -0.089 -11.372 1.00 91.50 338 GLN A C 1
ATOM 2701 O O . GLN A 1 338 ? -2.863 -0.988 -10.794 1.00 91.50 338 GLN A O 1
ATOM 2706 N N . ILE A 1 339 ? -0.967 -0.199 -11.708 1.00 89.81 339 ILE A N 1
ATOM 2707 C CA . ILE A 1 339 ? -0.143 -1.389 -11.435 1.00 89.81 339 ILE A CA 1
ATOM 2708 C C . ILE A 1 339 ? 0.422 -1.352 -10.010 1.00 89.81 339 ILE A C 1
ATOM 2710 O O . ILE A 1 339 ? 0.660 -2.391 -9.402 1.00 89.81 339 ILE A O 1
ATOM 2714 N N . VAL A 1 340 ? 0.602 -0.160 -9.448 1.00 83.69 340 VAL A N 1
ATOM 2715 C CA . VAL A 1 340 ? 1.119 0.078 -8.095 1.00 83.69 340 VAL A CA 1
ATOM 2716 C C . VAL A 1 340 ? 0.477 -0.823 -7.008 1.00 83.69 340 VAL A C 1
ATOM 2718 O O . VAL A 1 340 ? 1.241 -1.469 -6.286 1.00 83.69 340 VAL A O 1
ATOM 2721 N N . PRO A 1 341 ? -0.863 -0.974 -6.903 1.00 77.25 341 PRO A N 1
ATOM 2722 C CA . PRO A 1 341 ? -1.509 -1.908 -5.965 1.00 77.25 341 PRO A CA 1
ATOM 2723 C C . PRO A 1 341 ? -1.035 -3.363 -6.071 1.00 77.25 341 PRO A C 1
ATOM 2725 O O . PRO A 1 341 ? -1.089 -4.115 -5.098 1.00 77.25 341 PRO A O 1
ATOM 2728 N N . VAL A 1 342 ? -0.553 -3.767 -7.250 1.00 79.69 342 VAL A N 1
ATOM 2729 C CA . VAL A 1 342 ? -0.131 -5.141 -7.532 1.00 79.69 342 VAL A CA 1
ATOM 2730 C C . VAL A 1 342 ? 1.207 -5.482 -6.852 1.00 79.69 342 VAL A C 1
ATOM 2732 O O . VAL A 1 342 ? 1.508 -6.642 -6.577 1.00 79.69 342 VAL A O 1
ATOM 2735 N N . THR A 1 343 ? 2.010 -4.476 -6.497 1.00 71.69 343 THR A N 1
ATOM 2736 C CA . THR A 1 343 ? 3.287 -4.685 -5.782 1.00 71.69 343 THR A CA 1
ATOM 2737 C C . THR A 1 343 ? 3.104 -5.336 -4.404 1.00 71.69 343 THR A C 1
ATOM 2739 O O . THR A 1 343 ? 4.042 -5.920 -3.867 1.00 71.69 343 THR A O 1
ATOM 2742 N N . ILE A 1 344 ? 1.888 -5.296 -3.845 1.00 72.00 344 ILE A N 1
ATOM 2743 C CA . ILE A 1 344 ? 1.548 -5.843 -2.526 1.00 72.00 344 ILE A CA 1
ATOM 2744 C C . ILE A 1 344 ? 0.444 -6.921 -2.581 1.00 72.00 344 ILE A C 1
ATOM 2746 O O . ILE A 1 344 ? -0.243 -7.132 -1.583 1.00 72.00 344 ILE A O 1
ATOM 2750 N N . VAL A 1 345 ? 0.261 -7.629 -3.713 1.00 61.53 345 VAL A N 1
ATOM 2751 C CA . VAL A 1 345 ? -0.854 -8.599 -3.924 1.00 61.53 345 VAL A CA 1
ATOM 2752 C C . VAL A 1 345 ? -0.965 -9.675 -2.838 1.00 61.53 345 VAL A C 1
ATOM 2754 O O . VAL A 1 345 ? -2.067 -10.103 -2.496 1.00 61.53 345 VAL A O 1
ATOM 2757 N N . ASN A 1 346 ? 0.148 -10.083 -2.233 1.00 54.25 346 ASN A N 1
ATOM 2758 C CA . ASN A 1 346 ? 0.133 -11.101 -1.177 1.00 54.25 346 ASN A CA 1
ATOM 2759 C C . ASN A 1 346 ? -0.354 -10.563 0.189 1.00 54.25 346 ASN A C 1
ATOM 2761 O O . ASN A 1 346 ? -0.537 -11.345 1.118 1.00 54.25 346 ASN A O 1
ATOM 2765 N N . ASP A 1 347 ? -0.611 -9.255 0.300 1.00 52.84 347 ASP A N 1
ATOM 2766 C CA . ASP A 1 347 ? -1.041 -8.537 1.512 1.00 52.84 347 ASP A CA 1
ATOM 2767 C C . ASP A 1 347 ? -2.388 -7.802 1.301 1.00 52.84 347 ASP A C 1
ATOM 2769 O O . ASP A 1 347 ? -2.730 -6.846 2.007 1.00 52.84 347 ASP A O 1
ATOM 2773 N N . VAL A 1 348 ? -3.157 -8.223 0.284 1.00 47.56 348 VAL A N 1
ATOM 2774 C CA . VAL A 1 348 ? -4.362 -7.526 -0.192 1.00 47.56 348 VAL A CA 1
ATOM 2775 C C . VAL A 1 348 ? -5.430 -7.459 0.891 1.00 47.56 348 VAL A C 1
ATOM 2777 O O . VAL A 1 348 ? -6.196 -8.390 1.141 1.00 47.56 348 VAL A O 1
ATOM 2780 N N . SER A 1 349 ? -5.522 -6.278 1.496 1.00 53.34 349 SER A N 1
ATOM 2781 C CA . SER A 1 349 ? -6.734 -5.832 2.164 1.00 53.34 349 SER A CA 1
ATOM 2782 C C . SER A 1 349 ? -7.774 -5.465 1.102 1.00 53.34 349 SER A C 1
ATOM 2784 O O . SER A 1 349 ? -7.449 -4.800 0.121 1.00 53.34 349 SER A O 1
ATOM 2786 N N . SER A 1 350 ? -9.038 -5.837 1.306 1.00 63.44 350 SER A N 1
ATOM 2787 C CA . SER A 1 350 ? -10.183 -5.455 0.459 1.00 63.44 350 SER A CA 1
ATOM 2788 C C . SER A 1 350 ? -10.538 -3.959 0.552 1.00 63.44 350 SER A C 1
ATOM 2790 O O . SER A 1 350 ? -11.702 -3.579 0.423 1.00 63.44 350 SER A O 1
ATOM 2792 N N . ARG A 1 351 ? -9.561 -3.110 0.881 1.00 77.31 351 ARG A N 1
ATOM 2793 C CA . ARG A 1 351 ? -9.733 -1.684 1.135 1.00 77.31 351 ARG A CA 1
ATOM 2794 C C . ARG A 1 351 ? -9.498 -0.890 -0.150 1.00 77.31 351 ARG A C 1
ATOM 2796 O O . ARG A 1 351 ? -8.540 -1.194 -0.860 1.00 77.31 351 ARG A O 1
ATOM 2803 N N . PRO A 1 352 ? -10.311 0.141 -0.434 1.00 81.25 352 PRO A N 1
ATOM 2804 C CA . PRO A 1 352 ? -10.043 1.078 -1.518 1.00 81.25 352 PRO A CA 1
ATOM 2805 C C . PRO A 1 352 ? -8.668 1.732 -1.365 1.00 81.25 352 PRO A C 1
ATOM 2807 O O . PRO A 1 352 ? -8.282 2.118 -0.259 1.00 81.25 352 PRO A O 1
ATOM 2810 N N . GLN A 1 353 ? -7.939 1.864 -2.470 1.00 86.38 353 GLN A N 1
ATOM 2811 C CA . GLN A 1 353 ? -6.572 2.380 -2.501 1.00 86.38 353 GLN A CA 1
ATOM 2812 C C . GLN A 1 353 ? -6.510 3.605 -3.406 1.00 86.38 353 GLN A C 1
ATOM 2814 O O . GLN A 1 353 ? -6.884 3.520 -4.570 1.00 86.38 353 GLN A O 1
ATOM 2819 N N . PHE A 1 354 ? -6.044 4.738 -2.885 1.00 89.12 354 PHE A N 1
ATOM 2820 C CA . PHE A 1 354 ? -5.968 5.985 -3.647 1.00 89.12 354 PHE A CA 1
ATOM 2821 C C . PHE A 1 354 ? -4.541 6.529 -3.674 1.00 89.12 354 PHE A C 1
ATOM 2823 O O . PHE A 1 354 ? -3.896 6.571 -2.619 1.00 89.12 354 PHE A O 1
ATOM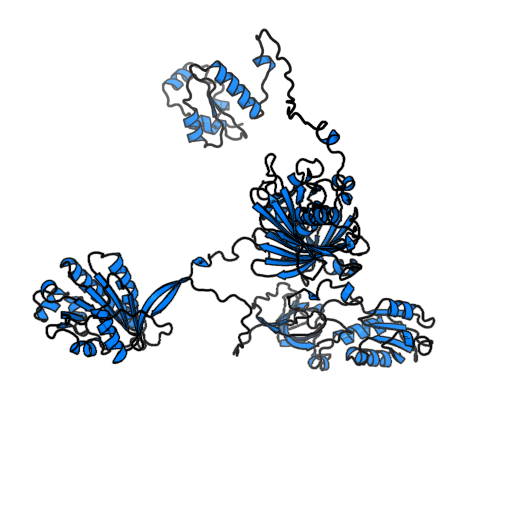 2830 N N . PRO A 1 355 ? -4.059 7.016 -4.832 1.00 91.38 355 PRO A N 1
ATOM 2831 C CA . PRO A 1 355 ? -2.864 7.841 -4.876 1.00 91.38 355 PRO A CA 1
ATOM 2832 C C . PRO A 1 355 ? -3.039 9.056 -3.966 1.00 91.38 355 PRO A C 1
ATOM 2834 O O . PRO A 1 355 ? -4.000 9.813 -4.098 1.00 91.38 355 PRO A O 1
ATOM 2837 N N . ALA A 1 356 ? -2.105 9.239 -3.040 1.00 93.50 356 ALA A N 1
ATOM 2838 C CA . ALA A 1 356 ? -2.057 10.376 -2.125 1.00 93.50 356 ALA A CA 1
ATOM 2839 C C . ALA A 1 356 ? -0.948 11.363 -2.509 1.00 93.50 356 ALA A C 1
ATOM 2841 O O . ALA A 1 356 ? -1.106 12.567 -2.309 1.00 93.50 356 ALA A O 1
ATOM 2842 N N . GLN A 1 357 ? 0.161 10.875 -3.071 1.00 96.19 357 GLN A N 1
ATOM 2843 C CA . GLN A 1 357 ? 1.301 11.716 -3.426 1.00 96.19 357 GLN A CA 1
ATOM 2844 C C . GLN A 1 357 ? 2.156 11.068 -4.519 1.00 96.19 357 GLN A C 1
ATOM 2846 O O . GLN A 1 357 ? 2.290 9.848 -4.561 1.00 96.19 357 GLN A O 1
ATOM 2851 N N . ILE A 1 358 ? 2.790 11.888 -5.353 1.00 97.69 358 ILE A N 1
ATOM 2852 C CA . ILE A 1 358 ? 3.993 11.534 -6.108 1.00 97.69 358 ILE A CA 1
ATOM 2853 C C . ILE A 1 358 ? 5.116 12.401 -5.543 1.00 97.69 358 ILE A C 1
ATOM 2855 O O . ILE A 1 358 ? 5.112 13.618 -5.733 1.00 97.69 358 ILE A O 1
ATOM 2859 N N . GLY A 1 359 ? 6.042 11.800 -4.792 1.00 95.75 359 GLY A N 1
ATOM 2860 C CA . GLY A 1 359 ? 7.121 12.546 -4.144 1.00 95.75 359 GLY A CA 1
ATOM 2861 C C . GLY A 1 359 ? 8.087 13.182 -5.142 1.00 95.75 359 GLY A C 1
ATOM 2862 O O . GLY A 1 359 ? 8.480 14.329 -4.948 1.00 95.75 359 GLY A O 1
ATOM 2863 N N . SER A 1 360 ? 8.411 12.462 -6.218 1.00 96.69 360 SER A N 1
ATOM 2864 C CA . SER A 1 360 ? 9.226 12.929 -7.341 1.00 96.69 360 SER A CA 1
ATOM 2865 C C . SER A 1 360 ? 8.752 12.294 -8.648 1.00 96.69 360 SER A C 1
ATOM 2867 O O . SER A 1 360 ? 8.562 11.080 -8.710 1.00 96.69 360 SER A O 1
ATOM 2869 N N . LEU A 1 361 ? 8.620 13.107 -9.695 1.00 98.19 361 LEU A N 1
ATOM 2870 C CA . LEU A 1 361 ? 8.393 12.716 -11.083 1.00 98.19 361 LEU A CA 1
ATOM 2871 C C . LEU A 1 361 ? 9.363 13.490 -11.977 1.00 98.19 361 LEU A C 1
ATOM 2873 O O . LEU A 1 361 ? 9.378 14.721 -11.949 1.00 98.19 361 LEU A O 1
ATOM 2877 N N . THR A 1 362 ? 10.160 12.780 -12.774 1.00 97.94 362 THR A N 1
ATOM 2878 C CA . THR A 1 362 ? 11.086 13.379 -13.750 1.00 97.94 362 THR A CA 1
ATOM 2879 C C . THR A 1 362 ? 10.944 12.685 -15.101 1.00 97.94 362 THR A C 1
ATOM 2881 O O . THR A 1 362 ? 10.961 11.457 -15.171 1.00 97.94 362 THR A O 1
ATOM 2884 N N . VAL A 1 363 ? 10.822 13.464 -16.179 1.00 97.75 363 VAL A N 1
ATOM 2885 C CA . VAL A 1 363 ? 10.737 12.963 -17.561 1.00 97.75 363 VAL A CA 1
ATOM 2886 C C . VAL A 1 363 ? 12.054 13.273 -18.270 1.00 97.75 363 VAL A C 1
ATOM 2888 O O . VAL A 1 363 ? 12.322 14.420 -18.620 1.00 97.75 363 VAL A O 1
ATOM 2891 N N . PHE A 1 364 ? 12.893 12.257 -18.460 1.00 96.62 364 PHE A N 1
ATOM 2892 C CA . PHE A 1 364 ? 14.220 12.398 -19.066 1.00 96.62 364 PHE A CA 1
ATOM 2893 C C . PHE A 1 364 ? 14.183 12.352 -20.592 1.00 96.62 364 PHE A C 1
ATOM 2895 O O . PHE A 1 364 ? 14.940 13.068 -21.246 1.00 96.62 364 PHE A O 1
ATOM 2902 N N . GLU A 1 365 ? 13.306 11.519 -21.147 1.00 94.94 365 GLU A N 1
ATOM 2903 C CA . GLU A 1 365 ? 13.170 11.270 -22.582 1.00 94.94 365 GLU A CA 1
ATOM 2904 C C . GLU A 1 365 ? 11.676 11.192 -22.957 1.00 94.94 365 GLU A C 1
ATOM 2906 O O . GLU A 1 365 ? 10.850 10.857 -22.103 1.00 94.94 365 GLU A O 1
ATOM 2911 N N . PRO A 1 366 ? 11.297 11.463 -24.221 1.00 94.44 366 PRO A N 1
ATOM 2912 C CA . PRO A 1 366 ? 9.909 11.351 -24.664 1.00 94.44 366 PRO A CA 1
ATOM 2913 C C . PRO A 1 366 ? 9.333 9.936 -24.499 1.00 94.44 366 PRO A C 1
ATOM 2915 O O . PRO A 1 366 ? 10.023 8.937 -24.722 1.00 94.44 366 PRO A O 1
ATOM 2918 N N . LEU A 1 367 ? 8.035 9.859 -24.180 1.00 96.50 367 LEU A N 1
ATOM 2919 C CA . LEU A 1 367 ? 7.274 8.605 -24.158 1.00 96.50 367 LEU A CA 1
ATOM 2920 C C . LEU A 1 367 ? 7.303 7.912 -25.530 1.00 96.50 367 LEU A C 1
ATOM 2922 O O . LEU A 1 367 ? 7.404 8.563 -26.565 1.00 96.50 367 LEU A O 1
ATOM 2926 N N . GLN A 1 368 ? 7.192 6.587 -25.556 1.00 96.62 368 GLN A N 1
ATOM 2927 C CA . GLN A 1 368 ? 7.220 5.791 -26.790 1.00 96.62 368 GLN A CA 1
ATOM 2928 C C . GLN A 1 368 ? 5.901 5.031 -26.977 1.00 96.62 368 GLN A C 1
ATOM 2930 O O . GLN A 1 368 ? 5.144 4.862 -26.026 1.00 96.62 368 GLN A O 1
ATOM 2935 N N . GLU A 1 369 ? 5.624 4.539 -28.191 1.00 95.31 369 GLU A N 1
ATOM 2936 C CA . GLU A 1 369 ? 4.435 3.702 -28.451 1.00 95.31 369 GLU A CA 1
ATOM 2937 C C . GLU A 1 369 ? 4.413 2.455 -27.553 1.00 95.31 369 GLU A C 1
ATOM 2939 O O . GLU A 1 369 ? 3.351 2.023 -27.106 1.00 95.31 369 GLU A O 1
ATOM 2944 N N . GLU A 1 370 ? 5.583 1.875 -27.285 1.00 96.38 370 GLU A N 1
ATOM 2945 C CA . GLU A 1 370 ? 5.731 0.687 -26.455 1.00 96.38 370 GLU A CA 1
ATOM 2946 C C . GLU A 1 370 ? 6.879 0.881 -25.465 1.00 96.38 370 GLU A C 1
ATOM 2948 O O . GLU A 1 370 ? 8.005 1.207 -25.848 1.00 96.38 370 GLU A O 1
ATOM 2953 N N . MET A 1 371 ? 6.571 0.687 -24.189 1.00 97.25 371 MET A N 1
ATOM 2954 C CA . MET A 1 371 ? 7.444 0.923 -23.043 1.00 97.25 371 MET A CA 1
ATOM 2955 C C . MET A 1 371 ? 7.330 -0.245 -22.065 1.00 97.25 371 MET A C 1
ATOM 2957 O O . MET A 1 371 ? 6.450 -1.097 -22.185 1.00 97.25 371 MET A O 1
ATOM 2961 N N . VAL A 1 372 ? 8.206 -0.274 -21.072 1.00 96.69 372 VAL A N 1
ATOM 2962 C CA . VAL A 1 372 ? 8.145 -1.200 -19.946 1.00 96.69 372 VAL A CA 1
ATOM 2963 C C . VAL A 1 372 ? 7.989 -0.391 -18.670 1.00 96.69 372 VAL A C 1
ATOM 2965 O O . VAL A 1 372 ? 8.774 0.518 -18.415 1.00 96.69 372 VAL A O 1
ATOM 2968 N N . VAL A 1 373 ? 6.971 -0.713 -17.880 1.00 96.06 373 VAL A N 1
ATOM 2969 C CA . VAL A 1 373 ? 6.837 -0.233 -16.505 1.00 96.06 373 VAL A CA 1
ATOM 2970 C C . VAL A 1 373 ? 7.569 -1.199 -15.598 1.00 96.06 373 VAL A C 1
ATOM 2972 O O . VAL A 1 373 ? 7.338 -2.405 -15.675 1.00 96.06 373 VAL A O 1
ATOM 2975 N N . TYR A 1 374 ? 8.406 -0.656 -14.723 1.00 94.56 374 TYR A N 1
ATOM 2976 C CA . TYR A 1 374 ? 9.003 -1.390 -13.619 1.00 94.56 374 TYR A CA 1
ATOM 2977 C C . TYR A 1 374 ? 8.789 -0.616 -12.318 1.00 94.56 374 TYR A C 1
ATOM 2979 O O . TYR A 1 374 ? 9.070 0.580 -12.246 1.00 94.56 374 TYR A O 1
ATOM 2987 N N . LEU A 1 375 ? 8.248 -1.288 -11.306 1.00 93.56 375 LEU A N 1
ATOM 2988 C CA . LEU A 1 375 ? 7.852 -0.708 -10.024 1.00 93.56 375 LEU A CA 1
ATOM 2989 C C . LEU A 1 375 ? 8.364 -1.571 -8.880 1.00 93.56 375 LEU A C 1
ATOM 2991 O O . LEU A 1 375 ? 8.418 -2.793 -8.998 1.00 93.56 375 LEU A O 1
ATOM 2995 N N . ARG A 1 376 ? 8.672 -0.938 -7.752 1.00 89.81 376 ARG A N 1
ATOM 2996 C CA . ARG A 1 376 ? 9.091 -1.610 -6.526 1.00 89.81 376 ARG A CA 1
ATOM 2997 C C . ARG A 1 376 ? 8.511 -0.913 -5.303 1.00 89.81 376 ARG A C 1
ATOM 2999 O O . ARG A 1 376 ? 8.678 0.299 -5.148 1.00 89.81 376 ARG A O 1
ATOM 3006 N N . ALA A 1 377 ? 7.871 -1.674 -4.419 1.00 89.50 377 ALA A N 1
ATOM 3007 C CA . ALA A 1 377 ? 7.472 -1.148 -3.117 1.00 89.50 377 ALA A CA 1
ATOM 3008 C C . ALA A 1 377 ? 8.712 -0.870 -2.254 1.00 89.50 377 ALA A C 1
ATOM 3010 O O . ALA A 1 377 ? 9.591 -1.719 -2.107 1.00 89.50 377 ALA A O 1
ATOM 3011 N N . VAL A 1 378 ? 8.785 0.335 -1.692 1.00 87.38 378 VAL A N 1
ATOM 3012 C CA . VAL A 1 378 ? 9.898 0.785 -0.841 1.00 87.38 378 VAL A CA 1
ATOM 3013 C C . VAL A 1 378 ? 9.494 0.935 0.626 1.00 87.38 378 VAL A C 1
ATOM 3015 O O . VAL A 1 378 ? 10.321 0.797 1.528 1.00 87.38 378 VAL A O 1
ATOM 3018 N N . HIS A 1 379 ? 8.206 1.135 0.888 1.00 85.81 379 HIS A N 1
ATOM 3019 C CA . HIS A 1 379 ? 7.641 1.117 2.229 1.00 85.81 379 HIS A CA 1
ATOM 3020 C C . HIS A 1 379 ? 6.255 0.485 2.187 1.00 85.81 379 HIS A C 1
ATOM 3022 O O . HIS A 1 379 ? 5.471 0.824 1.308 1.00 85.81 379 HIS A O 1
ATOM 3028 N N . VAL A 1 380 ? 5.937 -0.388 3.142 1.00 84.94 380 VAL A N 1
ATOM 3029 C CA . VAL A 1 380 ? 4.589 -0.937 3.325 1.00 84.94 380 VAL A CA 1
ATOM 3030 C C . VAL A 1 380 ? 4.196 -0.768 4.791 1.00 84.94 380 VAL A C 1
ATOM 3032 O O . VAL A 1 380 ? 4.737 -1.437 5.672 1.00 84.94 380 VAL A O 1
ATOM 3035 N N . GLY A 1 381 ? 3.292 0.174 5.048 1.00 79.31 381 GLY A N 1
ATOM 3036 C CA . GLY A 1 381 ? 2.718 0.469 6.356 1.00 79.31 381 GLY A CA 1
ATOM 3037 C C . GLY A 1 381 ? 1.350 -0.190 6.562 1.00 79.31 381 GLY A C 1
ATOM 3038 O O . GLY A 1 381 ? 0.854 -0.947 5.727 1.00 79.31 381 GLY A O 1
ATOM 3039 N N . GLU A 1 382 ? 0.710 0.096 7.701 1.00 76.56 382 GLU A N 1
ATOM 3040 C CA . GLU A 1 382 ? -0.641 -0.419 7.977 1.00 76.56 382 GLU A CA 1
ATOM 3041 C C . GLU A 1 382 ? -1.702 0.197 7.061 1.00 76.56 382 GLU A C 1
ATOM 3043 O O . GLU A 1 382 ? -2.613 -0.511 6.636 1.00 76.56 382 GLU A O 1
ATOM 3048 N N . ASP A 1 383 ? -1.600 1.496 6.774 1.00 82.81 383 ASP A N 1
ATOM 3049 C CA . ASP A 1 383 ? -2.632 2.282 6.081 1.00 82.81 383 ASP A CA 1
ATOM 3050 C C . ASP A 1 383 ? -2.107 2.995 4.824 1.00 82.81 383 ASP A C 1
ATOM 3052 O O . ASP A 1 383 ? -2.885 3.592 4.078 1.00 82.81 383 ASP A O 1
ATOM 3056 N N . ASP A 1 384 ? -0.809 2.914 4.546 1.00 88.44 384 ASP A N 1
ATOM 3057 C CA . ASP A 1 384 ? -0.198 3.426 3.326 1.00 88.44 384 ASP A CA 1
ATOM 3058 C C . ASP A 1 384 ? 0.981 2.558 2.870 1.00 88.44 384 ASP A C 1
ATOM 3060 O O . ASP A 1 384 ? 1.441 1.665 3.581 1.00 88.44 384 ASP A O 1
ATOM 3064 N N . PHE A 1 385 ? 1.422 2.778 1.638 1.00 89.31 385 PHE A N 1
ATOM 3065 C CA . PHE A 1 385 ? 2.653 2.213 1.100 1.00 89.31 385 PHE A CA 1
ATOM 3066 C C . PHE A 1 385 ? 3.237 3.159 0.051 1.00 89.31 385 PHE A C 1
ATOM 3068 O O . PHE A 1 385 ? 2.501 3.896 -0.610 1.00 89.31 385 PHE A O 1
ATOM 3075 N N . ASP A 1 386 ? 4.560 3.129 -0.087 1.00 91.75 386 ASP A N 1
ATOM 3076 C CA . ASP A 1 386 ? 5.313 3.950 -1.031 1.00 91.75 386 ASP A CA 1
ATOM 3077 C C . ASP A 1 386 ? 5.999 3.070 -2.070 1.00 91.75 386 ASP A C 1
ATOM 3079 O O . ASP A 1 386 ? 6.531 2.002 -1.748 1.00 91.75 386 ASP A O 1
ATOM 3083 N N . ILE A 1 387 ? 6.034 3.547 -3.313 1.00 92.75 387 ILE A N 1
ATOM 3084 C CA . ILE A 1 387 ? 6.669 2.872 -4.448 1.00 92.75 387 ILE A CA 1
ATOM 3085 C C . ILE A 1 387 ? 7.632 3.809 -5.166 1.00 92.75 387 ILE A C 1
ATOM 3087 O O . ILE A 1 387 ? 7.380 5.008 -5.311 1.00 92.75 387 ILE A O 1
ATOM 3091 N N . CYS A 1 388 ? 8.716 3.231 -5.668 1.00 94.12 388 CYS A N 1
ATOM 3092 C CA . CYS A 1 388 ? 9.566 3.847 -6.678 1.00 94.12 388 CYS A CA 1
ATOM 3093 C C . CYS A 1 388 ? 9.493 3.028 -7.970 1.00 94.12 388 CYS A C 1
ATOM 3095 O O . CYS A 1 388 ? 9.242 1.822 -7.942 1.00 94.12 388 CYS A O 1
ATOM 3097 N N . GLY A 1 389 ? 9.676 3.677 -9.114 1.00 94.19 389 GLY A N 1
ATOM 3098 C CA . GLY A 1 389 ? 9.524 3.015 -10.399 1.00 94.19 389 GLY A CA 1
ATOM 3099 C C . GLY A 1 389 ? 9.926 3.865 -11.587 1.00 94.19 389 GLY A C 1
ATOM 3100 O O . GLY A 1 389 ? 10.268 5.040 -11.461 1.00 94.19 389 GLY A O 1
ATOM 3101 N N . CYS A 1 390 ? 9.856 3.264 -12.768 1.00 95.81 390 CYS A N 1
ATOM 3102 C CA . CYS A 1 390 ? 10.123 3.952 -14.017 1.00 95.81 390 CYS A CA 1
ATOM 3103 C C . CYS A 1 390 ? 9.276 3.430 -15.180 1.00 95.81 390 CYS A C 1
ATOM 3105 O O . CYS A 1 390 ? 8.761 2.309 -15.166 1.00 95.81 390 CYS A O 1
ATOM 3107 N N . LEU A 1 391 ? 9.183 4.269 -16.212 1.00 97.38 391 LEU A N 1
ATOM 3108 C CA . LEU A 1 391 ? 8.906 3.853 -17.582 1.00 97.38 391 LEU A CA 1
ATOM 3109 C C . LEU A 1 391 ? 10.240 3.781 -18.322 1.00 97.38 391 LEU A C 1
ATOM 3111 O O . LEU A 1 391 ? 10.979 4.766 -18.355 1.00 97.38 391 LEU A O 1
ATOM 3115 N N . ALA A 1 392 ? 10.531 2.642 -18.937 1.00 96.25 392 ALA A N 1
ATOM 3116 C CA . ALA A 1 392 ? 11.725 2.405 -19.733 1.00 96.25 392 ALA A CA 1
ATOM 3117 C C . ALA A 1 392 ? 11.373 2.020 -21.176 1.00 96.25 392 ALA A C 1
ATOM 3119 O O . ALA A 1 392 ? 10.261 1.579 -21.469 1.00 96.25 392 ALA A O 1
ATOM 3120 N N . ASN A 1 393 ? 12.323 2.165 -22.098 1.00 95.56 393 ASN A N 1
ATOM 3121 C CA . ASN A 1 393 ? 12.178 1.615 -23.446 1.00 95.56 393 ASN A CA 1
ATOM 3122 C C . ASN A 1 393 ? 12.427 0.090 -23.469 1.00 95.56 393 ASN A C 1
ATOM 3124 O O . ASN A 1 393 ? 12.784 -0.522 -22.463 1.00 95.56 393 ASN A O 1
ATOM 3128 N N . LYS A 1 394 ? 12.301 -0.536 -24.646 1.00 93.44 394 LYS A N 1
ATOM 3129 C CA . LYS A 1 394 ? 12.521 -1.987 -24.831 1.00 93.44 394 LYS A CA 1
ATOM 3130 C C . LYS A 1 394 ? 13.944 -2.472 -24.533 1.00 93.44 394 LYS A C 1
ATOM 3132 O O . LYS A 1 394 ? 14.162 -3.672 -24.426 1.00 93.44 394 LYS A O 1
ATOM 3137 N N . GLN A 1 395 ? 14.912 -1.565 -24.453 1.00 90.25 395 GLN A N 1
ATOM 3138 C CA . GLN A 1 395 ? 16.300 -1.855 -24.088 1.00 90.25 395 GLN A CA 1
ATOM 3139 C C . GLN A 1 395 ? 16.580 -1.544 -22.608 1.00 90.25 395 GLN A C 1
ATOM 3141 O O . GLN A 1 395 ? 17.728 -1.617 -22.182 1.00 90.25 395 GLN A O 1
ATOM 3146 N N . GLY A 1 396 ? 15.557 -1.158 -21.839 1.00 90.12 396 GLY A N 1
ATOM 3147 C CA . GLY A 1 396 ? 15.681 -0.798 -20.433 1.00 90.12 396 GLY A CA 1
ATOM 3148 C C . GLY A 1 396 ? 16.147 0.635 -20.172 1.00 90.12 396 GLY A C 1
ATOM 3149 O O . GLY A 1 396 ? 16.330 1.001 -19.021 1.00 90.12 396 GLY A O 1
ATOM 3150 N N . ARG A 1 397 ? 16.333 1.495 -21.178 1.00 93.62 397 ARG A N 1
ATOM 3151 C CA . ARG A 1 397 ? 16.700 2.902 -20.927 1.00 93.62 397 ARG A CA 1
ATOM 3152 C C . ARG A 1 397 ? 15.546 3.634 -20.248 1.00 93.62 397 ARG A C 1
ATOM 3154 O O . ARG A 1 397 ? 14.443 3.641 -20.794 1.00 93.62 397 ARG A O 1
ATOM 3161 N N . VAL A 1 398 ? 15.809 4.272 -19.110 1.00 95.38 398 VAL A N 1
ATOM 3162 C CA . VAL A 1 398 ? 14.798 5.006 -18.335 1.00 95.38 398 VAL A CA 1
ATOM 3163 C C . VAL A 1 398 ? 14.346 6.260 -19.090 1.00 95.38 398 VAL A C 1
ATOM 3165 O O . VAL A 1 398 ? 15.169 7.073 -19.509 1.00 95.38 398 VAL A O 1
ATOM 3168 N N . LEU A 1 399 ? 13.030 6.398 -19.271 1.00 97.56 399 LEU A N 1
ATOM 3169 C CA . LEU A 1 399 ? 12.362 7.536 -19.915 1.00 97.56 399 LEU A CA 1
ATOM 3170 C C . LEU A 1 399 ? 11.727 8.463 -18.874 1.00 97.56 399 LEU A C 1
ATOM 3172 O O . LEU A 1 399 ? 11.888 9.680 -18.942 1.00 97.56 399 LEU A O 1
ATOM 3176 N N . VAL A 1 400 ? 11.031 7.878 -17.894 1.00 97.94 400 VAL A N 1
ATOM 3177 C CA . VAL A 1 400 ? 10.372 8.586 -16.788 1.00 97.94 400 VAL A CA 1
ATOM 3178 C C . VAL A 1 400 ? 10.720 7.887 -15.486 1.00 97.94 400 VAL A C 1
ATOM 3180 O O . VAL A 1 400 ? 10.625 6.665 -15.414 1.00 97.94 400 VAL A O 1
ATOM 3183 N N . GLU A 1 401 ? 11.080 8.649 -14.460 1.00 96.88 401 GLU A N 1
ATOM 3184 C CA . GLU A 1 401 ? 11.353 8.149 -13.112 1.00 96.88 401 GLU A CA 1
ATOM 3185 C C . GLU A 1 401 ? 10.323 8.699 -12.126 1.00 96.88 401 GLU A C 1
ATOM 3187 O O . GLU A 1 401 ? 10.003 9.892 -12.137 1.00 96.88 401 GLU A O 1
ATOM 3192 N N . LEU A 1 402 ? 9.816 7.811 -11.273 1.00 95.94 402 LEU A N 1
ATOM 3193 C CA . LEU A 1 402 ? 8.910 8.114 -10.180 1.00 95.94 402 LEU A CA 1
ATOM 3194 C C . LEU A 1 402 ? 9.540 7.647 -8.869 1.00 95.94 402 LEU A C 1
ATOM 3196 O O . LEU A 1 402 ? 9.983 6.504 -8.753 1.00 95.94 402 LEU A O 1
ATOM 3200 N N . SER A 1 403 ? 9.531 8.500 -7.852 1.00 94.38 403 SER A N 1
ATOM 3201 C CA . SER A 1 403 ? 9.991 8.128 -6.513 1.00 94.38 403 SER A CA 1
ATOM 3202 C C . SER A 1 403 ? 8.975 8.542 -5.463 1.00 94.38 403 SER A C 1
ATOM 3204 O O . SER A 1 403 ? 8.384 9.621 -5.550 1.00 94.38 403 SER A O 1
ATOM 3206 N N . TYR A 1 404 ? 8.804 7.687 -4.454 1.00 93.38 404 TYR A N 1
ATOM 3207 C CA . TYR A 1 404 ? 7.880 7.901 -3.341 1.00 93.38 404 TYR A CA 1
ATOM 3208 C C . TYR A 1 404 ? 6.447 8.201 -3.812 1.00 93.38 404 TYR A C 1
ATOM 3210 O O . TYR A 1 404 ? 5.822 9.183 -3.403 1.00 93.38 404 TYR A O 1
ATOM 3218 N N . VAL A 1 405 ? 5.935 7.373 -4.726 1.00 95.00 405 VAL A N 1
ATOM 3219 C CA . VAL A 1 405 ? 4.509 7.343 -5.065 1.00 95.00 405 VAL A CA 1
ATOM 3220 C C . VAL A 1 405 ? 3.775 6.715 -3.889 1.00 95.00 405 VAL A C 1
ATOM 3222 O O . VAL A 1 405 ? 3.883 5.509 -3.669 1.00 95.00 405 VAL A O 1
ATOM 3225 N N . LYS A 1 406 ? 3.056 7.541 -3.131 1.00 93.75 406 LYS A N 1
ATOM 3226 C CA . LYS A 1 406 ? 2.328 7.134 -1.932 1.00 93.75 406 LYS A CA 1
ATOM 3227 C C . LYS A 1 406 ? 0.906 6.738 -2.274 1.00 93.75 406 LYS A C 1
ATOM 3229 O O . LYS A 1 406 ? 0.145 7.551 -2.812 1.00 93.75 406 LYS A O 1
ATOM 3234 N N . ILE A 1 407 ? 0.517 5.542 -1.859 1.00 90.81 407 ILE A N 1
ATOM 3235 C CA . ILE A 1 407 ? -0.864 5.070 -1.885 1.00 90.81 407 ILE A CA 1
ATOM 3236 C C . ILE A 1 407 ? -1.398 5.001 -0.468 1.00 90.81 407 ILE A C 1
ATOM 3238 O O . ILE A 1 407 ? -0.765 4.428 0.414 1.00 90.81 407 ILE A O 1
ATOM 3242 N N . ARG A 1 408 ? -2.596 5.545 -0.257 1.00 89.06 408 ARG A N 1
ATOM 3243 C CA . ARG A 1 408 ? -3.320 5.427 1.007 1.00 89.06 408 ARG A CA 1
ATOM 3244 C C . ARG A 1 408 ? -4.454 4.419 0.866 1.00 89.06 408 ARG A C 1
ATOM 3246 O O . ARG A 1 408 ? -5.270 4.509 -0.051 1.00 89.06 408 ARG A O 1
ATOM 3253 N N . MET A 1 409 ? -4.515 3.484 1.804 1.00 86.06 409 MET A N 1
ATOM 3254 C CA . MET A 1 409 ? -5.608 2.533 1.960 1.00 86.06 409 MET A CA 1
ATOM 3255 C C . MET A 1 409 ? -6.695 3.164 2.835 1.00 86.06 409 MET A C 1
ATOM 3257 O O . MET A 1 409 ? -6.419 3.666 3.923 1.00 86.06 409 MET A O 1
ATOM 3261 N N . LEU A 1 410 ? -7.941 3.154 2.368 1.00 80.94 410 LEU A N 1
ATOM 3262 C CA . LEU A 1 410 ? -9.074 3.719 3.101 1.00 80.94 410 LEU A CA 1
ATOM 3263 C C . LEU A 1 410 ? -9.815 2.636 3.900 1.00 80.94 410 LEU A C 1
ATOM 3265 O O . LEU A 1 410 ? -10.118 1.562 3.388 1.00 80.94 410 LEU A O 1
ATOM 3269 N N . GLY A 1 411 ? -10.160 2.941 5.153 1.00 68.62 411 GLY A N 1
ATOM 3270 C CA . GLY A 1 411 ? -10.862 2.029 6.068 1.00 68.62 411 GLY A CA 1
ATOM 3271 C C . GLY A 1 411 ? -9.932 1.262 7.022 1.00 68.62 411 GLY A C 1
ATOM 3272 O O . GLY A 1 411 ? -8.716 1.258 6.863 1.00 68.62 411 GLY A O 1
ATOM 3273 N N . SER A 1 412 ? -10.498 0.610 8.044 1.00 58.34 412 SER A N 1
ATOM 3274 C CA . SER A 1 412 ? -9.750 -0.111 9.094 1.00 58.34 412 SER A CA 1
ATOM 3275 C C . SER A 1 412 ? -9.469 -1.574 8.716 1.00 58.34 412 SER A C 1
ATOM 3277 O O . SER A 1 412 ? -10.348 -2.255 8.195 1.00 58.34 412 SER A O 1
ATOM 3279 N N . ARG A 1 413 ? -8.269 -2.082 9.048 1.00 52.22 413 ARG A N 1
ATOM 3280 C CA . ARG A 1 413 ? -7.887 -3.513 8.957 1.00 52.22 413 ARG A CA 1
ATOM 3281 C C . ARG A 1 413 ? -8.660 -4.409 9.946 1.00 52.22 413 ARG A C 1
ATOM 3283 O O . ARG A 1 413 ? -8.768 -5.611 9.736 1.00 52.22 413 ARG A O 1
ATOM 3290 N N . SER A 1 414 ? -9.179 -3.831 11.032 1.00 49.31 414 SER A N 1
ATOM 3291 C CA . SER A 1 414 ? -9.838 -4.548 12.131 1.00 49.31 414 SER A CA 1
ATOM 3292 C C . SER A 1 414 ? -11.362 -4.521 11.995 1.00 49.31 414 SER A C 1
ATOM 3294 O O . SER A 1 414 ? -11.946 -3.442 11.886 1.00 49.31 414 SER A O 1
ATOM 3296 N N . GLN A 1 415 ? -12.000 -5.697 12.088 1.00 47.41 415 GLN A N 1
ATOM 3297 C CA . GLN A 1 415 ? -13.457 -5.842 12.259 1.00 47.41 415 GLN A CA 1
ATOM 3298 C C . GLN A 1 415 ? -13.960 -5.248 13.587 1.00 47.41 415 GLN A C 1
ATOM 3300 O O . GLN A 1 415 ? -15.143 -4.944 13.715 1.00 47.41 415 GLN A O 1
ATOM 3305 N N . VAL A 1 416 ? -13.073 -5.053 14.569 1.00 54.44 416 VAL A N 1
ATOM 3306 C CA . VAL A 1 416 ? -13.373 -4.323 15.805 1.00 54.44 416 VAL A CA 1
ATOM 3307 C C . VAL A 1 416 ? -12.920 -2.881 15.611 1.00 54.44 416 VAL A C 1
ATOM 3309 O O . VAL A 1 416 ? 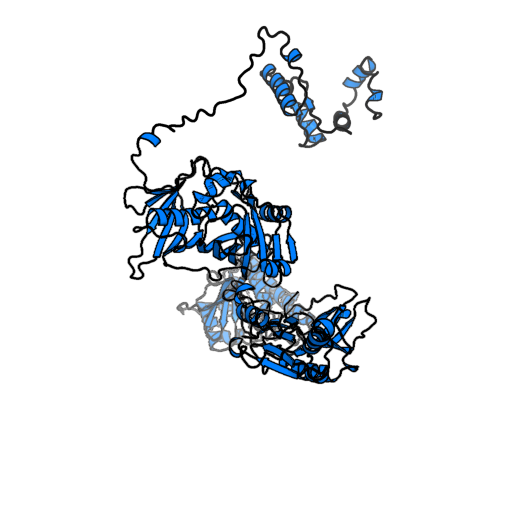-11.720 -2.618 15.492 1.00 54.44 416 VAL A O 1
ATOM 3312 N N . VAL A 1 417 ? -13.869 -1.946 15.545 1.00 53.19 417 VAL A N 1
ATOM 3313 C CA . VAL A 1 417 ? -13.559 -0.515 15.458 1.00 53.19 417 VAL A CA 1
ATOM 3314 C C . VAL A 1 417 ? -12.720 -0.154 16.683 1.00 53.19 417 VAL A C 1
ATOM 3316 O O . VAL A 1 417 ? -13.128 -0.398 17.819 1.00 53.19 417 VAL A O 1
ATOM 3319 N N . LYS A 1 418 ? -11.524 0.398 16.445 1.00 54.16 418 LYS A N 1
ATOM 3320 C CA . LYS A 1 418 ? -10.540 0.774 17.478 1.00 54.16 418 LYS A CA 1
ATOM 3321 C C . LYS A 1 418 ? -11.152 1.690 18.566 1.00 54.16 418 LYS A C 1
ATOM 3323 O O . LYS A 1 418 ? -10.653 1.737 19.682 1.00 54.16 418 LYS A O 1
ATOM 3328 N N . GLU A 1 419 ? -12.273 2.342 18.261 1.00 58.88 419 GLU A N 1
ATOM 3329 C CA . GLU A 1 419 ? -13.085 3.188 19.144 1.00 58.88 419 GLU A CA 1
ATOM 3330 C C . GLU A 1 419 ? -13.836 2.433 20.261 1.00 58.88 419 GLU A C 1
ATOM 3332 O O . GLU A 1 419 ? -14.357 3.071 21.169 1.00 58.88 419 GLU A O 1
ATOM 3337 N N . TYR A 1 420 ? -13.908 1.097 20.253 1.00 67.12 420 TYR A N 1
ATOM 3338 C CA . TYR A 1 420 ? -14.716 0.356 21.237 1.00 67.12 420 TYR A CA 1
ATOM 3339 C C . TYR A 1 420 ? -14.014 0.034 22.565 1.00 67.12 420 TYR A C 1
ATOM 3341 O O . TYR A 1 420 ? -14.658 -0.499 23.471 1.00 67.12 420 TYR A O 1
ATOM 3349 N N . PHE A 1 421 ? -12.724 0.345 22.716 1.00 78.00 421 PHE A N 1
ATOM 3350 C CA . PHE A 1 421 ? -11.980 0.051 23.944 1.00 78.00 421 PHE A CA 1
ATOM 3351 C C . PHE A 1 421 ? -11.885 1.265 24.866 1.00 78.00 421 PHE A C 1
ATOM 3353 O O . PHE A 1 421 ? -11.445 2.343 24.463 1.00 78.00 421 PHE A O 1
ATOM 3360 N N . PHE A 1 422 ? -12.243 1.049 26.131 1.00 82.62 422 PHE A N 1
ATOM 3361 C CA . PHE A 1 422 ? -12.202 2.054 27.184 1.00 82.62 422 PHE A CA 1
ATOM 3362 C C . PHE A 1 422 ? -11.504 1.506 28.430 1.00 82.62 422 PHE A C 1
ATOM 3364 O O . PHE A 1 422 ? -11.593 0.313 28.728 1.00 82.62 422 PHE A O 1
ATOM 3371 N N . HIS A 1 423 ? -10.862 2.388 29.188 1.00 85.94 423 HIS A N 1
ATOM 3372 C CA . HIS A 1 423 ? -10.370 2.122 30.536 1.00 85.94 423 HIS A CA 1
ATOM 3373 C C . HIS A 1 423 ? -10.756 3.273 31.465 1.00 85.94 423 HIS A C 1
ATOM 3375 O O . HIS A 1 423 ? -11.107 4.360 31.012 1.00 85.94 423 HIS A O 1
ATOM 3381 N N . ASN A 1 424 ? -10.675 3.045 32.774 1.00 84.19 424 ASN A N 1
ATOM 3382 C CA . ASN A 1 424 ? -10.768 4.136 33.734 1.00 84.19 424 ASN A CA 1
ATOM 3383 C C . ASN A 1 424 ? -9.405 4.820 33.855 1.00 84.19 424 ASN A C 1
ATOM 3385 O O . ASN A 1 424 ? -8.388 4.166 34.099 1.00 84.19 424 ASN A O 1
ATOM 3389 N N . ASN A 1 425 ? -9.391 6.136 33.700 1.00 87.75 425 ASN A N 1
ATOM 3390 C CA . ASN A 1 425 ? -8.298 7.001 34.104 1.00 87.75 425 ASN A CA 1
ATOM 3391 C C . ASN A 1 425 ? -8.657 7.680 35.432 1.00 87.75 425 ASN A C 1
ATOM 3393 O O . ASN A 1 425 ? -9.819 7.995 35.674 1.00 87.75 425 ASN A O 1
ATOM 3397 N N . LEU A 1 426 ? -7.678 7.897 36.308 1.00 88.88 426 LEU A N 1
ATOM 3398 C CA . LEU A 1 426 ? -7.897 8.509 37.620 1.00 88.88 426 LEU A CA 1
ATOM 3399 C C . LEU A 1 426 ? -7.356 9.938 37.611 1.00 88.88 426 LEU A C 1
ATOM 3401 O O . LEU A 1 426 ? -6.156 10.146 37.435 1.00 88.88 426 LEU A O 1
ATOM 3405 N N . SER A 1 427 ? -8.224 10.923 37.835 1.00 90.94 427 SER A N 1
ATOM 3406 C CA . SER A 1 427 ? -7.833 12.332 37.951 1.00 90.94 427 SER A CA 1
ATOM 3407 C C . SER A 1 427 ? -7.903 12.807 39.403 1.00 90.94 427 SER A C 1
ATOM 3409 O O . SER A 1 427 ? -8.828 12.475 40.143 1.00 90.94 427 SER A O 1
ATOM 3411 N N . ILE A 1 428 ? -6.902 13.575 39.844 1.00 90.56 428 ILE A N 1
ATOM 3412 C CA . ILE A 1 428 ? -6.894 14.168 41.189 1.00 90.56 428 ILE A CA 1
ATOM 3413 C C . ILE A 1 428 ? -7.910 15.305 41.229 1.00 90.56 428 ILE A C 1
ATOM 3415 O O . ILE A 1 428 ? -7.889 16.198 40.383 1.00 90.56 428 ILE A O 1
ATOM 3419 N N . ILE A 1 429 ? -8.755 15.299 42.255 1.00 88.38 429 ILE A N 1
ATOM 3420 C CA . ILE A 1 429 ? -9.716 16.367 42.527 1.00 88.38 429 ILE A CA 1
ATOM 3421 C C . ILE A 1 429 ? -9.460 16.960 43.909 1.00 88.38 429 ILE A C 1
ATOM 3423 O O . ILE A 1 429 ? -8.994 16.296 44.835 1.00 88.38 429 ILE A O 1
ATOM 3427 N N . SER A 1 430 ? -9.701 18.259 44.044 1.00 77.00 430 SER A N 1
ATOM 3428 C CA . SER A 1 430 ? -9.489 18.986 45.293 1.00 77.00 430 SER A CA 1
ATOM 3429 C C . SER A 1 430 ? -10.541 20.076 45.424 1.00 77.00 430 SER A C 1
ATOM 3431 O O . SER A 1 430 ? -10.384 21.173 44.896 1.00 77.00 430 SER A O 1
ATOM 3433 N N . GLU A 1 431 ? -11.630 19.766 46.121 1.00 73.94 431 GLU A N 1
ATOM 3434 C CA . GLU A 1 431 ? -12.581 20.774 46.586 1.00 73.94 431 GLU A CA 1
ATOM 3435 C C . GLU A 1 431 ? -12.204 21.270 47.989 1.00 73.94 431 GLU A C 1
ATOM 3437 O O . GLU A 1 431 ? -11.762 20.504 48.855 1.00 73.94 431 GLU A O 1
ATOM 3442 N N . VAL A 1 432 ? -12.380 22.576 48.208 1.00 60.25 432 VAL A N 1
ATOM 3443 C CA . VAL A 1 432 ? -12.117 23.237 49.491 1.00 60.25 432 VAL A CA 1
ATOM 3444 C C . VAL A 1 432 ? -13.194 22.816 50.489 1.00 60.25 432 VAL A C 1
ATOM 3446 O O . VAL A 1 432 ? -14.377 23.070 50.284 1.00 60.25 432 VAL A O 1
ATOM 3449 N N . ALA A 1 433 ? -12.785 22.160 51.574 1.00 57.69 433 ALA A N 1
ATOM 3450 C CA . ALA A 1 433 ? -13.707 21.664 52.586 1.00 57.69 433 ALA A CA 1
ATOM 3451 C C . ALA A 1 433 ? -14.319 22.806 53.412 1.00 57.69 433 ALA A C 1
ATOM 3453 O O . ALA A 1 433 ? -13.594 23.603 54.009 1.00 57.69 433 ALA A O 1
ATOM 3454 N N . GLN A 1 434 ? -15.649 22.836 53.509 1.00 56.78 434 GLN A N 1
ATOM 3455 C CA . GLN A 1 434 ? -16.360 23.573 54.553 1.00 56.78 434 GLN A CA 1
ATOM 3456 C C . GLN A 1 434 ? -16.713 22.587 55.672 1.00 56.78 434 GLN A C 1
ATOM 3458 O O . GLN A 1 434 ? -17.410 21.597 55.461 1.00 56.78 434 GLN A O 1
ATOM 3463 N N . PHE A 1 435 ? -16.160 22.816 56.861 1.00 56.44 435 PHE A N 1
ATOM 3464 C CA . PHE A 1 435 ? -16.383 21.978 58.034 1.00 56.44 435 PHE A CA 1
ATOM 3465 C C . PHE A 1 435 ? -17.477 22.599 58.882 1.00 56.44 435 PHE A C 1
ATOM 3467 O O . PHE A 1 435 ? -17.213 23.636 59.477 1.00 56.44 435 PHE A O 1
ATOM 3474 N N . ASP A 1 436 ? -18.651 21.972 58.989 1.00 57.12 436 ASP A N 1
ATOM 3475 C CA . ASP A 1 436 ? -19.634 22.518 59.936 1.00 57.12 436 ASP A CA 1
ATOM 3476 C C . ASP A 1 436 ? -20.548 21.525 60.667 1.00 57.12 436 ASP A C 1
ATOM 3478 O O . ASP A 1 436 ? -21.232 21.925 61.601 1.00 57.12 436 ASP A O 1
ATOM 3482 N N . THR A 1 437 ? -20.556 20.218 60.369 1.00 63.38 437 THR A N 1
ATOM 3483 C CA . THR A 1 437 ? -21.367 19.266 61.168 1.00 63.38 437 THR A CA 1
ATOM 3484 C C . THR A 1 437 ? -20.827 17.832 61.199 1.00 63.38 437 THR A C 1
ATOM 3486 O O . THR A 1 437 ? -20.272 17.325 60.224 1.00 63.38 437 THR A O 1
ATOM 3489 N N . GLN A 1 438 ? -20.986 17.158 62.348 1.00 76.31 438 GLN A N 1
ATOM 3490 C CA . GLN A 1 438 ? -20.760 15.714 62.486 1.00 76.31 438 GLN A CA 1
ATOM 3491 C C . GLN A 1 438 ? -21.959 14.943 61.917 1.00 76.31 438 GLN A C 1
ATOM 3493 O O . GLN A 1 438 ? -23.107 15.226 62.251 1.00 76.31 438 GLN A O 1
ATOM 3498 N N . MET A 1 439 ? -21.681 13.965 61.057 1.00 86.56 439 MET A N 1
ATOM 3499 C CA . MET A 1 439 ? -22.685 13.176 60.342 1.00 86.56 439 MET A CA 1
ATOM 3500 C C . MET A 1 439 ? -23.200 12.026 61.207 1.00 86.56 439 MET A C 1
ATOM 3502 O O . MET A 1 439 ? -22.406 11.254 61.755 1.00 86.56 439 MET A O 1
ATOM 3506 N N . LYS A 1 440 ? -24.526 11.871 61.296 1.00 92.62 440 LYS A N 1
ATOM 3507 C CA . LYS A 1 440 ? -25.146 10.748 62.011 1.00 92.62 440 LYS A CA 1
ATOM 3508 C C . LYS A 1 440 ? -25.486 9.610 61.055 1.00 92.62 440 LYS A C 1
ATOM 3510 O O . LYS A 1 440 ? -26.430 9.721 60.270 1.00 92.62 440 LYS A O 1
ATOM 3515 N N . ALA A 1 441 ? -24.762 8.498 61.174 1.00 94.81 441 ALA A N 1
ATOM 3516 C CA . ALA A 1 441 ? -24.836 7.391 60.226 1.00 94.81 441 ALA A CA 1
ATOM 3517 C C . ALA A 1 441 ? -25.260 6.055 60.856 1.00 94.81 441 ALA A C 1
ATOM 3519 O O . ALA A 1 441 ? -25.006 5.780 62.035 1.00 94.81 441 ALA A O 1
ATOM 3520 N N . LEU A 1 442 ? -25.893 5.211 60.041 1.00 95.00 442 LEU A N 1
ATOM 3521 C CA . LEU A 1 442 ? -25.986 3.776 60.297 1.00 95.00 442 LEU A CA 1
ATOM 3522 C C . LEU A 1 442 ? -24.862 3.092 59.516 1.00 95.00 442 LEU A C 1
ATOM 3524 O O . LEU A 1 442 ? -24.863 3.105 58.286 1.00 95.00 442 LEU A O 1
ATOM 3528 N N . VAL A 1 443 ? -23.898 2.533 60.239 1.00 94.56 443 VAL A N 1
ATOM 3529 C CA . VAL A 1 443 ? -22.669 1.967 59.683 1.00 94.56 443 VAL A CA 1
ATOM 3530 C C . VAL A 1 443 ? -22.754 0.449 59.703 1.00 94.56 443 VAL A C 1
ATOM 3532 O O . VAL A 1 443 ? -22.890 -0.164 60.759 1.00 94.56 443 VAL A O 1
ATOM 3535 N N . PHE A 1 444 ? -22.658 -0.159 58.534 1.00 92.69 444 PHE A N 1
ATOM 3536 C CA . PHE A 1 444 ? -22.437 -1.586 58.354 1.00 92.69 444 PHE A CA 1
ATOM 3537 C C . PHE A 1 444 ? -20.919 -1.781 58.316 1.00 92.69 444 PHE A C 1
ATOM 3539 O O . PHE A 1 444 ? -20.273 -1.352 57.366 1.00 92.69 444 PHE A O 1
ATOM 3546 N N . SER A 1 445 ? -20.363 -2.285 59.417 1.00 90.50 445 SER A N 1
ATOM 3547 C CA . SER A 1 445 ? -18.925 -2.282 59.705 1.00 90.50 445 SER A CA 1
ATOM 3548 C C . SER A 1 445 ? -18.159 -3.346 58.931 1.00 90.50 445 SER A C 1
ATOM 3550 O O . SER A 1 445 ? -18.696 -4.409 58.651 1.00 90.50 445 SER A O 1
ATOM 3552 N N . ASP A 1 446 ? -16.877 -3.086 58.692 1.00 89.12 446 ASP A N 1
ATOM 3553 C CA . ASP A 1 446 ? -15.914 -4.011 58.094 1.00 89.12 446 ASP A CA 1
ATOM 3554 C C . ASP A 1 446 ? -15.086 -4.739 59.159 1.00 89.12 446 ASP A C 1
ATOM 3556 O O . ASP A 1 446 ? -15.081 -4.367 60.337 1.00 89.12 446 ASP A O 1
ATOM 3560 N N . GLN A 1 447 ? -14.330 -5.749 58.721 1.00 83.88 447 GLN A N 1
ATOM 3561 C CA . GLN A 1 447 ? -13.295 -6.391 59.538 1.00 83.88 447 GLN A CA 1
ATOM 3562 C C . GLN A 1 447 ? -11.882 -5.800 59.330 1.00 83.88 447 GLN A C 1
ATOM 3564 O O . GLN A 1 447 ? -10.972 -6.138 60.083 1.00 83.88 447 GLN A O 1
ATOM 3569 N N . VAL A 1 448 ? -11.687 -4.904 58.353 1.00 81.94 448 VAL A N 1
ATOM 3570 C CA . VAL A 1 448 ? -10.374 -4.350 57.948 1.00 81.94 448 VAL A CA 1
ATOM 3571 C C . VAL A 1 448 ? -9.937 -3.155 58.822 1.00 81.94 448 VAL A C 1
ATOM 3573 O O . VAL A 1 448 ? -8.753 -2.846 58.920 1.00 81.94 448 VAL A O 1
ATOM 3576 N N . GLY A 1 449 ? -10.873 -2.511 59.526 1.00 87.75 449 GLY A N 1
ATOM 3577 C CA . GLY A 1 449 ? -10.638 -1.424 60.481 1.00 87.75 449 GLY A CA 1
ATOM 3578 C C . GLY A 1 449 ? -11.068 -0.024 60.020 1.00 87.75 449 GLY A C 1
ATOM 3579 O O . GLY A 1 449 ? -10.917 0.924 60.795 1.00 87.75 449 GLY A O 1
ATOM 3580 N N . ILE A 1 450 ? -11.649 0.131 58.825 1.00 91.25 450 ILE A N 1
ATOM 3581 C CA . ILE A 1 450 ? -12.060 1.437 58.268 1.00 91.25 450 ILE A CA 1
ATOM 3582 C C . ILE A 1 450 ? -13.178 2.059 59.116 1.00 91.25 450 ILE A C 1
ATOM 3584 O O . ILE A 1 450 ? -13.077 3.203 59.564 1.00 91.25 450 ILE A O 1
ATOM 3588 N N . SER A 1 451 ? -14.228 1.290 59.412 1.00 92.12 451 SER A N 1
ATOM 3589 C CA . SER A 1 451 ? -15.356 1.733 60.243 1.00 92.12 451 SER A CA 1
ATOM 3590 C C . SER A 1 451 ? -14.930 2.096 61.669 1.00 92.12 451 SER A C 1
ATOM 3592 O O . SER A 1 451 ? -15.455 3.052 62.242 1.00 92.12 451 SER A O 1
ATOM 3594 N N . LYS A 1 452 ? -13.935 1.390 62.225 1.00 91.44 452 LYS A N 1
ATOM 3595 C CA . LYS A 1 452 ? -13.346 1.698 63.537 1.00 91.44 452 LYS A CA 1
ATOM 3596 C C . LYS A 1 452 ? -12.587 3.027 63.509 1.00 91.44 452 LYS A C 1
ATOM 3598 O O . LYS A 1 452 ? -12.739 3.829 64.427 1.00 91.44 452 LYS A O 1
ATOM 3603 N N . ALA A 1 453 ? -11.811 3.285 62.458 1.00 91.50 453 ALA A N 1
ATOM 3604 C CA . ALA A 1 453 ? -11.076 4.539 62.299 1.00 91.50 453 ALA A CA 1
ATOM 3605 C C . ALA A 1 453 ? -12.002 5.751 62.064 1.00 91.50 453 ALA A C 1
ATOM 3607 O O . ALA A 1 453 ? -11.708 6.854 62.533 1.00 91.50 453 ALA A O 1
ATOM 3608 N N . LEU A 1 454 ? -13.151 5.542 61.408 1.00 91.69 454 LEU A N 1
ATOM 3609 C CA . LEU A 1 454 ? -14.180 6.568 61.197 1.00 91.69 454 LEU A CA 1
ATOM 3610 C C . LEU A 1 454 ? -14.940 6.962 62.471 1.00 91.69 454 LEU A C 1
ATOM 3612 O O . LEU A 1 454 ? -15.511 8.052 62.523 1.00 91.69 454 LEU A O 1
ATOM 3616 N N . GLN A 1 455 ? -14.943 6.119 63.508 1.00 91.94 455 GLN A N 1
ATOM 3617 C CA . GLN A 1 455 ? -15.799 6.297 64.684 1.00 91.94 455 GLN A CA 1
ATOM 3618 C C . GLN A 1 455 ? -15.594 7.635 65.407 1.00 91.94 455 GLN A C 1
ATOM 3620 O O . GLN A 1 455 ? -16.557 8.212 65.906 1.00 91.94 455 GLN A O 1
ATOM 3625 N N . GLN A 1 456 ? -14.365 8.154 65.422 1.00 90.00 456 GLN A N 1
ATOM 3626 C CA . GLN A 1 456 ? -14.027 9.446 66.034 1.00 90.00 456 GLN A CA 1
ATOM 3627 C C . GLN A 1 456 ? -14.513 10.670 65.232 1.00 90.00 456 GLN A C 1
ATOM 3629 O O . GLN A 1 456 ? -14.512 11.785 65.751 1.00 90.00 456 GLN A O 1
ATOM 3634 N N . TYR A 1 457 ? -14.912 10.484 63.970 1.00 90.06 457 TYR A N 1
ATOM 3635 C CA . TYR A 1 457 ? -15.312 11.562 63.057 1.00 90.06 457 TYR A CA 1
ATOM 3636 C C . TYR A 1 457 ? -16.829 11.632 62.810 1.00 90.06 457 TYR A C 1
ATOM 3638 O O . TYR A 1 457 ? -17.302 12.621 62.236 1.00 90.06 457 TYR A O 1
ATOM 3646 N N . LEU A 1 458 ? -17.572 10.605 63.236 1.00 91.88 458 LEU A N 1
ATOM 3647 C CA . LEU A 1 458 ? -19.031 10.495 63.139 1.00 91.88 458 LEU A CA 1
ATOM 3648 C C . LEU A 1 458 ? -19.721 10.970 64.428 1.00 91.88 458 LEU A C 1
ATOM 3650 O O . LEU A 1 458 ? -19.121 10.981 65.501 1.00 91.88 458 LEU A O 1
ATOM 3654 N N . ASP A 1 459 ? -21.003 11.335 64.333 1.00 92.62 459 ASP A N 1
ATOM 3655 C CA . ASP A 1 459 ? -21.804 11.719 65.504 1.00 92.62 459 ASP A CA 1
ATOM 3656 C C . ASP A 1 459 ? -21.885 10.541 66.507 1.00 92.62 459 ASP A C 1
ATOM 3658 O O . ASP A 1 459 ? -22.137 9.405 66.079 1.00 92.62 459 ASP A O 1
ATOM 3662 N N . PRO A 1 460 ? -21.742 10.765 67.831 1.00 90.25 460 PRO A N 1
ATOM 3663 C CA . PRO A 1 460 ? -21.810 9.708 68.850 1.00 90.25 460 PRO A CA 1
ATOM 3664 C C . PRO A 1 460 ? -23.112 8.889 68.866 1.00 90.25 460 PRO A C 1
ATOM 3666 O O . PRO A 1 460 ? -23.153 7.782 69.408 1.00 90.25 460 PRO A O 1
ATOM 3669 N N . LYS A 1 461 ? -24.200 9.413 68.289 1.00 90.88 461 LYS A N 1
ATOM 3670 C CA . LYS A 1 461 ? -25.489 8.722 68.135 1.00 90.88 461 LYS A CA 1
ATOM 3671 C C . LYS A 1 461 ? -25.543 7.826 66.890 1.00 90.88 461 LYS A C 1
ATOM 3673 O O . LYS A 1 461 ? -26.596 7.233 66.634 1.00 90.88 461 LYS A O 1
ATOM 3678 N N . SER A 1 462 ? -24.460 7.732 66.118 1.00 93.50 462 SER A N 1
ATOM 3679 C CA . SER A 1 462 ? -24.307 6.752 65.037 1.00 93.50 462 SER A CA 1
ATOM 3680 C C . SER A 1 462 ? -24.369 5.324 65.591 1.00 93.50 462 SER A C 1
ATOM 3682 O O . SER A 1 462 ? -24.059 5.069 66.761 1.00 93.50 462 SER A O 1
ATOM 3684 N N . ARG A 1 463 ? -24.822 4.374 64.771 1.00 93.19 463 ARG A N 1
ATOM 3685 C CA . ARG A 1 463 ? -24.975 2.964 65.170 1.00 93.19 463 ARG A CA 1
ATOM 3686 C C . ARG A 1 463 ? -24.197 2.064 64.225 1.00 93.19 463 ARG A C 1
ATOM 3688 O O . ARG A 1 463 ? -24.164 2.329 63.032 1.00 93.19 463 ARG A O 1
ATOM 3695 N N . TYR A 1 464 ? -23.615 1.003 64.776 1.00 91.31 464 TYR A N 1
ATOM 3696 C CA . TYR A 1 464 ? -22.735 0.084 64.060 1.00 91.31 464 TYR A CA 1
ATOM 3697 C C . TYR A 1 464 ? -23.344 -1.317 64.032 1.00 91.31 464 TYR A C 1
ATOM 3699 O O . TYR A 1 464 ? -23.794 -1.834 65.060 1.00 91.31 464 TYR A O 1
ATOM 3707 N N . VAL A 1 465 ? -23.359 -1.925 62.852 1.00 89.56 465 VAL A N 1
ATOM 3708 C CA . VAL A 1 465 ? -23.843 -3.280 62.591 1.00 89.56 465 VAL A CA 1
ATOM 3709 C C . VAL A 1 465 ? -22.642 -4.124 62.182 1.00 89.56 465 VAL A C 1
ATOM 3711 O O . VAL A 1 465 ? -22.014 -3.852 61.168 1.00 89.56 465 VAL A O 1
ATOM 3714 N N . SER A 1 466 ? -22.308 -5.131 62.989 1.00 84.50 466 SER A N 1
ATOM 3715 C CA . SER A 1 466 ? -21.169 -6.021 62.730 1.00 84.50 466 SER A CA 1
ATOM 3716 C C . SER A 1 466 ? -21.489 -7.069 61.648 1.00 84.50 466 SER A C 1
ATOM 3718 O O . SER A 1 466 ? -22.613 -7.587 61.656 1.00 84.50 466 SER A O 1
ATOM 3720 N N . PRO A 1 467 ? -20.498 -7.471 60.821 1.00 76.06 467 PRO A N 1
ATOM 3721 C CA . PRO A 1 467 ? -20.613 -8.568 59.854 1.00 76.06 467 PRO A CA 1
ATOM 3722 C C . PRO A 1 467 ? -21.060 -9.895 60.458 1.00 76.06 467 PRO A C 1
ATOM 3724 O O . PRO A 1 467 ? -21.803 -10.642 59.838 1.00 76.06 467 PRO A O 1
ATOM 3727 N N . SER A 1 468 ? -20.712 -10.155 61.724 1.00 73.88 468 SER A N 1
ATOM 3728 C CA . SER A 1 468 ? -21.142 -11.352 62.470 1.00 73.88 468 SER A CA 1
ATOM 3729 C C . SER A 1 468 ? -22.667 -11.535 62.553 1.00 73.88 468 SER A C 1
ATOM 3731 O O . SER A 1 468 ? -23.147 -12.613 62.897 1.00 73.88 468 SER A O 1
ATOM 3733 N N . LYS A 1 469 ? -23.445 -10.495 62.225 1.00 73.19 469 LYS A N 1
ATOM 3734 C CA . LYS A 1 469 ? -24.912 -10.524 62.157 1.00 73.19 469 LYS A CA 1
ATOM 3735 C C . LYS A 1 469 ? -25.455 -10.786 60.742 1.00 73.19 469 LYS A C 1
ATOM 3737 O O . LYS A 1 469 ? -26.666 -10.667 60.547 1.00 73.19 469 LYS A O 1
ATOM 3742 N N . ALA A 1 470 ? -24.597 -11.148 59.779 1.00 70.62 470 ALA A N 1
ATOM 3743 C CA . ALA A 1 470 ? -24.958 -11.483 58.396 1.00 70.62 470 ALA A CA 1
ATOM 3744 C C . ALA A 1 470 ? -26.071 -12.533 58.336 1.00 70.62 470 ALA A C 1
ATOM 3746 O O . ALA A 1 470 ? -27.105 -12.292 57.720 1.00 70.62 470 ALA A O 1
ATOM 3747 N N . ASN A 1 471 ? -25.898 -13.652 59.048 1.00 71.06 471 ASN A N 1
ATOM 3748 C CA . ASN A 1 471 ? -26.857 -14.760 59.046 1.00 71.06 471 ASN A CA 1
ATOM 3749 C C . ASN A 1 471 ? -28.228 -14.314 59.562 1.00 71.06 471 ASN A C 1
ATOM 3751 O O . ASN A 1 471 ? -29.244 -14.610 58.952 1.00 71.06 471 ASN A O 1
ATOM 3755 N N . THR A 1 472 ? -28.265 -13.484 60.609 1.00 74.62 472 THR A N 1
ATOM 3756 C CA . THR A 1 472 ? -29.516 -12.899 61.112 1.00 74.62 472 THR A CA 1
ATOM 3757 C C . THR A 1 472 ? -30.181 -11.986 60.076 1.00 74.62 472 THR A C 1
ATOM 3759 O O . THR A 1 472 ? -31.398 -11.986 59.953 1.00 74.62 472 THR A O 1
ATOM 3762 N N . LEU A 1 473 ? -29.415 -11.211 59.302 1.00 78.38 473 LEU A N 1
ATOM 3763 C CA . LEU A 1 473 ? -29.963 -10.358 58.238 1.00 78.38 473 LEU A CA 1
ATOM 3764 C C . LEU A 1 473 ? -30.475 -11.195 57.048 1.00 78.38 473 LEU A C 1
ATOM 3766 O O . LEU A 1 473 ? -31.506 -10.875 56.443 1.00 78.38 473 LEU A O 1
ATOM 3770 N N . LEU A 1 474 ? -29.772 -12.281 56.730 1.00 77.25 474 LEU A N 1
ATOM 3771 C CA . LEU A 1 474 ? -30.117 -13.220 55.669 1.00 77.25 474 LEU A CA 1
ATOM 3772 C C . LEU A 1 474 ? -31.343 -14.079 56.020 1.00 77.25 474 LEU A C 1
ATOM 3774 O O . LEU A 1 474 ? -32.175 -14.280 55.139 1.00 77.25 474 LEU A O 1
ATOM 3778 N N . GLU A 1 475 ? -31.514 -14.495 57.272 1.00 79.12 475 GLU A N 1
ATOM 3779 C CA . GLU A 1 475 ? -32.620 -15.358 57.719 1.00 79.12 475 GLU A CA 1
ATOM 3780 C C . GLU A 1 475 ? -33.835 -14.554 58.217 1.00 79.12 475 GLU A C 1
ATOM 3782 O O . GLU A 1 475 ? -34.943 -14.748 57.718 1.00 79.12 475 GLU A O 1
ATOM 3787 N N . ASP A 1 476 ? -33.632 -13.594 59.128 1.00 75.62 476 ASP A N 1
ATOM 3788 C CA . ASP A 1 476 ? -34.713 -12.889 59.845 1.00 75.62 476 ASP A CA 1
ATOM 3789 C C . ASP A 1 476 ? -35.127 -11.549 59.195 1.00 75.62 476 ASP A C 1
ATOM 3791 O O . ASP A 1 476 ? -36.165 -10.972 59.530 1.00 75.62 476 ASP A O 1
ATOM 3795 N N . GLY A 1 477 ? -34.311 -11.016 58.278 1.00 80.94 477 GLY A N 1
ATOM 3796 C CA . GLY A 1 477 ? -34.553 -9.741 57.594 1.00 80.94 477 GLY A CA 1
ATOM 3797 C C . GLY A 1 477 ? -34.105 -8.482 58.358 1.00 80.94 477 GLY A C 1
ATOM 3798 O O . GLY A 1 477 ? -33.747 -8.498 59.536 1.00 80.94 477 GLY A O 1
ATOM 3799 N N . VAL A 1 478 ? -34.103 -7.343 57.652 1.00 84.44 478 VAL A N 1
ATOM 3800 C CA . VAL A 1 478 ? -33.513 -6.074 58.132 1.00 84.44 478 VAL A CA 1
ATOM 3801 C C . VAL A 1 478 ? -34.291 -5.476 59.313 1.00 84.44 478 VAL A C 1
ATOM 3803 O O . VAL A 1 478 ? -33.689 -4.960 60.250 1.00 84.44 478 VAL A O 1
ATOM 3806 N N . GLU A 1 479 ? -35.620 -5.570 59.313 1.00 83.00 479 GLU A N 1
ATOM 3807 C CA . GLU A 1 479 ? -36.478 -4.991 60.360 1.00 83.00 479 GLU A CA 1
ATOM 3808 C C . GLU A 1 479 ? -36.263 -5.647 61.730 1.00 83.00 479 GLU A C 1
ATOM 3810 O O . GLU A 1 479 ? -36.141 -4.949 62.741 1.00 83.00 479 GLU A O 1
ATOM 3815 N N . LEU A 1 480 ? -36.145 -6.980 61.765 1.00 81.62 480 LEU A N 1
ATOM 3816 C CA . LEU A 1 480 ? -35.910 -7.726 63.001 1.00 81.62 480 LEU A CA 1
ATOM 3817 C C . LEU A 1 480 ? -34.494 -7.487 63.551 1.00 81.62 480 LEU A C 1
ATOM 3819 O O . LEU A 1 480 ? -34.284 -7.427 64.763 1.00 81.62 480 LEU A O 1
ATOM 3823 N N . LEU A 1 481 ? -33.508 -7.309 62.667 1.00 84.31 481 LEU A N 1
ATOM 3824 C CA . LEU A 1 481 ? -32.153 -6.936 63.071 1.00 84.31 481 LEU A CA 1
ATOM 3825 C C . LEU A 1 481 ? -32.126 -5.547 63.726 1.00 84.31 481 LEU A C 1
ATOM 3827 O O . LEU A 1 481 ? -31.480 -5.356 64.758 1.00 84.31 481 LEU A O 1
ATOM 3831 N N . LEU A 1 482 ? -32.832 -4.577 63.140 1.00 84.81 482 LEU A N 1
ATOM 3832 C CA . LEU A 1 482 ? -32.899 -3.209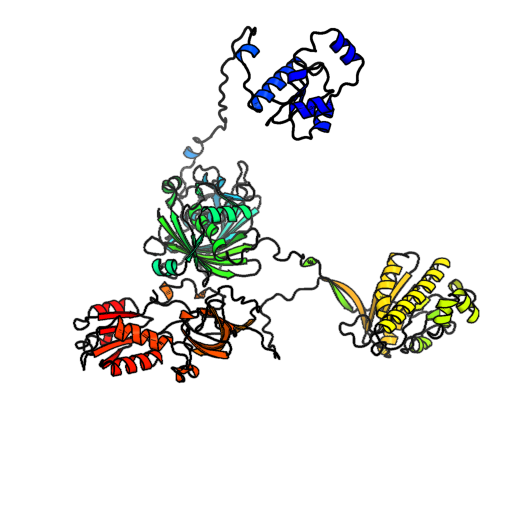 63.656 1.00 84.81 482 LEU A CA 1
ATOM 3833 C C . LEU A 1 482 ? -33.644 -3.128 64.995 1.00 84.81 482 LEU A C 1
ATOM 3835 O O . LEU A 1 482 ? -33.219 -2.375 65.876 1.00 84.81 482 LEU A O 1
ATOM 3839 N N . SER A 1 483 ? -34.696 -3.932 65.189 1.00 82.94 483 SER A N 1
ATOM 3840 C CA . SER A 1 483 ? -35.404 -4.009 66.473 1.00 82.94 483 SER A CA 1
ATOM 3841 C C . SER A 1 483 ? -34.520 -4.598 67.580 1.00 82.94 483 SER A C 1
ATOM 3843 O O . SER A 1 483 ? -34.432 -4.002 68.654 1.00 82.94 483 SER A O 1
ATOM 3845 N N . LYS A 1 484 ? -33.753 -5.666 67.295 1.00 83.44 484 LYS A N 1
ATOM 3846 C CA . LYS A 1 484 ? -32.730 -6.229 68.209 1.00 83.44 484 LYS A CA 1
ATOM 3847 C C . LYS A 1 484 ? -31.638 -5.209 68.582 1.00 83.44 484 LYS A C 1
ATOM 3849 O O . LYS A 1 484 ? -30.992 -5.347 69.618 1.00 83.44 484 LYS A O 1
ATOM 3854 N N . LEU A 1 485 ? -31.421 -4.188 67.749 1.00 81.88 485 LEU A N 1
ATOM 3855 C CA . LEU A 1 485 ? -30.469 -3.092 67.975 1.00 81.88 485 LEU A CA 1
ATOM 3856 C C . LEU A 1 485 ? -31.100 -1.842 68.620 1.00 81.88 485 LEU A C 1
ATOM 3858 O O . LEU A 1 485 ? -30.421 -0.821 68.752 1.00 81.88 485 LEU A O 1
ATOM 3862 N N . ASN A 1 486 ? -32.373 -1.901 69.030 1.00 83.88 486 ASN A N 1
ATOM 3863 C CA . ASN A 1 486 ? -33.139 -0.773 69.573 1.00 83.88 486 ASN A CA 1
ATOM 3864 C C . ASN A 1 486 ? -33.187 0.449 68.630 1.00 83.88 486 ASN A C 1
ATOM 3866 O O . ASN A 1 486 ? -33.151 1.602 69.072 1.00 83.88 486 ASN A O 1
ATOM 3870 N N . ILE A 1 487 ? -33.260 0.215 67.314 1.00 86.19 487 ILE A N 1
ATOM 3871 C CA . ILE A 1 487 ? -33.377 1.271 66.299 1.00 86.19 487 ILE A CA 1
ATOM 3872 C C . ILE A 1 487 ? -34.849 1.413 65.892 1.00 86.19 487 ILE A C 1
ATOM 3874 O O . ILE A 1 487 ? -35.368 0.634 65.102 1.00 86.19 487 ILE A O 1
ATOM 3878 N N . SER A 1 488 ? -35.520 2.443 66.415 1.00 80.50 488 SER A N 1
ATOM 3879 C CA . SER A 1 488 ? -36.964 2.664 66.220 1.00 80.50 488 SER A CA 1
ATOM 3880 C C . SER A 1 488 ? -37.360 3.221 64.844 1.00 80.50 488 SER A C 1
ATOM 3882 O O . SER A 1 488 ? -38.469 2.978 64.380 1.00 80.50 488 SER A O 1
ATOM 3884 N N . SER A 1 489 ? -36.491 3.992 64.178 1.00 85.88 489 SER A N 1
ATOM 3885 C CA . SER A 1 489 ? -36.738 4.502 62.821 1.00 85.88 489 SER A CA 1
ATOM 3886 C C . SER A 1 489 ? -35.442 4.915 62.128 1.00 85.88 489 SER A C 1
ATOM 3888 O O . SER A 1 489 ? -34.821 5.898 62.521 1.00 85.88 489 SER A O 1
ATOM 3890 N N . VAL A 1 490 ? -35.047 4.216 61.060 1.00 89.25 490 VAL A N 1
ATOM 3891 C CA . VAL A 1 490 ? -33.830 4.562 60.296 1.00 89.25 490 VAL A CA 1
ATOM 3892 C C . VAL A 1 490 ? -33.962 5.940 59.644 1.00 89.25 490 VAL A C 1
ATOM 3894 O O . VAL A 1 490 ? -33.090 6.785 59.814 1.00 89.25 490 VAL A O 1
ATOM 3897 N N . LYS A 1 491 ? -35.108 6.206 59.005 1.00 89.25 491 LYS A N 1
ATOM 3898 C CA . LYS A 1 491 ? -35.403 7.462 58.299 1.00 89.25 491 LYS A CA 1
ATOM 3899 C C . LYS A 1 491 ? -35.314 8.719 59.169 1.00 89.25 491 LYS A C 1
ATOM 3901 O O . LYS A 1 491 ? -34.915 9.764 58.675 1.00 89.25 491 LYS A O 1
ATOM 3906 N N . LYS A 1 492 ? -35.737 8.644 60.436 1.00 87.56 492 LYS A N 1
ATOM 3907 C CA . LYS A 1 492 ? -35.696 9.794 61.360 1.00 87.56 492 LYS A CA 1
ATOM 3908 C C . LYS A 1 492 ? -34.369 9.902 62.102 1.00 87.56 492 LYS A C 1
ATOM 3910 O O . LYS A 1 492 ? -34.014 10.984 62.559 1.00 87.56 492 LYS A O 1
ATOM 3915 N N . ASN A 1 493 ? -33.674 8.779 62.277 1.00 89.50 493 ASN A N 1
ATOM 3916 C CA . ASN A 1 493 ? -32.517 8.721 63.153 1.00 89.50 493 ASN A CA 1
ATOM 3917 C C . ASN A 1 493 ? -31.198 8.934 62.422 1.00 89.50 493 ASN A C 1
ATOM 3919 O O . ASN A 1 493 ? -30.272 9.368 63.092 1.00 89.50 493 ASN A O 1
ATOM 3923 N N . PHE A 1 494 ? -31.086 8.650 61.126 1.00 93.38 494 PHE A N 1
ATOM 3924 C CA . PHE A 1 494 ? -29.812 8.724 60.410 1.00 93.38 494 PHE A CA 1
ATOM 3925 C C . PHE A 1 494 ? -29.933 9.582 59.159 1.00 93.38 494 PHE A C 1
ATOM 3927 O O . PHE A 1 494 ? -30.957 9.559 58.479 1.00 93.38 494 PHE A O 1
ATOM 3934 N N . GLN A 1 495 ? -28.872 10.333 58.888 1.00 91.50 495 GLN A N 1
ATOM 3935 C CA . GLN A 1 495 ? -28.718 11.118 57.669 1.00 91.50 495 GLN A CA 1
ATOM 3936 C C . GLN A 1 495 ? -28.118 10.268 56.555 1.00 91.50 495 GLN A C 1
ATOM 3938 O O . GLN A 1 495 ? -28.432 10.492 55.399 1.00 91.50 495 GLN A O 1
ATOM 3943 N N . GLU A 1 496 ? -27.286 9.289 56.909 1.00 92.81 496 GLU A N 1
ATOM 3944 C CA . GLU A 1 496 ? -26.426 8.574 55.968 1.00 92.81 496 GLU A CA 1
ATOM 3945 C C . GLU A 1 496 ? -26.359 7.084 56.306 1.00 92.81 496 GLU A C 1
ATOM 3947 O O . GLU A 1 496 ? -26.413 6.685 57.479 1.00 92.81 496 GLU A O 1
ATOM 3952 N N . ILE A 1 497 ? -26.237 6.258 55.271 1.00 96.06 497 ILE A N 1
ATOM 3953 C CA . ILE A 1 497 ? -25.979 4.824 55.392 1.00 96.06 497 ILE A CA 1
ATOM 3954 C C . ILE A 1 497 ? -24.569 4.568 54.878 1.00 96.06 497 ILE A C 1
ATOM 3956 O O . ILE A 1 497 ? -24.305 4.764 53.696 1.00 96.06 497 ILE A O 1
ATOM 3960 N N . LEU A 1 498 ? -23.676 4.106 55.753 1.00 96.00 498 LEU A N 1
ATOM 3961 C CA . LEU A 1 498 ? -22.324 3.710 55.361 1.00 96.00 498 LEU A CA 1
ATOM 3962 C C . LEU A 1 498 ? -22.267 2.191 55.270 1.00 96.00 498 LEU A C 1
ATOM 3964 O O . LEU A 1 498 ? -22.364 1.503 56.287 1.00 96.00 498 LEU A O 1
ATOM 3968 N N . PHE A 1 499 ? -22.126 1.670 54.058 1.00 94.88 499 PHE A N 1
ATOM 3969 C CA . PHE A 1 499 ? -21.966 0.248 53.804 1.00 94.88 499 PHE A CA 1
ATOM 3970 C C . PHE A 1 499 ? -20.495 -0.079 53.570 1.00 94.88 499 PHE A C 1
ATOM 3972 O O . PHE A 1 499 ? -19.990 0.042 52.459 1.00 94.88 499 PHE A O 1
ATOM 3979 N N . ILE A 1 500 ? -19.816 -0.468 54.647 1.00 90.00 500 ILE A N 1
ATOM 3980 C CA . ILE A 1 500 ? -18.400 -0.839 54.673 1.00 90.00 500 ILE A CA 1
ATOM 3981 C C . ILE A 1 500 ? -18.347 -2.339 54.976 1.00 90.00 500 ILE A C 1
ATOM 3983 O O . ILE A 1 500 ? -17.834 -2.758 56.000 1.00 90.00 500 ILE A O 1
ATOM 3987 N N . TRP A 1 501 ? -19.002 -3.170 54.165 1.00 81.31 501 TRP A N 1
ATOM 3988 C CA . TRP A 1 501 ? -19.123 -4.600 54.458 1.00 81.31 501 TRP A CA 1
ATOM 3989 C C . TRP A 1 501 ? -18.079 -5.388 53.675 1.00 81.31 501 TRP A C 1
ATOM 3991 O O . TRP A 1 501 ? -18.263 -5.701 52.500 1.00 81.31 501 TRP A O 1
ATOM 4001 N N . SER A 1 502 ? -16.975 -5.701 54.345 1.00 70.88 502 SER A N 1
ATOM 4002 C CA . SER A 1 502 ? -15.930 -6.572 53.820 1.00 70.88 502 SER A CA 1
ATOM 4003 C C . SER A 1 502 ? -15.618 -7.635 54.867 1.00 70.88 502 SER A C 1
ATOM 4005 O O . SER A 1 502 ? -15.134 -7.314 55.961 1.00 70.88 502 SER A O 1
ATOM 4007 N N . ASP A 1 503 ? -15.976 -8.881 54.552 1.00 62.38 503 ASP A N 1
ATOM 4008 C CA . ASP A 1 503 ? -15.429 -10.049 55.237 1.00 62.38 503 ASP A CA 1
ATOM 4009 C C . ASP A 1 503 ? -13.986 -10.265 54.768 1.00 62.38 503 ASP A C 1
ATOM 4011 O O . ASP A 1 503 ? -13.593 -9.769 53.716 1.00 62.38 503 ASP A O 1
ATOM 4015 N N . ALA A 1 504 ? -13.204 -10.941 55.607 1.00 66.62 504 ALA A N 1
ATOM 4016 C CA . ALA A 1 504 ? -11.769 -11.189 55.501 1.00 66.62 504 ALA A CA 1
ATOM 4017 C C . ALA A 1 504 ? -11.201 -11.410 54.082 1.00 66.62 504 ALA A C 1
ATOM 4019 O O . ALA A 1 504 ? -11.899 -11.811 53.159 1.00 66.62 504 ALA A O 1
ATOM 4020 N N . ASP A 1 505 ? -9.884 -11.228 53.953 1.00 83.38 505 ASP A N 1
ATOM 4021 C CA . ASP A 1 505 ? -9.105 -11.631 52.780 1.00 83.38 505 ASP A CA 1
ATOM 4022 C C . ASP A 1 505 ? -9.470 -13.060 52.322 1.00 83.38 505 ASP A C 1
ATOM 4024 O O . ASP A 1 505 ? -9.169 -14.052 52.994 1.00 83.38 505 ASP A O 1
ATOM 4028 N N . LEU A 1 506 ? -10.147 -13.154 51.174 1.00 87.75 506 LEU A N 1
ATOM 4029 C CA . LEU A 1 506 ? -10.666 -14.396 50.601 1.00 87.75 506 LEU A CA 1
ATOM 4030 C C . LEU A 1 506 ? -9.628 -15.106 49.722 1.00 87.75 506 LEU A C 1
ATOM 4032 O O . LEU A 1 506 ? -9.918 -16.175 49.191 1.00 87.75 506 LEU A O 1
ATOM 4036 N N . THR A 1 507 ? -8.427 -14.540 49.559 1.00 87.94 507 THR A N 1
ATOM 4037 C CA . THR A 1 507 ? -7.409 -15.021 48.603 1.00 87.94 507 THR A CA 1
ATOM 4038 C C . THR A 1 507 ? -6.985 -16.469 48.856 1.00 87.94 507 THR A C 1
ATOM 4040 O O . THR A 1 507 ? -6.615 -17.179 47.927 1.00 87.94 507 THR A O 1
ATOM 4043 N N . SER A 1 508 ? -7.060 -16.925 50.111 1.00 88.38 508 SER A N 1
ATOM 4044 C CA . SER A 1 508 ? -6.687 -18.288 50.516 1.00 88.38 508 SER A CA 1
ATOM 4045 C C . SER A 1 508 ? -7.830 -19.311 50.460 1.00 88.38 508 SER A C 1
ATOM 4047 O O . SER A 1 508 ? -7.600 -20.493 50.725 1.00 88.38 508 SER A O 1
ATOM 4049 N N . LEU A 1 509 ? -9.059 -18.886 50.148 1.00 88.62 509 LEU A N 1
ATOM 4050 C CA . LEU A 1 509 ? -10.233 -19.758 50.135 1.00 88.62 509 LEU A CA 1
ATOM 4051 C C . LEU A 1 509 ? -10.414 -20.469 48.788 1.00 88.62 509 LEU A C 1
ATOM 4053 O O . LEU A 1 509 ? -9.981 -20.008 47.736 1.00 88.62 509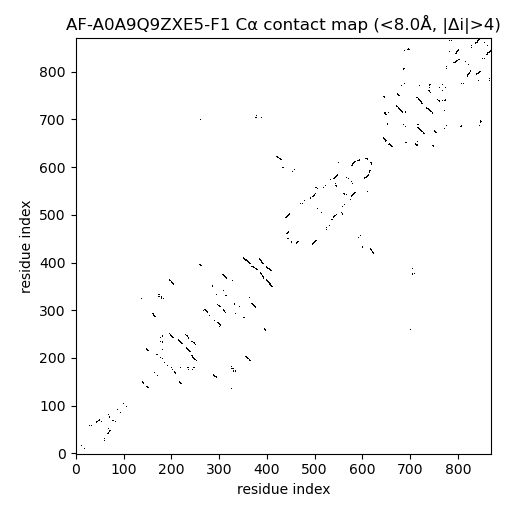 LEU A O 1
ATOM 4057 N N . GLU A 1 510 ? -11.119 -21.599 48.822 1.00 90.69 510 GLU A N 1
ATOM 4058 C CA . GLU A 1 510 ? -11.563 -22.301 47.615 1.00 90.69 510 GLU A CA 1
ATOM 4059 C C . GLU A 1 510 ? -12.562 -21.446 46.821 1.00 90.69 510 GLU A C 1
ATOM 4061 O O . GLU A 1 510 ? -13.404 -20.761 47.405 1.00 90.69 510 GLU A O 1
ATOM 4066 N N . SER A 1 511 ? -12.504 -21.527 45.488 1.00 90.75 511 SER A N 1
ATOM 4067 C CA . SER A 1 511 ? -13.310 -20.696 44.575 1.00 90.75 511 SER A CA 1
ATOM 4068 C C . SER A 1 511 ? -14.821 -20.717 44.859 1.00 90.75 511 SER A C 1
ATOM 4070 O O . SER A 1 511 ? -15.463 -19.672 44.781 1.00 90.75 511 SER A O 1
ATOM 4072 N N . GLU A 1 512 ? -15.384 -21.860 45.263 1.00 92.06 512 GLU A N 1
ATOM 4073 C CA . GLU A 1 512 ? -16.797 -21.979 45.658 1.00 92.06 512 GLU A CA 1
ATOM 4074 C C . GLU A 1 512 ? -17.126 -21.122 46.891 1.00 92.06 512 GLU A C 1
ATOM 4076 O O . GLU A 1 512 ? -18.094 -20.367 46.885 1.00 92.06 512 GLU A O 1
ATOM 4081 N N . LYS A 1 513 ? -16.266 -21.140 47.918 1.00 88.31 513 LYS A N 1
ATOM 4082 C CA . LYS A 1 513 ? -16.444 -20.331 49.138 1.00 88.31 513 LYS A CA 1
ATOM 4083 C C . LYS A 1 513 ? -16.261 -18.838 48.874 1.00 88.31 513 LYS A C 1
ATOM 4085 O O . LYS A 1 513 ? -16.914 -18.015 49.522 1.00 88.31 513 LYS A O 1
ATOM 4090 N N . VAL A 1 514 ? -15.382 -18.482 47.932 1.00 89.75 514 VAL A N 1
ATOM 4091 C CA . VAL A 1 514 ? -15.235 -17.098 47.455 1.00 89.75 514 VAL A CA 1
ATOM 4092 C C . VAL A 1 514 ? -16.540 -16.637 46.806 1.00 89.75 514 VAL A C 1
ATOM 4094 O O . VAL A 1 514 ? -17.052 -15.573 47.160 1.00 89.75 514 VAL A O 1
ATOM 4097 N N . LEU A 1 515 ? -17.108 -17.454 45.912 1.00 89.88 515 LEU A N 1
ATOM 4098 C CA . LEU A 1 515 ? -18.372 -17.156 45.242 1.00 89.88 515 LEU A CA 1
ATOM 4099 C C . LEU A 1 515 ? -19.529 -17.020 46.240 1.00 89.88 515 LEU A C 1
ATOM 4101 O O . LEU A 1 515 ? -20.253 -16.027 46.180 1.00 89.88 515 LEU A O 1
ATOM 4105 N N . ASP A 1 516 ? -19.668 -17.955 47.183 1.00 87.94 516 ASP A N 1
ATOM 4106 C CA . ASP A 1 516 ? -20.704 -17.914 48.224 1.00 87.94 516 ASP A CA 1
ATOM 4107 C C . ASP A 1 516 ? -20.599 -16.646 49.081 1.00 87.94 516 ASP A C 1
ATOM 4109 O O . ASP A 1 516 ? -21.606 -15.995 49.370 1.00 87.94 516 ASP A O 1
ATOM 4113 N N . SER A 1 517 ? -19.375 -16.247 49.442 1.00 87.50 517 SER A N 1
ATOM 4114 C CA . SER A 1 517 ? -19.134 -15.030 50.227 1.00 87.50 517 SER A CA 1
ATOM 4115 C C . SER A 1 517 ? -19.499 -13.767 49.442 1.00 87.50 517 SER A C 1
ATOM 4117 O O . SER A 1 517 ? -20.153 -12.863 49.972 1.00 87.50 517 SER A O 1
ATOM 4119 N N . MET A 1 518 ? -19.127 -13.704 48.159 1.00 89.62 518 MET A N 1
ATOM 4120 C CA . MET A 1 518 ? -19.482 -12.591 47.274 1.00 89.62 518 MET A CA 1
ATOM 4121 C C . MET A 1 518 ? -20.998 -12.505 47.043 1.00 89.62 518 MET A C 1
ATOM 4123 O O . MET A 1 518 ? -21.586 -11.431 47.194 1.00 89.62 518 MET A O 1
ATOM 4127 N N . ALA A 1 519 ? -21.652 -13.631 46.746 1.00 89.69 519 ALA A N 1
ATOM 4128 C CA . ALA A 1 519 ? -23.100 -13.702 46.555 1.00 89.69 519 ALA A CA 1
ATOM 4129 C C . ALA A 1 519 ? -23.863 -13.333 47.839 1.00 89.69 519 ALA A C 1
ATOM 4131 O O . ALA A 1 519 ? -24.822 -12.557 47.794 1.00 89.69 519 ALA A O 1
ATOM 4132 N N . GLY A 1 520 ? -23.400 -13.819 48.995 1.00 88.31 520 GLY A N 1
ATOM 4133 C CA . GLY A 1 520 ? -23.938 -13.458 50.305 1.00 88.31 520 GLY A CA 1
ATOM 4134 C C . GLY A 1 520 ? -23.854 -11.954 50.575 1.00 88.31 520 GLY A C 1
ATOM 4135 O O . GLY A 1 520 ? -24.842 -11.351 51.001 1.00 88.31 520 GLY A O 1
ATOM 4136 N N . CYS A 1 521 ? -22.720 -11.320 50.253 1.00 89.50 521 CYS A N 1
ATOM 4137 C CA . CYS A 1 521 ? -22.551 -9.869 50.365 1.00 89.50 521 CYS A CA 1
ATOM 4138 C C . CYS A 1 521 ? -23.547 -9.101 49.477 1.00 89.50 521 CYS A C 1
ATOM 4140 O O . CYS A 1 521 ? -24.231 -8.187 49.954 1.00 89.50 521 CYS A O 1
ATOM 4142 N N . CYS A 1 522 ? -23.706 -9.516 48.213 1.00 91.12 522 CYS A N 1
ATOM 4143 C CA . CYS A 1 522 ? -24.708 -8.947 47.310 1.00 91.12 522 CYS A CA 1
ATOM 4144 C C . CYS A 1 522 ? -26.130 -9.071 47.873 1.00 91.12 522 CYS A C 1
ATOM 4146 O O . CYS A 1 522 ? -26.895 -8.107 47.814 1.00 91.12 522 CYS A O 1
ATOM 4148 N N . GLU A 1 523 ? -26.491 -10.219 48.451 1.00 90.94 523 GLU A N 1
ATOM 4149 C CA . GLU A 1 523 ? -27.821 -10.429 49.027 1.00 90.94 523 GLU A CA 1
ATOM 4150 C C . GLU A 1 523 ? -28.076 -9.592 50.282 1.00 90.94 523 GLU A C 1
ATOM 4152 O O . GLU A 1 523 ? -29.156 -9.003 50.423 1.00 90.94 523 GLU A O 1
ATOM 4157 N N . VAL A 1 524 ? -27.080 -9.462 51.162 1.00 89.88 524 VAL A N 1
ATOM 4158 C CA . VAL A 1 524 ? -27.142 -8.551 52.315 1.00 89.88 524 VAL A CA 1
ATOM 4159 C C . VAL A 1 524 ? -27.381 -7.118 51.840 1.00 89.88 524 VAL A C 1
ATOM 4161 O O . VAL A 1 524 ? -28.341 -6.471 52.279 1.00 89.88 524 VAL A O 1
ATOM 4164 N N . PHE A 1 525 ? -26.566 -6.640 50.896 1.00 92.81 525 PHE A N 1
ATOM 4165 C CA . PHE A 1 525 ? -26.690 -5.293 50.343 1.00 92.81 525 PHE A CA 1
ATOM 4166 C C . PHE A 1 525 ? -28.058 -5.078 49.681 1.00 92.81 525 PHE A C 1
ATOM 4168 O O . PHE A 1 525 ? -28.757 -4.107 49.982 1.00 92.81 525 PHE A O 1
ATOM 4175 N N . ARG A 1 526 ? -28.513 -6.031 48.859 1.00 92.38 526 ARG A N 1
ATOM 4176 C CA . ARG A 1 526 ? -29.820 -5.986 48.187 1.00 92.38 526 ARG A CA 1
ATOM 4177 C C . ARG A 1 526 ? -30.977 -5.900 49.182 1.00 92.38 526 ARG A C 1
ATOM 4179 O O . ARG A 1 526 ? -31.900 -5.108 48.973 1.00 92.38 526 ARG A O 1
ATOM 4186 N N . LYS A 1 527 ? -30.958 -6.682 50.269 1.00 91.94 527 LYS A N 1
ATOM 4187 C CA . LYS A 1 527 ? -31.994 -6.630 51.319 1.00 91.94 527 LYS A CA 1
ATOM 4188 C C . LYS A 1 527 ? -32.033 -5.268 52.015 1.00 91.94 527 LYS A C 1
ATOM 4190 O O . LYS A 1 527 ? -33.125 -4.737 52.229 1.00 91.94 527 LYS A O 1
ATOM 4195 N N . ILE A 1 528 ? -30.871 -4.682 52.308 1.00 92.50 528 ILE A N 1
ATOM 4196 C CA . ILE A 1 528 ? -30.765 -3.338 52.899 1.00 92.50 528 ILE A CA 1
ATOM 4197 C C . ILE A 1 528 ? -31.324 -2.285 51.941 1.00 92.50 528 ILE A C 1
ATOM 4199 O O . ILE A 1 528 ? -32.201 -1.514 52.328 1.00 92.50 528 ILE A O 1
ATOM 4203 N N . VAL A 1 529 ? -30.893 -2.288 50.677 1.00 94.62 529 VAL A N 1
ATOM 4204 C CA . VAL A 1 529 ? -31.373 -1.336 49.662 1.00 94.62 529 VAL A CA 1
ATOM 4205 C C . VAL A 1 529 ? -32.887 -1.452 49.460 1.00 94.62 529 VAL A C 1
ATOM 4207 O O . VAL A 1 529 ? -33.582 -0.436 49.408 1.00 94.62 529 VAL A O 1
ATOM 4210 N N . ARG A 1 530 ? -33.439 -2.675 49.425 1.00 93.25 530 ARG A N 1
ATOM 4211 C CA . ARG A 1 530 ? -34.897 -2.893 49.351 1.00 93.25 530 ARG A CA 1
ATOM 4212 C C . ARG A 1 530 ? -35.629 -2.274 50.535 1.00 93.25 530 ARG A C 1
ATOM 4214 O O . ARG A 1 530 ? -36.646 -1.619 50.327 1.00 93.25 530 ARG A O 1
ATOM 4221 N N . TYR A 1 531 ? -35.116 -2.453 51.747 1.00 92.94 531 TYR A N 1
ATOM 4222 C CA . TYR A 1 531 ? -35.687 -1.844 52.945 1.00 92.94 531 TYR A CA 1
ATOM 4223 C C . TYR A 1 531 ? -35.595 -0.306 52.915 1.00 92.94 531 TYR A C 1
ATOM 4225 O O . TYR A 1 531 ? -36.569 0.391 53.188 1.00 92.94 531 TYR A O 1
ATOM 4233 N N . LEU A 1 532 ? -34.465 0.264 52.495 1.00 94.31 532 LEU A N 1
ATOM 4234 C CA . LEU A 1 532 ? -34.322 1.721 52.362 1.00 94.31 532 LEU A CA 1
ATOM 4235 C C . LEU A 1 532 ? -35.259 2.302 51.291 1.00 94.31 532 LEU A C 1
ATOM 4237 O O . LEU A 1 532 ? -35.817 3.391 51.472 1.00 94.31 532 LEU A O 1
ATOM 4241 N N . LYS A 1 533 ? -35.502 1.546 50.213 1.00 94.31 533 LYS A N 1
ATOM 4242 C CA . LYS A 1 533 ? -36.479 1.887 49.173 1.00 94.31 533 LYS A CA 1
ATOM 4243 C C . LYS A 1 533 ? -37.900 1.963 49.734 1.00 94.31 533 LYS A C 1
ATOM 4245 O O . LYS A 1 533 ? -38.594 2.935 49.435 1.00 94.31 533 LYS A O 1
ATOM 4250 N N . THR A 1 534 ? -38.341 0.993 50.546 1.00 93.06 534 THR A N 1
ATOM 4251 C CA . THR A 1 534 ? -39.701 1.026 51.129 1.00 93.06 534 THR A CA 1
ATOM 4252 C C . THR A 1 534 ? -39.898 2.232 52.047 1.00 93.06 534 THR A C 1
ATOM 4254 O O . THR A 1 534 ? -40.972 2.832 52.054 1.00 93.06 534 THR A O 1
ATOM 4257 N N . LEU A 1 535 ? -38.843 2.659 52.748 1.00 91.31 535 LEU A N 1
ATOM 4258 C CA . LEU A 1 535 ? -38.864 3.843 53.609 1.00 91.31 535 LEU A CA 1
ATOM 4259 C C . LEU A 1 535 ? -38.843 5.179 52.850 1.00 91.31 535 LEU A C 1
ATOM 4261 O O . LEU A 1 535 ? -39.120 6.226 53.456 1.00 91.31 535 LEU A O 1
ATOM 4265 N N . ARG A 1 536 ? -38.494 5.173 51.555 1.00 91.50 536 ARG A N 1
ATOM 4266 C CA . ARG A 1 536 ? -38.070 6.375 50.813 1.00 91.50 536 ARG A CA 1
ATOM 4267 C C . ARG A 1 536 ? -37.043 7.144 51.642 1.00 91.50 536 ARG A C 1
ATOM 4269 O O . ARG A 1 536 ? -37.335 8.237 52.147 1.00 91.50 536 ARG A O 1
ATOM 4276 N N . PHE A 1 537 ? -35.928 6.477 51.928 1.00 94.56 537 PHE A N 1
ATOM 4277 C CA . PHE A 1 537 ? -34.860 7.048 52.735 1.00 94.56 537 PHE A CA 1
ATOM 4278 C C . PHE A 1 537 ? -34.344 8.337 52.066 1.00 94.56 537 PHE A C 1
ATOM 4280 O O . PHE A 1 537 ? -34.016 8.292 50.886 1.00 94.56 537 PHE A O 1
ATOM 4287 N N . PRO A 1 538 ? -34.342 9.484 52.770 1.00 89.75 538 PRO A N 1
ATOM 4288 C CA . PRO A 1 538 ? -34.027 10.783 52.172 1.00 89.75 538 PRO A CA 1
ATOM 4289 C C . PRO A 1 538 ? -32.524 11.088 52.127 1.00 89.75 538 PRO A C 1
ATOM 4291 O O . PRO A 1 538 ? -32.146 12.135 51.618 1.00 89.75 538 PRO A O 1
ATOM 4294 N N . GLY A 1 539 ? -31.701 10.229 52.728 1.00 90.94 539 GLY A N 1
ATOM 4295 C CA . GLY A 1 539 ? -30.262 10.402 52.833 1.00 90.94 539 GLY A CA 1
ATOM 4296 C C . GLY A 1 539 ? -29.470 9.621 51.792 1.00 90.94 539 GLY A C 1
ATOM 4297 O O . GLY A 1 539 ? -30.035 8.869 50.994 1.00 90.94 539 GLY A O 1
ATOM 4298 N N . ASP A 1 540 ? -28.151 9.759 51.868 1.00 92.94 540 ASP A N 1
ATOM 4299 C CA . ASP A 1 540 ? -27.208 9.118 50.959 1.00 92.94 540 ASP A CA 1
ATOM 4300 C C . ASP A 1 540 ? -26.826 7.700 51.430 1.00 92.94 540 ASP A C 1
ATOM 4302 O O . ASP A 1 540 ? -26.759 7.394 52.629 1.00 92.94 540 ASP A O 1
ATOM 4306 N N . ILE A 1 541 ? -26.612 6.807 50.460 1.00 96.12 541 ILE A N 1
ATOM 4307 C CA . ILE A 1 541 ? -26.128 5.438 50.650 1.00 96.12 541 ILE A CA 1
ATOM 4308 C C . ILE A 1 541 ? -24.706 5.375 50.101 1.00 96.12 541 ILE A C 1
ATOM 4310 O O . ILE A 1 541 ? -24.493 5.331 48.888 1.00 96.12 541 ILE A O 1
ATOM 4314 N N . ARG A 1 542 ? -23.721 5.349 50.996 1.00 96.06 542 ARG A N 1
ATOM 4315 C CA . ARG A 1 542 ? -22.307 5.328 50.623 1.00 96.06 542 ARG A CA 1
ATOM 4316 C C . ARG A 1 542 ? -21.734 3.939 50.805 1.00 96.06 542 ARG A C 1
ATOM 4318 O O . ARG A 1 542 ? -21.698 3.411 51.916 1.00 96.06 542 ARG A O 1
ATOM 4325 N N . VAL A 1 543 ? -21.299 3.351 49.704 1.00 96.19 543 VAL A N 1
ATOM 4326 C CA . VAL A 1 543 ? -20.678 2.032 49.660 1.00 96.19 543 VAL A CA 1
ATOM 4327 C C . VAL A 1 543 ? -19.175 2.235 49.637 1.00 96.19 543 VAL A C 1
ATOM 4329 O O . VAL A 1 543 ? -18.656 2.880 48.731 1.00 96.19 543 VAL A O 1
ATOM 4332 N N . ILE A 1 544 ? -18.492 1.739 50.664 1.00 94.88 544 ILE A N 1
ATOM 4333 C CA . ILE A 1 544 ? -17.054 1.926 50.833 1.00 94.88 544 ILE A CA 1
ATOM 4334 C C . ILE A 1 544 ? -16.379 0.572 50.632 1.00 94.88 544 ILE A C 1
ATOM 4336 O O . ILE A 1 544 ? -16.552 -0.334 51.450 1.00 94.88 544 ILE A O 1
ATOM 4340 N N . THR A 1 545 ? -15.639 0.434 49.535 1.00 92.62 545 THR A N 1
ATOM 4341 C CA . THR A 1 545 ? -14.889 -0.781 49.187 1.00 92.62 545 THR A CA 1
ATOM 4342 C C . THR A 1 545 ? -13.415 -0.637 49.542 1.00 92.62 545 THR A C 1
ATOM 4344 O O . THR A 1 545 ? -12.937 0.452 49.861 1.00 92.62 545 THR A O 1
ATOM 4347 N N . TYR A 1 546 ? -12.692 -1.755 49.538 1.00 89.62 546 TYR A N 1
ATOM 4348 C CA . TYR A 1 546 ? -11.277 -1.804 49.883 1.00 89.62 546 TYR A CA 1
ATOM 4349 C C . TYR A 1 546 ? -10.493 -2.466 48.749 1.00 89.62 546 TYR A C 1
ATOM 4351 O O . TYR A 1 546 ? -10.739 -3.631 48.429 1.00 89.62 546 TYR A O 1
ATOM 4359 N N . ARG A 1 547 ? -9.553 -1.723 48.156 1.00 88.06 547 ARG A N 1
ATOM 4360 C CA . ARG A 1 547 ? -8.612 -2.174 47.116 1.00 88.06 547 ARG A CA 1
ATOM 4361 C C . ARG A 1 547 ? -9.272 -2.823 45.893 1.00 88.06 547 ARG A C 1
ATOM 4363 O O . ARG A 1 547 ? -8.767 -3.804 45.357 1.00 88.06 547 ARG A O 1
ATOM 4370 N N . CYS A 1 548 ? -10.406 -2.289 45.446 1.00 86.12 548 CYS A N 1
ATOM 4371 C CA . CYS A 1 548 ? -11.171 -2.859 44.330 1.00 86.12 548 CYS A CA 1
ATOM 4372 C C . CYS A 1 548 ? -10.888 -2.195 42.969 1.00 86.12 548 CYS A C 1
ATOM 4374 O O . CYS A 1 548 ? -11.305 -2.728 41.942 1.00 86.12 548 CYS A O 1
ATOM 4376 N N . SER A 1 549 ? -10.192 -1.054 42.944 1.00 80.44 549 SER A N 1
ATOM 4377 C CA . SER A 1 549 ? -9.923 -0.257 41.731 1.00 80.44 549 SER A CA 1
ATOM 4378 C C . SER A 1 549 ? -8.458 -0.301 41.275 1.00 80.44 549 SER A C 1
ATOM 4380 O O . SER A 1 549 ? -8.063 0.476 40.406 1.00 80.44 549 SER A O 1
ATOM 4382 N N . GLU A 1 550 ? -7.627 -1.160 41.874 1.00 73.25 550 GLU A N 1
ATOM 4383 C CA . GLU A 1 550 ? -6.204 -1.286 41.530 1.00 73.25 550 GLU A CA 1
ATOM 4384 C C . GLU A 1 550 ? -5.989 -2.175 40.291 1.00 73.25 550 GLU A C 1
ATOM 4386 O O . GLU A 1 550 ? -6.741 -3.111 40.033 1.00 73.25 550 GLU A O 1
ATOM 4391 N N . THR A 1 551 ? -4.930 -1.905 39.521 1.00 72.94 551 THR A N 1
ATOM 4392 C CA . THR A 1 551 ? -4.544 -2.724 38.353 1.00 72.94 551 THR A CA 1
ATOM 4393 C C . THR A 1 551 ? -3.926 -4.066 38.740 1.00 72.94 551 THR A C 1
ATOM 4395 O O . THR A 1 551 ? -3.889 -4.988 37.930 1.00 72.94 551 THR A O 1
ATOM 4398 N N . LEU A 1 552 ? -3.408 -4.165 39.964 1.00 76.75 552 LEU A N 1
ATOM 4399 C CA . LEU A 1 552 ? -2.854 -5.379 40.549 1.00 76.75 552 LEU A CA 1
ATOM 4400 C C . LEU A 1 552 ? -3.799 -5.841 41.654 1.00 76.75 552 LEU A C 1
ATOM 4402 O O . LEU A 1 552 ? -4.029 -5.106 42.609 1.00 76.75 552 LEU A O 1
ATOM 4406 N N . VAL A 1 553 ? -4.330 -7.054 41.513 1.00 80.38 553 VAL A N 1
ATOM 4407 C CA . VAL A 1 553 ? -5.157 -7.695 42.539 1.00 80.38 553 VAL A CA 1
ATOM 4408 C C . VAL A 1 553 ? -4.261 -8.619 43.351 1.00 80.38 553 VAL A C 1
ATOM 4410 O O . VAL A 1 553 ? -3.855 -9.676 42.875 1.00 80.38 553 VAL A O 1
ATOM 4413 N N . ASP A 1 554 ? -3.935 -8.208 44.569 1.00 81.19 554 ASP A N 1
ATOM 4414 C CA . ASP A 1 554 ? -3.154 -8.988 45.538 1.00 81.19 554 ASP A CA 1
ATOM 4415 C C . ASP A 1 554 ? -4.003 -9.496 46.718 1.00 81.19 554 ASP A C 1
ATOM 4417 O O . ASP A 1 554 ? -3.523 -10.294 47.518 1.00 81.19 554 ASP A O 1
ATOM 4421 N N . CYS A 1 555 ? -5.262 -9.056 46.815 1.00 84.19 555 CYS A N 1
ATOM 4422 C CA . CYS A 1 555 ? -6.221 -9.471 47.830 1.00 84.19 555 CYS A CA 1
ATOM 4423 C C . CYS A 1 555 ? -7.630 -9.556 47.229 1.00 84.19 555 CYS A C 1
ATOM 4425 O O . CYS A 1 555 ? -8.134 -8.581 46.672 1.00 84.19 555 CYS A O 1
ATOM 4427 N N . ILE A 1 556 ? -8.290 -10.706 47.369 1.00 87.38 556 ILE A N 1
ATOM 4428 C CA . ILE A 1 556 ? -9.684 -10.904 46.956 1.00 87.38 556 ILE A CA 1
ATOM 4429 C C . ILE A 1 556 ? -10.603 -10.599 48.140 1.00 87.38 556 ILE A C 1
ATOM 4431 O O . ILE A 1 556 ? -10.454 -11.182 49.208 1.00 87.38 556 ILE A O 1
ATOM 4435 N N . ASN A 1 557 ? -11.595 -9.725 47.956 1.00 87.81 557 ASN A N 1
ATOM 4436 C CA . ASN A 1 557 ? -12.599 -9.432 48.982 1.00 87.81 557 ASN A CA 1
ATOM 4437 C C . ASN A 1 557 ? -13.993 -9.160 48.373 1.00 87.81 557 ASN A C 1
ATOM 4439 O O . ASN A 1 557 ? -14.102 -8.907 47.170 1.00 87.81 557 ASN A O 1
ATOM 4443 N N . PRO A 1 558 ? -15.081 -9.192 49.167 1.00 86.56 558 PRO A N 1
ATOM 4444 C CA . PRO A 1 558 ? -16.438 -8.974 48.655 1.00 86.56 558 PRO A CA 1
ATOM 4445 C C . PRO A 1 558 ? -16.700 -7.593 48.028 1.00 86.56 558 PRO A C 1
ATOM 4447 O O . PRO A 1 558 ? -17.728 -7.410 47.378 1.00 86.56 558 PRO A O 1
ATOM 4450 N N . GLY A 1 559 ? -15.804 -6.614 48.180 1.00 88.44 559 GLY A N 1
ATOM 4451 C CA . GLY A 1 559 ? -15.944 -5.292 47.569 1.00 88.44 559 GLY A CA 1
ATOM 4452 C C . GLY A 1 559 ? -15.993 -5.317 46.035 1.00 88.44 559 GLY A C 1
ATOM 4453 O O . GLY A 1 559 ? -16.700 -4.499 45.443 1.00 88.44 559 GLY A O 1
ATOM 4454 N N . PHE A 1 560 ? -15.347 -6.296 45.383 1.00 88.38 560 PHE A N 1
ATOM 4455 C CA . PHE A 1 560 ? -15.316 -6.404 43.915 1.00 88.38 560 PHE A CA 1
ATOM 4456 C C . PHE A 1 560 ? -16.714 -6.505 43.289 1.00 88.38 560 PHE A C 1
ATOM 4458 O O . PHE A 1 560 ? -16.973 -5.906 42.243 1.00 88.38 560 PHE A O 1
ATOM 4465 N N . VAL A 1 561 ? -17.646 -7.208 43.942 1.00 90.62 561 VAL A N 1
ATOM 4466 C CA . VAL A 1 561 ? -19.024 -7.349 43.441 1.00 90.62 561 VAL A CA 1
ATOM 4467 C C . VAL A 1 561 ? -19.900 -6.134 43.750 1.00 90.62 561 VAL A C 1
ATOM 4469 O O . VAL A 1 561 ? -20.876 -5.871 43.043 1.00 90.62 561 VAL A O 1
ATOM 4472 N N . LEU A 1 562 ? -19.535 -5.340 44.761 1.00 91.38 562 LEU A N 1
ATOM 4473 C CA . LEU A 1 562 ? -20.287 -4.147 45.143 1.00 91.38 562 LEU A CA 1
ATOM 4474 C C . LEU A 1 562 ? -20.136 -3.011 44.128 1.00 91.38 562 LEU A C 1
ATOM 4476 O O . LEU A 1 562 ? -21.082 -2.238 43.968 1.00 91.38 562 LEU A O 1
ATOM 4480 N N . SER A 1 563 ? -19.013 -2.931 43.403 1.00 86.75 563 SER A N 1
ATOM 4481 C CA . SER A 1 563 ? -18.805 -1.920 42.352 1.00 86.75 563 SER A CA 1
ATOM 4482 C C . SER A 1 563 ? -19.866 -2.009 41.248 1.00 86.75 563 SER A C 1
ATOM 4484 O O . SER A 1 563 ? -20.526 -1.018 40.928 1.00 86.75 563 SER A O 1
ATOM 4486 N N . GLY A 1 564 ? -20.082 -3.208 40.696 1.00 88.50 564 GLY A N 1
ATOM 4487 C CA . GLY A 1 564 ? -21.116 -3.439 39.683 1.00 88.50 564 GLY A CA 1
ATOM 4488 C C . GLY A 1 564 ? -22.529 -3.328 40.258 1.00 88.50 564 GLY A C 1
ATOM 4489 O O . GLY A 1 564 ? -23.390 -2.668 39.676 1.00 88.50 564 GLY A O 1
ATOM 4490 N N . MET A 1 565 ? -22.756 -3.909 41.440 1.00 92.12 565 MET A N 1
ATOM 4491 C CA . MET A 1 565 ? -24.070 -3.903 42.090 1.00 92.12 565 MET A CA 1
ATOM 4492 C C . MET A 1 565 ? -24.546 -2.488 42.445 1.00 92.12 565 MET A C 1
ATOM 4494 O O . MET A 1 565 ? -25.718 -2.162 42.267 1.00 92.12 565 MET A O 1
ATOM 4498 N N . THR A 1 566 ? -23.653 -1.623 42.925 1.00 93.44 566 THR A N 1
ATOM 4499 C CA . THR A 1 566 ? -24.010 -0.243 43.291 1.00 93.44 566 THR A CA 1
ATOM 4500 C C . THR A 1 566 ? -24.328 0.591 42.060 1.00 93.44 566 THR A C 1
ATOM 4502 O O . THR A 1 566 ? -25.313 1.325 42.085 1.00 93.44 566 THR A O 1
ATOM 4505 N N . ARG A 1 567 ? -23.576 0.421 40.961 1.00 91.88 567 ARG A N 1
ATOM 4506 C CA . ARG A 1 567 ? -23.892 1.049 39.668 1.00 91.88 567 ARG A CA 1
ATOM 4507 C C . ARG A 1 567 ? -25.274 0.639 39.157 1.00 91.88 567 ARG A C 1
ATOM 4509 O O . ARG A 1 567 ? -26.054 1.502 38.762 1.00 91.88 567 ARG A O 1
ATOM 4516 N N . ALA A 1 568 ? -25.606 -0.652 39.230 1.00 94.56 568 ALA A N 1
ATOM 4517 C CA . ALA A 1 568 ? -26.927 -1.152 38.851 1.00 94.56 568 ALA A CA 1
ATOM 4518 C C . ALA A 1 568 ? -28.040 -0.567 39.741 1.00 94.56 568 ALA A C 1
ATOM 4520 O O . ALA A 1 568 ? -29.021 -0.028 39.234 1.00 94.56 568 ALA A O 1
ATOM 4521 N N . CYS A 1 569 ? -27.859 -0.582 41.068 1.00 94.06 569 CYS A N 1
ATOM 4522 C CA . CYS A 1 569 ? -28.803 0.027 42.008 1.00 94.06 569 CYS A CA 1
ATOM 4523 C C . CYS A 1 569 ? -29.011 1.525 41.742 1.00 94.06 569 CYS A C 1
ATOM 4525 O O . CYS A 1 569 ? -30.152 1.983 41.759 1.00 94.06 569 CYS A O 1
ATOM 4527 N N . ALA A 1 570 ? -27.940 2.280 41.484 1.00 91.81 570 ALA A N 1
ATOM 4528 C CA . ALA A 1 570 ? -28.018 3.707 41.187 1.00 91.81 570 ALA A CA 1
ATOM 4529 C C . ALA A 1 570 ? -28.786 3.987 39.885 1.00 91.81 570 ALA A C 1
ATOM 4531 O O . ALA A 1 570 ? -29.583 4.923 39.836 1.00 91.81 570 ALA A O 1
ATOM 4532 N N . ALA A 1 571 ? -28.600 3.152 38.858 1.00 92.75 571 ALA A N 1
ATOM 4533 C CA . ALA A 1 571 ? -29.318 3.266 37.590 1.00 92.75 571 ALA A CA 1
ATOM 4534 C C . ALA A 1 571 ? -30.808 2.885 37.708 1.00 92.75 571 ALA A C 1
ATOM 4536 O O . ALA A 1 571 ? -31.666 3.537 37.114 1.00 92.75 571 ALA A O 1
ATOM 4537 N N . GLU A 1 572 ? -31.136 1.845 38.480 1.00 95.12 572 GLU A N 1
ATOM 4538 C CA . GLU A 1 572 ? -32.507 1.323 38.595 1.00 95.12 572 GLU A CA 1
ATOM 4539 C C . GLU A 1 572 ? -33.368 2.029 39.655 1.00 95.12 572 GLU A C 1
ATOM 4541 O O . GLU A 1 572 ? -34.601 1.960 39.608 1.00 95.12 572 GLU A O 1
ATOM 4546 N N . LEU A 1 573 ? -32.750 2.670 40.653 1.00 94.44 573 LEU A N 1
ATOM 4547 C CA . LEU A 1 573 ? -33.433 3.224 41.827 1.00 94.44 573 LEU A CA 1
ATOM 4548 C C . LEU A 1 573 ? -33.156 4.729 41.993 1.00 94.44 573 LEU A C 1
ATOM 4550 O O . LEU A 1 573 ? -32.618 5.122 43.028 1.00 94.44 573 LEU A O 1
ATOM 4554 N N . PRO A 1 574 ? -33.597 5.591 41.056 1.00 90.56 574 PRO A N 1
ATOM 4555 C CA . PRO A 1 574 ? -33.278 7.026 41.060 1.00 90.56 574 PRO A CA 1
ATOM 4556 C C . PRO A 1 574 ? -33.816 7.789 42.283 1.00 90.56 574 PRO A C 1
ATOM 4558 O O . PRO A 1 574 ? -33.383 8.899 42.570 1.00 90.56 574 PRO A O 1
ATOM 4561 N N . GLN A 1 575 ? -34.776 7.215 43.018 1.00 90.56 575 GLN A N 1
ATOM 4562 C CA . GLN A 1 575 ? -35.291 7.769 44.276 1.00 90.56 575 GLN A CA 1
ATOM 4563 C C . GLN A 1 575 ? -34.356 7.580 45.484 1.00 90.56 575 GLN A C 1
ATOM 4565 O O . GLN A 1 575 ? -34.681 8.058 46.570 1.00 90.56 575 GLN A O 1
ATOM 4570 N N . LEU A 1 576 ? -33.270 6.822 45.333 1.00 94.44 576 LEU A N 1
ATOM 4571 C CA . LEU A 1 576 ? -32.223 6.651 46.334 1.00 94.44 576 LEU A CA 1
ATOM 4572 C C . LEU A 1 576 ? -30.922 7.241 45.788 1.00 94.44 576 LEU A C 1
ATOM 4574 O O . LEU A 1 576 ? -30.645 7.156 44.595 1.00 94.44 576 LEU A O 1
ATOM 4578 N N . SER A 1 577 ? -30.124 7.824 46.674 1.00 95.06 577 SER A N 1
ATOM 4579 C CA . SER A 1 577 ? -28.843 8.431 46.329 1.00 95.06 577 SER A CA 1
ATOM 4580 C C . SER A 1 577 ? -27.708 7.482 46.705 1.00 95.06 577 SER A C 1
ATOM 4582 O O . SER A 1 577 ? -27.674 6.986 47.833 1.00 95.06 577 SER A O 1
ATOM 4584 N N . PHE A 1 578 ? -26.806 7.206 45.762 1.00 96.44 578 PHE A N 1
ATOM 4585 C CA . PHE A 1 578 ? -25.690 6.280 45.941 1.00 96.44 578 PHE A CA 1
ATOM 4586 C C . PHE A 1 578 ? -24.358 6.959 45.643 1.00 96.44 578 PHE A C 1
ATOM 4588 O O . PHE A 1 578 ? -24.254 7.739 44.697 1.00 96.44 578 PHE A O 1
ATOM 4595 N N . GLN A 1 579 ? -23.332 6.595 46.406 1.00 96.00 579 GLN A N 1
ATOM 4596 C CA . GLN A 1 579 ? -21.942 6.902 46.089 1.00 96.00 579 GLN A CA 1
ATOM 4597 C C . GLN A 1 579 ? -21.057 5.704 46.421 1.00 96.00 579 GLN A C 1
ATOM 4599 O O . GLN A 1 579 ? -21.174 5.117 47.497 1.00 96.00 579 GLN A O 1
ATOM 4604 N N . MET A 1 580 ? -20.170 5.350 45.499 1.00 95.38 580 MET A N 1
ATOM 4605 C CA . MET A 1 580 ? -19.127 4.349 45.687 1.00 95.38 580 MET A CA 1
ATOM 4606 C C . MET A 1 580 ? -17.806 5.044 46.016 1.00 95.38 580 MET A C 1
ATOM 4608 O O . MET A 1 580 ? -17.410 5.985 45.328 1.00 95.38 580 MET A O 1
ATOM 4612 N N . ILE A 1 581 ? -17.120 4.575 47.054 1.00 95.88 581 ILE A N 1
ATOM 4613 C CA . ILE A 1 581 ? -15.811 5.084 47.462 1.00 95.88 581 ILE A CA 1
ATOM 4614 C C . ILE A 1 581 ? -14.875 3.896 47.650 1.00 95.88 581 ILE A C 1
ATOM 4616 O O . ILE A 1 581 ? -15.053 3.116 48.581 1.00 95.88 581 ILE A O 1
ATOM 4620 N N . ASP A 1 582 ? -13.867 3.760 46.798 1.00 93.69 582 ASP A N 1
ATOM 4621 C CA . ASP A 1 582 ? -12.865 2.708 46.959 1.00 93.69 582 ASP A CA 1
ATOM 4622 C C . ASP A 1 582 ? -11.645 3.210 47.732 1.00 93.69 582 ASP A C 1
ATOM 4624 O O . ASP A 1 582 ? -11.079 4.257 47.418 1.00 93.69 582 ASP A O 1
ATOM 4628 N N . MET A 1 583 ? -11.239 2.463 48.754 1.00 92.50 583 MET A N 1
ATOM 4629 C CA . MET A 1 583 ? -10.130 2.804 49.644 1.00 92.50 583 MET A CA 1
ATOM 4630 C C . MET A 1 583 ? -8.882 1.997 49.283 1.00 92.50 583 MET A C 1
ATOM 4632 O O . MET A 1 583 ? -8.911 0.768 49.316 1.00 92.50 583 MET A O 1
ATOM 4636 N N . GLY A 1 584 ? -7.765 2.673 49.008 1.00 89.12 584 GLY A N 1
ATOM 4637 C CA . GLY A 1 584 ? -6.466 2.039 48.763 1.00 89.12 584 GLY A CA 1
ATOM 4638 C C . GLY A 1 584 ? -5.819 1.483 50.035 1.00 89.12 584 GLY A C 1
ATOM 4639 O O . GLY A 1 584 ? -5.180 0.434 50.004 1.00 89.12 584 GLY A O 1
ATOM 4640 N N . SER A 1 585 ? -6.005 2.148 51.180 1.00 88.69 585 SER A N 1
ATOM 4641 C CA . SER A 1 585 ? -5.541 1.661 52.483 1.00 88.69 585 SER A CA 1
ATOM 4642 C C . SER A 1 585 ? -6.428 2.161 53.637 1.00 88.69 585 SER A C 1
ATOM 4644 O O . SER A 1 585 ? -7.344 2.956 53.441 1.00 88.69 585 SER A O 1
ATOM 4646 N N . ALA A 1 586 ? -6.155 1.692 54.860 1.00 89.75 586 ALA A N 1
ATOM 4647 C CA . ALA A 1 586 ? -6.763 2.199 56.097 1.00 89.75 586 ALA A CA 1
ATOM 4648 C C . ALA A 1 586 ? -5.800 3.118 56.885 1.00 89.75 586 ALA A C 1
ATOM 4650 O O . ALA A 1 586 ? -5.878 3.201 58.113 1.00 89.75 586 ALA A O 1
ATOM 4651 N N . SER A 1 587 ? -4.855 3.768 56.192 1.00 93.06 587 SER A N 1
ATOM 4652 C CA . SER A 1 587 ? -3.903 4.713 56.788 1.00 93.06 587 SER A CA 1
ATOM 4653 C C . SER A 1 587 ? -4.598 5.953 57.357 1.00 93.06 587 SER A C 1
ATOM 4655 O O . SER A 1 587 ? -5.744 6.265 57.029 1.00 93.06 587 SER A O 1
ATOM 4657 N N . PHE A 1 588 ? -3.897 6.695 58.216 1.00 92.12 588 PHE A N 1
ATOM 4658 C CA . PHE A 1 588 ? -4.432 7.929 58.791 1.00 92.12 588 PHE A CA 1
ATOM 4659 C C . PHE A 1 588 ? -4.766 8.967 57.707 1.00 92.12 588 PHE A C 1
ATOM 4661 O O . PHE A 1 588 ? -5.809 9.625 57.769 1.00 92.12 588 PHE A O 1
ATOM 4668 N N . GLU A 1 589 ? -3.905 9.085 56.699 1.00 93.56 589 GLU A N 1
ATOM 4669 C CA . GLU A 1 589 ? -4.057 9.987 55.562 1.00 93.56 589 GLU A CA 1
ATOM 4670 C C . GLU A 1 589 ? -5.284 9.624 54.716 1.00 93.56 589 GLU A C 1
ATOM 4672 O O . GLU A 1 589 ? -6.088 10.505 54.402 1.00 93.56 589 GLU A O 1
ATOM 4677 N N . ASP A 1 590 ? -5.480 8.335 54.416 1.00 94.12 590 ASP A N 1
ATOM 4678 C CA . ASP A 1 590 ? -6.636 7.862 53.644 1.00 94.12 590 ASP A CA 1
ATOM 4679 C C . ASP A 1 590 ? -7.943 8.027 54.426 1.00 94.12 590 ASP A C 1
ATOM 4681 O O . ASP A 1 590 ? -8.943 8.481 53.873 1.00 94.12 590 ASP A O 1
ATOM 4685 N N . ILE A 1 591 ? -7.952 7.753 55.734 1.00 94.75 591 ILE A N 1
ATOM 4686 C CA . ILE A 1 591 ? -9.139 7.992 56.571 1.00 94.75 591 ILE A CA 1
ATOM 4687 C C . ILE A 1 591 ? -9.485 9.484 56.620 1.00 94.75 591 ILE A C 1
ATOM 4689 O O . ILE A 1 591 ? -10.660 9.849 56.556 1.00 94.75 591 ILE A O 1
ATOM 4693 N N . ARG A 1 592 ? -8.486 10.372 56.683 1.00 92.44 592 ARG A N 1
ATOM 4694 C CA . ARG A 1 592 ? -8.717 11.822 56.634 1.00 92.44 592 ARG A CA 1
ATOM 4695 C C . ARG A 1 592 ? -9.313 12.258 55.293 1.00 92.44 592 ARG A C 1
ATOM 4697 O O . ARG A 1 592 ? -10.254 13.055 55.288 1.00 92.44 592 ARG A O 1
ATOM 4704 N N . ALA A 1 593 ? -8.800 11.729 54.185 1.00 93.31 593 ALA A N 1
ATOM 4705 C CA . ALA A 1 593 ? -9.338 11.978 52.850 1.00 93.31 593 ALA A CA 1
ATOM 4706 C C . ALA A 1 593 ? -10.767 11.424 52.700 1.00 93.31 593 ALA A C 1
ATOM 4708 O O . ALA A 1 593 ? -11.644 12.128 52.204 1.00 93.31 593 ALA A O 1
ATOM 4709 N N . LEU A 1 594 ? -11.055 10.232 53.229 1.00 94.31 594 LEU A N 1
ATOM 4710 C CA . LEU A 1 594 ? -12.408 9.672 53.280 1.00 94.31 594 LEU A CA 1
ATOM 4711 C C . LEU A 1 594 ? -13.369 10.574 54.067 1.00 94.31 594 LEU A C 1
ATOM 4713 O O . LEU A 1 594 ? -14.470 10.855 53.605 1.00 94.31 594 LEU A O 1
ATOM 4717 N N . VAL A 1 595 ? -12.958 11.099 55.224 1.00 92.31 595 VAL A N 1
ATOM 4718 C CA . VAL A 1 595 ? -13.774 12.058 55.993 1.00 92.31 595 VAL A CA 1
ATOM 4719 C C . VAL A 1 595 ? -14.052 13.329 55.186 1.00 92.31 595 VAL A C 1
ATOM 4721 O O . VAL A 1 595 ? -15.148 13.884 55.276 1.00 92.31 595 VAL A O 1
ATOM 4724 N N . GLN A 1 596 ? -13.090 13.788 54.384 1.00 91.06 596 GLN A N 1
ATOM 4725 C CA . GLN A 1 596 ? -13.299 14.906 53.467 1.00 91.06 596 GLN A CA 1
ATOM 4726 C C . GLN A 1 596 ? -14.304 14.549 52.359 1.00 91.06 596 GLN A C 1
ATOM 4728 O O . GLN A 1 596 ? -15.186 15.361 52.081 1.00 91.06 596 GLN A O 1
ATOM 4733 N N . VAL A 1 597 ? -14.234 13.340 51.785 1.00 92.50 597 VAL A N 1
ATOM 4734 C CA . VAL A 1 597 ? -15.231 12.825 50.826 1.00 92.50 597 VAL A CA 1
ATOM 4735 C C . VAL A 1 597 ? -16.638 12.866 51.421 1.00 92.50 597 VAL A C 1
ATOM 4737 O O . VAL A 1 597 ? -17.544 13.460 50.836 1.00 92.50 597 VAL A O 1
ATOM 4740 N N . LEU A 1 598 ? -16.803 12.319 52.628 1.00 91.12 598 LEU A N 1
ATOM 4741 C CA . LEU A 1 598 ? -18.094 12.256 53.317 1.00 91.12 598 LEU A CA 1
ATOM 4742 C C . LEU A 1 598 ? -18.717 13.640 53.564 1.00 91.12 598 LEU A C 1
ATOM 4744 O O . LEU A 1 598 ? -19.938 13.769 53.578 1.00 91.12 598 LEU A O 1
ATOM 4748 N N . ARG A 1 599 ? -17.895 14.679 53.746 1.00 88.00 599 ARG A N 1
ATOM 4749 C CA . ARG A 1 599 ? -18.355 16.031 54.106 1.00 88.00 599 ARG A CA 1
ATOM 4750 C C . ARG A 1 599 ? -18.542 16.968 52.921 1.00 88.00 599 ARG A C 1
ATOM 4752 O O . ARG A 1 599 ? -19.430 17.812 52.969 1.00 88.00 599 ARG A O 1
ATOM 4759 N N . SER A 1 600 ? -17.706 16.839 51.896 1.00 87.69 600 SER A N 1
ATOM 4760 C CA . SER A 1 600 ? -17.598 17.858 50.847 1.00 87.69 600 SER A CA 1
ATOM 4761 C C . SER A 1 600 ? -18.006 17.367 49.461 1.00 87.69 600 SER A C 1
ATOM 4763 O O . SER A 1 600 ? -18.219 18.195 48.587 1.00 87.69 600 SER A O 1
ATOM 4765 N N . TYR A 1 601 ? -18.136 16.053 49.243 1.00 90.31 601 TYR A N 1
ATOM 4766 C CA . TYR A 1 601 ? -18.372 15.488 47.912 1.00 90.31 601 TYR A CA 1
ATOM 4767 C C . TYR A 1 601 ? -19.765 14.850 47.842 1.00 90.31 601 TYR A C 1
ATOM 4769 O O . TYR A 1 601 ? -19.935 13.695 48.254 1.00 90.31 601 TYR A O 1
ATOM 4777 N N . PRO A 1 602 ? -20.780 15.583 47.343 1.00 88.81 602 PRO A N 1
ATOM 4778 C CA . PRO A 1 602 ? -22.146 15.085 47.305 1.00 88.81 602 PRO A CA 1
ATOM 4779 C C . PRO A 1 602 ? -22.322 14.001 46.235 1.00 88.81 602 PRO A C 1
ATOM 4781 O O . PRO A 1 602 ? -21.789 14.106 45.125 1.00 88.81 602 PRO A O 1
ATOM 4784 N N . CYS A 1 603 ? -23.131 12.988 46.550 1.00 89.94 603 CYS A N 1
ATOM 4785 C CA . CYS A 1 603 ? -23.294 11.778 45.739 1.00 89.94 603 CYS A CA 1
ATOM 4786 C C . CYS A 1 603 ? -23.746 12.056 44.293 1.00 89.94 603 CYS A C 1
ATOM 4788 O O . CYS A 1 603 ? -23.235 11.453 43.357 1.00 89.94 603 CYS A O 1
ATOM 4790 N N . HIS A 1 604 ? -24.641 13.029 44.086 1.00 86.69 604 HIS A N 1
ATOM 4791 C CA . HIS A 1 604 ? -25.152 13.384 42.754 1.00 86.69 604 HIS A CA 1
ATOM 4792 C C . HIS A 1 604 ? -24.087 13.966 41.809 1.00 86.69 604 HIS A C 1
ATOM 4794 O O . HIS A 1 604 ? -24.246 13.897 40.592 1.00 86.69 604 HIS A O 1
ATOM 4800 N N . LYS A 1 605 ? -23.022 14.569 42.354 1.00 89.62 605 LYS A N 1
ATOM 4801 C CA . LYS A 1 605 ? -21.923 15.159 41.575 1.00 89.62 605 LYS A CA 1
ATOM 4802 C C . LYS A 1 605 ? -20.743 14.197 41.454 1.00 89.62 605 LYS A C 1
ATOM 4804 O O . LYS A 1 605 ? -20.067 14.178 40.428 1.00 89.62 605 LYS A O 1
ATOM 4809 N N . TYR A 1 606 ? -20.514 13.402 42.495 1.00 92.88 606 TYR A N 1
ATOM 4810 C CA . TYR A 1 606 ? -19.408 12.458 42.595 1.00 92.88 606 TYR A CA 1
ATOM 4811 C C . TYR A 1 606 ? -19.946 11.068 42.946 1.00 92.88 606 TYR A C 1
ATOM 4813 O O . TYR A 1 606 ? -19.881 10.678 44.110 1.00 92.88 606 TYR A O 1
ATOM 4821 N N . PRO A 1 607 ? -20.506 10.326 41.977 1.00 92.25 607 PRO A N 1
ATOM 4822 C CA . PRO A 1 607 ? -21.088 9.010 42.238 1.00 92.25 607 PRO A CA 1
ATOM 4823 C C . PRO A 1 607 ? -20.026 7.937 42.509 1.00 92.25 607 PRO A C 1
ATOM 4825 O O . PRO A 1 607 ? -20.312 6.958 43.190 1.00 92.25 607 PRO A O 1
ATOM 4828 N N . GLU A 1 608 ? -18.802 8.122 42.008 1.00 93.94 608 GLU A N 1
ATOM 4829 C CA . GLU A 1 608 ? -17.673 7.214 42.218 1.00 93.94 608 GLU A CA 1
ATOM 4830 C C . GLU A 1 608 ? -16.409 8.006 42.550 1.00 93.94 608 GLU A C 1
ATOM 4832 O O . GLU A 1 608 ? -16.103 9.007 41.895 1.00 93.94 608 GLU A O 1
ATOM 4837 N N . LEU A 1 609 ? -15.682 7.556 43.571 1.00 95.25 609 LEU A N 1
ATOM 4838 C CA . LEU A 1 609 ? -14.437 8.151 44.046 1.00 95.25 609 LEU A CA 1
ATOM 4839 C C . LEU A 1 609 ? -13.460 7.061 44.491 1.00 95.25 609 LEU A C 1
ATOM 4841 O O . LEU A 1 609 ? -13.863 5.988 44.933 1.00 95.25 609 LEU A O 1
ATOM 4845 N N . VAL A 1 610 ? -12.167 7.364 44.418 1.00 94.88 610 VAL A N 1
ATOM 4846 C CA . VAL A 1 610 ? -11.092 6.516 44.944 1.00 94.88 610 VAL A CA 1
ATOM 4847 C C . VAL A 1 610 ? -10.248 7.345 45.906 1.00 94.88 610 VAL A C 1
ATOM 4849 O O . VAL A 1 610 ? -9.863 8.470 45.591 1.00 94.88 610 VAL A O 1
ATOM 4852 N N . VAL A 1 611 ? -9.954 6.805 47.083 1.00 94.62 611 VAL A N 1
ATOM 4853 C CA . VAL A 1 611 ? -9.061 7.416 48.069 1.00 94.62 611 VAL A CA 1
ATOM 4854 C C . VAL A 1 611 ? -7.791 6.590 48.154 1.00 94.62 611 VAL A C 1
ATOM 4856 O O . VAL A 1 611 ? -7.842 5.409 48.492 1.00 94.62 611 VAL A O 1
ATOM 4859 N N . LYS A 1 612 ? -6.649 7.201 47.842 1.00 91.50 612 LYS A N 1
ATOM 4860 C CA . LYS A 1 612 ? -5.355 6.515 47.846 1.00 91.50 612 LYS A CA 1
ATOM 4861 C C . LYS A 1 612 ? -4.230 7.479 48.191 1.00 91.50 612 LYS A C 1
ATOM 4863 O O . LYS A 1 612 ? -4.130 8.549 47.590 1.00 91.50 612 LYS A O 1
ATOM 4868 N N . GLU A 1 613 ? -3.371 7.080 49.126 1.00 91.69 613 GLU A N 1
ATOM 4869 C CA . GLU A 1 613 ? -2.208 7.862 49.574 1.00 91.69 613 GLU A CA 1
ATOM 4870 C C . GLU A 1 613 ? -2.584 9.295 50.011 1.00 91.69 613 GLU A C 1
ATOM 4872 O O . GLU A 1 613 ? -1.904 10.272 49.692 1.00 91.69 613 GLU A O 1
ATOM 4877 N N . GLY A 1 614 ? -3.720 9.439 50.698 1.00 91.12 614 GLY A N 1
ATOM 4878 C CA . GLY A 1 614 ? -4.274 10.712 51.161 1.00 91.12 614 GLY A CA 1
ATOM 4879 C C . GLY A 1 614 ? -4.878 11.591 50.062 1.00 91.12 614 GLY A C 1
ATOM 4880 O O . GLY A 1 614 ? -5.284 12.719 50.344 1.00 91.12 614 GLY A O 1
ATOM 4881 N N . LYS A 1 615 ? -4.944 11.111 48.814 1.00 93.19 615 LYS A N 1
ATOM 4882 C CA . LYS A 1 615 ? -5.526 11.833 47.673 1.00 93.19 615 LYS A CA 1
ATOM 4883 C C . LYS A 1 615 ? -6.932 11.331 47.376 1.00 93.19 615 LYS A C 1
ATOM 4885 O O . LYS A 1 615 ? -7.222 10.149 47.536 1.00 93.19 615 LYS A O 1
ATOM 4890 N N . ILE A 1 616 ? -7.776 12.236 46.885 1.00 94.69 616 ILE A N 1
ATOM 4891 C CA . ILE A 1 616 ? -9.114 11.930 46.374 1.00 94.69 616 ILE A CA 1
ATOM 4892 C C . ILE A 1 616 ? -9.038 11.962 44.848 1.00 94.69 616 ILE A C 1
ATOM 4894 O O . ILE A 1 616 ? -8.655 12.969 44.247 1.00 94.69 616 ILE A O 1
ATOM 4898 N N . LEU A 1 617 ? -9.372 10.837 44.235 1.00 94.12 617 LEU A N 1
ATOM 4899 C CA . LEU A 1 617 ? -9.289 10.590 42.806 1.00 94.12 617 LEU A CA 1
ATOM 4900 C C . LEU A 1 617 ? -10.694 10.345 42.258 1.00 94.12 617 LEU A C 1
ATOM 4902 O O . LEU A 1 617 ? -11.517 9.683 42.893 1.00 94.12 617 LEU A O 1
ATOM 4906 N N . LYS A 1 618 ? -10.956 10.855 41.060 1.00 93.00 618 LYS A N 1
ATOM 4907 C CA . LYS A 1 618 ? -12.188 10.616 40.315 1.00 93.00 618 LYS A CA 1
ATOM 4908 C C . LYS A 1 618 ? -11.886 9.689 39.131 1.00 93.00 618 LYS A C 1
ATOM 4910 O O . LYS A 1 618 ? -11.013 10.027 38.330 1.00 93.00 618 LYS A O 1
ATOM 4915 N N . PRO A 1 619 ? -12.578 8.545 38.999 1.00 90.06 619 PRO A N 1
ATOM 4916 C CA . PRO A 1 619 ? -12.489 7.720 37.803 1.00 90.06 619 PRO A CA 1
ATOM 4917 C C . PRO A 1 619 ? -13.218 8.384 36.627 1.00 90.06 619 PRO A C 1
ATOM 4919 O O . PRO A 1 619 ? -14.341 8.874 36.760 1.00 90.06 619 PRO A O 1
ATOM 4922 N N . GLU A 1 620 ? -12.573 8.391 35.464 1.00 88.62 620 GLU A N 1
ATOM 4923 C CA . GLU A 1 620 ? -13.113 8.873 34.194 1.00 88.62 620 GLU A CA 1
ATOM 4924 C C . GLU A 1 620 ? -12.908 7.811 33.118 1.00 88.62 620 GLU A C 1
ATOM 4926 O O . GLU A 1 620 ? -11.803 7.307 32.934 1.00 88.62 620 GLU A O 1
ATOM 4931 N N . ILE A 1 621 ? -13.979 7.467 32.405 1.00 86.50 621 ILE A N 1
ATOM 4932 C CA . ILE A 1 621 ? -13.915 6.512 31.301 1.00 86.50 621 ILE A CA 1
ATOM 4933 C C . ILE A 1 621 ? -13.241 7.209 30.116 1.00 86.50 621 ILE A C 1
ATOM 4935 O O . ILE A 1 621 ? -13.781 8.171 29.567 1.00 86.50 621 ILE A O 1
ATOM 4939 N N . THR A 1 622 ? -12.070 6.722 29.718 1.00 85.50 622 THR A N 1
ATOM 4940 C CA . THR A 1 622 ? -11.284 7.234 28.591 1.00 85.50 622 THR A CA 1
ATOM 4941 C C . THR A 1 622 ? -11.041 6.138 27.565 1.00 85.50 622 THR A C 1
ATOM 4943 O O . THR A 1 622 ? -10.985 4.957 27.904 1.00 85.50 622 THR A O 1
ATOM 4946 N N . HIS A 1 623 ? -10.878 6.516 26.298 1.00 79.38 623 HIS A N 1
ATOM 4947 C CA . HIS A 1 623 ? -10.471 5.564 25.266 1.00 79.38 623 HIS A CA 1
ATOM 4948 C C . HIS A 1 623 ? -9.086 5.004 25.575 1.00 79.38 623 HIS A C 1
ATOM 4950 O O . HIS A 1 623 ? -8.177 5.764 25.905 1.00 79.38 623 HIS A O 1
ATOM 4956 N N . THR A 1 624 ? -8.926 3.688 25.436 1.00 78.12 624 THR A N 1
ATOM 4957 C CA . THR A 1 624 ? -7.625 3.034 25.599 1.00 78.12 624 THR A CA 1
ATOM 4958 C C . THR A 1 624 ? -6.751 3.344 24.389 1.00 78.12 624 THR A C 1
ATOM 4960 O O . THR A 1 624 ? -7.067 2.872 23.294 1.00 78.12 624 THR A O 1
ATOM 4963 N N . PRO A 1 625 ? -5.657 4.118 24.539 1.00 59.34 625 PRO A N 1
ATOM 4964 C CA . PRO A 1 625 ? -4.726 4.314 23.443 1.00 59.34 625 PRO A CA 1
ATOM 4965 C C . PRO A 1 625 ? -4.032 2.981 23.161 1.00 59.34 625 PRO A C 1
ATOM 4967 O O . PRO A 1 625 ? -3.472 2.353 24.060 1.00 59.34 625 PRO A O 1
ATOM 4970 N N . LEU A 1 626 ? -4.073 2.532 21.908 1.00 56.44 626 LEU A N 1
ATOM 4971 C CA . LEU A 1 626 ? -3.236 1.417 21.489 1.00 56.44 626 LEU A CA 1
ATOM 4972 C C . LEU A 1 626 ? -1.776 1.886 21.501 1.00 56.44 626 LEU A C 1
ATOM 4974 O O . LEU A 1 626 ? -1.500 2.993 21.028 1.00 56.44 626 LEU A O 1
ATOM 4978 N N . PRO A 1 627 ? -0.829 1.063 21.981 1.00 46.81 627 PRO A N 1
ATOM 4979 C CA . PRO A 1 627 ? 0.553 1.279 21.617 1.00 46.81 627 PRO A CA 1
ATOM 4980 C C . PRO A 1 627 ? 0.612 1.183 20.096 1.00 46.81 627 PRO A C 1
ATOM 4982 O O . PRO A 1 627 ? 0.259 0.155 19.516 1.00 46.81 627 PRO A O 1
ATOM 4985 N N . THR A 1 628 ? 1.006 2.272 19.440 1.00 39.22 628 THR A N 1
ATOM 4986 C CA . THR A 1 628 ? 1.420 2.232 18.043 1.00 39.22 628 THR A CA 1
ATOM 4987 C C . THR A 1 628 ? 2.397 1.066 17.940 1.00 39.22 628 THR A C 1
ATOM 4989 O O . THR A 1 628 ? 3.386 1.052 18.673 1.00 39.22 628 THR A O 1
ATOM 4992 N N . MET A 1 629 ? 2.163 0.094 17.054 1.00 37.94 629 MET A N 1
ATOM 4993 C CA . MET A 1 629 ? 3.155 -0.939 16.711 1.00 37.94 629 MET A CA 1
ATOM 4994 C C . MET A 1 629 ? 4.373 -0.330 15.983 1.00 37.94 629 MET A C 1
ATOM 4996 O O . MET A 1 629 ? 4.996 -0.953 15.130 1.00 37.94 629 MET A O 1
ATOM 5000 N N . ALA A 1 630 ? 4.747 0.902 16.327 1.00 34.44 630 ALA A N 1
ATOM 5001 C CA . ALA A 1 630 ? 6.067 1.435 16.111 1.00 34.44 630 ALA A CA 1
ATOM 5002 C C . ALA A 1 630 ? 7.013 0.620 16.991 1.00 34.44 630 ALA A C 1
ATOM 5004 O O . ALA A 1 630 ? 7.213 0.952 18.156 1.00 34.44 630 ALA A O 1
ATOM 5005 N N . ILE A 1 631 ? 7.500 -0.489 16.425 1.00 39.06 631 ILE A N 1
ATOM 5006 C CA . ILE A 1 631 ? 8.784 -1.135 16.708 1.00 39.06 631 ILE A CA 1
ATOM 5007 C C . ILE A 1 631 ? 9.217 -0.876 18.156 1.00 39.06 631 ILE A C 1
ATOM 5009 O O . ILE A 1 631 ? 10.165 -0.138 18.419 1.00 39.06 631 ILE A O 1
ATOM 5013 N N . SER A 1 632 ? 8.487 -1.430 19.127 1.00 33.59 632 SER A N 1
ATOM 5014 C CA . SER A 1 632 ? 8.999 -1.430 20.487 1.00 33.59 632 SER A CA 1
ATOM 5015 C C . SER A 1 632 ? 10.151 -2.419 20.470 1.00 33.59 632 SER A C 1
ATOM 5017 O O . SER A 1 632 ? 9.935 -3.631 20.435 1.00 33.59 632 SER A O 1
ATOM 5019 N N . SER A 1 633 ? 11.379 -1.909 20.446 1.00 40.38 633 SER A N 1
ATOM 5020 C CA . SER A 1 633 ? 12.589 -2.667 20.739 1.00 40.38 633 SER A CA 1
ATOM 5021 C C . SER A 1 633 ? 12.530 -3.111 22.203 1.00 40.38 633 SER A C 1
ATOM 5023 O O . SER A 1 633 ? 13.193 -2.559 23.081 1.00 40.38 633 SER A O 1
ATOM 5025 N N . THR A 1 634 ? 11.648 -4.054 22.509 1.00 39.56 634 THR A N 1
ATOM 5026 C CA . THR A 1 634 ? 11.601 -4.701 23.808 1.00 39.56 634 THR A CA 1
ATOM 5027 C C . THR A 1 634 ? 12.792 -5.639 23.868 1.00 39.56 634 THR A C 1
ATOM 5029 O O . THR A 1 634 ? 12.863 -6.607 23.116 1.00 39.56 634 THR A O 1
ATOM 5032 N N . ASN A 1 635 ? 13.739 -5.350 24.758 1.00 40.12 635 ASN A N 1
ATOM 5033 C CA . ASN A 1 635 ? 14.741 -6.323 25.174 1.00 40.12 635 ASN A CA 1
ATOM 5034 C C . ASN A 1 635 ? 14.008 -7.443 25.912 1.00 40.12 635 ASN A C 1
ATOM 5036 O O . ASN A 1 635 ? 13.742 -7.326 27.108 1.00 40.12 635 ASN A O 1
ATOM 5040 N N . ILE A 1 636 ? 13.624 -8.499 25.196 1.00 46.62 636 ILE A N 1
ATOM 5041 C CA . ILE A 1 636 ? 12.961 -9.634 25.826 1.00 46.62 636 ILE A CA 1
ATOM 5042 C C . ILE A 1 636 ? 14.026 -10.635 26.268 1.00 46.62 636 ILE A C 1
ATOM 5044 O O . ILE A 1 636 ? 14.637 -11.322 25.453 1.00 46.62 636 ILE A O 1
ATOM 5048 N N . HIS A 1 637 ? 14.247 -10.731 27.578 1.00 41.56 637 HIS A N 1
ATOM 5049 C CA . HIS A 1 637 ? 14.922 -11.885 28.167 1.00 41.56 637 HIS A CA 1
ATOM 5050 C C . HIS A 1 637 ? 13.958 -13.082 28.097 1.00 41.56 637 HIS A C 1
ATOM 5052 O O . HIS A 1 637 ? 13.032 -13.183 28.897 1.00 41.56 637 HIS A O 1
ATOM 5058 N N . MET A 1 638 ? 14.131 -13.955 27.100 1.00 50.62 638 MET A N 1
ATOM 5059 C CA . MET A 1 638 ? 13.206 -15.064 26.814 1.00 50.62 638 MET A CA 1
ATOM 5060 C C . MET A 1 638 ? 13.684 -16.406 27.392 1.00 50.62 638 MET A C 1
ATOM 5062 O O . MET A 1 638 ? 14.856 -16.756 27.290 1.00 50.62 638 MET A O 1
ATOM 5066 N N . LEU A 1 639 ? 12.742 -17.173 27.960 1.00 44.06 639 LEU A N 1
ATOM 5067 C CA . LEU A 1 639 ? 12.938 -18.474 28.630 1.00 44.06 639 LEU A CA 1
ATOM 5068 C C . LEU A 1 639 ? 12.537 -19.708 27.776 1.00 44.06 639 LEU A C 1
ATOM 5070 O O . LEU A 1 639 ? 12.624 -20.818 28.290 1.00 44.06 639 LEU A O 1
ATOM 5074 N N . HIS A 1 640 ? 12.081 -19.563 26.518 1.00 49.41 640 HIS A N 1
ATOM 5075 C CA . HIS A 1 640 ? 11.560 -20.681 25.693 1.00 49.41 640 HIS A CA 1
ATOM 5076 C C . HIS A 1 640 ? 11.939 -20.606 24.193 1.00 49.41 640 HIS A C 1
ATOM 5078 O O . HIS A 1 640 ? 12.127 -19.513 23.660 1.00 49.41 640 HIS A O 1
ATOM 5084 N N . ASP A 1 641 ? 11.981 -21.778 23.527 1.00 57.62 641 ASP A N 1
ATOM 5085 C CA . ASP A 1 641 ? 12.244 -22.024 22.088 1.00 57.62 641 ASP A CA 1
ATOM 5086 C C . ASP A 1 641 ? 11.204 -21.355 21.158 1.00 57.62 641 ASP A C 1
ATOM 5088 O O . ASP A 1 641 ? 10.313 -22.008 20.605 1.00 57.62 641 ASP A O 1
ATOM 5092 N N . GLN A 1 642 ? 11.285 -20.037 20.971 1.00 65.12 642 GLN A N 1
ATOM 5093 C CA . GLN A 1 642 ? 10.517 -19.349 19.930 1.00 65.12 642 GLN A CA 1
ATOM 5094 C C . GLN A 1 642 ? 11.230 -19.394 18.572 1.00 65.12 642 GLN A C 1
ATOM 5096 O O . GLN A 1 642 ? 12.458 -19.339 18.481 1.00 65.12 642 GLN A O 1
ATOM 5101 N N . VAL A 1 643 ? 10.440 -19.487 17.497 1.00 73.44 643 VAL A N 1
ATOM 5102 C CA . VAL A 1 643 ? 10.941 -19.413 16.122 1.00 73.44 643 VAL A CA 1
ATOM 5103 C C . VAL A 1 643 ? 11.100 -17.955 15.722 1.00 73.44 643 VAL A C 1
ATOM 5105 O O . VAL A 1 643 ? 10.152 -17.174 15.766 1.00 73.44 643 VAL A O 1
ATOM 5108 N N . PHE A 1 644 ? 12.317 -17.594 15.333 1.00 82.00 644 PHE A N 1
ATOM 5109 C CA . PHE A 1 644 ? 12.638 -16.276 14.808 1.00 82.00 644 PHE A CA 1
ATOM 5110 C C . PHE A 1 644 ? 13.279 -16.394 13.428 1.00 82.00 644 PHE A C 1
ATOM 5112 O O . PHE A 1 644 ? 13.819 -17.444 13.060 1.00 82.00 644 PHE A O 1
ATOM 5119 N N . MET A 1 645 ? 13.213 -15.298 12.685 1.00 84.19 645 MET A N 1
ATOM 5120 C CA . MET A 1 645 ? 13.873 -15.081 11.407 1.00 84.19 645 MET A CA 1
ATOM 5121 C C . MET A 1 645 ? 14.905 -13.980 11.571 1.00 84.19 645 MET A C 1
ATOM 5123 O O . MET A 1 645 ? 14.610 -12.939 12.153 1.00 84.19 645 MET A O 1
ATOM 5127 N N . LEU A 1 646 ? 16.107 -14.209 11.057 1.00 84.12 646 LEU A N 1
ATOM 5128 C CA . LEU A 1 646 ? 17.112 -13.167 10.939 1.00 84.12 646 LEU A CA 1
ATOM 5129 C C . LEU A 1 646 ? 16.873 -12.347 9.673 1.00 84.12 646 LEU A C 1
ATOM 5131 O O . LEU A 1 646 ? 16.524 -12.891 8.625 1.00 84.12 646 LEU A O 1
ATOM 5135 N N . GLN A 1 647 ? 17.101 -11.044 9.778 1.00 82.06 647 GLN A N 1
ATOM 5136 C CA . GLN A 1 647 ? 16.955 -10.108 8.672 1.00 82.06 647 GLN A CA 1
ATOM 5137 C C . GLN A 1 647 ? 18.013 -9.000 8.741 1.00 82.06 647 GLN A C 1
ATOM 5139 O O . GLN A 1 647 ? 18.492 -8.660 9.825 1.00 82.06 647 GLN A O 1
ATOM 5144 N N . THR A 1 648 ? 18.354 -8.412 7.601 1.00 78.06 648 THR A N 1
ATOM 5145 C CA . THR A 1 648 ? 19.342 -7.329 7.479 1.00 78.06 648 THR A CA 1
ATOM 5146 C C . THR A 1 648 ? 18.743 -6.111 6.788 1.00 78.06 648 THR A C 1
ATOM 5148 O O . THR A 1 648 ? 17.862 -6.264 5.952 1.00 78.06 648 THR A O 1
ATOM 5151 N N . SER A 1 649 ? 19.203 -4.906 7.122 1.00 71.50 649 SER A N 1
ATOM 5152 C CA . SER A 1 649 ? 18.687 -3.678 6.501 1.00 71.50 649 SER A CA 1
ATOM 5153 C C . SER A 1 649 ? 19.184 -3.431 5.083 1.00 71.50 649 SER A C 1
ATOM 5155 O O . SER A 1 649 ? 18.626 -2.585 4.399 1.00 71.50 649 SER A O 1
ATOM 5157 N N . ASP A 1 650 ? 20.248 -4.112 4.655 1.00 68.31 650 ASP A N 1
ATOM 5158 C CA . ASP A 1 650 ? 20.818 -3.920 3.327 1.00 68.31 650 ASP A CA 1
ATOM 5159 C C . ASP A 1 650 ? 20.878 -5.262 2.584 1.00 68.31 650 ASP A C 1
ATOM 5161 O O . ASP A 1 650 ? 21.386 -6.241 3.127 1.00 68.31 650 ASP A O 1
ATOM 5165 N N . PRO A 1 651 ? 20.360 -5.332 1.351 1.00 62.97 651 PRO A N 1
ATOM 5166 C CA . PRO A 1 651 ? 20.316 -6.539 0.559 1.00 62.97 651 PRO A CA 1
ATOM 5167 C C . PRO A 1 651 ? 21.644 -6.906 -0.054 1.00 62.97 651 PRO A C 1
ATOM 5169 O O . PRO A 1 651 ? 21.635 -7.828 -0.829 1.00 62.97 651 PRO A O 1
ATOM 5172 N N . HIS A 1 652 ? 22.752 -6.227 0.201 1.00 61.38 652 HIS A N 1
ATOM 5173 C CA . HIS A 1 652 ? 24.060 -6.561 -0.373 1.00 61.38 652 HIS A CA 1
ATOM 5174 C C . HIS A 1 652 ? 25.100 -6.798 0.720 1.00 61.38 652 HIS A C 1
ATOM 5176 O O . HIS A 1 652 ? 26.061 -7.546 0.530 1.00 61.38 652 HIS A O 1
ATOM 5182 N N . ILE A 1 653 ? 24.910 -6.168 1.879 1.00 66.06 653 ILE A N 1
ATOM 5183 C CA . ILE A 1 653 ? 25.804 -6.268 3.026 1.00 66.06 653 ILE A CA 1
ATOM 5184 C C . ILE A 1 653 ? 24.974 -6.563 4.265 1.00 66.06 653 ILE A C 1
ATOM 5186 O O . ILE A 1 653 ? 24.047 -5.831 4.595 1.00 66.06 653 ILE A O 1
ATOM 5190 N N . MET A 1 654 ? 25.370 -7.585 5.022 1.00 72.75 654 MET A N 1
ATOM 5191 C CA . MET A 1 654 ? 24.733 -7.883 6.300 1.00 72.75 654 MET A CA 1
ATOM 5192 C C . MET A 1 654 ? 24.995 -6.756 7.317 1.00 72.75 654 MET A C 1
ATOM 5194 O O . MET A 1 654 ? 25.995 -6.745 8.033 1.00 72.75 654 MET A O 1
ATOM 5198 N N . THR A 1 655 ? 24.077 -5.795 7.368 1.00 74.00 655 THR A N 1
ATOM 5199 C CA . THR A 1 655 ? 24.068 -4.620 8.247 1.00 74.00 655 THR A CA 1
ATOM 5200 C C . THR A 1 655 ? 22.797 -4.596 9.095 1.00 74.00 655 THR A C 1
ATOM 5202 O O . THR A 1 655 ? 21.768 -5.154 8.707 1.00 74.00 655 THR A O 1
ATOM 5205 N N . ASN A 1 656 ? 22.877 -4.002 10.291 1.00 77.50 656 ASN A N 1
ATOM 5206 C CA . ASN A 1 656 ? 21.766 -3.907 11.251 1.00 77.50 656 ASN A CA 1
ATOM 5207 C C . ASN A 1 656 ? 20.981 -5.220 11.416 1.00 77.50 656 ASN A C 1
ATOM 5209 O O . ASN A 1 656 ? 19.749 -5.241 11.357 1.00 77.50 656 ASN A O 1
ATOM 5213 N N . LEU A 1 657 ? 21.712 -6.327 11.583 1.00 83.00 657 LEU A N 1
ATOM 5214 C CA . LEU A 1 657 ? 21.123 -7.649 11.743 1.00 83.00 657 LEU A CA 1
ATOM 5215 C C . LEU A 1 657 ? 20.122 -7.628 12.905 1.00 83.00 657 LEU A C 1
ATOM 5217 O O . LEU A 1 657 ? 20.469 -7.282 14.035 1.00 83.00 657 LEU A O 1
ATOM 5221 N N . SER A 1 658 ? 18.884 -8.006 12.619 1.00 83.31 658 SER A N 1
ATOM 5222 C CA . SER A 1 658 ? 17.803 -8.064 13.598 1.00 83.31 658 SER A CA 1
ATOM 5223 C C . SER A 1 658 ? 17.061 -9.390 13.492 1.00 83.31 658 SER A C 1
ATOM 5225 O O . SER A 1 658 ? 17.208 -10.125 12.515 1.00 83.31 658 SER A O 1
ATOM 5227 N N . ALA A 1 659 ? 16.286 -9.715 14.524 1.00 84.12 659 ALA A N 1
ATOM 5228 C CA . ALA A 1 659 ? 15.449 -10.903 14.556 1.00 84.12 659 ALA A CA 1
ATOM 5229 C C . ALA A 1 659 ? 13.978 -10.497 14.665 1.00 84.12 659 ALA A C 1
ATOM 5231 O O . ALA A 1 659 ? 13.627 -9.657 15.494 1.00 84.12 659 ALA A O 1
ATOM 5232 N N . THR A 1 660 ? 13.124 -11.108 13.852 1.00 79.50 660 THR A N 1
ATOM 5233 C CA . THR A 1 660 ? 11.666 -10.980 13.942 1.00 79.50 660 THR A CA 1
ATOM 5234 C C . THR A 1 660 ? 11.063 -12.310 14.351 1.00 79.50 660 THR A C 1
ATOM 5236 O O . THR A 1 660 ? 11.495 -13.375 13.907 1.00 79.50 660 THR A O 1
ATOM 5239 N N . GLN A 1 661 ? 10.076 -12.262 15.243 1.00 76.62 661 GLN A N 1
ATOM 5240 C CA . GLN A 1 661 ? 9.329 -13.453 15.621 1.00 76.62 661 GLN A CA 1
ATOM 5241 C C . GLN A 1 661 ? 8.498 -13.922 14.422 1.00 76.62 661 GLN A C 1
ATOM 5243 O O . GLN A 1 661 ? 7.881 -13.105 13.737 1.00 76.62 661 GLN A O 1
ATOM 5248 N N . VAL A 1 662 ? 8.490 -15.230 14.168 1.00 70.56 662 VAL A N 1
ATOM 5249 C CA . VAL A 1 662 ? 7.692 -15.839 13.099 1.00 70.56 662 VAL A CA 1
ATOM 5250 C C . VAL A 1 662 ? 6.679 -16.778 13.729 1.00 70.56 662 VAL A C 1
ATOM 5252 O O . VAL A 1 662 ? 7.024 -17.577 14.604 1.00 70.56 662 VAL A O 1
ATOM 5255 N N . ASP A 1 663 ? 5.433 -16.701 13.272 1.00 61.38 663 ASP A N 1
ATOM 5256 C CA . ASP A 1 663 ? 4.409 -17.649 13.687 1.00 61.38 663 ASP A CA 1
ATOM 5257 C C . ASP A 1 663 ? 4.792 -19.070 13.258 1.00 61.38 663 ASP A C 1
ATOM 5259 O O . ASP A 1 663 ? 5.229 -19.325 12.137 1.00 61.38 663 ASP A O 1
ATOM 5263 N N . ASN A 1 664 ? 4.620 -20.014 14.182 1.00 54.16 664 ASN A N 1
ATOM 5264 C CA . ASN A 1 664 ? 5.086 -21.404 14.100 1.00 54.16 664 ASN A CA 1
ATOM 5265 C C . ASN A 1 664 ? 4.377 -22.257 13.015 1.00 54.16 664 ASN A C 1
ATOM 5267 O O . ASN A 1 664 ? 4.442 -23.484 13.050 1.00 54.16 664 ASN A O 1
ATOM 5271 N N . SER A 1 665 ? 3.673 -21.638 12.064 1.00 50.28 665 SER A N 1
ATOM 5272 C CA . SER A 1 665 ? 2.796 -22.271 11.073 1.00 50.28 665 SER A CA 1
ATOM 5273 C C . SER A 1 665 ? 3.523 -22.716 9.799 1.00 50.28 665 SER A C 1
ATOM 5275 O O . SER A 1 665 ? 2.955 -22.697 8.704 1.00 50.28 665 SER A O 1
ATOM 5277 N N . VAL A 1 666 ? 4.776 -23.165 9.915 1.00 52.28 666 VAL A N 1
ATOM 5278 C CA . VAL A 1 666 ? 5.454 -23.822 8.790 1.00 52.28 666 VAL A CA 1
ATOM 5279 C C . VAL A 1 666 ? 4.892 -25.238 8.650 1.00 52.28 666 VAL A C 1
ATOM 5281 O O . VAL A 1 666 ? 5.472 -26.223 9.093 1.00 52.28 666 VAL A O 1
ATOM 5284 N N . GLU A 1 667 ? 3.706 -25.353 8.059 1.00 53.69 667 GLU A N 1
ATOM 5285 C CA . GLU A 1 667 ? 3.181 -26.646 7.636 1.00 53.69 667 GLU A CA 1
ATOM 5286 C C . GLU A 1 667 ? 4.066 -27.208 6.517 1.00 53.69 667 GLU A C 1
ATOM 5288 O O . GLU A 1 667 ? 4.367 -26.537 5.526 1.00 53.69 667 GLU A O 1
ATOM 5293 N N . LEU A 1 668 ? 4.449 -28.479 6.640 1.00 58.31 668 LEU A N 1
ATOM 5294 C CA . LEU A 1 668 ? 5.080 -29.263 5.577 1.00 58.31 668 LEU A CA 1
ATOM 5295 C C . LEU A 1 668 ? 4.059 -29.482 4.439 1.00 58.31 668 LEU A C 1
ATOM 5297 O O . LEU A 1 668 ? 3.457 -30.546 4.309 1.00 58.31 668 LEU A O 1
ATOM 5301 N N . LYS A 1 669 ? 3.831 -28.453 3.613 1.00 53.81 669 LYS A N 1
ATOM 5302 C CA . LYS A 1 669 ? 2.805 -28.449 2.552 1.00 53.81 669 LYS A CA 1
ATOM 5303 C C . LYS A 1 669 ? 3.110 -29.405 1.383 1.00 53.81 669 LYS A C 1
ATOM 5305 O O . LYS A 1 669 ? 2.244 -29.618 0.541 1.00 53.81 669 LYS A O 1
ATOM 5310 N N . GLN A 1 670 ? 4.307 -30.003 1.308 1.00 60.78 670 GLN A N 1
ATOM 5311 C CA . GLN A 1 670 ? 4.736 -30.853 0.185 1.00 60.78 670 GLN A CA 1
ATOM 5312 C C . GLN A 1 670 ? 5.426 -32.152 0.643 1.00 60.78 670 GLN A C 1
ATOM 5314 O O . GLN A 1 670 ? 6.331 -32.137 1.476 1.00 60.78 670 GLN A O 1
ATOM 5319 N N . GLY A 1 671 ? 5.043 -33.287 0.042 1.00 73.44 671 GLY A N 1
ATOM 5320 C CA . GLY A 1 671 ? 5.504 -34.632 0.422 1.00 73.44 671 GLY A CA 1
ATOM 5321 C C . GLY A 1 671 ? 6.999 -34.921 0.221 1.00 73.44 671 GLY A C 1
ATOM 5322 O O . GLY A 1 671 ? 7.510 -35.845 0.847 1.00 73.44 671 GLY A O 1
ATOM 5323 N N . LYS A 1 672 ? 7.722 -34.125 -0.582 1.00 87.62 672 LYS A N 1
ATOM 5324 C CA . LYS A 1 672 ? 9.148 -34.330 -0.934 1.00 87.62 672 LYS A CA 1
ATOM 5325 C C . LYS A 1 672 ? 10.146 -33.501 -0.108 1.00 87.62 672 LYS A C 1
ATOM 5327 O O . LYS A 1 672 ? 11.347 -33.526 -0.395 1.00 87.62 672 LYS A O 1
ATOM 5332 N N . ASN A 1 673 ? 9.674 -32.774 0.901 1.00 90.50 673 ASN A N 1
ATOM 5333 C CA . ASN A 1 673 ? 10.501 -31.852 1.678 1.00 90.50 673 ASN A CA 1
ATOM 5334 C C . ASN A 1 673 ? 10.874 -32.442 3.044 1.00 90.50 673 ASN A C 1
ATOM 5336 O O . ASN A 1 673 ? 10.276 -33.412 3.512 1.00 90.50 673 ASN A O 1
ATOM 5340 N N . ILE A 1 674 ? 11.877 -31.853 3.684 1.00 90.88 674 ILE A N 1
ATOM 5341 C CA . ILE A 1 674 ? 12.248 -32.120 5.075 1.00 90.88 674 ILE A CA 1
ATOM 5342 C C . ILE A 1 674 ? 12.261 -30.806 5.851 1.00 90.88 674 ILE A C 1
ATOM 5344 O O . ILE A 1 674 ? 12.591 -29.761 5.293 1.00 90.88 674 ILE A O 1
ATOM 5348 N N . GLU A 1 675 ? 11.913 -30.868 7.131 1.00 90.50 675 GLU A N 1
ATOM 5349 C CA . GLU A 1 675 ? 12.090 -29.753 8.062 1.00 90.50 675 GLU A CA 1
ATOM 5350 C C . GLU A 1 675 ? 13.408 -29.940 8.813 1.00 90.50 675 GLU A C 1
ATOM 5352 O O . GLU A 1 675 ? 13.708 -31.038 9.299 1.00 90.50 675 GLU A O 1
ATOM 5357 N N . LEU A 1 676 ? 14.194 -28.870 8.896 1.00 89.62 676 LEU A N 1
ATOM 5358 C CA . LEU A 1 676 ? 15.452 -28.816 9.621 1.00 89.62 676 LEU A CA 1
ATOM 5359 C C . LEU A 1 676 ? 15.364 -27.782 10.739 1.00 89.62 676 LEU A C 1
ATOM 5361 O O . LEU A 1 676 ? 15.017 -26.629 10.493 1.00 89.62 676 LEU A O 1
ATOM 5365 N N . HIS A 1 677 ? 15.798 -28.160 11.936 1.00 90.56 677 HIS A N 1
ATOM 5366 C CA . HIS A 1 677 ? 16.222 -27.196 12.942 1.00 90.56 677 HIS A CA 1
ATOM 5367 C C . HIS A 1 677 ? 17.648 -26.742 12.622 1.00 90.56 677 HIS A C 1
ATOM 5369 O O . HIS A 1 677 ? 18.579 -27.563 12.630 1.00 90.56 677 HIS A O 1
ATOM 5375 N N . LEU A 1 678 ? 17.809 -25.459 12.296 1.00 87.94 678 LEU A N 1
ATOM 5376 C CA . LEU A 1 678 ? 19.098 -24.904 11.897 1.00 87.94 678 LEU A CA 1
ATOM 5377 C C . LEU A 1 678 ? 20.049 -24.812 13.092 1.00 87.94 678 LEU A C 1
ATOM 5379 O O . LEU A 1 678 ? 19.687 -24.343 14.166 1.00 87.94 678 LEU A O 1
ATOM 5383 N N . LYS A 1 679 ? 21.290 -25.261 12.885 1.00 87.69 679 LYS A N 1
ATOM 5384 C CA . LYS A 1 679 ? 22.387 -25.147 13.856 1.00 87.69 679 LYS A CA 1
ATOM 5385 C C . LYS A 1 679 ? 23.414 -24.106 13.441 1.00 87.69 679 LYS A C 1
ATOM 5387 O O . LYS A 1 679 ? 23.935 -23.398 14.297 1.00 87.69 679 LYS A O 1
ATOM 5392 N N . LYS A 1 680 ? 23.755 -24.063 12.151 1.00 88.38 680 LYS A N 1
ATOM 5393 C CA . LYS A 1 680 ? 24.729 -23.119 11.597 1.00 88.38 680 LYS A CA 1
ATOM 5394 C C . LYS A 1 680 ? 24.299 -22.653 10.218 1.00 88.38 680 LYS A C 1
ATOM 5396 O O . LYS A 1 680 ? 23.728 -23.422 9.446 1.00 88.38 680 LYS A O 1
ATOM 5401 N N . ILE A 1 681 ? 24.659 -21.414 9.924 1.00 85.50 681 ILE A N 1
ATOM 5402 C CA . ILE A 1 681 ? 24.561 -20.794 8.607 1.00 85.50 681 ILE A CA 1
ATOM 5403 C C . ILE A 1 681 ? 25.965 -20.351 8.193 1.00 85.50 681 ILE A C 1
ATOM 5405 O O . ILE A 1 681 ? 26.765 -19.986 9.061 1.00 85.50 681 ILE A O 1
ATOM 5409 N N . CYS A 1 682 ? 26.284 -20.404 6.903 1.00 84.12 682 CYS A N 1
ATOM 5410 C CA . CYS A 1 682 ? 27.502 -19.789 6.377 1.00 84.12 682 CYS A CA 1
ATOM 5411 C C . CYS A 1 682 ? 27.141 -18.459 5.730 1.00 84.12 682 CYS A C 1
ATOM 5413 O O . CYS A 1 682 ? 26.309 -18.427 4.831 1.00 84.12 682 CYS A O 1
ATOM 5415 N N . VAL A 1 683 ? 27.777 -17.383 6.186 1.00 78.94 683 VAL A N 1
ATOM 5416 C CA . VAL A 1 683 ? 27.677 -16.073 5.542 1.00 78.94 683 VAL A CA 1
ATOM 5417 C C . VAL A 1 683 ? 28.721 -16.014 4.436 1.00 78.94 683 VAL A C 1
ATOM 5419 O O . VAL A 1 683 ? 29.901 -16.292 4.671 1.00 78.94 683 VAL A O 1
ATOM 5422 N N . HIS A 1 684 ? 28.276 -15.692 3.230 1.00 79.06 684 HIS A N 1
ATOM 5423 C CA . HIS A 1 684 ? 29.111 -15.632 2.038 1.00 79.06 684 HIS A CA 1
ATOM 5424 C C . HIS A 1 684 ? 29.720 -14.238 1.867 1.00 79.06 684 HIS A C 1
ATOM 5426 O O . HIS A 1 684 ? 29.154 -13.235 2.299 1.00 79.06 684 HIS A O 1
ATOM 5432 N N . SER A 1 685 ? 30.897 -14.169 1.250 1.00 76.62 685 SER A N 1
ATOM 5433 C CA . SER A 1 685 ? 31.481 -12.900 0.810 1.00 76.62 685 SER A CA 1
ATOM 5434 C C . SER A 1 685 ? 30.762 -12.373 -0.437 1.00 76.62 685 SER A C 1
ATOM 5436 O O . SER A 1 685 ? 30.078 -13.117 -1.146 1.00 76.62 685 SER A O 1
ATOM 5438 N N . SER A 1 686 ? 30.933 -11.079 -0.725 1.00 70.81 686 SER A N 1
ATOM 5439 C CA . SER A 1 686 ? 30.290 -10.394 -1.857 1.00 70.81 686 SER A CA 1
ATOM 5440 C C . SER A 1 686 ? 30.690 -10.932 -3.239 1.00 70.81 686 SER A C 1
ATOM 5442 O O . SER A 1 686 ? 30.104 -10.512 -4.233 1.00 70.81 686 SER A O 1
ATOM 5444 N N . ASP A 1 687 ? 31.666 -11.844 -3.303 1.00 72.81 687 ASP A N 1
ATOM 5445 C CA . ASP A 1 687 ? 32.135 -12.514 -4.515 1.00 72.81 687 ASP A CA 1
ATOM 5446 C C . ASP A 1 687 ? 31.515 -13.892 -4.784 1.00 72.81 687 ASP A C 1
ATOM 5448 O O . ASP A 1 687 ? 31.883 -14.538 -5.767 1.00 72.81 687 ASP A O 1
ATOM 5452 N N . TYR A 1 688 ? 30.582 -14.348 -3.938 1.00 74.12 688 TYR A N 1
ATOM 5453 C CA . TYR A 1 688 ? 29.913 -15.639 -4.118 1.00 74.12 688 TYR A CA 1
ATOM 5454 C C . TYR A 1 688 ? 28.394 -15.584 -4.270 1.00 74.12 688 TYR A C 1
ATOM 5456 O O . TYR A 1 688 ? 27.928 -16.383 -5.074 1.00 74.12 688 TYR A O 1
ATOM 5464 N N . PHE A 1 689 ? 27.677 -14.705 -3.529 1.00 61.44 689 PHE A N 1
ATOM 5465 C CA . PHE A 1 689 ? 26.198 -14.661 -3.315 1.00 61.44 689 PHE A CA 1
ATOM 5466 C C . PHE A 1 689 ? 25.747 -15.178 -1.923 1.00 61.44 689 PHE A C 1
ATOM 5468 O O . PHE A 1 689 ? 26.312 -16.171 -1.468 1.00 61.44 689 PHE A O 1
ATOM 5475 N N . PRO A 1 690 ? 24.677 -14.659 -1.266 1.00 56.81 690 PRO A N 1
ATOM 5476 C CA . PRO A 1 690 ? 24.011 -13.370 -1.395 1.00 56.81 690 PRO A CA 1
ATOM 5477 C C . PRO A 1 690 ? 23.998 -12.616 -0.048 1.00 56.81 690 PRO A C 1
ATOM 5479 O O . PRO A 1 690 ? 23.795 -13.175 1.030 1.00 56.81 690 PRO A O 1
ATOM 5482 N N . VAL A 1 691 ? 23.974 -11.301 -0.126 1.00 46.69 691 VAL A N 1
ATOM 5483 C CA . VAL A 1 691 ? 22.674 -10.728 0.183 1.00 46.69 691 VAL A CA 1
ATOM 5484 C C . VAL A 1 691 ? 22.150 -10.314 -1.207 1.00 46.69 691 VAL A C 1
ATOM 5486 O O . VAL A 1 691 ? 22.933 -9.909 -2.065 1.00 46.69 691 VAL A O 1
ATOM 5489 N N . SER A 1 692 ? 20.880 -10.592 -1.473 1.00 50.59 692 SER A N 1
ATOM 5490 C CA . SER A 1 692 ? 20.148 -10.579 -2.754 1.00 50.59 692 SER A CA 1
ATOM 5491 C C . SER A 1 692 ? 20.720 -9.852 -4.002 1.00 50.59 692 SER A C 1
ATOM 5493 O O . SER A 1 692 ? 20.834 -8.635 -4.034 1.00 50.59 692 SER A O 1
ATOM 5495 N N . ILE A 1 693 ? 20.853 -10.643 -5.083 1.00 50.75 693 ILE A N 1
ATOM 5496 C CA . ILE A 1 693 ? 20.933 -10.328 -6.533 1.00 50.75 693 ILE A CA 1
ATOM 5497 C C . ILE A 1 693 ? 22.238 -9.695 -7.052 1.00 50.75 693 ILE A C 1
ATOM 5499 O O . ILE A 1 693 ? 22.429 -8.481 -7.021 1.00 50.75 693 ILE A O 1
ATOM 5503 N N . SER A 1 694 ? 23.088 -10.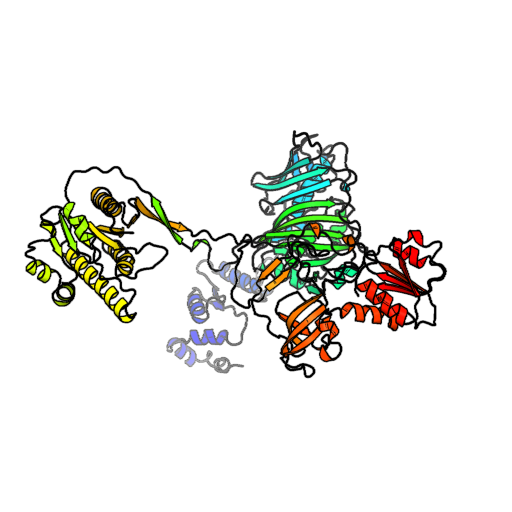510 -7.686 1.00 46.62 694 SER A N 1
ATOM 5504 C CA . SER A 1 694 ? 24.316 -10.056 -8.351 1.00 46.62 694 SER A CA 1
ATOM 5505 C C . SER A 1 694 ? 24.454 -10.665 -9.743 1.00 46.62 694 SER A C 1
ATOM 5507 O O . SER A 1 694 ? 24.737 -11.851 -9.819 1.00 46.62 694 SER A O 1
ATOM 5509 N N . ASP A 1 695 ? 24.356 -9.854 -10.803 1.00 48.81 695 ASP A N 1
ATOM 5510 C CA . ASP A 1 695 ? 24.840 -10.257 -12.139 1.00 48.81 695 ASP A CA 1
ATOM 5511 C C . ASP A 1 695 ? 25.604 -9.185 -12.912 1.00 48.81 695 ASP A C 1
ATOM 5513 O O . ASP A 1 695 ? 26.429 -9.509 -13.764 1.00 48.81 695 ASP A O 1
ATOM 5517 N N . LEU A 1 696 ? 25.424 -7.911 -12.583 1.00 46.62 696 LEU A N 1
ATOM 5518 C CA . LEU A 1 696 ? 26.189 -6.781 -13.110 1.00 46.62 696 LEU A CA 1
ATOM 5519 C C . LEU A 1 696 ? 26.265 -5.712 -12.013 1.00 46.62 696 LEU A C 1
ATOM 5521 O O . LEU A 1 696 ? 25.558 -5.843 -11.017 1.00 46.62 696 LEU A O 1
ATOM 5525 N N . ASN A 1 697 ? 27.134 -4.696 -12.174 1.00 47.69 697 ASN A N 1
ATOM 5526 C CA . ASN A 1 697 ? 27.261 -3.524 -11.284 1.00 47.69 697 ASN A CA 1
ATOM 5527 C C . ASN A 1 697 ? 25.962 -3.273 -10.503 1.00 47.69 697 ASN A C 1
ATOM 5529 O O . ASN A 1 697 ? 24.973 -2.883 -11.112 1.00 47.69 697 ASN A O 1
ATOM 5533 N N . TYR A 1 698 ? 25.984 -3.525 -9.191 1.00 45.97 698 TYR A N 1
ATOM 5534 C CA . TYR A 1 698 ? 24.816 -3.698 -8.314 1.00 45.97 698 TYR A CA 1
ATOM 5535 C C . TYR A 1 698 ? 23.687 -2.650 -8.456 1.00 45.97 698 TYR A C 1
ATOM 5537 O O . TYR A 1 698 ? 22.532 -2.963 -8.188 1.00 45.97 698 TYR A O 1
ATOM 5545 N N . GLY A 1 699 ? 23.979 -1.435 -8.935 1.00 47.00 699 GLY A N 1
ATOM 5546 C CA . GLY A 1 699 ? 22.958 -0.429 -9.267 1.00 47.00 699 GLY A CA 1
ATOM 5547 C C . GLY A 1 699 ? 22.017 -0.828 -10.414 1.00 47.00 699 GLY A C 1
ATOM 5548 O O . GLY A 1 699 ? 20.892 -0.348 -10.475 1.00 47.00 699 GLY A O 1
ATOM 5549 N N . GLN A 1 700 ? 22.425 -1.763 -11.283 1.00 51.94 700 GLN A N 1
ATOM 5550 C CA . GLN A 1 700 ? 21.714 -2.095 -12.520 1.00 51.94 700 GLN A CA 1
ATOM 5551 C C . GLN A 1 700 ? 20.785 -3.332 -12.456 1.00 51.94 700 GLN A C 1
ATOM 5553 O O . GLN A 1 700 ? 20.207 -3.768 -13.458 1.00 51.94 700 GLN A O 1
ATOM 5558 N N . THR A 1 701 ? 20.654 -3.965 -11.294 1.00 51.84 701 THR A N 1
ATOM 5559 C CA . THR A 1 701 ? 19.811 -5.166 -11.125 1.00 51.84 701 THR A CA 1
ATOM 5560 C C . THR A 1 701 ? 18.745 -4.986 -10.049 1.00 51.84 701 THR A C 1
ATOM 5562 O O . THR A 1 701 ? 17.682 -5.606 -10.153 1.00 51.84 701 THR A O 1
ATOM 5565 N N . LEU A 1 702 ? 18.993 -4.099 -9.077 1.00 61.22 702 LEU A N 1
ATOM 5566 C CA . LEU A 1 702 ? 18.149 -3.803 -7.918 1.00 61.22 702 LEU A CA 1
ATOM 5567 C C . LEU A 1 702 ? 17.930 -2.295 -7.739 1.00 61.22 702 LEU A C 1
ATOM 5569 O O . LEU A 1 702 ? 18.562 -1.627 -6.921 1.00 61.22 702 LEU A O 1
ATOM 5573 N N . TYR A 1 703 ? 16.977 -1.755 -8.488 1.00 68.69 703 TYR A N 1
ATOM 5574 C CA . TYR A 1 703 ? 16.683 -0.323 -8.475 1.00 68.69 703 TYR A CA 1
ATOM 5575 C C . TYR A 1 703 ? 15.965 0.107 -7.198 1.00 68.69 703 TYR A C 1
ATOM 5577 O O . TYR A 1 703 ? 15.206 -0.660 -6.590 1.00 68.69 703 TYR A O 1
ATOM 5585 N N . TRP A 1 704 ? 16.222 1.358 -6.813 1.00 74.44 704 TRP A N 1
ATOM 5586 C CA . TRP A 1 704 ? 15.655 2.055 -5.657 1.00 74.44 704 TRP A CA 1
ATOM 5587 C C . TRP A 1 704 ? 15.840 1.360 -4.314 1.00 74.44 704 TRP A C 1
ATOM 5589 O O . TRP A 1 704 ? 15.147 1.662 -3.346 1.00 74.44 704 TRP A O 1
ATOM 5599 N N . ASN A 1 705 ? 16.809 0.454 -4.220 1.00 70.12 705 ASN A N 1
ATOM 5600 C CA . ASN A 1 705 ? 17.035 -0.285 -2.997 1.00 70.12 705 ASN A CA 1
ATOM 5601 C C . ASN A 1 705 ? 17.400 0.611 -1.806 1.00 70.12 705 ASN A C 1
ATOM 5603 O O . ASN A 1 705 ? 16.966 0.391 -0.686 1.00 70.12 705 ASN A O 1
ATOM 5607 N N . LYS A 1 706 ? 18.156 1.679 -2.055 1.00 70.94 706 LYS A N 1
ATOM 5608 C CA . LYS A 1 706 ? 18.503 2.668 -1.026 1.00 70.94 706 LYS A CA 1
ATOM 5609 C C . LYS A 1 706 ? 17.284 3.388 -0.422 1.00 70.94 706 LYS A C 1
ATOM 5611 O O . LYS A 1 706 ? 17.435 4.092 0.569 1.00 70.94 706 LYS A O 1
ATOM 5616 N N . HIS A 1 707 ? 16.109 3.259 -1.041 1.00 76.88 707 HIS A N 1
ATOM 5617 C CA . HIS A 1 707 ? 14.856 3.852 -0.579 1.00 76.88 707 HIS A CA 1
ATOM 5618 C C . HIS A 1 707 ? 14.002 2.882 0.239 1.00 76.88 707 HIS A C 1
ATOM 5620 O O . HIS A 1 707 ? 12.997 3.308 0.805 1.00 76.88 707 HIS A O 1
ATOM 5626 N N . THR A 1 708 ? 14.361 1.595 0.291 1.00 72.75 708 THR A N 1
ATOM 5627 C CA . THR A 1 708 ? 13.557 0.589 0.982 1.00 72.75 708 THR A CA 1
ATOM 5628 C C . THR A 1 708 ? 13.793 0.630 2.485 1.00 72.75 708 THR A C 1
ATOM 5630 O O . THR A 1 708 ? 14.935 0.596 2.933 1.00 72.75 708 THR A O 1
ATOM 5633 N N . ASN A 1 709 ? 12.713 0.609 3.263 1.00 68.62 709 ASN A N 1
ATOM 5634 C CA . ASN A 1 709 ? 12.771 0.421 4.718 1.00 68.62 709 ASN A CA 1
ATOM 5635 C C . ASN A 1 709 ? 12.575 -1.051 5.132 1.00 68.62 709 ASN A C 1
ATOM 5637 O O . ASN A 1 709 ? 12.555 -1.361 6.324 1.00 68.62 709 ASN A O 1
ATOM 5641 N N . GLU A 1 710 ? 12.362 -1.953 4.168 1.00 66.06 710 GLU A N 1
ATOM 5642 C CA . GLU A 1 710 ? 12.178 -3.380 4.428 1.00 66.06 710 GLU A CA 1
ATOM 5643 C C . GLU A 1 710 ? 13.517 -4.078 4.661 1.00 66.06 710 GLU A C 1
ATOM 5645 O O . GLU A 1 710 ? 14.484 -3.852 3.941 1.00 66.06 710 GLU A O 1
ATOM 5650 N N . ASN A 1 711 ? 13.558 -4.961 5.658 1.00 71.38 711 ASN A N 1
ATOM 5651 C CA . ASN A 1 711 ? 14.726 -5.792 5.909 1.00 71.38 711 ASN A CA 1
ATOM 5652 C C . ASN A 1 711 ? 14.683 -7.065 5.047 1.00 71.38 711 ASN A C 1
ATOM 5654 O O . ASN A 1 711 ? 13.632 -7.675 4.840 1.00 71.38 711 ASN A O 1
ATOM 5658 N N . HIS A 1 712 ? 15.853 -7.517 4.613 1.00 73.19 712 HIS A N 1
ATOM 5659 C CA . HIS A 1 712 ? 16.054 -8.675 3.753 1.00 73.19 712 HIS A CA 1
ATOM 5660 C C . HIS A 1 712 ? 16.269 -9.947 4.563 1.00 73.19 712 HIS A C 1
ATOM 5662 O O . HIS A 1 712 ? 16.986 -9.952 5.563 1.00 73.19 712 HIS A O 1
ATOM 5668 N N . LYS A 1 713 ? 15.640 -11.037 4.118 1.00 74.25 713 LYS A N 1
ATOM 5669 C CA . LYS A 1 713 ? 15.517 -12.296 4.875 1.00 74.25 713 LYS A CA 1
ATOM 5670 C C . LYS A 1 713 ? 16.493 -13.380 4.412 1.00 74.25 713 LYS A C 1
ATOM 5672 O O . LYS A 1 713 ? 16.808 -14.299 5.171 1.00 74.25 713 LYS A O 1
ATOM 5677 N N . LEU A 1 714 ? 16.955 -13.295 3.165 1.00 75.00 714 LEU A N 1
ATOM 5678 C CA . LEU A 1 714 ? 17.915 -14.226 2.584 1.00 75.00 714 LEU A CA 1
ATOM 5679 C C . LEU A 1 714 ? 19.339 -13.784 2.946 1.00 75.00 714 LEU A C 1
ATOM 5681 O O . LEU A 1 714 ? 19.895 -12.881 2.332 1.00 75.00 714 LEU A O 1
ATOM 5685 N N . LEU A 1 715 ? 19.904 -14.407 3.980 1.00 74.31 715 LEU A N 1
ATOM 5686 C CA . LEU A 1 715 ? 21.210 -14.035 4.547 1.00 74.31 715 LEU A CA 1
ATOM 5687 C C . LEU A 1 715 ? 22.354 -14.986 4.179 1.00 74.31 715 LEU A C 1
ATOM 5689 O O . LEU A 1 715 ? 23.520 -14.674 4.405 1.00 74.31 715 LEU A O 1
ATOM 5693 N N . ALA A 1 716 ? 22.007 -16.194 3.747 1.00 76.00 716 ALA A N 1
ATOM 5694 C CA . ALA A 1 716 ? 22.933 -17.290 3.529 1.00 76.00 716 ALA A CA 1
ATOM 5695 C C . ALA A 1 716 ? 22.313 -18.284 2.546 1.00 76.00 716 ALA A C 1
ATOM 5697 O O . ALA A 1 716 ? 21.092 -18.428 2.485 1.00 76.00 716 ALA A O 1
ATOM 5698 N N . LEU A 1 717 ? 23.159 -19.005 1.816 1.00 80.00 717 LEU A N 1
ATOM 5699 C CA . LEU A 1 717 ? 22.742 -20.171 1.032 1.00 80.00 717 LEU A CA 1
ATOM 5700 C C . LEU A 1 717 ? 23.022 -21.496 1.718 1.00 80.00 717 LEU A C 1
ATOM 5702 O O . LEU A 1 717 ? 22.342 -22.482 1.441 1.00 80.00 717 LEU A O 1
ATOM 5706 N N . ASP A 1 718 ? 24.052 -21.545 2.554 1.00 87.19 718 ASP A N 1
ATOM 5707 C CA . ASP A 1 718 ? 24.501 -22.794 3.129 1.00 87.19 718 ASP A CA 1
ATOM 5708 C C . ASP A 1 718 ? 24.092 -22.926 4.582 1.00 87.19 718 ASP A C 1
ATOM 5710 O O . ASP A 1 718 ? 24.287 -22.033 5.414 1.00 87.19 718 ASP A O 1
ATOM 5714 N N . PHE A 1 719 ? 23.603 -24.117 4.888 1.00 88.06 719 PHE A N 1
ATOM 5715 C CA . PHE A 1 719 ? 22.981 -24.422 6.156 1.00 88.06 719 PHE A CA 1
ATOM 5716 C C . PHE A 1 719 ? 23.429 -25.790 6.651 1.00 88.06 719 PHE A C 1
ATOM 5718 O O . PHE A 1 719 ? 23.582 -26.735 5.869 1.00 88.06 719 PHE A O 1
ATOM 5725 N N . SER A 1 720 ? 23.575 -25.922 7.969 1.00 91.56 720 SER A N 1
ATOM 5726 C CA . SER A 1 720 ? 23.606 -27.220 8.636 1.00 91.56 720 SER A CA 1
ATOM 5727 C C . SER A 1 720 ? 22.585 -27.285 9.760 1.00 91.56 720 SER A C 1
ATOM 5729 O O . SER A 1 720 ? 22.330 -26.308 10.471 1.00 91.56 720 SER A O 1
ATOM 5731 N N . GLY A 1 721 ? 21.978 -28.455 9.923 1.00 91.50 721 GLY A N 1
ATOM 5732 C CA . GLY A 1 721 ? 20.892 -28.634 10.872 1.00 91.50 721 GLY A CA 1
ATOM 5733 C C . GLY A 1 721 ? 20.575 -30.090 11.169 1.00 91.50 721 GLY A C 1
ATOM 5734 O O . GLY A 1 721 ? 21.198 -31.021 10.647 1.00 91.50 721 GLY A O 1
ATOM 5735 N N . THR A 1 722 ? 19.595 -30.275 12.044 1.00 93.19 722 THR A N 1
ATOM 5736 C CA . THR A 1 722 ? 19.041 -31.589 12.380 1.00 93.19 722 THR A CA 1
ATOM 5737 C C . THR A 1 722 ? 17.647 -31.709 11.793 1.00 93.19 722 THR A C 1
ATOM 5739 O O . THR A 1 722 ? 16.827 -30.816 11.984 1.00 93.19 722 THR A O 1
ATOM 5742 N N . VAL A 1 723 ? 17.357 -32.827 11.135 1.00 93.50 723 VAL A N 1
ATOM 5743 C CA . VAL A 1 723 ? 16.014 -33.121 10.624 1.00 93.50 723 VAL A CA 1
ATOM 5744 C C . VAL A 1 723 ? 15.029 -33.268 11.784 1.00 93.50 723 VAL A C 1
ATOM 5746 O O . VAL A 1 723 ? 15.214 -34.137 12.638 1.00 93.50 723 VAL A O 1
ATOM 5749 N N . THR A 1 724 ? 13.972 -32.459 11.796 1.00 91.75 724 THR A N 1
ATOM 5750 C CA . THR A 1 724 ? 12.883 -32.505 12.790 1.00 91.75 724 THR A CA 1
ATOM 5751 C C . THR A 1 724 ? 11.629 -33.177 12.244 1.00 91.75 724 THR A C 1
ATOM 5753 O O . THR A 1 724 ? 10.942 -33.870 12.991 1.00 91.75 724 THR A O 1
ATOM 5756 N N . ALA A 1 725 ? 11.372 -33.061 10.939 1.00 90.06 725 ALA A N 1
ATOM 5757 C CA . ALA A 1 725 ? 10.272 -33.740 10.263 1.00 90.06 725 ALA A CA 1
ATOM 5758 C C . ALA A 1 725 ? 10.649 -34.137 8.827 1.00 90.06 725 ALA A C 1
ATOM 5760 O O . ALA A 1 725 ? 11.518 -33.537 8.195 1.00 90.06 725 ALA A O 1
ATOM 5761 N N . VAL A 1 726 ? 9.994 -35.179 8.312 1.00 90.88 726 VAL A N 1
ATOM 5762 C CA . VAL A 1 726 ? 10.258 -35.752 6.986 1.00 90.88 726 VAL A CA 1
ATOM 5763 C C . VAL A 1 726 ? 8.936 -35.899 6.239 1.00 90.88 726 VAL A C 1
ATOM 5765 O O . VAL A 1 726 ? 7.988 -36.477 6.771 1.00 90.88 726 VAL A O 1
ATOM 5768 N N . GLY A 1 727 ? 8.869 -35.370 5.017 1.00 88.62 727 GLY A N 1
ATOM 5769 C CA . GLY A 1 727 ? 7.712 -35.507 4.139 1.00 88.62 727 GLY A CA 1
ATOM 5770 C C . GLY A 1 727 ? 7.441 -36.964 3.749 1.00 88.62 727 GLY A C 1
ATOM 5771 O O . GLY A 1 727 ? 8.345 -37.798 3.709 1.00 88.62 727 GLY A O 1
ATOM 5772 N N . LYS A 1 728 ? 6.174 -37.273 3.449 1.00 87.06 728 LYS A N 1
ATOM 5773 C CA . LYS A 1 728 ? 5.689 -38.645 3.199 1.00 87.06 728 LYS A CA 1
ATOM 5774 C C . LYS A 1 728 ? 6.408 -39.370 2.049 1.00 87.06 728 LYS A C 1
ATOM 5776 O O . LYS A 1 728 ? 6.510 -40.591 2.092 1.00 87.06 728 LYS A O 1
ATOM 5781 N N . ASP A 1 729 ? 6.940 -38.634 1.073 1.00 88.12 729 ASP A N 1
ATOM 5782 C CA . ASP A 1 729 ? 7.591 -39.175 -0.128 1.00 88.12 729 ASP A CA 1
ATOM 5783 C C . ASP A 1 729 ? 9.130 -39.197 -0.023 1.00 88.12 729 ASP A C 1
ATOM 5785 O O . ASP A 1 729 ? 9.82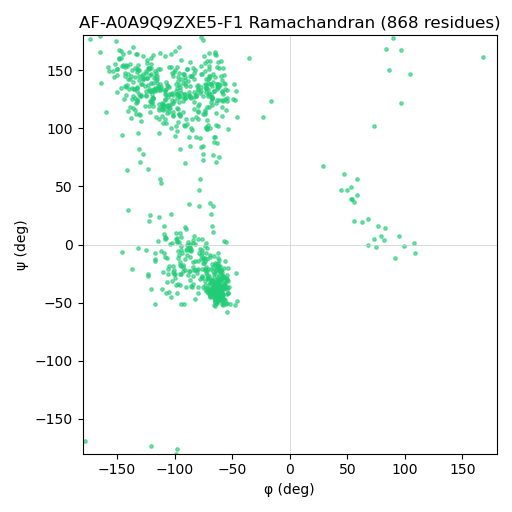9 -39.428 -1.013 1.00 88.12 729 ASP A O 1
ATOM 5789 N N . VAL A 1 730 ? 9.693 -38.943 1.165 1.00 89.06 730 VAL A N 1
ATOM 5790 C CA . VAL A 1 730 ? 11.144 -38.892 1.389 1.00 89.06 730 VAL A CA 1
ATOM 5791 C C . VAL A 1 730 ? 11.625 -40.146 2.121 1.00 89.06 730 VAL A C 1
ATOM 5793 O O . VAL A 1 730 ? 11.346 -40.350 3.296 1.00 89.06 730 VAL A O 1
ATOM 5796 N N . SER A 1 731 ? 12.439 -40.965 1.449 1.00 89.25 731 SER A N 1
ATOM 5797 C CA . SER A 1 731 ? 13.040 -42.182 2.030 1.00 89.25 731 SER A CA 1
ATOM 5798 C C . SER A 1 731 ? 14.510 -42.024 2.449 1.00 89.25 731 SER A C 1
ATOM 5800 O O . SER A 1 731 ? 15.030 -42.815 3.237 1.00 89.25 731 SER A O 1
ATOM 5802 N N . LYS A 1 732 ? 15.204 -40.997 1.932 1.00 90.25 732 LYS A N 1
ATOM 5803 C CA . LYS A 1 732 ? 16.650 -40.775 2.132 1.00 90.25 732 LYS A CA 1
ATOM 5804 C C . LYS A 1 732 ? 17.001 -40.336 3.561 1.00 90.25 732 LYS A C 1
ATOM 5806 O O . LYS A 1 732 ? 18.099 -40.647 4.029 1.00 90.25 732 LYS A O 1
ATOM 5811 N N . PHE A 1 733 ? 16.101 -39.640 4.257 1.00 92.12 733 PHE A N 1
ATOM 5812 C CA . PHE A 1 733 ? 16.350 -39.001 5.557 1.00 92.12 733 PHE A CA 1
ATOM 5813 C C . PHE A 1 733 ? 15.423 -39.523 6.651 1.00 92.12 733 PHE A C 1
ATOM 5815 O O . PHE A 1 733 ? 14.334 -40.018 6.370 1.00 92.12 733 PHE A O 1
ATOM 5822 N N . LYS A 1 734 ? 15.870 -39.406 7.903 1.00 92.69 734 LYS A N 1
ATOM 5823 C CA . LYS A 1 734 ? 15.087 -39.710 9.106 1.00 92.69 734 LYS A CA 1
ATOM 5824 C C . LYS A 1 734 ? 15.213 -38.566 10.108 1.00 92.69 734 LYS A C 1
ATOM 5826 O O . LYS A 1 734 ? 16.222 -37.864 10.114 1.00 92.69 734 LYS A O 1
ATOM 5831 N N . VAL A 1 735 ? 14.210 -38.413 10.972 1.00 92.56 735 VAL A N 1
ATOM 5832 C CA . VAL A 1 735 ? 14.268 -37.475 12.104 1.00 92.56 735 VAL A CA 1
ATOM 5833 C C . VAL A 1 735 ? 15.521 -37.760 12.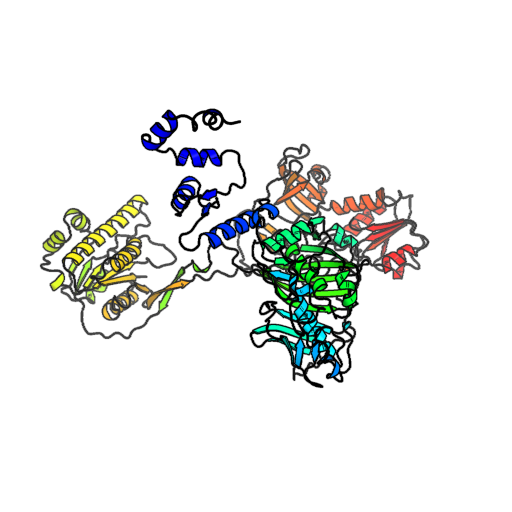939 1.00 92.56 735 VAL A C 1
ATOM 5835 O O . VAL A 1 735 ? 15.827 -38.918 13.228 1.00 92.56 735 VAL A O 1
ATOM 5838 N N . GLY A 1 736 ? 16.265 -36.706 13.276 1.00 91.25 736 GLY A N 1
ATOM 5839 C CA . GLY A 1 736 ? 17.554 -36.776 13.965 1.00 91.25 736 GLY A CA 1
ATOM 5840 C C . GLY A 1 736 ? 18.787 -36.831 13.052 1.00 91.25 736 GLY A C 1
ATOM 5841 O O . GLY A 1 736 ? 19.898 -36.647 13.548 1.00 91.25 736 GLY A O 1
ATOM 5842 N N . ASP A 1 737 ? 18.638 -37.040 11.736 1.00 92.50 737 ASP A N 1
ATOM 5843 C CA . ASP A 1 737 ? 19.777 -36.978 10.809 1.00 92.50 737 ASP A CA 1
ATOM 5844 C C . ASP A 1 737 ? 20.392 -35.563 10.791 1.00 92.50 737 ASP A C 1
ATOM 5846 O O . ASP A 1 737 ? 19.678 -34.560 10.734 1.00 92.50 737 ASP A O 1
ATOM 5850 N N . HIS A 1 738 ? 21.727 -35.480 10.774 1.00 92.38 738 HIS A N 1
ATOM 5851 C CA . HIS A 1 738 ? 22.442 -34.231 10.496 1.00 92.38 738 HIS A CA 1
ATOM 5852 C C . HIS A 1 738 ? 22.630 -34.031 8.995 1.00 92.38 738 HIS A C 1
ATOM 5854 O O . HIS A 1 738 ? 23.144 -34.910 8.285 1.00 92.38 738 HIS A O 1
ATOM 5860 N N . VAL A 1 739 ? 22.222 -32.857 8.527 1.00 92.06 739 VAL A N 1
ATOM 5861 C CA . VAL A 1 739 ? 22.153 -32.504 7.112 1.00 92.06 739 VAL A CA 1
ATOM 5862 C C . VAL A 1 739 ? 22.893 -31.198 6.866 1.00 92.06 739 VAL A C 1
ATOM 5864 O O . VAL A 1 739 ? 22.837 -30.286 7.688 1.00 92.06 739 VAL A O 1
ATOM 5867 N N . VAL A 1 740 ? 23.567 -31.134 5.720 1.00 92.31 740 VAL A N 1
ATOM 5868 C CA . VAL A 1 740 ? 24.100 -29.908 5.120 1.00 92.31 740 VAL A CA 1
ATOM 5869 C C . VAL A 1 740 ? 23.410 -29.672 3.779 1.00 92.31 740 VAL A C 1
ATOM 5871 O O . VAL A 1 740 ? 23.071 -30.638 3.083 1.00 92.31 740 VAL A O 1
ATOM 5874 N N . SER A 1 741 ? 23.170 -28.413 3.430 1.00 89.56 741 SER A N 1
ATOM 5875 C CA . SER A 1 741 ? 22.455 -28.024 2.210 1.00 89.56 741 SER A CA 1
ATOM 5876 C C . SER A 1 741 ? 22.940 -26.667 1.710 1.00 89.56 741 SER A C 1
ATOM 5878 O O . SER A 1 741 ? 23.316 -25.835 2.530 1.00 89.56 741 SER A O 1
ATOM 5880 N N . CYS A 1 742 ? 22.863 -26.458 0.395 1.00 86.81 742 CYS A N 1
ATOM 5881 C CA . CYS A 1 742 ? 22.974 -25.160 -0.273 1.00 86.81 742 CYS A CA 1
ATOM 5882 C C . CYS A 1 742 ? 21.632 -24.876 -0.962 1.00 86.81 742 CYS A C 1
ATOM 5884 O O . CYS A 1 742 ? 21.280 -25.594 -1.900 1.00 86.81 742 CYS A O 1
ATOM 5886 N N . TYR A 1 743 ? 20.842 -23.919 -0.471 1.00 82.88 743 TYR A N 1
ATOM 5887 C CA . TYR A 1 743 ? 19.532 -23.581 -1.040 1.00 82.88 743 TYR A CA 1
ATOM 5888 C C . TYR A 1 743 ? 19.040 -22.211 -0.548 1.00 82.88 743 TYR A C 1
ATOM 5890 O O . TYR A 1 743 ? 19.176 -21.950 0.641 1.00 82.88 743 TYR A O 1
ATOM 5898 N N . PRO A 1 744 ? 18.429 -21.354 -1.384 1.00 76.44 744 PRO A N 1
ATOM 5899 C CA . PRO A 1 744 ? 17.985 -20.033 -0.947 1.00 76.44 744 PRO A CA 1
ATOM 5900 C C . PRO A 1 744 ? 16.747 -20.125 -0.044 1.00 76.44 744 PRO A C 1
ATOM 5902 O O . PRO A 1 744 ? 15.625 -20.298 -0.515 1.00 76.44 744 PRO A O 1
ATOM 5905 N N . VAL A 1 745 ? 16.949 -20.023 1.273 1.00 76.19 745 VAL A N 1
ATOM 5906 C CA . VAL A 1 745 ? 15.873 -19.887 2.268 1.00 76.19 745 VAL A CA 1
ATOM 5907 C C . VAL A 1 745 ? 16.186 -18.797 3.277 1.00 76.19 745 VAL A C 1
ATOM 5909 O O . VAL A 1 745 ? 17.343 -18.543 3.608 1.00 76.19 745 VAL A O 1
ATOM 5912 N N . ALA A 1 746 ? 15.130 -18.192 3.822 1.00 78.75 746 ALA A N 1
ATOM 5913 C CA . ALA A 1 746 ? 15.255 -17.280 4.947 1.00 78.75 746 ALA A CA 1
ATOM 5914 C C . ALA A 1 746 ? 15.936 -17.969 6.142 1.00 78.75 746 ALA A C 1
ATOM 5916 O O . ALA A 1 746 ? 15.636 -19.122 6.467 1.00 78.75 746 ALA A O 1
ATOM 5917 N N . ALA A 1 747 ? 16.834 -17.250 6.815 1.00 78.31 747 ALA A N 1
ATOM 5918 C CA . ALA A 1 747 ? 17.575 -17.770 7.960 1.00 78.31 747 ALA A CA 1
ATOM 5919 C C . ALA A 1 747 ? 16.691 -17.790 9.221 1.00 78.31 747 ALA A C 1
ATOM 5921 O O . ALA A 1 747 ? 16.710 -16.866 10.036 1.00 78.31 747 ALA A O 1
ATOM 5922 N N . THR A 1 748 ? 15.893 -18.846 9.370 1.00 84.81 748 THR A N 1
ATOM 5923 C CA . THR A 1 748 ? 14.993 -19.067 10.512 1.00 84.81 748 THR A CA 1
ATOM 5924 C C . THR A 1 748 ? 15.498 -20.187 11.424 1.00 84.81 748 THR A C 1
ATOM 5926 O O . THR A 1 748 ? 16.290 -21.031 11.018 1.00 84.81 748 THR A O 1
ATOM 5929 N N . THR A 1 749 ? 15.020 -20.282 12.667 1.00 85.06 749 THR A N 1
ATOM 5930 C CA . THR A 1 749 ? 15.406 -21.423 13.533 1.00 85.06 749 THR A CA 1
ATOM 5931 C C . THR A 1 749 ? 14.918 -22.781 13.005 1.00 85.06 749 THR A C 1
ATOM 5933 O O . THR A 1 749 ? 15.493 -23.821 13.340 1.00 85.06 749 THR A O 1
ATOM 5936 N N . LYS A 1 750 ? 13.876 -22.787 12.162 1.00 86.94 750 LYS A N 1
ATOM 5937 C CA . LYS A 1 750 ? 13.360 -23.962 11.452 1.00 86.94 750 LYS A CA 1
ATOM 5938 C C . LYS A 1 750 ? 13.106 -23.649 9.983 1.00 86.94 750 LYS A C 1
ATOM 5940 O O . LYS A 1 750 ? 12.280 -22.787 9.684 1.00 86.94 750 LYS A O 1
ATOM 5945 N N . VAL A 1 751 ? 13.748 -24.389 9.085 1.00 85.94 751 VAL A N 1
ATOM 5946 C CA . VAL A 1 751 ? 13.587 -24.242 7.629 1.00 85.94 751 VAL A CA 1
ATOM 5947 C C . VAL A 1 751 ? 13.017 -25.510 7.010 1.00 85.94 751 VAL A C 1
ATOM 5949 O O . VAL A 1 751 ? 13.300 -26.617 7.466 1.00 85.94 751 VAL A O 1
ATOM 5952 N N . VAL A 1 752 ? 12.252 -25.358 5.932 1.00 87.44 752 VAL A N 1
ATOM 5953 C CA . VAL A 1 752 ? 11.781 -26.477 5.109 1.00 87.44 752 VAL A CA 1
ATOM 5954 C C . VAL A 1 752 ? 12.525 -26.456 3.784 1.00 87.44 752 VAL A C 1
ATOM 5956 O O . VAL A 1 752 ? 12.521 -25.449 3.084 1.00 87.44 752 VAL A O 1
ATOM 5959 N N . LEU A 1 753 ? 13.157 -27.578 3.441 1.00 87.50 753 LEU A N 1
ATOM 5960 C CA . LEU A 1 753 ? 13.983 -27.719 2.244 1.00 87.50 753 LEU A CA 1
ATOM 5961 C C . LEU A 1 753 ? 13.558 -28.934 1.414 1.00 87.50 753 LEU A C 1
ATOM 5963 O O . LEU A 1 753 ? 13.178 -29.966 1.983 1.00 87.50 753 LEU A O 1
ATOM 5967 N N . PRO A 1 754 ? 13.673 -28.878 0.076 1.00 89.88 754 PRO A N 1
ATOM 5968 C CA . PRO A 1 754 ? 13.542 -30.067 -0.756 1.00 89.88 754 PRO A CA 1
ATOM 5969 C C . PRO A 1 754 ? 14.588 -31.122 -0.375 1.00 89.88 754 PRO A C 1
ATOM 5971 O O . PRO A 1 754 ? 15.783 -30.840 -0.307 1.00 89.88 754 PRO A O 1
ATOM 5974 N N . ALA A 1 755 ? 14.185 -32.384 -0.199 1.00 90.31 755 ALA A N 1
ATOM 5975 C CA . ALA A 1 755 ? 15.131 -33.442 0.177 1.00 90.31 755 ALA A CA 1
ATOM 5976 C C . ALA A 1 755 ? 16.249 -33.664 -0.871 1.00 90.31 755 ALA A C 1
ATOM 5978 O O . ALA A 1 755 ? 17.309 -34.208 -0.552 1.00 90.31 755 ALA A O 1
ATOM 5979 N N . ALA A 1 756 ? 16.021 -33.254 -2.124 1.00 89.31 756 ALA A N 1
ATOM 5980 C CA . ALA A 1 756 ? 16.970 -33.391 -3.227 1.00 89.31 756 ALA A CA 1
ATOM 5981 C C . ALA A 1 756 ? 18.247 -32.556 -3.038 1.00 89.31 756 ALA A C 1
ATOM 5983 O O . ALA A 1 756 ? 19.324 -33.021 -3.406 1.00 89.31 756 ALA A O 1
ATOM 5984 N N . VAL A 1 757 ? 18.141 -31.379 -2.414 1.00 87.81 757 VAL A N 1
ATOM 5985 C CA . VAL A 1 757 ? 19.271 -30.447 -2.226 1.00 87.81 757 VAL A CA 1
ATOM 5986 C C . VAL A 1 757 ? 20.050 -30.707 -0.932 1.00 87.81 757 VAL A C 1
ATOM 5988 O O . VAL A 1 757 ? 21.090 -30.112 -0.672 1.00 87.81 757 VAL A O 1
ATOM 5991 N N . CYS A 1 758 ? 19.574 -31.657 -0.127 1.00 90.31 758 CYS A N 1
ATOM 5992 C CA . CYS A 1 758 ? 20.142 -32.011 1.163 1.00 90.31 758 CYS A CA 1
ATOM 5993 C C . CYS A 1 758 ? 21.131 -33.187 1.071 1.00 90.31 758 CYS A C 1
ATOM 5995 O O . CYS A 1 758 ? 20.910 -34.195 0.377 1.00 90.31 758 CYS A O 1
ATOM 5997 N N . CYS A 1 759 ? 22.202 -33.113 1.865 1.00 90.06 759 CYS A N 1
ATOM 5998 C CA . CYS A 1 759 ? 23.220 -34.154 1.999 1.00 90.06 759 CYS A CA 1
ATOM 5999 C C . CYS A 1 759 ? 23.413 -34.574 3.461 1.00 90.06 759 CYS A C 1
ATOM 6001 O O . CYS A 1 759 ? 23.510 -33.736 4.352 1.00 90.06 759 CYS A O 1
ATOM 6003 N N . LYS A 1 760 ? 23.521 -35.886 3.728 1.00 89.81 760 LYS A N 1
ATOM 6004 C CA . LYS A 1 760 ? 23.857 -36.372 5.077 1.00 89.81 760 LYS A CA 1
ATOM 6005 C C . LYS A 1 760 ? 25.295 -36.007 5.409 1.00 89.81 760 LYS A C 1
ATOM 6007 O O . LYS A 1 760 ? 26.221 -36.479 4.743 1.00 89.81 760 LYS A O 1
ATOM 6012 N N . ALA A 1 761 ? 25.486 -35.285 6.503 1.00 82.62 761 ALA A N 1
ATOM 6013 C CA . ALA A 1 761 ? 26.801 -34.792 6.883 1.00 82.62 761 ALA A CA 1
ATOM 6014 C C . ALA A 1 761 ? 27.791 -35.901 7.281 1.00 82.62 761 ALA A C 1
ATOM 6016 O O . ALA A 1 761 ? 28.997 -35.694 7.257 1.00 82.62 761 ALA A O 1
ATOM 6017 N N . LYS A 1 762 ? 27.316 -37.123 7.575 1.00 80.88 762 LYS A N 1
ATOM 6018 C CA . LYS A 1 762 ? 28.177 -38.272 7.918 1.00 80.88 762 LYS A CA 1
ATOM 6019 C C . LYS A 1 762 ? 29.249 -38.576 6.857 1.00 80.88 762 LYS A C 1
ATOM 6021 O O . LYS A 1 762 ? 30.298 -39.102 7.206 1.00 80.88 762 LYS A O 1
ATOM 6026 N N . ARG A 1 763 ? 28.995 -38.273 5.576 1.00 70.94 763 ARG A N 1
ATOM 6027 C CA . ARG A 1 763 ? 29.967 -38.493 4.485 1.00 70.94 763 ARG A CA 1
ATOM 6028 C C . ARG A 1 763 ? 31.014 -37.380 4.360 1.00 70.94 763 ARG A C 1
ATOM 6030 O O . ARG A 1 763 ? 32.066 -37.625 3.788 1.00 70.94 763 ARG A O 1
ATOM 6037 N N . LEU A 1 764 ? 30.725 -36.188 4.878 1.00 76.44 764 LEU A N 1
ATOM 6038 C CA . LEU A 1 764 ? 31.545 -34.980 4.764 1.00 76.44 764 LEU A CA 1
ATOM 6039 C C . LEU A 1 764 ? 31.481 -34.231 6.100 1.00 76.44 764 LEU A C 1
ATOM 6041 O O . LEU A 1 764 ? 30.914 -33.147 6.201 1.00 76.44 764 LEU A O 1
ATOM 6045 N N . SER A 1 765 ? 32.001 -34.858 7.158 1.00 80.12 765 SER A N 1
ATOM 6046 C CA . SER A 1 765 ? 31.788 -34.401 8.537 1.00 80.12 765 SER A CA 1
ATOM 6047 C C . SER A 1 765 ? 32.327 -32.998 8.812 1.00 80.12 765 SER A C 1
ATOM 6049 O O . SER A 1 765 ? 31.779 -32.318 9.673 1.00 80.12 765 SER A O 1
ATOM 6051 N N . PHE A 1 766 ? 33.338 -32.543 8.064 1.00 83.38 766 PHE A N 1
ATOM 6052 C CA . PHE A 1 766 ? 33.879 -31.183 8.163 1.00 83.38 766 PHE A CA 1
ATOM 6053 C C . PHE A 1 766 ? 32.840 -30.100 7.812 1.00 83.38 766 PHE A C 1
ATOM 6055 O O . PHE A 1 766 ? 32.879 -29.012 8.379 1.00 83.38 766 PHE A O 1
ATOM 6062 N N . LEU A 1 767 ? 31.850 -30.412 6.964 1.00 84.62 767 LEU A N 1
ATOM 6063 C CA . LEU A 1 767 ? 30.773 -29.479 6.612 1.00 84.62 767 LEU A CA 1
ATOM 6064 C C . LEU A 1 767 ? 29.774 -29.252 7.760 1.00 84.62 767 LEU A C 1
ATOM 6066 O O . LEU A 1 767 ? 28.983 -28.316 7.709 1.00 84.62 767 LEU A O 1
ATOM 6070 N N . ASN A 1 768 ? 29.809 -30.068 8.824 1.00 78.06 768 ASN A N 1
ATOM 6071 C CA . ASN A 1 768 ? 29.074 -29.749 10.055 1.00 78.06 768 ASN A CA 1
ATOM 6072 C C . ASN A 1 768 ? 29.688 -28.560 10.794 1.00 78.06 768 ASN A C 1
ATOM 6074 O O . ASN A 1 768 ? 28.998 -27.868 11.546 1.00 78.06 768 ASN A O 1
ATOM 6078 N N . GLU A 1 769 ? 30.996 -28.355 10.646 1.00 81.94 769 GLU A N 1
ATOM 6079 C CA . GLU A 1 769 ? 31.681 -27.254 11.306 1.00 81.94 769 GLU A CA 1
ATOM 6080 C C . GLU A 1 769 ? 31.521 -25.962 10.520 1.00 81.94 769 GLU A C 1
ATOM 6082 O O . GLU A 1 769 ? 31.137 -24.953 11.116 1.00 81.94 769 GLU A O 1
ATOM 6087 N N . ILE A 1 770 ? 31.737 -26.047 9.206 1.00 84.94 770 ILE A N 1
ATOM 6088 C CA . ILE A 1 770 ? 31.656 -24.943 8.251 1.00 84.94 770 ILE A CA 1
ATOM 6089 C C . ILE A 1 770 ? 30.812 -25.432 7.065 1.00 84.94 770 ILE A C 1
ATOM 6091 O O . ILE A 1 770 ? 31.344 -26.123 6.191 1.00 84.94 770 ILE A O 1
ATOM 6095 N N . PRO A 1 771 ? 29.496 -25.153 7.030 1.00 82.75 771 PRO A N 1
ATOM 6096 C CA . PRO A 1 771 ? 28.657 -25.580 5.922 1.00 82.75 771 PRO A CA 1
ATOM 6097 C C . PRO A 1 771 ? 28.940 -24.677 4.723 1.00 82.75 771 PRO A C 1
ATOM 6099 O O . PRO A 1 771 ? 28.262 -23.690 4.552 1.00 82.75 771 PRO A O 1
ATOM 6102 N N . CYS A 1 772 ? 29.962 -24.963 3.923 1.00 86.81 772 CYS A N 1
ATOM 6103 C CA . CYS A 1 772 ? 30.266 -24.235 2.683 1.00 86.81 772 CYS A CA 1
ATOM 6104 C C . CYS A 1 772 ? 30.032 -25.140 1.463 1.00 86.81 772 CYS A C 1
ATOM 6106 O O . CYS A 1 772 ? 30.932 -25.388 0.656 1.00 86.81 772 CYS A O 1
ATOM 6108 N N . VAL A 1 773 ? 28.831 -25.729 1.382 1.00 88.44 773 VAL A N 1
ATOM 6109 C CA . VAL A 1 773 ? 28.464 -26.666 0.304 1.00 88.44 773 VAL A CA 1
ATOM 6110 C C . VAL A 1 773 ? 28.521 -25.948 -1.041 1.00 88.44 773 VAL A C 1
ATOM 6112 O O . VAL A 1 773 ? 29.041 -26.500 -2.011 1.00 88.44 773 VAL A O 1
ATOM 6115 N N . SER A 1 774 ? 28.053 -24.705 -1.064 1.00 87.38 774 SER A N 1
ATOM 6116 C CA . SER A 1 774 ? 28.004 -23.826 -2.220 1.00 87.38 774 SER A CA 1
ATOM 6117 C C . SER A 1 774 ? 29.383 -23.662 -2.886 1.00 87.38 774 SER A C 1
ATOM 6119 O O . SER A 1 774 ? 29.533 -23.971 -4.066 1.00 87.38 774 SER A O 1
ATOM 6121 N N . TYR A 1 775 ? 30.437 -23.342 -2.122 1.00 89.69 775 TYR A N 1
ATOM 6122 C CA . TYR A 1 775 ? 31.805 -23.176 -2.642 1.00 89.69 775 TYR A CA 1
ATOM 6123 C C . TYR A 1 775 ? 32.323 -24.428 -3.354 1.00 89.69 775 TYR A C 1
ATOM 6125 O O . TYR A 1 775 ? 33.026 -24.331 -4.360 1.00 89.69 775 TYR A O 1
ATOM 6133 N N . MET A 1 776 ? 31.971 -25.611 -2.844 1.00 87.81 776 MET A N 1
ATOM 6134 C CA . MET A 1 776 ? 32.376 -26.884 -3.443 1.00 87.81 776 MET A CA 1
ATOM 6135 C C . MET A 1 776 ? 31.614 -27.161 -4.740 1.00 87.81 776 MET A C 1
ATOM 6137 O O . MET A 1 776 ? 32.214 -27.635 -5.704 1.00 87.81 776 MET A O 1
ATOM 6141 N N . VAL A 1 777 ? 30.313 -26.853 -4.766 1.00 87.25 777 VAL A N 1
ATOM 6142 C CA . VAL A 1 777 ? 29.472 -26.978 -5.965 1.00 87.25 777 VAL A CA 1
ATOM 6143 C C . VAL A 1 777 ? 29.962 -26.027 -7.053 1.00 87.25 777 VAL A C 1
ATOM 6145 O O . VAL A 1 777 ? 30.237 -26.479 -8.159 1.00 87.25 777 VAL A O 1
ATOM 6148 N N . LEU A 1 778 ? 30.181 -24.748 -6.738 1.00 87.81 778 LEU A N 1
ATOM 6149 C CA . LEU A 1 778 ? 30.663 -23.778 -7.722 1.00 87.81 778 LEU A CA 1
ATOM 6150 C C . LEU A 1 778 ? 32.048 -24.148 -8.261 1.00 87.81 778 LEU A C 1
ATOM 6152 O O . LEU A 1 778 ? 32.285 -24.082 -9.465 1.00 87.81 778 LEU A O 1
ATOM 6156 N N . ALA A 1 779 ? 32.970 -24.573 -7.392 1.00 90.38 779 ALA A N 1
ATOM 6157 C CA . ALA A 1 779 ? 34.285 -25.021 -7.836 1.00 90.38 779 ALA A CA 1
ATOM 6158 C C . ALA A 1 779 ? 34.198 -26.217 -8.795 1.00 90.38 779 ALA A C 1
ATOM 6160 O O . ALA A 1 779 ? 34.971 -26.286 -9.752 1.00 90.38 779 ALA A O 1
ATOM 6161 N N . TRP A 1 780 ? 33.266 -27.144 -8.551 1.00 89.19 780 TRP A N 1
ATOM 6162 C CA . TRP A 1 780 ? 33.000 -28.264 -9.449 1.00 89.19 780 TRP A CA 1
ATOM 6163 C C . TRP A 1 780 ? 32.461 -27.784 -10.801 1.00 89.19 780 TRP A C 1
ATOM 6165 O O . TRP A 1 780 ? 33.065 -28.096 -11.826 1.00 89.19 780 TRP A O 1
ATOM 6175 N N . GLU A 1 781 ? 31.401 -26.975 -10.804 1.00 89.88 781 GLU A N 1
ATOM 6176 C CA . GLU A 1 781 ? 30.795 -26.433 -12.029 1.00 89.88 781 GLU A CA 1
ATOM 6177 C C . GLU A 1 781 ? 31.823 -25.673 -12.879 1.00 89.88 781 GLU A C 1
ATOM 6179 O O . GLU A 1 781 ? 31.989 -25.949 -14.065 1.00 89.88 781 GLU A O 1
ATOM 6184 N N . ILE A 1 782 ? 32.617 -24.787 -12.271 1.00 90.12 782 ILE A N 1
ATOM 6185 C CA . ILE A 1 782 ? 33.631 -24.011 -12.996 1.00 90.12 782 ILE A CA 1
ATOM 6186 C C . ILE A 1 782 ? 34.735 -24.915 -13.556 1.00 90.12 782 ILE A C 1
ATOM 6188 O O . ILE A 1 782 ? 35.094 -24.815 -14.729 1.00 90.12 782 ILE A O 1
ATOM 6192 N N . LEU A 1 783 ? 35.341 -25.757 -12.714 1.00 89.94 783 LEU A N 1
ATOM 6193 C CA . LEU A 1 783 ? 36.598 -26.432 -13.056 1.00 89.94 783 LEU A CA 1
ATOM 6194 C C . LEU A 1 783 ? 36.401 -27.756 -13.799 1.00 89.94 783 LEU A C 1
ATOM 6196 O O . LEU A 1 783 ? 37.355 -28.219 -14.430 1.00 89.94 783 LEU A O 1
ATOM 6200 N N . HIS A 1 784 ? 35.236 -28.395 -13.664 1.00 86.75 784 HIS A N 1
ATOM 6201 C CA . HIS A 1 784 ? 34.948 -29.702 -14.265 1.00 86.75 784 HIS A CA 1
ATOM 6202 C C . HIS A 1 784 ? 33.913 -29.640 -15.391 1.00 86.75 784 HIS A C 1
ATOM 6204 O O . HIS A 1 784 ? 34.101 -30.365 -16.370 1.00 86.75 784 HIS A O 1
ATOM 6210 N N . GLU A 1 785 ? 32.874 -28.806 -15.274 1.00 88.75 785 GLU A N 1
ATOM 6211 C CA . GLU A 1 785 ? 31.811 -28.707 -16.289 1.00 88.75 785 GLU A CA 1
ATOM 6212 C C . GLU A 1 785 ? 32.086 -27.584 -17.303 1.00 88.75 785 GLU A C 1
ATOM 6214 O O . GLU A 1 785 ? 32.101 -27.831 -18.510 1.00 88.75 785 GLU A O 1
ATOM 6219 N N . ALA A 1 786 ? 32.367 -26.362 -16.838 1.00 89.00 786 ALA A N 1
ATOM 6220 C CA . ALA A 1 786 ? 32.529 -25.191 -17.705 1.00 89.00 786 ALA A CA 1
ATOM 6221 C C . ALA A 1 786 ? 33.914 -25.111 -18.373 1.00 89.00 786 ALA A C 1
ATOM 6223 O O . ALA A 1 786 ? 34.031 -24.771 -19.554 1.00 89.00 786 ALA A O 1
ATOM 6224 N N . LEU A 1 787 ? 34.987 -25.415 -17.633 1.00 88.62 787 LEU A N 1
ATOM 6225 C CA . LEU A 1 787 ? 36.353 -25.415 -18.158 1.00 88.62 787 LEU A CA 1
ATOM 6226 C C . LEU A 1 787 ? 36.770 -26.801 -18.670 1.00 88.62 787 LEU A C 1
ATOM 6228 O O . LEU A 1 787 ? 36.427 -27.830 -18.088 1.00 88.62 787 LEU A O 1
ATOM 6232 N N . PRO A 1 788 ? 37.604 -26.871 -19.723 1.00 83.94 788 PRO A N 1
ATOM 6233 C CA . PRO A 1 788 ? 38.122 -28.146 -20.195 1.00 83.94 788 PRO A CA 1
ATOM 6234 C C . PRO A 1 788 ? 39.051 -28.780 -19.155 1.00 83.94 788 PRO A C 1
ATOM 6236 O O . PRO A 1 788 ? 39.847 -28.088 -18.517 1.00 83.94 788 PRO A O 1
ATOM 6239 N N . ARG A 1 789 ? 39.061 -30.120 -19.083 1.00 80.12 789 ARG A N 1
ATOM 6240 C CA . ARG A 1 789 ? 40.002 -30.869 -18.229 1.00 80.12 789 ARG A CA 1
ATOM 6241 C C . ARG A 1 789 ? 41.440 -30.380 -18.431 1.00 80.12 789 ARG A C 1
ATOM 6243 O O . ARG A 1 789 ? 41.951 -30.346 -19.559 1.00 80.12 789 ARG A O 1
ATOM 6250 N N . ALA A 1 790 ? 42.095 -30.002 -17.337 1.00 69.19 790 ALA A N 1
ATOM 6251 C CA . ALA A 1 790 ? 43.441 -29.455 -17.395 1.00 69.19 790 ALA A CA 1
ATOM 6252 C C . ALA A 1 790 ? 44.453 -30.512 -17.864 1.00 69.19 790 ALA A C 1
ATOM 6254 O O . ALA A 1 790 ? 44.426 -31.670 -17.449 1.00 69.19 790 ALA A O 1
ATOM 6255 N N . LYS A 1 791 ? 45.393 -30.087 -18.712 1.00 69.25 791 LYS A N 1
ATOM 6256 C CA . LYS A 1 791 ? 46.683 -30.768 -18.890 1.00 69.25 791 LYS A CA 1
ATOM 6257 C C . LYS A 1 791 ? 47.671 -30.111 -17.919 1.00 69.25 791 LYS A C 1
ATOM 6259 O O . LYS A 1 791 ? 47.533 -28.912 -17.679 1.00 69.25 791 LYS A O 1
ATOM 6264 N N . GLN A 1 792 ? 48.628 -30.866 -17.370 1.00 67.75 792 GLN A N 1
ATOM 6265 C CA . GLN A 1 792 ? 49.589 -30.348 -16.382 1.00 67.75 792 GLN A CA 1
ATOM 6266 C C . GLN A 1 792 ? 50.181 -28.992 -16.825 1.00 67.75 792 GLN A C 1
ATOM 6268 O O . GLN A 1 792 ? 50.613 -28.858 -17.968 1.00 67.75 792 GLN A O 1
ATOM 6273 N N . GLN A 1 793 ? 50.196 -28.017 -15.905 1.00 66.94 793 GLN A N 1
ATOM 6274 C CA . GLN A 1 793 ? 50.767 -26.664 -16.045 1.00 66.94 793 GLN A CA 1
ATOM 6275 C C . GLN A 1 793 ? 49.980 -25.617 -16.864 1.00 66.94 793 GLN A C 1
ATOM 6277 O O . GLN A 1 793 ? 50.534 -24.567 -17.192 1.00 66.94 793 GLN A O 1
ATOM 6282 N N . ARG A 1 794 ? 48.688 -25.811 -17.161 1.00 80.75 794 ARG A N 1
ATOM 6283 C CA . ARG A 1 794 ? 47.870 -24.718 -17.733 1.00 80.75 794 ARG A CA 1
ATOM 6284 C C . ARG A 1 794 ? 47.616 -23.613 -16.710 1.00 80.75 794 ARG A C 1
ATOM 6286 O O . ARG A 1 794 ? 47.280 -23.910 -15.567 1.00 80.75 794 ARG A O 1
ATOM 6293 N N . LYS A 1 795 ? 47.712 -22.347 -17.123 1.00 86.56 795 LYS A N 1
ATOM 6294 C CA . LYS A 1 795 ? 47.414 -21.198 -16.258 1.00 86.56 795 LYS A CA 1
ATOM 6295 C C . LYS A 1 795 ? 45.937 -20.789 -16.342 1.00 86.56 795 LYS A C 1
ATOM 6297 O O . LYS A 1 795 ? 45.381 -20.739 -17.442 1.00 86.56 795 LYS A O 1
ATOM 6302 N N . LEU A 1 796 ? 45.337 -20.502 -15.186 1.00 88.75 796 LEU A N 1
ATOM 6303 C CA . LEU A 1 796 ? 43.952 -20.044 -15.010 1.00 88.75 796 LEU A CA 1
ATOM 6304 C C . LEU A 1 796 ? 43.961 -18.666 -14.344 1.00 88.75 796 LEU A C 1
ATOM 6306 O O . LEU A 1 796 ? 44.569 -18.509 -13.286 1.00 88.75 796 LEU A O 1
ATOM 6310 N N . GLY A 1 797 ? 43.295 -17.685 -14.946 1.00 88.25 797 GLY A N 1
ATOM 6311 C CA . GLY A 1 797 ? 43.057 -16.383 -14.329 1.00 88.25 797 GLY A CA 1
ATOM 6312 C C . GLY A 1 797 ? 41.734 -16.387 -13.571 1.00 88.25 797 GLY A C 1
ATOM 6313 O O . GLY A 1 797 ? 40.723 -16.781 -14.143 1.00 88.25 797 GLY A O 1
ATOM 6314 N N . ILE A 1 798 ? 41.723 -15.955 -12.312 1.00 89.06 798 ILE A N 1
ATOM 6315 C CA . ILE A 1 798 ? 40.488 -15.727 -11.550 1.00 89.06 798 ILE A CA 1
ATOM 6316 C C . ILE A 1 798 ? 40.420 -14.248 -11.165 1.00 89.06 798 ILE A C 1
ATOM 6318 O O . ILE A 1 798 ? 41.357 -13.710 -10.571 1.00 89.06 798 ILE A O 1
ATOM 6322 N N . PHE A 1 799 ? 39.316 -13.598 -11.515 1.00 83.25 799 PHE A N 1
ATOM 6323 C CA . PHE A 1 799 ? 39.052 -12.192 -11.238 1.00 83.25 799 PHE A CA 1
ATOM 6324 C C . PHE A 1 799 ? 38.008 -12.095 -10.133 1.00 83.25 799 PHE A C 1
ATOM 6326 O O . PHE A 1 799 ? 36.898 -12.596 -10.292 1.00 83.25 799 PHE A O 1
ATOM 6333 N N . SER A 1 800 ? 38.380 -11.464 -9.022 1.00 82.31 800 SER A N 1
ATOM 6334 C CA . SER A 1 800 ? 37.491 -11.188 -7.893 1.00 82.31 800 SER A CA 1
ATOM 6335 C C . SER A 1 800 ? 37.841 -9.828 -7.310 1.00 82.31 800 SER A C 1
ATOM 6337 O O . SER A 1 800 ? 39.013 -9.442 -7.255 1.00 82.31 800 SER A O 1
ATOM 6339 N N . THR A 1 801 ? 36.826 -9.108 -6.845 1.00 76.19 801 THR A N 1
ATOM 6340 C CA . THR A 1 801 ? 37.019 -7.872 -6.076 1.00 76.19 801 THR A CA 1
ATOM 6341 C C . THR A 1 801 ? 37.476 -8.147 -4.639 1.00 76.19 801 THR A C 1
ATOM 6343 O O . THR A 1 801 ? 37.944 -7.229 -3.967 1.00 76.19 801 THR A O 1
ATOM 6346 N N . VAL A 1 802 ? 37.408 -9.408 -4.186 1.00 80.75 802 VAL A N 1
ATOM 6347 C CA . VAL A 1 802 ? 37.777 -9.859 -2.835 1.00 80.75 802 VAL A CA 1
ATOM 6348 C C . VAL A 1 802 ? 38.716 -11.082 -2.918 1.00 80.75 802 VAL A C 1
ATOM 6350 O O . VAL A 1 802 ? 38.324 -12.204 -2.611 1.00 80.75 802 VAL A O 1
ATOM 6353 N N . PRO A 1 803 ? 39.980 -10.920 -3.346 1.00 81.56 803 PRO A N 1
ATOM 6354 C CA . PRO A 1 803 ? 40.882 -12.043 -3.622 1.00 81.56 803 PRO A CA 1
ATOM 6355 C C . PRO A 1 803 ? 41.283 -12.857 -2.384 1.00 81.56 803 PRO A C 1
ATOM 6357 O O . PRO A 1 803 ? 41.680 -14.011 -2.531 1.00 81.56 803 PRO A O 1
ATOM 6360 N N . ASP A 1 804 ? 41.143 -12.286 -1.186 1.00 86.50 804 ASP A N 1
ATOM 6361 C CA . ASP A 1 804 ? 41.417 -12.953 0.091 1.00 86.50 804 ASP A CA 1
ATOM 6362 C C . ASP A 1 804 ? 40.177 -13.668 0.670 1.00 86.50 804 ASP A C 1
ATOM 6364 O O . ASP A 1 804 ? 40.158 -14.050 1.843 1.00 86.50 804 ASP A O 1
ATOM 6368 N N . SER A 1 805 ? 39.113 -13.846 -0.124 1.00 87.12 805 SER A N 1
ATOM 6369 C CA . SER A 1 805 ? 37.887 -14.504 0.334 1.00 87.12 805 SER A CA 1
ATOM 6370 C C . SER A 1 805 ? 38.069 -16.009 0.596 1.00 87.12 805 SER A C 1
ATOM 6372 O O . SER A 1 805 ? 38.957 -16.693 0.064 1.00 87.12 805 SER A O 1
ATOM 6374 N N . ALA A 1 806 ? 37.173 -16.567 1.417 1.00 87.12 806 ALA A N 1
ATOM 6375 C CA . ALA A 1 806 ? 37.131 -18.006 1.671 1.00 87.12 806 ALA A CA 1
ATOM 6376 C C . ALA A 1 806 ? 36.825 -18.798 0.388 1.00 87.12 806 ALA A C 1
ATOM 6378 O O . ALA A 1 806 ? 37.421 -19.855 0.164 1.00 87.12 806 ALA A O 1
ATOM 6379 N N . LEU A 1 807 ? 35.953 -18.263 -0.476 1.00 87.88 807 LEU A N 1
ATOM 6380 C CA . LEU A 1 807 ? 35.677 -18.830 -1.793 1.00 87.88 807 LEU A CA 1
ATOM 6381 C C . LEU A 1 807 ? 36.955 -18.917 -2.630 1.00 87.88 807 LEU A C 1
ATOM 6383 O O . LEU A 1 807 ? 37.266 -19.985 -3.159 1.00 87.88 807 LEU A O 1
ATOM 6387 N N . MET A 1 808 ? 37.708 -17.819 -2.731 1.00 90.06 808 MET A N 1
ATOM 6388 C CA . MET A 1 808 ? 38.945 -17.770 -3.511 1.00 90.06 808 MET A CA 1
ATOM 6389 C C . MET A 1 808 ? 39.954 -18.805 -3.024 1.00 90.06 808 MET A C 1
ATOM 6391 O O . MET A 1 808 ? 40.538 -19.531 -3.829 1.00 90.06 808 MET A O 1
ATOM 6395 N N . THR A 1 809 ? 40.090 -18.956 -1.707 1.00 90.06 809 THR A N 1
ATOM 6396 C CA . THR A 1 809 ? 40.948 -19.987 -1.110 1.00 90.06 809 THR A CA 1
ATOM 6397 C C . THR A 1 809 ? 40.527 -21.399 -1.541 1.00 90.06 809 THR A C 1
ATOM 6399 O O . THR A 1 809 ? 41.375 -22.209 -1.929 1.00 90.06 809 THR A O 1
ATOM 6402 N N . VAL A 1 810 ? 39.221 -21.694 -1.523 1.00 90.00 810 VAL A N 1
ATOM 6403 C CA . VAL A 1 810 ? 38.668 -22.988 -1.960 1.00 90.00 810 VAL A CA 1
ATOM 6404 C C . VAL A 1 810 ? 38.888 -23.208 -3.460 1.00 90.00 810 VAL A C 1
ATOM 6406 O O . VAL A 1 810 ? 39.414 -24.255 -3.849 1.00 90.00 810 VAL A O 1
ATOM 6409 N N . LEU A 1 811 ? 38.562 -22.221 -4.299 1.00 91.56 811 LEU A N 1
ATOM 6410 C CA . LEU A 1 811 ? 38.729 -22.292 -5.753 1.00 91.56 811 LEU A CA 1
ATOM 6411 C C . LEU A 1 811 ? 40.191 -22.503 -6.150 1.00 91.56 811 LEU A C 1
ATOM 6413 O O . LEU A 1 811 ? 40.479 -23.400 -6.942 1.00 91.56 811 LEU A O 1
ATOM 6417 N N . ILE A 1 812 ? 41.124 -21.742 -5.568 1.00 92.06 812 ILE A N 1
ATOM 6418 C CA . ILE A 1 812 ? 42.564 -21.880 -5.828 1.00 92.06 812 ILE A CA 1
ATOM 6419 C C . ILE A 1 812 ? 43.041 -23.283 -5.443 1.00 92.06 812 ILE A C 1
ATOM 6421 O O . ILE A 1 812 ? 43.742 -23.939 -6.218 1.00 92.06 812 ILE A O 1
ATOM 6425 N N . ALA A 1 813 ? 42.650 -23.776 -4.264 1.00 91.62 813 ALA A N 1
ATOM 6426 C CA . ALA A 1 813 ? 43.057 -25.096 -3.794 1.00 91.62 813 ALA A CA 1
ATOM 6427 C C . ALA A 1 813 ? 42.548 -26.223 -4.711 1.00 91.62 813 ALA A C 1
ATOM 6429 O O . ALA A 1 813 ? 43.316 -27.130 -5.053 1.00 91.62 813 ALA A O 1
ATOM 6430 N N . ILE A 1 814 ? 41.281 -26.165 -5.135 1.00 91.69 814 ILE A N 1
ATOM 6431 C CA . ILE A 1 814 ? 40.674 -27.179 -6.012 1.00 91.69 814 ILE A CA 1
ATOM 6432 C C . ILE A 1 814 ? 41.243 -27.081 -7.431 1.00 91.69 814 ILE A C 1
ATOM 6434 O O . ILE A 1 814 ? 41.581 -28.111 -8.020 1.00 91.69 814 ILE A O 1
ATOM 6438 N N . ALA A 1 815 ? 41.430 -25.874 -7.964 1.00 91.12 815 ALA A N 1
ATOM 6439 C CA . ALA A 1 815 ? 42.030 -25.654 -9.279 1.00 91.12 815 ALA A CA 1
ATOM 6440 C C . ALA A 1 815 ? 43.468 -26.189 -9.341 1.00 91.12 815 ALA A C 1
ATOM 6442 O O . ALA A 1 815 ? 43.797 -26.948 -10.257 1.00 91.12 815 ALA A O 1
ATOM 6443 N N . ASN A 1 816 ? 44.289 -25.892 -8.326 1.00 89.94 816 ASN A N 1
ATOM 6444 C CA . ASN A 1 816 ? 45.660 -26.397 -8.224 1.00 89.94 816 ASN A CA 1
ATOM 6445 C C . ASN A 1 816 ? 45.702 -27.930 -8.158 1.00 89.94 816 ASN A C 1
ATOM 6447 O O . ASN A 1 816 ? 46.486 -28.565 -8.866 1.00 89.94 816 ASN A O 1
ATOM 6451 N N . ARG A 1 817 ? 44.813 -28.552 -7.369 1.00 89.06 817 ARG A N 1
ATOM 6452 C CA . ARG A 1 817 ? 44.682 -30.022 -7.329 1.00 89.06 817 ARG A CA 1
ATOM 6453 C C . ARG A 1 817 ? 44.171 -30.616 -8.642 1.00 89.06 817 ARG A C 1
ATOM 6455 O O . ARG A 1 817 ? 44.516 -31.749 -8.961 1.00 89.06 817 ARG A O 1
ATOM 6462 N N . SER A 1 818 ? 43.397 -29.848 -9.404 1.00 87.50 818 SER A N 1
ATOM 6463 C CA . SER A 1 818 ? 42.887 -30.228 -10.726 1.00 87.50 818 SER A CA 1
ATOM 6464 C C . SER A 1 818 ? 43.906 -30.003 -11.853 1.00 87.50 818 SER A C 1
ATOM 6466 O O . SER A 1 818 ? 43.601 -30.296 -13.005 1.00 87.50 818 SER A O 1
ATOM 6468 N N . GLY A 1 819 ? 45.118 -29.518 -11.546 1.00 87.38 819 GLY A N 1
ATOM 6469 C CA . GLY A 1 819 ? 46.224 -29.361 -12.499 1.00 87.38 819 GLY A CA 1
ATOM 6470 C C . GLY A 1 819 ? 46.355 -27.974 -13.137 1.00 87.38 819 GLY A C 1
ATOM 6471 O O . GLY A 1 819 ? 47.184 -27.807 -14.039 1.00 87.38 819 GLY A O 1
ATOM 6472 N N . TRP A 1 820 ? 45.573 -26.993 -12.680 1.00 88.94 820 TRP A N 1
ATOM 6473 C CA . TRP A 1 820 ? 45.707 -25.589 -13.070 1.00 88.94 820 TRP A CA 1
ATOM 6474 C C . TRP A 1 820 ? 46.762 -24.871 -12.223 1.00 88.94 820 TRP A C 1
ATOM 6476 O O . TRP A 1 820 ? 46.990 -25.221 -11.073 1.00 88.94 820 TRP A O 1
ATOM 6486 N N . ASN A 1 821 ? 47.394 -23.843 -12.781 1.00 87.94 821 ASN A N 1
ATOM 6487 C CA . ASN A 1 821 ? 48.218 -22.886 -12.049 1.00 87.94 821 ASN A CA 1
ATOM 6488 C C . ASN A 1 821 ? 47.469 -21.550 -11.996 1.00 87.94 821 ASN A C 1
ATOM 6490 O O . ASN A 1 821 ? 47.299 -20.895 -13.028 1.00 87.94 821 ASN A O 1
ATOM 6494 N N . VAL A 1 822 ? 46.959 -21.187 -10.821 1.00 89.06 822 VAL A N 1
ATOM 6495 C CA . VAL A 1 822 ? 46.033 -20.057 -10.679 1.00 89.06 822 VAL A CA 1
ATOM 6496 C C . VAL A 1 822 ? 46.768 -18.730 -10.497 1.00 89.06 822 VAL A C 1
ATOM 6498 O O . VAL A 1 822 ? 47.706 -18.619 -9.709 1.00 89.06 822 VAL A O 1
ATOM 6501 N N . ARG A 1 823 ? 46.299 -17.700 -11.201 1.00 86.38 823 ARG A N 1
ATOM 6502 C CA . ARG A 1 823 ? 46.660 -16.294 -11.000 1.00 86.38 823 ARG A CA 1
ATOM 6503 C C . ARG A 1 823 ? 45.406 -15.501 -10.661 1.00 86.38 823 ARG A C 1
ATOM 6505 O O . ARG A 1 823 ? 44.392 -15.644 -11.335 1.00 86.38 823 ARG A O 1
ATOM 6512 N N . VAL A 1 824 ? 45.489 -14.671 -9.629 1.00 85.56 824 VAL A N 1
ATOM 6513 C CA . VAL A 1 824 ? 44.376 -13.842 -9.157 1.00 85.56 824 VAL A CA 1
ATOM 6514 C C . VAL A 1 824 ? 44.648 -12.387 -9.520 1.00 85.56 824 VAL A C 1
ATOM 6516 O O . VAL A 1 824 ? 45.790 -11.944 -9.403 1.00 85.56 824 VAL A O 1
ATOM 6519 N N . SER A 1 825 ? 43.627 -11.649 -9.955 1.00 76.69 825 SER A N 1
ATOM 6520 C CA . SER A 1 825 ? 43.724 -10.200 -10.173 1.00 76.69 825 SER A CA 1
ATOM 6521 C C . SER A 1 825 ? 42.472 -9.465 -9.692 1.00 76.69 825 SER A C 1
ATOM 6523 O O . SER A 1 825 ? 41.357 -9.952 -9.872 1.00 76.69 825 SER A O 1
ATOM 6525 N N . MET A 1 826 ? 42.678 -8.272 -9.121 1.00 70.81 826 MET A N 1
ATOM 6526 C CA . MET A 1 826 ? 41.621 -7.326 -8.736 1.00 70.81 826 MET A CA 1
ATOM 6527 C C . MET A 1 826 ? 41.305 -6.293 -9.837 1.00 70.81 826 MET A C 1
ATOM 6529 O O . MET A 1 826 ? 40.233 -5.694 -9.823 1.00 70.81 826 MET A O 1
ATOM 6533 N N . GLN A 1 827 ? 42.235 -6.027 -10.767 1.00 61.72 827 GLN A N 1
ATOM 6534 C CA . GLN A 1 827 ? 42.111 -4.960 -11.772 1.00 61.72 827 GLN A CA 1
ATOM 6535 C C . GLN A 1 827 ? 42.454 -5.462 -13.173 1.00 61.72 827 GLN A C 1
ATOM 6537 O O . GLN A 1 827 ? 43.465 -6.131 -13.393 1.00 61.72 827 GLN A O 1
ATOM 6542 N N . ALA A 1 828 ? 41.629 -5.075 -14.143 1.00 51.91 828 ALA A N 1
ATOM 6543 C CA . ALA A 1 828 ? 41.828 -5.431 -15.540 1.00 51.91 828 ALA A CA 1
ATOM 6544 C C . ALA A 1 828 ? 43.005 -4.672 -16.199 1.00 51.91 828 ALA A C 1
ATOM 6546 O O . ALA A 1 828 ? 43.580 -5.139 -17.174 1.00 51.91 828 ALA A O 1
ATOM 6547 N N . ASP A 1 829 ? 43.450 -3.547 -15.637 1.00 49.28 829 ASP A N 1
ATOM 6548 C CA . ASP A 1 829 ? 44.517 -2.732 -16.239 1.00 49.28 829 ASP A CA 1
ATOM 6549 C C . ASP A 1 829 ? 45.940 -3.327 -16.037 1.00 49.28 829 ASP A C 1
ATOM 6551 O O . ASP A 1 829 ? 46.887 -2.894 -16.691 1.00 49.28 829 ASP A O 1
ATOM 6555 N N . GLN A 1 830 ? 46.110 -4.377 -15.211 1.00 51.88 830 GLN A N 1
ATOM 6556 C CA . GLN A 1 830 ? 47.375 -5.136 -15.074 1.00 51.88 830 GLN A CA 1
ATOM 6557 C C . GLN A 1 830 ? 47.552 -6.244 -16.143 1.00 51.88 830 GLN A C 1
ATOM 6559 O O . GLN A 1 830 ? 48.517 -7.010 -16.107 1.00 51.88 830 GLN A O 1
ATOM 6564 N N . LEU A 1 831 ? 46.625 -6.353 -17.107 1.00 51.88 831 LEU A N 1
ATOM 6565 C CA . LEU A 1 831 ? 46.511 -7.503 -18.017 1.00 51.88 831 LEU A CA 1
ATOM 6566 C C . LEU A 1 831 ? 47.490 -7.528 -19.202 1.00 51.88 831 LEU A C 1
ATOM 6568 O O . LEU A 1 831 ? 47.641 -8.578 -19.824 1.00 51.88 831 LEU A O 1
ATOM 6572 N N . SER A 1 832 ? 48.182 -6.432 -19.524 1.00 52.66 832 SER A N 1
ATOM 6573 C CA . SER A 1 832 ? 48.978 -6.354 -20.762 1.00 52.66 832 SER A CA 1
ATOM 6574 C C . SER A 1 832 ? 50.322 -7.102 -20.723 1.00 52.66 832 SER A C 1
ATOM 6576 O O . SER A 1 832 ? 50.914 -7.315 -21.779 1.00 52.66 832 SER A O 1
ATOM 6578 N N . GLY A 1 833 ? 50.790 -7.547 -19.548 1.00 54.19 833 GLY A N 1
ATOM 6579 C CA . GLY A 1 833 ? 52.061 -8.277 -19.395 1.00 54.19 833 GLY A CA 1
ATOM 6580 C C . GLY A 1 833 ? 51.932 -9.717 -18.878 1.00 54.19 833 GLY A C 1
ATOM 6581 O O . GLY A 1 833 ? 52.453 -10.645 -19.496 1.00 54.19 833 GLY A O 1
ATOM 6582 N N . ASP A 1 834 ? 51.218 -9.919 -17.763 1.00 55.88 834 ASP A N 1
ATOM 6583 C CA . ASP A 1 834 ? 51.322 -11.144 -16.942 1.00 55.88 834 ASP A CA 1
ATOM 6584 C C . ASP A 1 834 ? 50.348 -12.286 -17.309 1.00 55.88 834 ASP A C 1
ATOM 6586 O O . ASP A 1 834 ? 50.525 -13.424 -16.863 1.00 55.88 834 ASP A O 1
ATOM 6590 N N . PHE A 1 835 ? 49.331 -12.021 -18.138 1.00 62.59 835 PHE A N 1
ATOM 6591 C CA . PHE A 1 835 ? 48.259 -12.981 -18.466 1.00 62.59 835 PHE A CA 1
ATOM 6592 C C . PHE A 1 835 ? 48.331 -13.546 -19.894 1.00 62.59 835 PHE A C 1
ATOM 6594 O O . PHE A 1 835 ? 47.461 -14.313 -20.301 1.00 62.59 835 PHE A O 1
ATOM 6601 N N . SER A 1 836 ? 49.395 -13.241 -20.642 1.00 62.22 836 SER A N 1
ATOM 6602 C CA . SER A 1 836 ? 49.611 -13.729 -22.016 1.00 62.22 836 SER A CA 1
ATOM 6603 C C . SER A 1 836 ? 49.646 -15.264 -22.135 1.00 62.22 836 SER A C 1
ATOM 6605 O O . SER A 1 836 ? 49.298 -15.814 -23.177 1.00 62.22 836 SER A O 1
ATOM 6607 N N . GLU A 1 837 ? 50.010 -15.964 -21.056 1.00 68.50 837 GLU A N 1
ATOM 6608 C CA . GLU A 1 837 ? 50.081 -17.432 -20.985 1.00 68.50 837 GLU A CA 1
ATOM 6609 C C . GLU A 1 837 ? 48.835 -18.096 -20.353 1.00 68.50 837 GLU A C 1
ATOM 6611 O O . GLU A 1 837 ? 48.807 -19.317 -20.164 1.00 68.50 837 GLU A O 1
ATOM 6616 N N . VAL A 1 838 ? 47.811 -17.318 -19.982 1.00 78.69 838 VAL A N 1
ATOM 6617 C CA . VAL A 1 838 ? 46.575 -17.828 -19.367 1.00 78.69 838 VAL A CA 1
ATOM 6618 C C . VAL A 1 838 ? 45.623 -18.350 -20.436 1.00 78.69 838 VAL A C 1
ATOM 6620 O O . VAL A 1 838 ? 45.326 -17.654 -21.396 1.00 78.69 838 VAL A O 1
ATOM 6623 N N . VAL A 1 839 ? 45.125 -19.579 -20.258 1.00 84.50 839 VAL A N 1
ATOM 6624 C CA . VAL A 1 839 ? 44.279 -20.268 -21.255 1.00 84.50 839 VAL A CA 1
ATOM 6625 C C . VAL A 1 839 ? 42.788 -20.193 -20.904 1.00 84.50 839 VAL A C 1
ATOM 6627 O O . VAL A 1 839 ? 41.947 -20.334 -21.792 1.00 84.50 839 VAL A O 1
ATOM 6630 N N . GLY A 1 840 ? 42.450 -19.965 -19.633 1.00 86.69 840 GLY A N 1
ATOM 6631 C CA . GLY A 1 840 ? 41.076 -19.793 -19.161 1.00 86.69 840 GLY A CA 1
ATOM 6632 C C . GLY A 1 840 ? 40.956 -18.645 -18.161 1.00 86.69 840 GLY A C 1
ATOM 6633 O O . GLY A 1 840 ? 41.908 -18.376 -17.427 1.00 86.69 840 GLY A O 1
ATOM 6634 N N . ALA A 1 841 ? 39.796 -17.997 -18.122 1.00 88.69 841 ALA A N 1
ATOM 6635 C CA . ALA A 1 841 ? 39.467 -16.931 -17.185 1.00 88.69 841 ALA A CA 1
ATOM 6636 C C . ALA A 1 841 ? 38.130 -17.194 -16.491 1.00 88.69 841 ALA A C 1
ATOM 6638 O O . ALA A 1 841 ? 37.173 -17.616 -17.133 1.00 88.69 841 ALA A O 1
ATOM 6639 N N . VAL A 1 842 ? 38.079 -16.923 -15.191 1.00 89.06 842 VAL A N 1
ATOM 6640 C CA . VAL A 1 842 ? 36.873 -16.990 -14.362 1.00 89.06 842 VAL A CA 1
ATOM 6641 C C . VAL A 1 842 ? 36.628 -15.607 -13.786 1.00 89.06 842 VAL A C 1
ATOM 6643 O O . VAL A 1 842 ? 37.514 -15.059 -13.130 1.00 89.06 842 VAL A O 1
ATOM 6646 N N . LEU A 1 843 ? 35.451 -15.044 -14.033 1.00 85.75 843 LEU A N 1
ATOM 6647 C CA . LEU A 1 843 ? 35.041 -13.756 -13.487 1.00 85.75 843 LEU A CA 1
ATOM 6648 C C . LEU A 1 843 ? 33.995 -14.002 -12.401 1.00 85.75 843 LEU A C 1
ATOM 6650 O O . LEU A 1 843 ? 32.900 -14.480 -12.695 1.00 85.75 843 LEU A O 1
ATOM 6654 N N . LEU A 1 844 ? 34.367 -13.702 -11.156 1.00 81.19 844 LEU A N 1
ATOM 6655 C CA . LEU A 1 844 ? 33.482 -13.749 -9.997 1.00 81.19 844 LEU A CA 1
ATOM 6656 C C . LEU A 1 844 ? 32.824 -12.382 -9.784 1.00 81.19 844 LEU A C 1
ATOM 6658 O O . LEU A 1 844 ? 33.472 -11.357 -10.033 1.00 81.19 844 LEU A O 1
ATOM 6662 N N . PRO A 1 845 ? 31.556 -12.342 -9.345 1.00 73.62 845 PRO A N 1
ATOM 6663 C CA . PRO A 1 845 ? 30.866 -11.089 -9.091 1.00 73.62 845 PRO A CA 1
ATOM 6664 C C . PRO A 1 845 ? 31.513 -10.310 -7.924 1.00 73.62 845 PRO A C 1
ATOM 6666 O O . PRO A 1 845 ? 32.334 -10.843 -7.184 1.00 73.62 845 PRO A O 1
ATOM 6669 N N . PRO A 1 846 ? 31.179 -9.021 -7.757 1.00 68.88 846 PRO A N 1
ATOM 6670 C CA . PRO A 1 846 ? 30.765 -8.144 -8.844 1.00 68.88 846 PRO A CA 1
ATOM 6671 C C . PRO A 1 846 ? 31.872 -7.994 -9.897 1.00 68.88 846 PRO A C 1
ATOM 6673 O O . PRO A 1 846 ? 33.035 -7.754 -9.574 1.00 68.88 846 PRO A O 1
ATOM 6676 N N . TYR A 1 847 ? 31.488 -8.030 -11.169 1.00 68.62 847 TYR A N 1
ATOM 6677 C CA . TYR A 1 847 ? 32.328 -7.620 -12.294 1.00 68.62 847 TYR A CA 1
ATOM 6678 C C . TYR A 1 847 ? 31.603 -6.545 -13.115 1.00 68.62 847 TYR A C 1
ATOM 6680 O O . TYR A 1 847 ? 30.379 -6.433 -13.085 1.00 68.62 847 TYR A O 1
ATOM 6688 N N . ASN A 1 848 ? 32.359 -5.727 -13.850 1.00 61.47 848 ASN A N 1
ATOM 6689 C CA . ASN A 1 848 ? 31.805 -4.701 -14.734 1.00 61.47 848 ASN A CA 1
ATOM 6690 C C . ASN A 1 848 ? 32.075 -5.037 -16.211 1.00 61.47 848 ASN A C 1
ATOM 6692 O O . ASN A 1 848 ? 32.928 -5.870 -16.529 1.00 61.47 848 ASN A O 1
ATOM 6696 N N . VAL A 1 849 ? 31.354 -4.360 -17.113 1.00 65.94 849 VAL A N 1
ATOM 6697 C CA . VAL A 1 849 ? 31.465 -4.554 -18.573 1.00 65.94 849 VAL A CA 1
ATOM 6698 C C . VAL A 1 849 ? 32.910 -4.379 -19.051 1.00 65.94 849 VAL A C 1
ATOM 6700 O O . VAL A 1 849 ? 33.392 -5.180 -19.844 1.00 65.94 849 VAL A O 1
ATOM 6703 N N . LYS A 1 850 ? 33.650 -3.415 -18.487 1.00 70.38 850 LYS A N 1
ATOM 6704 C CA . LYS A 1 850 ? 35.061 -3.176 -18.820 1.00 70.38 850 LYS A CA 1
ATOM 6705 C C . LYS A 1 850 ? 35.945 -4.389 -18.481 1.00 70.38 850 LYS A C 1
ATOM 6707 O O . LYS A 1 850 ? 36.802 -4.761 -19.275 1.00 70.38 850 LYS A O 1
ATOM 6712 N N . THR A 1 851 ? 35.736 -5.050 -17.340 1.00 70.00 851 THR A N 1
ATOM 6713 C CA . THR A 1 851 ? 36.472 -6.272 -16.963 1.00 70.00 851 THR A CA 1
ATOM 6714 C C . THR A 1 851 ? 36.170 -7.423 -17.927 1.00 70.00 851 THR A C 1
ATOM 6716 O O . THR A 1 851 ? 37.090 -8.143 -18.317 1.00 70.00 851 THR A O 1
ATOM 6719 N N . ALA A 1 852 ? 34.913 -7.565 -18.361 1.00 72.38 852 ALA A N 1
ATOM 6720 C CA . ALA A 1 852 ? 34.507 -8.564 -19.353 1.00 72.38 852 ALA A CA 1
ATOM 6721 C C . ALA A 1 852 ? 35.127 -8.301 -20.741 1.00 72.38 852 ALA A C 1
ATOM 6723 O O . ALA A 1 852 ? 35.670 -9.219 -21.364 1.00 72.38 852 ALA A O 1
ATOM 6724 N N . GLU A 1 853 ? 35.098 -7.049 -21.206 1.00 75.38 853 GLU A N 1
ATOM 6725 C CA . GLU A 1 853 ? 35.715 -6.615 -22.466 1.00 75.38 853 GLU A CA 1
ATOM 6726 C C . GLU A 1 853 ? 37.224 -6.871 -22.469 1.00 75.38 853 GLU A C 1
ATOM 6728 O O . GLU A 1 853 ? 37.762 -7.423 -23.431 1.00 75.38 853 GLU A O 1
ATOM 6733 N N . ILE A 1 854 ? 37.914 -6.536 -21.374 1.00 73.19 854 ILE A N 1
ATOM 6734 C CA . ILE A 1 854 ? 39.362 -6.727 -21.297 1.00 73.19 854 ILE A CA 1
ATOM 6735 C C . ILE A 1 854 ? 39.707 -8.217 -21.253 1.00 73.19 854 ILE A C 1
ATOM 6737 O O . ILE A 1 854 ? 40.584 -8.637 -22.009 1.00 73.19 854 ILE A O 1
ATOM 6741 N N . ALA A 1 855 ? 39.005 -9.032 -20.457 1.00 73.69 855 ALA A N 1
ATOM 6742 C CA . ALA A 1 855 ? 39.204 -10.485 -20.454 1.00 73.69 855 ALA A CA 1
ATOM 6743 C C . ALA A 1 855 ? 39.007 -11.092 -21.856 1.00 73.69 855 ALA A C 1
ATOM 6745 O O . ALA A 1 855 ? 39.774 -11.964 -22.263 1.00 73.69 855 ALA A O 1
ATOM 6746 N N . SER A 1 856 ? 38.040 -10.571 -22.616 1.00 75.94 856 SER A N 1
ATOM 6747 C CA . SER A 1 856 ? 37.765 -10.975 -24.003 1.00 75.94 856 SER A CA 1
ATOM 6748 C C . SER A 1 856 ? 38.823 -10.492 -25.005 1.00 75.94 856 SER A C 1
ATOM 6750 O O . SER A 1 856 ? 38.979 -11.088 -26.069 1.00 75.94 856 SER A O 1
ATOM 6752 N N . SER A 1 857 ? 39.569 -9.432 -24.682 1.00 76.81 857 SER A N 1
ATOM 6753 C CA . SER A 1 857 ? 40.608 -8.857 -25.550 1.00 76.81 857 SER A CA 1
ATOM 6754 C C . SER A 1 857 ? 41.978 -9.555 -25.455 1.00 76.81 857 SER A C 1
ATOM 6756 O O . SER A 1 857 ? 42.832 -9.360 -26.323 1.00 76.81 857 SER A O 1
ATOM 6758 N N . VAL A 1 858 ? 42.214 -10.380 -24.425 1.00 75.94 858 VAL A N 1
ATOM 6759 C CA . VAL A 1 858 ? 43.496 -11.076 -24.206 1.00 75.94 858 VAL A CA 1
ATOM 6760 C C . VAL A 1 858 ? 43.597 -12.310 -25.104 1.00 75.94 858 VAL A C 1
ATOM 6762 O O . VAL A 1 858 ? 42.912 -13.310 -24.906 1.00 75.94 858 VAL A O 1
ATOM 6765 N N . THR A 1 859 ? 44.533 -12.284 -26.053 1.00 74.69 859 THR A N 1
ATOM 6766 C CA . THR A 1 859 ? 44.698 -13.313 -27.099 1.00 74.69 859 THR A CA 1
ATOM 6767 C C . THR A 1 859 ? 44.992 -14.732 -26.591 1.00 74.69 859 THR A C 1
ATOM 6769 O O . THR A 1 859 ? 44.735 -15.700 -27.308 1.00 74.69 859 THR A O 1
ATOM 6772 N N . GLY A 1 860 ? 45.533 -14.884 -25.376 1.00 74.94 860 GLY A N 1
ATOM 6773 C CA . GLY A 1 860 ? 45.826 -16.187 -24.764 1.00 74.94 860 GLY A CA 1
ATOM 6774 C C . GLY A 1 860 ? 44.596 -16.921 -24.211 1.00 74.94 860 GLY A C 1
ATOM 6775 O O . GLY A 1 860 ? 44.579 -18.159 -24.186 1.00 74.94 860 GLY A O 1
ATOM 6776 N N . ILE A 1 861 ? 43.557 -16.178 -23.812 1.00 82.19 861 ILE A N 1
ATOM 6777 C CA . ILE A 1 861 ? 42.374 -16.721 -23.142 1.00 82.19 861 ILE A CA 1
ATOM 6778 C C . ILE A 1 861 ? 41.448 -17.352 -24.185 1.00 82.19 861 ILE A C 1
ATOM 6780 O O . ILE A 1 861 ? 40.978 -16.699 -25.110 1.00 82.19 861 ILE A O 1
ATOM 6784 N N . LYS A 1 862 ? 41.174 -18.651 -24.030 1.00 83.62 862 LYS A N 1
ATOM 6785 C CA . LYS A 1 862 ? 40.294 -19.418 -24.932 1.00 83.62 862 LYS A CA 1
ATOM 6786 C C . LYS A 1 862 ? 38.930 -19.730 -24.332 1.00 83.62 862 LYS A C 1
ATOM 6788 O O . LYS A 1 862 ? 38.007 -20.048 -25.071 1.00 83.62 862 LYS A O 1
ATOM 6793 N N . TYR A 1 863 ? 38.831 -19.691 -23.008 1.00 87.56 863 TYR A N 1
ATOM 6794 C CA . TYR A 1 863 ? 37.625 -20.024 -22.259 1.00 87.56 863 TYR A CA 1
ATOM 6795 C C . TYR A 1 863 ? 37.395 -18.933 -21.226 1.00 87.56 863 TYR A C 1
ATOM 6797 O O . TYR A 1 863 ? 38.292 -18.656 -20.430 1.00 87.56 863 TYR A O 1
ATOM 6805 N N . ILE A 1 864 ? 36.217 -18.322 -21.244 1.00 87.38 864 ILE A N 1
ATOM 6806 C CA . ILE A 1 864 ? 35.812 -17.319 -20.262 1.00 87.38 864 ILE A CA 1
ATOM 6807 C C . ILE A 1 864 ? 34.557 -17.849 -19.585 1.00 87.38 864 ILE A C 1
ATOM 6809 O O . ILE A 1 864 ? 33.582 -18.171 -20.259 1.00 87.38 864 ILE A O 1
ATOM 6813 N N . VAL A 1 865 ? 34.616 -17.970 -18.264 1.00 87.38 865 VAL A N 1
ATOM 6814 C CA . VAL A 1 865 ? 33.496 -18.371 -17.418 1.00 87.38 865 VAL A CA 1
ATOM 6815 C C . VAL A 1 865 ? 33.070 -17.152 -16.618 1.00 87.38 865 VAL A C 1
ATOM 6817 O O . VAL A 1 865 ? 33.862 -16.596 -15.857 1.00 87.38 865 VAL A O 1
ATOM 6820 N N . PHE A 1 866 ? 31.821 -16.747 -16.802 1.00 82.69 866 PHE A N 1
ATOM 6821 C CA . PHE A 1 866 ? 31.165 -15.756 -15.962 1.00 82.69 866 PHE A CA 1
ATOM 6822 C C . PHE A 1 866 ? 30.382 -16.504 -14.892 1.00 82.69 866 PHE A C 1
ATOM 6824 O O . PHE A 1 866 ? 29.624 -17.416 -15.218 1.00 82.69 866 PHE A O 1
ATOM 6831 N N . VAL A 1 867 ? 30.614 -16.165 -13.626 1.00 79.19 867 VAL A N 1
ATOM 6832 C CA . VAL A 1 867 ? 29.785 -16.663 -12.528 1.00 79.19 867 VAL A CA 1
ATOM 6833 C C . VAL A 1 867 ? 28.658 -15.666 -12.323 1.00 79.19 867 VAL A C 1
ATOM 6835 O O . VAL A 1 867 ? 28.870 -14.600 -11.754 1.00 79.19 867 VAL A O 1
ATOM 6838 N N . CYS A 1 868 ? 27.492 -16.029 -12.834 1.00 67.38 868 CYS A N 1
ATOM 6839 C CA . CYS A 1 868 ? 26.254 -15.271 -12.762 1.00 67.38 868 CYS A CA 1
ATOM 6840 C C . CYS A 1 868 ? 25.130 -16.161 -12.213 1.00 67.38 868 CYS A C 1
ATOM 6842 O O . CYS A 1 868 ? 25.251 -17.392 -12.209 1.00 67.38 868 CYS A O 1
ATOM 6844 N N . ASP A 1 869 ? 24.051 -15.547 -11.747 1.00 58.31 869 ASP A N 1
ATOM 6845 C CA . ASP A 1 869 ? 22.757 -16.198 -11.612 1.00 58.31 869 ASP A CA 1
ATOM 6846 C C . ASP A 1 869 ? 22.248 -16.633 -13.003 1.00 58.31 869 ASP A C 1
ATOM 6848 O O . ASP A 1 869 ? 22.705 -16.150 -14.049 1.00 58.31 869 ASP A O 1
ATOM 6852 N N . ASN A 1 870 ? 21.358 -17.624 -13.029 1.00 43.44 870 ASN A N 1
ATOM 6853 C CA . ASN A 1 870 ? 20.877 -18.232 -14.277 1.00 43.44 870 ASN A CA 1
ATOM 6854 C C . ASN A 1 870 ? 19.920 -17.336 -15.058 1.00 43.44 870 ASN A C 1
ATOM 6856 O O . ASN A 1 870 ? 19.043 -16.676 -14.462 1.00 43.44 870 ASN A O 1
#

InterPro domains:
  IPR013154 Alcohol dehydrogenase-like, N-terminal [PF08240] (709-743)
  IPR049551 Polyketide synthase, dehydratase domain, C-terminal [PF14765] (264-413)
  IPR049552 Polyketide synthase, dehydratase domain, N-terminal [PF21089] (139-238)
  IPR049900 Polyketide synthase, dehydratase domain [PS52019] (131-416)
  IPR050444 Polyketide synthase [PTHR45681] (9-457)